Protein AF-A0A511N3G9-F1 (afdb_monomer_lite)

Radius of gyration: 57.54 Å; chains: 1; bounding box: 117×112×173 Å

Structure (mmCIF, N/CA/C/O backbone):
data_AF-A0A511N3G9-F1
#
_entry.id   AF-A0A511N3G9-F1
#
loop_
_atom_site.group_PDB
_atom_site.id
_atom_site.type_symbol
_atom_site.label_atom_id
_atom_site.label_alt_id
_atom_site.label_comp_id
_atom_site.label_asym_id
_atom_site.label_entity_id
_atom_site.label_seq_id
_atom_site.pdbx_PDB_ins_code
_atom_site.Cartn_x
_atom_site.Cartn_y
_atom_site.Cartn_z
_atom_site.occupancy
_atom_site.B_iso_or_equiv
_atom_site.auth_seq_id
_atom_site.auth_comp_id
_atom_site.auth_asym_id
_atom_site.auth_atom_id
_atom_site.pdbx_PDB_model_num
ATOM 1 N N . MET A 1 1 ? 29.376 0.177 -33.043 1.00 80.56 1 MET A N 1
ATOM 2 C CA . MET A 1 1 ? 29.281 -0.830 -34.134 1.00 80.56 1 MET A CA 1
ATOM 3 C C . MET A 1 1 ? 27.994 -1.653 -34.119 1.00 80.56 1 MET A C 1
ATOM 5 O O . MET A 1 1 ? 27.246 -1.507 -35.070 1.00 80.56 1 MET A O 1
ATOM 9 N N . HIS A 1 2 ? 27.693 -2.499 -33.118 1.00 83.81 2 HIS A N 1
ATOM 10 C CA . HIS A 1 2 ? 26.480 -3.353 -33.165 1.00 83.81 2 HIS A CA 1
ATOM 11 C C . HIS A 1 2 ? 25.183 -2.542 -33.366 1.00 83.81 2 HIS A C 1
ATOM 13 O O . HIS A 1 2 ? 24.302 -2.943 -34.124 1.00 83.81 2 HIS A O 1
ATOM 19 N N . ASP A 1 3 ? 25.067 -1.378 -32.737 1.00 81.12 3 ASP A N 1
ATOM 20 C CA . ASP A 1 3 ? 23.855 -0.558 -32.829 1.00 81.12 3 ASP A CA 1
ATOM 21 C C . ASP A 1 3 ? 23.741 0.162 -34.181 1.00 81.12 3 ASP A C 1
ATOM 23 O O . ASP A 1 3 ? 22.640 0.288 -34.703 1.00 81.12 3 ASP A O 1
ATOM 27 N N . LEU A 1 4 ? 24.875 0.501 -34.809 1.00 87.31 4 LEU A N 1
ATOM 28 C CA . LEU A 1 4 ? 24.957 1.006 -36.186 1.00 87.31 4 LEU A CA 1
ATOM 29 C C . LEU A 1 4 ? 24.535 -0.061 -37.212 1.00 87.31 4 LEU A C 1
ATOM 31 O O . LEU A 1 4 ? 23.832 0.239 -38.175 1.00 87.31 4 LEU A O 1
ATOM 35 N N . GLU A 1 5 ? 24.926 -1.314 -36.981 1.00 93.50 5 GLU A N 1
ATOM 36 C CA . GLU A 1 5 ? 24.493 -2.478 -37.760 1.00 93.50 5 GLU A CA 1
ATOM 37 C C . GLU A 1 5 ? 22.983 -2.706 -37.611 1.00 93.50 5 GLU A C 1
ATOM 39 O O . GLU A 1 5 ? 22.265 -2.703 -38.610 1.00 93.50 5 GLU A O 1
ATOM 44 N N . ARG A 1 6 ? 22.466 -2.770 -36.374 1.00 87.81 6 ARG A N 1
ATOM 45 C CA . ARG A 1 6 ? 21.020 -2.897 -36.106 1.00 87.81 6 ARG A CA 1
ATOM 46 C C . ARG A 1 6 ? 20.218 -1.754 -36.745 1.00 87.81 6 ARG A C 1
ATOM 48 O O . ARG A 1 6 ? 19.177 -2.003 -37.345 1.00 87.81 6 ARG A O 1
ATOM 55 N N . PHE A 1 7 ? 20.718 -0.522 -36.647 1.00 88.56 7 PHE A N 1
ATOM 56 C CA . PHE A 1 7 ? 20.127 0.678 -37.241 1.00 88.56 7 PHE A CA 1
ATOM 57 C C . PHE A 1 7 ? 20.068 0.600 -38.773 1.00 88.56 7 PHE A C 1
ATOM 59 O O . PHE A 1 7 ? 19.003 0.774 -39.360 1.00 88.56 7 PHE A O 1
ATOM 66 N N . THR A 1 8 ? 21.191 0.287 -39.422 1.00 93.38 8 THR A N 1
ATOM 67 C CA . THR A 1 8 ? 21.296 0.245 -40.890 1.00 93.38 8 THR A CA 1
ATOM 68 C C . THR A 1 8 ? 20.446 -0.882 -41.481 1.00 93.38 8 THR A C 1
ATOM 70 O O . THR A 1 8 ? 19.719 -0.668 -42.451 1.00 93.38 8 THR A O 1
ATOM 73 N N . LEU A 1 9 ? 20.483 -2.074 -40.875 1.00 94.44 9 LEU A N 1
ATOM 74 C CA . LEU A 1 9 ? 19.665 -3.215 -41.299 1.00 94.44 9 LEU A CA 1
ATOM 75 C C . LEU A 1 9 ? 18.167 -2.938 -41.083 1.00 94.44 9 LEU A C 1
ATOM 77 O O . LEU A 1 9 ? 17.362 -3.203 -41.976 1.00 94.44 9 LEU A O 1
ATOM 81 N N . GLY A 1 10 ? 17.802 -2.331 -39.947 1.00 88.25 10 GLY A N 1
ATOM 82 C CA . GLY A 1 10 ? 16.431 -1.909 -39.654 1.00 88.25 10 GLY A CA 1
ATOM 83 C C . GLY A 1 10 ? 15.908 -0.827 -40.607 1.00 88.25 10 GLY A C 1
ATOM 84 O O . GLY A 1 10 ? 14.737 -0.861 -40.980 1.00 88.25 10 GLY A O 1
ATOM 85 N N . LEU A 1 11 ? 16.764 0.094 -41.067 1.00 89.38 11 LEU A N 1
ATOM 86 C CA . LEU A 1 11 ? 16.402 1.068 -42.102 1.00 89.38 11 LEU A CA 1
ATOM 87 C C . LEU A 1 11 ? 16.079 0.395 -43.441 1.00 89.38 11 LEU A C 1
ATOM 89 O O . LEU A 1 11 ? 15.052 0.714 -44.034 1.00 89.38 11 LEU A O 1
ATOM 93 N N . PHE A 1 12 ? 16.890 -0.563 -43.902 1.00 93.44 12 PHE A N 1
ATOM 94 C CA . PHE A 1 12 ? 16.565 -1.315 -45.122 1.00 93.44 12 PHE A CA 1
ATOM 95 C C . PHE A 1 12 ? 15.244 -2.088 -44.987 1.00 93.44 12 PHE A C 1
ATOM 97 O O . PHE A 1 12 ? 14.404 -2.004 -45.884 1.00 93.44 12 PHE A O 1
ATOM 104 N N . GLN A 1 13 ? 15.012 -2.745 -43.845 1.00 89.81 13 GLN A N 1
ATOM 105 C CA . GLN A 1 13 ? 13.759 -3.462 -43.572 1.00 89.81 13 GLN A CA 1
ATOM 106 C C . GLN A 1 13 ? 12.537 -2.527 -43.604 1.00 89.81 13 GLN A C 1
ATOM 108 O O . GLN A 1 13 ? 11.535 -2.855 -44.238 1.00 89.81 13 GLN A O 1
ATOM 113 N N . LYS A 1 14 ? 12.631 -1.330 -43.005 1.00 83.62 14 LYS A N 1
ATOM 114 C CA . LYS A 1 14 ? 11.577 -0.296 -43.061 1.00 83.62 14 LYS A CA 1
ATOM 115 C C . LYS A 1 14 ? 11.330 0.255 -44.467 1.00 83.62 14 LYS A C 1
ATOM 117 O O . LYS A 1 14 ? 10.218 0.673 -44.766 1.00 83.62 14 LYS A O 1
ATOM 122 N N . LEU A 1 15 ? 12.335 0.218 -45.341 1.00 87.69 15 LEU A N 1
ATOM 123 C CA . LEU A 1 15 ? 12.202 0.543 -46.765 1.00 87.69 15 LEU A CA 1
ATOM 124 C C . LEU A 1 15 ? 11.687 -0.640 -47.614 1.00 87.69 15 LEU A C 1
ATOM 126 O O . LEU A 1 15 ? 11.729 -0.577 -48.843 1.00 87.69 15 LEU A O 1
ATOM 130 N N . GLY A 1 16 ? 11.205 -1.716 -46.982 1.00 87.75 16 GLY A N 1
ATOM 131 C CA . GLY A 1 16 ? 10.663 -2.894 -47.660 1.00 87.75 16 GLY A CA 1
ATOM 132 C C . GLY A 1 16 ? 11.728 -3.796 -48.283 1.00 87.75 16 GLY A C 1
ATOM 133 O O . GLY A 1 16 ? 11.428 -4.515 -49.237 1.00 87.75 16 GLY A O 1
ATOM 134 N N . VAL A 1 17 ? 12.973 -3.751 -47.790 1.00 93.38 17 VAL A N 1
ATOM 135 C CA . VAL A 1 17 ? 14.098 -4.507 -48.356 1.00 93.38 17 VAL A CA 1
ATOM 136 C C . VAL A 1 17 ? 14.800 -5.349 -47.298 1.00 93.38 17 VAL A C 1
ATOM 138 O O . VAL A 1 17 ? 15.268 -4.837 -46.288 1.00 93.38 17 VAL A O 1
ATOM 141 N N . GLU A 1 18 ? 14.927 -6.648 -47.548 1.00 94.06 18 GLU A N 1
ATOM 142 C CA . GLU A 1 18 ? 15.605 -7.580 -46.646 1.00 94.06 18 GLU A CA 1
ATOM 143 C C . GLU A 1 18 ? 17.115 -7.657 -46.962 1.00 94.06 18 GLU A C 1
ATOM 145 O O . GLU A 1 18 ? 17.488 -8.077 -48.065 1.00 94.06 18 GLU A O 1
ATOM 150 N N . PRO A 1 19 ? 18.016 -7.271 -46.035 1.00 96.50 19 PRO A N 1
ATOM 151 C CA . PRO A 1 19 ? 19.450 -7.483 -46.201 1.00 96.50 19 PRO A CA 1
ATOM 152 C C . PRO A 1 19 ? 19.805 -8.942 -45.946 1.00 96.50 19 PRO A C 1
ATOM 154 O O . PRO A 1 19 ? 19.568 -9.473 -44.862 1.00 96.50 19 PRO A O 1
ATOM 157 N N . ARG A 1 20 ? 20.439 -9.583 -46.927 1.00 96.69 20 ARG A N 1
ATOM 158 C CA . ARG A 1 20 ? 20.916 -10.959 -46.800 1.00 96.69 20 ARG A CA 1
ATOM 159 C C . ARG A 1 20 ? 22.393 -10.969 -46.437 1.00 96.69 20 ARG A C 1
ATOM 161 O O . ARG A 1 20 ? 23.216 -10.494 -47.217 1.00 96.69 20 ARG A O 1
ATOM 168 N N . GLU A 1 21 ? 22.735 -11.555 -45.295 1.00 96.94 21 GLU A N 1
ATOM 169 C CA . GLU A 1 21 ? 24.132 -11.826 -44.944 1.00 96.94 21 GLU A CA 1
ATOM 170 C C . GLU A 1 21 ? 24.737 -12.835 -45.942 1.00 96.94 21 GLU A C 1
ATOM 172 O O . GLU A 1 21 ? 24.108 -13.841 -46.295 1.00 96.94 21 GLU A O 1
ATOM 177 N N . VAL A 1 22 ? 25.934 -12.532 -46.450 1.00 96.25 22 VAL A N 1
ATOM 178 C CA . VAL A 1 22 ? 26.666 -13.346 -47.444 1.00 96.25 22 VAL A CA 1
ATOM 179 C C . VAL A 1 22 ? 28.030 -13.815 -46.934 1.00 96.25 22 VAL A C 1
ATOM 181 O O . VAL A 1 22 ? 28.480 -14.894 -47.310 1.00 96.25 22 VAL A O 1
ATOM 184 N N . ALA A 1 23 ? 28.641 -13.043 -46.038 1.00 92.00 23 ALA A N 1
ATOM 185 C CA . ALA A 1 23 ? 29.803 -13.392 -45.223 1.00 92.00 23 ALA A CA 1
ATOM 186 C C . ALA A 1 23 ? 29.660 -12.680 -43.866 1.00 92.00 23 ALA A C 1
ATOM 188 O O . ALA A 1 23 ? 28.767 -11.849 -43.714 1.00 92.00 23 ALA A O 1
ATOM 189 N N . SER A 1 24 ? 30.520 -12.984 -42.889 1.00 90.06 24 SER A N 1
ATOM 190 C CA . SER A 1 24 ? 30.403 -12.472 -41.513 1.00 90.06 24 SER A CA 1
ATOM 191 C C . SER A 1 24 ? 30.217 -10.948 -41.473 1.00 90.06 24 SER A C 1
ATOM 193 O O . SER A 1 24 ? 31.135 -10.198 -41.813 1.00 90.06 24 SER A O 1
ATOM 195 N N . ARG A 1 25 ? 29.030 -10.491 -41.054 1.00 93.56 25 ARG A N 1
ATOM 196 C CA . ARG A 1 25 ? 28.620 -9.071 -40.969 1.00 93.56 25 ARG A CA 1
ATOM 197 C C . ARG A 1 25 ? 28.735 -8.298 -42.290 1.00 93.56 25 ARG A C 1
ATOM 199 O O . ARG A 1 25 ? 28.870 -7.072 -42.295 1.00 93.56 25 ARG A O 1
ATOM 206 N N . THR A 1 26 ? 28.668 -9.022 -43.404 1.00 95.94 26 THR A N 1
ATOM 207 C CA . THR A 1 26 ? 28.747 -8.518 -44.777 1.00 95.94 26 THR A CA 1
ATOM 208 C C . THR A 1 26 ? 27.452 -8.874 -45.499 1.00 95.94 26 THR A C 1
ATOM 210 O O . THR A 1 26 ? 27.085 -10.047 -45.606 1.00 95.94 26 THR A O 1
ATOM 213 N N . TYR A 1 27 ? 26.743 -7.859 -45.984 1.00 97.56 27 TYR A N 1
ATOM 214 C CA . TYR A 1 27 ? 25.353 -7.947 -46.419 1.00 97.56 27 TYR A CA 1
ATOM 215 C C . TYR A 1 27 ? 25.187 -7.540 -47.883 1.00 97.56 27 TYR A C 1
ATOM 217 O O . TYR A 1 27 ? 25.810 -6.592 -48.364 1.00 97.56 27 TYR A O 1
ATOM 225 N N . ARG A 1 28 ? 24.287 -8.245 -48.572 1.00 97.25 28 ARG A N 1
ATOM 226 C CA . ARG A 1 28 ? 23.818 -7.949 -49.928 1.00 97.25 28 ARG A CA 1
ATOM 227 C C . ARG A 1 28 ? 22.343 -7.558 -49.880 1.00 97.25 28 ARG A C 1
ATOM 229 O O . ARG A 1 28 ? 21.518 -8.290 -49.335 1.00 97.25 28 ARG A O 1
ATOM 236 N N . VAL A 1 29 ? 22.008 -6.426 -50.488 1.00 97.06 29 VAL A N 1
ATOM 237 C CA . VAL A 1 29 ? 20.650 -5.862 -50.556 1.00 97.06 29 VAL A CA 1
ATOM 238 C C . VAL A 1 29 ? 20.244 -5.721 -52.023 1.00 97.06 29 VAL A C 1
ATOM 240 O O . VAL A 1 29 ? 20.979 -5.124 -52.806 1.00 97.06 29 VAL A O 1
ATOM 243 N N . LYS A 1 30 ? 19.071 -6.241 -52.408 1.00 96.94 30 LYS A N 1
ATOM 244 C CA . LYS A 1 30 ? 18.481 -6.032 -53.745 1.00 96.94 30 LYS A CA 1
ATOM 245 C C . LYS A 1 30 ? 17.495 -4.870 -53.693 1.00 96.94 30 LYS A C 1
ATOM 247 O O . LYS A 1 30 ? 16.472 -4.979 -53.029 1.00 96.94 30 LYS A O 1
ATOM 252 N N . LEU A 1 31 ? 17.782 -3.769 -54.379 1.00 95.81 31 LEU A N 1
ATOM 253 C CA . LEU A 1 31 ? 16.970 -2.559 -54.288 1.00 95.81 31 LEU A CA 1
ATOM 254 C C . LEU A 1 31 ? 15.731 -2.625 -55.206 1.00 95.81 31 LEU A C 1
ATOM 256 O O . LEU A 1 31 ? 15.878 -2.886 -56.404 1.00 95.81 31 LEU A O 1
ATOM 260 N N . PRO A 1 32 ? 14.515 -2.332 -54.698 1.00 93.25 32 PRO A N 1
ATOM 261 C CA . PRO A 1 32 ? 13.338 -2.139 -55.541 1.00 93.25 32 PRO A CA 1
ATOM 262 C C . PRO A 1 32 ? 13.531 -0.936 -56.477 1.00 93.25 32 PRO A C 1
ATOM 264 O O . PRO A 1 32 ? 14.361 -0.060 -56.227 1.00 93.25 32 PRO A O 1
ATOM 267 N N . LEU A 1 33 ? 12.740 -0.872 -57.556 1.00 93.31 33 LEU A N 1
ATOM 268 C CA . LEU A 1 33 ? 12.893 0.106 -58.647 1.00 93.31 33 LEU A CA 1
ATOM 269 C C . LEU A 1 33 ? 12.995 1.567 -58.171 1.00 93.31 33 LEU A C 1
ATOM 271 O O . LEU A 1 33 ? 13.725 2.360 -58.763 1.00 93.31 33 LEU A O 1
ATOM 275 N N . GLU A 1 34 ? 12.285 1.918 -57.102 1.00 90.12 34 GLU A N 1
ATOM 276 C CA . GLU A 1 34 ? 12.327 3.248 -56.497 1.00 90.12 34 GLU A CA 1
ATOM 277 C C . GLU A 1 34 ? 13.695 3.573 -55.876 1.00 90.12 34 GLU A C 1
ATOM 279 O O . GLU A 1 34 ? 14.321 4.563 -56.257 1.00 90.12 34 GLU A O 1
ATOM 284 N N . LEU A 1 35 ? 14.195 2.717 -54.978 1.00 92.12 35 LEU A N 1
ATOM 285 C CA . LEU A 1 35 ? 15.515 2.900 -54.371 1.00 92.12 35 LEU A CA 1
ATOM 286 C C . LEU A 1 35 ? 16.627 2.795 -55.420 1.00 92.12 35 LEU A C 1
ATOM 288 O O . LEU A 1 35 ? 17.587 3.557 -55.367 1.00 92.12 35 LEU A O 1
ATOM 292 N N . ASN A 1 36 ? 16.478 1.920 -56.418 1.00 93.25 36 ASN A N 1
ATOM 293 C CA . ASN A 1 36 ? 17.420 1.800 -57.531 1.00 93.25 36 ASN A CA 1
ATOM 294 C C . ASN A 1 36 ? 17.585 3.140 -58.282 1.00 93.25 36 ASN A C 1
ATOM 296 O O . ASN A 1 36 ? 18.711 3.561 -58.540 1.00 93.25 36 ASN A O 1
ATOM 300 N N . ARG A 1 37 ? 16.496 3.886 -58.533 1.00 92.12 37 ARG A N 1
ATOM 301 C CA . ARG A 1 37 ? 16.574 5.238 -59.130 1.00 92.12 37 ARG A CA 1
ATOM 302 C C . ARG A 1 37 ? 17.350 6.236 -58.262 1.00 92.12 37 ARG A C 1
ATOM 304 O O . ARG A 1 37 ? 18.047 7.085 -58.813 1.00 92.12 37 ARG A O 1
ATOM 311 N N . PHE A 1 38 ? 17.250 6.137 -56.936 1.00 92.62 38 PHE A N 1
ATOM 312 C CA . PHE A 1 38 ? 17.947 7.030 -56.003 1.00 92.62 38 PHE A CA 1
ATOM 313 C C . PHE A 1 38 ? 19.433 6.666 -55.837 1.00 92.62 38 PHE A C 1
ATOM 315 O O . PHE A 1 38 ? 20.307 7.506 -56.041 1.00 92.62 38 PHE A O 1
ATOM 322 N N . PHE A 1 39 ? 19.734 5.401 -55.528 1.00 92.75 39 PHE A N 1
ATOM 323 C CA . PHE A 1 39 ? 21.100 4.899 -55.326 1.00 92.75 39 PHE A CA 1
ATOM 324 C C . PHE A 1 39 ? 21.869 4.643 -56.634 1.00 92.75 39 PHE A C 1
ATOM 326 O O . PHE A 1 39 ? 23.074 4.402 -56.590 1.00 92.75 39 PHE A O 1
ATOM 333 N N . ARG A 1 40 ? 21.190 4.690 -57.790 1.00 95.31 40 ARG A N 1
ATOM 334 C CA . ARG A 1 40 ? 21.722 4.396 -59.137 1.00 95.31 40 ARG A CA 1
ATOM 335 C C . ARG A 1 40 ? 22.352 3.000 -59.260 1.00 95.31 40 ARG A C 1
ATOM 337 O O . ARG A 1 40 ? 23.276 2.796 -60.046 1.00 95.31 40 ARG A O 1
ATOM 344 N N . ARG A 1 41 ? 21.861 2.043 -58.468 1.00 94.94 41 ARG A N 1
ATOM 345 C CA . ARG A 1 41 ? 22.316 0.647 -58.407 1.00 94.94 41 ARG A CA 1
ATOM 346 C C . ARG A 1 41 ? 21.117 -0.265 -58.144 1.00 94.94 41 ARG A C 1
ATOM 348 O O . ARG A 1 41 ? 20.276 0.054 -57.310 1.00 94.94 41 ARG A O 1
ATOM 355 N N . SER A 1 42 ? 21.057 -1.418 -58.806 1.00 95.12 42 SER A N 1
ATOM 356 C CA . SER A 1 42 ? 20.032 -2.445 -58.555 1.00 95.12 42 SER A CA 1
ATOM 357 C C . SER A 1 42 ? 20.308 -3.286 -57.307 1.00 95.12 42 SER A C 1
ATOM 359 O O . SER A 1 42 ? 19.383 -3.856 -56.733 1.00 95.12 42 SER A O 1
ATOM 361 N N . GLU A 1 43 ? 21.563 -3.356 -56.869 1.00 97.00 43 GLU A N 1
ATOM 362 C CA . GLU A 1 43 ? 21.985 -4.053 -55.658 1.00 97.00 43 GLU A CA 1
ATOM 363 C C . GLU A 1 43 ? 23.060 -3.249 -54.916 1.00 97.00 43 GLU A C 1
ATOM 365 O O . GLU A 1 43 ? 23.776 -2.443 -55.515 1.00 97.00 43 GLU A O 1
ATOM 370 N N . LEU A 1 44 ? 23.178 -3.482 -53.611 1.00 97.06 44 LEU A N 1
ATOM 371 C CA . LEU A 1 44 ? 24.229 -2.941 -52.753 1.00 97.06 44 LEU A CA 1
ATOM 372 C C . LEU A 1 44 ? 24.935 -4.079 -52.016 1.00 97.06 44 LEU A C 1
ATOM 374 O O . LEU A 1 44 ? 24.289 -5.042 -51.598 1.00 97.06 44 LEU A O 1
ATOM 378 N N . PHE A 1 45 ? 26.239 -3.918 -51.812 1.00 96.69 45 PHE A N 1
ATOM 379 C CA . PHE A 1 45 ? 27.061 -4.750 -50.940 1.00 96.69 45 PHE A CA 1
ATOM 380 C C . PHE A 1 45 ? 27.729 -3.846 -49.905 1.00 96.69 45 PHE A C 1
ATOM 382 O O . PHE A 1 45 ? 28.253 -2.788 -50.257 1.00 96.69 45 PHE A O 1
ATOM 389 N N . PHE A 1 46 ? 27.694 -4.240 -48.636 1.00 97.50 46 PHE A N 1
ATOM 390 C CA . PHE A 1 46 ? 28.313 -3.478 -47.553 1.00 97.50 46 PHE A CA 1
ATOM 391 C C . PHE A 1 46 ? 28.715 -4.360 -46.373 1.00 97.50 46 PHE A C 1
ATOM 393 O O . PHE A 1 46 ? 28.207 -5.472 -46.219 1.00 97.50 46 PHE A O 1
ATOM 400 N N . THR A 1 47 ? 29.617 -3.868 -45.524 1.00 97.25 47 THR A N 1
ATOM 401 C CA . THR A 1 47 ? 30.106 -4.611 -44.352 1.00 97.25 47 THR A CA 1
ATOM 402 C C . THR A 1 47 ? 30.288 -3.732 -43.116 1.00 97.25 47 THR A C 1
ATOM 404 O O . THR A 1 47 ? 30.544 -2.532 -43.221 1.00 97.25 47 THR A O 1
ATOM 407 N N . PHE A 1 48 ? 30.167 -4.348 -41.937 1.00 96.44 48 PHE A N 1
ATOM 408 C CA . PHE A 1 48 ? 30.522 -3.766 -40.633 1.00 96.44 48 PHE A CA 1
ATOM 409 C C . PHE A 1 48 ? 31.831 -4.358 -40.069 1.00 96.44 48 PHE A C 1
ATOM 411 O O . PHE A 1 48 ? 32.148 -4.151 -38.895 1.00 96.44 48 PHE A O 1
ATOM 418 N N . SER A 1 49 ? 32.569 -5.120 -40.884 1.00 95.19 49 SER A N 1
ATOM 419 C CA . SER A 1 49 ? 33.885 -5.691 -40.583 1.00 95.19 49 SER A CA 1
ATOM 420 C C . SER A 1 49 ? 34.947 -4.977 -41.422 1.00 95.19 49 SER A C 1
ATOM 422 O O . SER A 1 49 ? 34.970 -5.113 -42.641 1.00 95.19 49 SER A O 1
ATOM 424 N N . GLU A 1 50 ? 35.820 -4.225 -40.753 1.00 93.94 50 GLU A N 1
ATOM 425 C CA . GLU A 1 50 ? 36.971 -3.535 -41.357 1.00 93.94 50 GLU A CA 1
ATOM 426 C C . GLU A 1 50 ? 37.894 -4.546 -42.064 1.00 93.94 50 GLU A C 1
ATOM 428 O O . GLU A 1 50 ? 38.189 -4.400 -43.244 1.00 93.94 50 GLU A O 1
ATOM 433 N N . GLU A 1 51 ? 38.172 -5.678 -41.403 1.00 92.69 51 GLU A N 1
ATOM 434 C CA . GLU A 1 51 ? 38.910 -6.821 -41.962 1.00 92.69 51 GLU A CA 1
ATOM 435 C C . GLU A 1 51 ? 38.329 -7.340 -43.296 1.00 92.69 51 GLU A C 1
ATOM 437 O O . GLU A 1 51 ? 39.088 -7.677 -44.200 1.00 92.69 51 GLU A O 1
ATOM 442 N N . HIS A 1 52 ? 36.998 -7.409 -43.455 1.00 89.81 52 HIS A N 1
ATOM 443 C CA . HIS A 1 52 ? 36.389 -7.814 -44.733 1.00 89.81 52 HIS A CA 1
ATOM 444 C C . HIS A 1 52 ? 36.451 -6.709 -45.791 1.00 89.81 52 HIS A C 1
ATOM 446 O O . HIS A 1 52 ? 36.538 -7.021 -46.976 1.00 89.81 52 HIS A O 1
ATOM 452 N N . TYR A 1 53 ? 36.392 -5.436 -45.397 1.00 93.38 53 TYR A N 1
ATOM 453 C CA . TYR A 1 53 ? 36.513 -4.326 -46.341 1.00 93.38 53 TYR A CA 1
ATOM 454 C C . TYR A 1 53 ? 37.918 -4.269 -46.953 1.00 93.38 53 TYR A C 1
ATOM 456 O O . TYR A 1 53 ? 38.034 -4.197 -48.174 1.00 93.38 53 TYR A O 1
ATOM 464 N N . ASP A 1 54 ? 38.965 -4.413 -46.136 1.00 91.31 54 ASP A N 1
ATOM 465 C CA . ASP A 1 54 ? 40.359 -4.417 -46.600 1.00 91.31 54 ASP A CA 1
ATOM 466 C C . ASP A 1 54 ? 40.668 -5.590 -47.551 1.00 91.31 54 ASP A C 1
ATOM 468 O O . ASP A 1 54 ? 41.468 -5.452 -48.475 1.00 91.31 54 ASP A O 1
ATOM 472 N N . ILE A 1 55 ? 40.022 -6.747 -47.355 1.00 90.19 55 ILE A N 1
ATOM 473 C CA . ILE A 1 55 ? 40.192 -7.935 -48.213 1.00 90.19 55 ILE A CA 1
ATOM 474 C C . ILE A 1 55 ? 39.423 -7.805 -49.541 1.00 90.19 55 ILE A C 1
ATOM 476 O O . ILE A 1 55 ? 39.878 -8.325 -50.560 1.00 90.19 55 ILE A O 1
ATOM 480 N N . HIS A 1 56 ? 38.268 -7.130 -49.544 1.00 87.81 56 HIS A N 1
ATOM 481 C CA . HIS A 1 56 ? 37.316 -7.113 -50.665 1.00 87.81 56 HIS A CA 1
ATOM 482 C C . HIS A 1 56 ? 37.064 -5.706 -51.246 1.00 87.81 56 HIS A C 1
ATOM 484 O O . HIS A 1 56 ? 36.014 -5.457 -51.847 1.00 87.81 56 HIS A O 1
ATOM 490 N N . GLN A 1 57 ? 38.011 -4.773 -51.094 1.00 88.00 57 GLN A N 1
ATOM 491 C CA . GLN A 1 57 ? 37.856 -3.379 -51.536 1.00 88.00 57 GLN A CA 1
ATOM 492 C C . GLN A 1 57 ? 37.535 -3.262 -53.042 1.00 88.00 57 GLN A C 1
ATOM 494 O O . GLN A 1 57 ? 36.681 -2.464 -53.435 1.00 88.00 57 GLN A O 1
ATOM 499 N N . ASP A 1 58 ? 38.148 -4.113 -53.873 1.00 86.44 58 ASP A N 1
ATOM 500 C CA . ASP A 1 58 ? 37.926 -4.170 -55.327 1.00 86.44 58 ASP A CA 1
ATOM 501 C C . ASP A 1 58 ? 36.532 -4.703 -55.728 1.00 86.44 58 ASP A C 1
ATOM 503 O O . ASP A 1 58 ? 36.078 -4.468 -56.849 1.00 86.44 58 ASP A O 1
ATOM 507 N N . GLU A 1 59 ? 35.812 -5.390 -54.832 1.00 88.19 59 GLU A N 1
ATOM 508 C CA . GLU A 1 59 ? 34.467 -5.929 -55.107 1.00 88.19 59 GLU A CA 1
ATOM 509 C C . GLU A 1 59 ? 33.352 -4.870 -54.971 1.00 88.19 59 GLU A C 1
ATOM 511 O O . GLU A 1 59 ? 32.174 -5.161 -55.190 1.00 88.19 59 GLU A O 1
ATOM 516 N N . GLY A 1 60 ? 33.702 -3.624 -54.629 1.00 91.00 60 GLY A N 1
ATOM 517 C CA . GLY A 1 60 ? 32.749 -2.518 -54.495 1.00 91.00 60 GLY A CA 1
ATOM 518 C C . GLY A 1 60 ? 31.890 -2.574 -53.227 1.00 91.00 60 GLY A C 1
ATOM 519 O O . GLY A 1 60 ? 30.824 -1.952 -53.183 1.00 91.00 60 GLY A O 1
ATOM 520 N N . ILE A 1 61 ? 32.340 -3.312 -52.207 1.00 95.62 61 ILE A N 1
ATOM 521 C CA . ILE A 1 61 ? 31.710 -3.381 -50.883 1.00 95.62 61 ILE A CA 1
ATOM 522 C C . ILE A 1 61 ? 31.934 -2.052 -50.147 1.00 95.62 61 ILE A C 1
ATOM 524 O O . ILE A 1 61 ? 33.070 -1.628 -49.955 1.00 95.62 61 ILE A O 1
ATOM 528 N N . GLU A 1 62 ? 30.866 -1.390 -49.696 1.00 96.38 62 GLU A N 1
ATOM 529 C CA . GLU A 1 62 ? 30.981 -0.150 -48.909 1.00 96.38 62 GLU A CA 1
ATOM 530 C C . GLU A 1 62 ? 31.087 -0.462 -47.398 1.00 96.38 62 GLU A C 1
ATOM 532 O O . GLU A 1 62 ? 30.238 -1.154 -46.834 1.00 96.38 62 GLU A O 1
ATOM 537 N N . PHE A 1 63 ? 32.118 0.044 -46.712 1.00 96.25 63 PHE A N 1
ATOM 538 C CA . PHE A 1 63 ? 32.251 -0.090 -45.253 1.00 96.25 63 PHE A CA 1
ATOM 539 C C . PHE A 1 63 ? 31.311 0.877 -44.520 1.00 96.25 63 PHE A C 1
ATOM 541 O O . PHE A 1 63 ? 31.301 2.078 -44.806 1.00 96.25 63 PHE A O 1
ATOM 548 N N . ILE A 1 64 ? 30.518 0.372 -43.568 1.00 96.31 64 ILE A N 1
ATOM 549 C CA . ILE A 1 64 ? 29.517 1.178 -42.857 1.00 96.31 64 ILE A CA 1
ATOM 550 C C . ILE A 1 64 ? 30.057 1.720 -41.532 1.00 96.31 64 ILE A C 1
ATOM 552 O O . ILE A 1 64 ? 30.041 1.055 -40.494 1.00 96.31 64 ILE A O 1
ATOM 556 N N . THR A 1 65 ? 30.431 2.994 -41.569 1.00 92.44 65 THR A N 1
ATOM 557 C CA . THR A 1 65 ? 30.580 3.882 -40.409 1.00 92.44 65 THR A CA 1
ATOM 558 C C . THR A 1 65 ? 29.408 4.875 -40.350 1.00 92.44 65 THR A C 1
ATOM 560 O O . THR A 1 65 ? 28.619 4.976 -41.295 1.00 92.44 65 THR A O 1
ATOM 563 N N . ALA A 1 66 ? 29.281 5.635 -39.256 1.00 84.25 66 ALA A N 1
ATOM 564 C CA . ALA A 1 66 ? 28.223 6.642 -39.094 1.00 84.25 66 ALA A CA 1
ATOM 565 C C . ALA A 1 66 ? 28.296 7.807 -40.113 1.00 84.25 66 ALA A C 1
ATOM 567 O O . ALA A 1 66 ? 27.289 8.481 -40.331 1.00 84.25 66 ALA A O 1
ATOM 568 N N . GLY A 1 67 ? 29.455 7.994 -40.755 1.00 85.44 67 GLY A N 1
ATOM 569 C CA . GLY A 1 67 ? 29.702 8.926 -41.865 1.00 85.44 67 GLY A CA 1
ATOM 570 C C . GLY A 1 67 ? 30.034 8.229 -43.183 1.00 85.44 67 GLY A C 1
ATOM 571 O O . GLY A 1 67 ? 30.770 8.768 -44.008 1.00 85.44 67 GLY A O 1
ATOM 572 N N . SER A 1 68 ? 29.577 6.986 -43.365 1.00 92.75 68 SER A N 1
ATOM 573 C CA . SER A 1 68 ? 29.770 6.277 -44.631 1.00 92.75 68 SER A CA 1
ATOM 574 C C . SER A 1 68 ? 28.837 6.840 -45.713 1.00 92.75 68 SER A C 1
ATOM 576 O O . SER A 1 68 ? 27.644 7.032 -45.452 1.00 92.75 68 SER A O 1
ATOM 578 N N . PRO A 1 69 ? 29.312 7.039 -46.960 1.00 93.44 69 PRO A N 1
ATOM 579 C CA . PRO A 1 69 ? 28.490 7.600 -48.033 1.00 93.44 69 PRO A CA 1
ATOM 580 C C . PRO A 1 69 ? 27.204 6.816 -48.320 1.00 93.44 69 PRO A C 1
ATOM 582 O O . PRO A 1 69 ? 26.218 7.406 -48.757 1.00 93.44 69 PRO A O 1
ATOM 585 N N . LEU A 1 70 ? 27.181 5.499 -48.086 1.00 94.25 70 LEU A N 1
ATOM 586 C CA . LEU A 1 70 ? 25.954 4.711 -48.198 1.00 94.25 70 LEU A CA 1
ATOM 587 C C . LEU A 1 70 ? 24.947 5.047 -47.090 1.00 94.25 70 LEU A C 1
ATOM 589 O O . LEU A 1 70 ? 23.761 5.198 -47.388 1.00 94.25 70 LEU A O 1
ATOM 593 N N . LEU A 1 71 ? 25.399 5.216 -45.847 1.00 93.00 71 LEU A N 1
ATOM 594 C CA . LEU A 1 71 ? 24.515 5.558 -44.738 1.00 93.00 71 LEU A CA 1
ATOM 595 C C . LEU A 1 71 ? 23.964 6.981 -44.866 1.00 93.00 71 LEU A C 1
ATOM 597 O O . LEU A 1 71 ? 22.761 7.162 -44.709 1.00 93.00 71 LEU A O 1
ATOM 601 N N . ASP A 1 72 ? 24.786 7.966 -45.239 1.00 90.19 72 ASP A N 1
ATOM 602 C CA . ASP A 1 72 ? 24.307 9.339 -45.463 1.00 90.19 72 ASP A CA 1
ATOM 603 C C . ASP A 1 72 ? 23.301 9.409 -46.630 1.00 90.19 72 ASP A C 1
ATOM 605 O O . ASP A 1 72 ? 22.289 10.109 -46.540 1.00 90.19 72 ASP A O 1
ATOM 609 N N . ARG A 1 73 ? 23.492 8.615 -47.700 1.00 94.12 73 ARG A N 1
ATOM 610 C CA . ARG A 1 73 ? 22.483 8.458 -48.769 1.00 94.12 73 ARG A CA 1
ATOM 611 C C . ARG A 1 73 ? 21.195 7.804 -48.254 1.00 94.12 73 ARG A C 1
ATOM 613 O O . ARG A 1 73 ? 20.110 8.256 -48.614 1.00 94.12 73 ARG A O 1
ATOM 620 N N . LEU A 1 74 ? 21.290 6.772 -47.413 1.00 91.25 74 LEU A N 1
ATOM 621 C CA . LEU A 1 74 ? 20.135 6.086 -46.816 1.00 91.25 74 LEU A CA 1
ATOM 622 C C . LEU A 1 74 ? 19.338 7.025 -45.896 1.00 91.25 74 LEU A C 1
ATOM 624 O O . LEU A 1 74 ? 18.116 7.104 -46.001 1.00 91.25 74 LEU A O 1
ATOM 628 N N . ILE A 1 75 ? 20.038 7.801 -45.071 1.00 87.56 75 ILE A N 1
ATOM 629 C CA . ILE A 1 75 ? 19.492 8.857 -44.213 1.00 87.56 75 ILE A CA 1
ATOM 630 C C . ILE A 1 75 ? 18.808 9.947 -45.049 1.00 87.56 75 ILE A C 1
ATOM 632 O O . ILE A 1 75 ? 17.665 10.313 -44.767 1.00 87.56 75 ILE A O 1
ATOM 636 N N . GLY A 1 76 ? 19.468 10.435 -46.103 1.00 87.25 76 GLY A N 1
ATOM 637 C CA . GLY A 1 76 ? 18.906 11.425 -47.023 1.00 87.25 76 GLY A CA 1
ATOM 638 C C . GLY A 1 76 ? 17.637 10.930 -47.723 1.00 87.25 76 GLY A C 1
ATOM 639 O O . GLY A 1 76 ? 16.661 11.676 -47.817 1.00 87.25 76 GLY A O 1
ATOM 640 N N . PHE A 1 77 ? 17.607 9.659 -48.145 1.00 88.75 77 PHE A N 1
ATOM 641 C CA . PHE A 1 77 ? 16.403 9.049 -48.710 1.00 88.75 77 PHE A CA 1
ATOM 642 C C . PHE A 1 77 ? 15.256 9.016 -47.694 1.00 88.75 77 PHE A C 1
ATOM 644 O O . PHE A 1 77 ? 14.164 9.498 -47.998 1.00 88.75 77 PHE A O 1
ATOM 651 N N . VAL A 1 78 ? 15.505 8.499 -46.485 1.00 84.75 78 VAL A N 1
ATOM 652 C CA . VAL A 1 78 ? 14.494 8.401 -45.418 1.00 84.75 78 VAL A CA 1
ATOM 653 C C . VAL A 1 78 ? 13.901 9.777 -45.120 1.00 84.75 78 VAL A C 1
ATOM 655 O O . VAL A 1 78 ? 12.686 9.934 -45.194 1.00 84.75 78 VAL A O 1
ATOM 658 N N . ARG A 1 79 ? 14.736 10.803 -44.921 1.00 79.94 79 ARG A N 1
ATOM 659 C CA . ARG A 1 79 ? 14.291 12.188 -44.661 1.00 79.94 79 ARG A CA 1
ATOM 660 C C . ARG A 1 79 ? 13.465 12.790 -45.798 1.00 79.94 79 ARG A C 1
ATOM 662 O O . ARG A 1 79 ? 12.567 13.579 -45.531 1.00 79.94 79 ARG A O 1
ATOM 669 N N . SER A 1 80 ? 13.721 12.394 -47.048 1.00 81.19 80 SER A N 1
ATOM 670 C CA . SER A 1 80 ? 12.934 12.831 -48.214 1.00 81.19 80 SER A CA 1
ATOM 671 C C . SER A 1 80 ? 11.546 12.177 -48.330 1.00 81.19 80 SER A C 1
ATOM 673 O O . SER A 1 80 ? 10.758 12.572 -49.190 1.00 81.19 80 SER A O 1
ATOM 675 N N . ARG A 1 81 ? 11.244 11.171 -47.494 1.00 74.00 81 ARG A N 1
ATOM 676 C CA . ARG A 1 81 ? 9.994 10.392 -47.537 1.00 74.00 81 ARG A CA 1
ATOM 677 C C . ARG A 1 81 ? 9.220 10.370 -46.223 1.00 74.00 81 ARG A C 1
ATOM 679 O O . ARG A 1 81 ? 8.004 10.527 -46.251 1.00 74.00 81 ARG A O 1
ATOM 686 N N . PHE A 1 82 ? 9.901 10.177 -45.098 1.00 63.25 82 PHE A N 1
ATOM 687 C CA . PHE A 1 82 ? 9.296 9.977 -43.785 1.00 63.25 82 PHE A CA 1
ATOM 688 C C . PHE A 1 82 ? 10.163 10.622 -42.694 1.00 63.25 82 PHE A C 1
ATOM 690 O O . PHE A 1 82 ? 11.256 10.143 -42.396 1.00 63.25 82 PHE A O 1
ATOM 697 N N . MET A 1 83 ? 9.665 11.681 -42.047 1.00 62.88 83 MET A N 1
ATOM 698 C CA . MET A 1 83 ? 10.281 12.184 -40.807 1.00 62.88 83 MET A CA 1
ATOM 699 C C . MET A 1 83 ? 9.922 11.328 -39.584 1.00 62.88 83 MET A C 1
ATOM 701 O O . MET A 1 83 ? 10.687 11.303 -38.619 1.00 62.88 83 MET A O 1
ATOM 705 N N . VAL A 1 84 ? 8.785 10.619 -39.630 1.00 72.31 84 VAL A N 1
ATOM 706 C CA . VAL A 1 84 ? 8.318 9.718 -38.570 1.00 72.31 84 VAL A CA 1
ATOM 707 C C . VAL A 1 84 ? 8.003 8.337 -39.145 1.00 72.31 84 VAL A C 1
ATOM 709 O O . VAL A 1 84 ? 7.255 8.215 -40.111 1.00 72.31 84 VAL A O 1
ATOM 712 N N . SER A 1 85 ? 8.568 7.302 -38.527 1.00 75.56 85 SER A N 1
ATOM 713 C CA . SER A 1 85 ? 8.191 5.893 -38.686 1.00 75.56 85 SER A CA 1
ATOM 714 C C . SER A 1 85 ? 7.207 5.528 -37.574 1.00 75.56 85 SER A C 1
ATOM 716 O O . SER A 1 85 ? 7.492 5.828 -36.419 1.00 75.56 85 SER A O 1
ATOM 718 N N . GLU A 1 86 ? 6.091 4.858 -37.864 1.00 74.06 86 GLU A N 1
ATOM 719 C CA . GLU A 1 86 ? 5.126 4.457 -36.827 1.00 74.06 86 GLU A CA 1
ATOM 720 C C . GLU A 1 86 ? 5.062 2.935 -36.663 1.00 74.06 86 GLU A C 1
ATOM 722 O O . GLU A 1 86 ? 4.863 2.195 -37.624 1.00 74.06 86 GLU A O 1
ATOM 727 N N . ALA A 1 87 ? 5.217 2.468 -35.424 1.00 74.75 87 ALA A N 1
ATOM 728 C CA . ALA A 1 87 ? 5.192 1.064 -35.043 1.00 74.75 87 ALA A CA 1
ATOM 729 C C . ALA A 1 87 ? 4.229 0.858 -33.861 1.00 74.75 87 ALA A C 1
ATOM 731 O O . ALA A 1 87 ? 4.429 1.346 -32.748 1.00 74.75 87 ALA A O 1
ATOM 732 N N . MET A 1 88 ? 3.149 0.119 -34.099 1.00 72.44 88 MET A N 1
ATOM 733 C CA . MET A 1 88 ? 2.104 -0.145 -33.109 1.00 72.44 88 MET A CA 1
ATOM 734 C C . MET A 1 88 ? 2.193 -1.588 -32.622 1.00 72.44 88 MET A C 1
ATOM 736 O O . MET A 1 88 ? 2.101 -2.519 -33.416 1.00 72.44 88 MET A O 1
ATOM 740 N N . LEU A 1 89 ? 2.370 -1.768 -31.313 1.00 71.38 89 LEU A N 1
ATOM 741 C CA . LEU A 1 89 ? 2.743 -3.053 -30.733 1.00 71.38 89 LEU A CA 1
ATOM 742 C C . LEU A 1 89 ? 1.532 -3.931 -30.393 1.00 71.38 89 LEU A C 1
ATOM 744 O O . LEU A 1 89 ? 0.725 -3.604 -29.517 1.00 71.38 89 LEU A O 1
ATOM 748 N N . GLN A 1 90 ? 1.450 -5.103 -31.025 1.00 65.88 90 GLN A N 1
ATOM 749 C CA . GLN A 1 90 ? 0.465 -6.133 -30.686 1.00 65.88 90 GLN A CA 1
ATOM 750 C C . GLN A 1 90 ? 0.849 -6.885 -29.401 1.00 65.88 90 GLN A C 1
ATOM 752 O O . GLN A 1 90 ? 1.338 -8.013 -29.411 1.00 65.88 90 GLN A O 1
ATOM 757 N N . GLY A 1 91 ? 0.600 -6.257 -28.253 1.00 59.50 91 GLY A N 1
ATOM 758 C CA . GLY A 1 91 ? 0.736 -6.912 -26.954 1.00 59.50 91 GLY A CA 1
ATOM 759 C C . GLY A 1 91 ? -0.310 -8.011 -26.777 1.00 59.50 91 GLY A C 1
ATOM 760 O O . GLY A 1 91 ? -1.476 -7.720 -26.507 1.00 59.50 91 GLY A O 1
ATOM 761 N N . LYS A 1 92 ? 0.117 -9.276 -26.872 1.00 61.06 92 LYS A N 1
ATOM 762 C CA . LYS A 1 92 ? -0.701 -10.450 -26.533 1.00 61.06 92 LYS A CA 1
ATOM 763 C C . LYS A 1 92 ? -1.285 -10.254 -25.132 1.00 61.06 92 LYS A C 1
ATOM 765 O O . LYS A 1 92 ? -0.532 -10.076 -24.176 1.00 61.06 92 LYS A O 1
ATOM 770 N N . ALA A 1 93 ? -2.614 -10.222 -25.025 1.00 57.47 93 ALA A N 1
ATOM 771 C CA . ALA A 1 93 ? -3.282 -9.796 -23.800 1.00 57.47 93 ALA A CA 1
ATOM 772 C C . ALA A 1 93 ? -2.829 -10.641 -22.598 1.00 57.47 93 ALA A C 1
ATOM 774 O O . ALA A 1 93 ? -3.023 -11.858 -22.579 1.00 57.47 93 ALA A O 1
ATOM 775 N N . LEU A 1 94 ? -2.241 -9.988 -21.588 1.00 54.88 94 LEU A N 1
ATOM 776 C CA . LEU A 1 94 ? -1.971 -10.637 -20.308 1.00 54.88 94 LEU A CA 1
ATOM 777 C C . LEU A 1 94 ? -3.281 -11.151 -19.708 1.00 54.88 94 LEU A C 1
ATOM 779 O O . LEU A 1 94 ? -4.343 -10.552 -19.900 1.00 54.88 94 LEU A O 1
ATOM 783 N N . GLY A 1 95 ? -3.174 -12.293 -19.023 1.00 58.06 95 GLY A N 1
ATOM 784 C CA . GLY A 1 95 ? -4.309 -13.081 -18.550 1.00 58.06 95 GLY A CA 1
ATOM 785 C C . GLY A 1 95 ? -5.268 -12.306 -17.644 1.00 58.06 95 GLY A C 1
ATOM 786 O O . GLY A 1 95 ? -4.933 -11.256 -17.100 1.00 58.06 95 GLY A O 1
ATOM 787 N N . GLN A 1 96 ? -6.477 -12.855 -17.491 1.00 65.56 96 GLN A N 1
ATOM 788 C CA . GLN A 1 96 ? -7.591 -12.228 -16.775 1.00 65.56 96 GLN A CA 1
ATOM 789 C C . GLN A 1 96 ? -7.159 -11.560 -15.461 1.00 65.56 96 GLN A C 1
ATOM 791 O O . GLN A 1 96 ? -6.547 -12.196 -14.603 1.00 65.56 96 GLN A O 1
ATOM 796 N N . LEU A 1 97 ? -7.549 -10.293 -15.282 1.00 68.56 97 LEU A N 1
ATOM 797 C CA . LEU A 1 97 ? -7.259 -9.520 -14.078 1.00 68.56 97 LEU A CA 1
ATOM 798 C C . LEU A 1 97 ? -7.750 -10.257 -12.818 1.00 68.56 97 LEU A C 1
ATOM 800 O O . LEU A 1 97 ? -8.956 -10.295 -12.534 1.00 68.56 97 LEU A O 1
ATOM 804 N N . ALA A 1 98 ? -6.808 -10.807 -12.050 1.00 72.88 98 ALA A N 1
ATOM 805 C CA . ALA A 1 98 ? -7.040 -11.668 -10.890 1.00 72.88 98 ALA A CA 1
ATOM 806 C C . ALA A 1 98 ? -7.474 -10.895 -9.624 1.00 72.88 98 ALA A C 1
ATOM 808 O O . ALA A 1 98 ? -6.898 -11.045 -8.548 1.00 72.88 98 ALA A O 1
ATOM 809 N N . LEU A 1 99 ? -8.509 -10.057 -9.747 1.00 74.94 99 LEU A N 1
ATOM 810 C CA . LEU A 1 99 ? -9.214 -9.501 -8.592 1.00 74.94 99 LEU A CA 1
ATOM 811 C C . LEU A 1 99 ? -10.049 -10.583 -7.914 1.00 74.94 99 LEU A C 1
ATOM 813 O O . LEU A 1 99 ? -10.838 -11.258 -8.580 1.00 74.94 99 LEU A O 1
ATOM 817 N N . SER A 1 100 ? -9.916 -10.654 -6.592 1.00 74.94 100 SER A N 1
ATOM 818 C CA . SER A 1 100 ? -10.757 -11.447 -5.700 1.00 74.94 100 SER A CA 1
ATOM 819 C C . SER A 1 100 ? -11.505 -10.515 -4.748 1.00 74.94 100 SER A C 1
ATOM 821 O O . SER A 1 100 ? -10.896 -9.657 -4.103 1.00 74.94 100 SER A O 1
ATOM 823 N N . SER A 1 101 ? -12.822 -10.693 -4.662 1.00 74.25 101 SER A N 1
ATOM 824 C CA . SER A 1 101 ? -13.707 -9.996 -3.729 1.00 74.25 101 SER A CA 1
ATOM 825 C C . SER A 1 101 ? -14.790 -10.960 -3.253 1.00 74.25 101 SER A C 1
ATOM 827 O O . SER A 1 101 ? -15.532 -11.503 -4.066 1.00 74.25 101 SER A O 1
ATOM 829 N N . GLN A 1 102 ? -14.893 -11.169 -1.940 1.00 76.88 102 GLN A N 1
ATOM 830 C CA . GLN A 1 102 ? -15.840 -12.129 -1.357 1.00 76.88 102 GLN A CA 1
ATOM 831 C C . GLN A 1 102 ? -17.283 -11.599 -1.302 1.00 76.88 102 GLN A C 1
ATOM 833 O O . GLN A 1 102 ? -18.219 -12.390 -1.290 1.00 76.88 102 GLN A O 1
ATOM 838 N N . ASN A 1 103 ? -17.469 -10.272 -1.275 1.00 78.56 103 ASN A N 1
ATOM 839 C CA . ASN A 1 103 ? -18.762 -9.622 -1.030 1.00 78.56 103 ASN A CA 1
ATOM 840 C C . ASN A 1 103 ? -19.198 -8.617 -2.121 1.00 78.56 103 ASN A C 1
ATOM 842 O O . ASN A 1 103 ? -20.046 -7.762 -1.865 1.00 78.56 103 ASN A O 1
ATOM 846 N N . LEU A 1 104 ? -18.614 -8.690 -3.324 1.00 81.81 104 LEU A N 1
ATOM 847 C CA . LEU A 1 104 ? -18.901 -7.781 -4.441 1.00 81.81 104 LEU A CA 1
ATOM 848 C C . LEU A 1 104 ? -18.987 -8.538 -5.766 1.00 81.81 104 LEU A 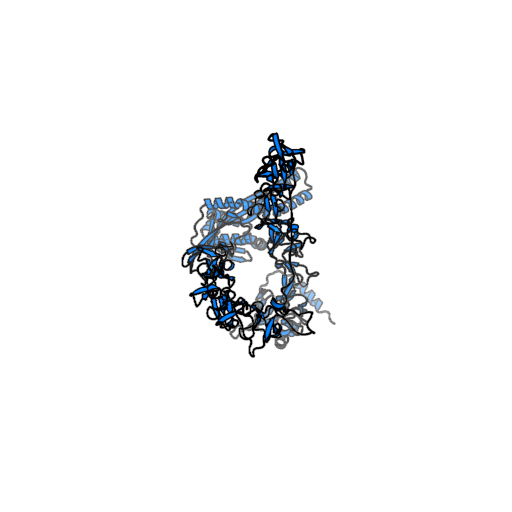C 1
ATOM 850 O O . LEU A 1 104 ? -18.119 -9.356 -6.070 1.00 81.81 104 LEU A O 1
ATOM 854 N N . ASN A 1 105 ? -19.972 -8.179 -6.590 1.00 83.75 105 ASN A N 1
ATOM 855 C CA . ASN A 1 105 ? -19.995 -8.566 -7.999 1.00 83.75 105 ASN A CA 1
ATOM 856 C C . ASN A 1 105 ? -19.048 -7.647 -8.787 1.00 83.75 105 ASN A C 1
ATOM 858 O O . ASN A 1 105 ? -19.085 -6.425 -8.612 1.00 83.75 105 ASN A O 1
ATOM 862 N N . LEU A 1 106 ? -18.203 -8.235 -9.643 1.00 86.88 106 LEU A N 1
ATOM 863 C CA . LEU A 1 106 ? -17.183 -7.530 -10.427 1.00 86.88 106 LEU A CA 1
ATOM 864 C C . LEU A 1 106 ? -17.485 -7.600 -11.926 1.00 86.88 106 LEU A C 1
ATOM 866 O O . LEU A 1 106 ? -17.171 -8.593 -12.584 1.00 86.88 106 LEU A O 1
ATOM 870 N N . GLU A 1 107 ? -18.007 -6.517 -12.489 1.00 85.50 107 GLU A N 1
ATOM 871 C CA . GLU A 1 107 ? -18.073 -6.345 -13.943 1.00 85.50 107 GLU A CA 1
ATOM 872 C C . GLU A 1 107 ? -16.754 -5.739 -14.432 1.00 85.50 107 GLU A C 1
ATOM 874 O O . GLU A 1 107 ? -16.405 -4.614 -14.071 1.00 85.50 107 GLU A O 1
ATOM 879 N N . LYS A 1 108 ? -15.993 -6.510 -15.218 1.00 85.56 108 LYS A N 1
ATOM 880 C CA . LYS A 1 108 ? -14.654 -6.153 -15.713 1.00 85.56 108 LYS A CA 1
ATOM 881 C C . LYS A 1 108 ? -14.728 -5.849 -17.211 1.00 85.56 108 LYS A C 1
ATOM 883 O O . LYS A 1 108 ? -14.833 -6.771 -18.014 1.00 85.56 108 LYS A O 1
ATOM 888 N N . THR A 1 109 ? -14.643 -4.575 -17.584 1.00 84.00 109 THR A N 1
ATOM 889 C CA . THR A 1 109 ? -14.580 -4.137 -18.987 1.00 84.00 109 THR A CA 1
ATOM 890 C C . THR A 1 109 ? -13.122 -3.850 -19.363 1.00 84.00 109 THR A C 1
ATOM 892 O O . THR A 1 109 ? -12.573 -2.844 -18.898 1.00 84.00 109 THR A O 1
ATOM 895 N N . PRO A 1 110 ? -12.461 -4.703 -20.167 1.00 81.44 110 PRO A N 1
ATOM 896 C CA . PRO A 1 110 ? -11.149 -4.384 -20.709 1.00 81.44 110 PRO A CA 1
ATOM 897 C C . PRO A 1 110 ? -11.273 -3.273 -21.760 1.00 81.44 110 PRO A C 1
ATOM 899 O O . PRO A 1 110 ? -12.146 -3.303 -22.627 1.00 81.44 110 PRO A O 1
ATOM 902 N N . LYS A 1 111 ? -10.370 -2.299 -21.693 1.00 82.94 111 LYS A N 1
ATOM 903 C CA . LYS A 1 111 ? -10.150 -1.253 -22.693 1.00 82.94 111 LYS A CA 1
ATOM 904 C C . LYS A 1 111 ? -8.663 -1.231 -23.029 1.00 82.94 111 LYS A C 1
ATOM 906 O O . LYS A 1 111 ? -7.814 -1.208 -22.139 1.00 82.94 111 LYS A O 1
ATOM 911 N N . GLN A 1 112 ? -8.341 -1.219 -24.314 1.00 76.81 112 GLN A N 1
ATOM 912 C CA . GLN A 1 112 ? -6.962 -1.113 -24.771 1.00 76.81 112 GLN A CA 1
ATOM 913 C C . GLN A 1 112 ? -6.643 0.361 -25.018 1.00 76.81 112 GLN A C 1
ATOM 915 O O . GLN A 1 112 ? -7.176 0.973 -25.940 1.00 76.81 112 GLN A O 1
ATOM 920 N N . LEU A 1 113 ? -5.814 0.939 -24.150 1.00 83.12 113 LEU A N 1
ATOM 921 C CA . LEU A 1 113 ? -5.191 2.240 -24.385 1.00 83.12 113 LEU A CA 1
ATOM 922 C C . LEU A 1 113 ? -3.804 2.025 -24.998 1.00 83.12 113 LEU A C 1
ATOM 924 O O . LEU A 1 113 ? -3.270 0.917 -24.955 1.00 83.12 113 LEU A O 1
ATOM 928 N N . TYR A 1 114 ? -3.196 3.091 -25.514 1.00 83.50 114 TYR A N 1
ATOM 929 C CA . TYR A 1 114 ? -1.816 3.062 -25.994 1.00 83.50 114 TYR A CA 1
ATOM 930 C C . TYR A 1 114 ? -1.005 4.182 -25.350 1.00 83.50 114 TYR A C 1
ATOM 932 O O . TYR A 1 114 ? -1.453 5.326 -25.287 1.00 83.50 114 TYR A O 1
ATOM 940 N N . ARG A 1 115 ? 0.195 3.844 -24.882 1.00 86.75 115 ARG A N 1
ATOM 941 C CA . ARG A 1 115 ? 1.216 4.796 -24.448 1.00 86.75 115 ARG A CA 1
ATOM 942 C C . ARG A 1 115 ? 2.125 5.065 -25.640 1.00 86.75 115 ARG A C 1
ATOM 944 O O . ARG A 1 115 ? 2.759 4.143 -26.153 1.00 86.75 115 ARG A O 1
ATOM 951 N N . LYS A 1 116 ? 2.133 6.315 -26.104 1.00 90.06 116 LYS A N 1
ATOM 952 C CA . LYS A 1 116 ? 2.993 6.774 -27.198 1.00 90.06 116 LYS A CA 1
ATOM 953 C C . LYS A 1 116 ? 4.397 7.071 -26.654 1.00 90.06 116 LYS A C 1
ATOM 955 O O . LYS A 1 116 ? 4.540 7.896 -25.749 1.00 90.06 116 LYS A O 1
ATOM 960 N N . TYR A 1 117 ? 5.412 6.438 -27.230 1.00 90.69 117 TYR A N 1
ATOM 961 C CA . TYR A 1 117 ? 6.822 6.790 -27.061 1.00 90.69 117 TYR A CA 1
ATOM 962 C C . TYR A 1 117 ? 7.396 7.241 -28.399 1.00 90.69 117 TYR A C 1
ATOM 964 O O . TYR A 1 117 ? 6.992 6.717 -29.430 1.00 90.69 117 TYR A O 1
ATOM 972 N N . LEU A 1 118 ? 8.341 8.173 -28.394 1.00 91.94 118 LEU A N 1
ATOM 973 C CA . LEU A 1 118 ? 8.983 8.685 -29.602 1.00 91.94 118 LEU A CA 1
ATOM 974 C C . LEU A 1 118 ? 10.500 8.521 -29.463 1.00 91.94 118 LEU A C 1
ATOM 976 O O . LEU A 1 118 ? 11.095 9.061 -28.532 1.00 91.94 118 LEU A O 1
ATOM 980 N N . CYS A 1 119 ? 11.113 7.728 -30.340 1.00 91.81 119 CYS A N 1
ATOM 981 C CA . CYS A 1 119 ? 12.560 7.545 -30.404 1.00 91.81 119 CYS A CA 1
ATOM 982 C C . CYS A 1 119 ? 13.139 8.464 -31.481 1.00 91.81 119 CYS A C 1
ATOM 984 O O . CYS A 1 119 ? 12.927 8.242 -32.670 1.00 91.81 119 CYS A O 1
ATOM 986 N N . PHE A 1 120 ? 13.854 9.507 -31.078 1.00 91.75 120 PHE A N 1
ATOM 987 C CA . PHE A 1 120 ? 14.579 10.381 -31.992 1.00 91.75 120 PHE A CA 1
ATOM 988 C C . PHE A 1 120 ? 15.959 9.791 -32.269 1.00 91.75 120 PHE A C 1
ATOM 990 O O . PHE A 1 120 ? 16.765 9.650 -31.351 1.00 91.75 120 PHE A O 1
ATOM 997 N N . HIS A 1 121 ? 16.260 9.480 -33.525 1.00 89.12 121 HIS A N 1
ATOM 998 C CA . HIS A 1 121 ? 17.611 9.103 -33.926 1.00 89.12 121 HIS A CA 1
ATOM 999 C C . HIS A 1 121 ? 18.389 10.374 -34.259 1.00 89.12 121 HIS A C 1
ATOM 1001 O O . HIS A 1 121 ? 18.059 11.071 -35.220 1.00 89.12 121 HIS A O 1
ATOM 1007 N N . VAL A 1 122 ? 19.399 10.691 -33.451 1.00 91.25 122 VAL A N 1
ATOM 1008 C CA . VAL A 1 122 ? 20.189 11.923 -33.578 1.00 91.25 122 VAL A CA 1
ATOM 1009 C C . VAL A 1 122 ? 21.609 11.568 -33.995 1.00 91.25 122 VAL A C 1
ATOM 1011 O O . VAL A 1 122 ? 22.319 10.889 -33.252 1.00 91.25 122 VAL A O 1
ATOM 1014 N N . LYS A 1 123 ? 22.022 12.026 -35.182 1.00 90.31 123 LYS A N 1
ATOM 1015 C CA . LYS A 1 123 ? 23.412 11.976 -35.640 1.00 90.31 123 LYS A CA 1
ATOM 1016 C C . LYS A 1 123 ? 24.174 13.087 -34.929 1.00 90.31 123 LYS A C 1
ATOM 1018 O O . LYS A 1 123 ? 23.716 14.229 -34.857 1.00 90.31 123 LYS A O 1
ATOM 1023 N N . ILE A 1 124 ? 25.311 12.728 -34.360 1.00 91.31 124 ILE A N 1
ATOM 1024 C CA . ILE A 1 124 ? 26.175 13.599 -33.575 1.00 91.31 124 ILE A CA 1
ATOM 1025 C C . ILE A 1 124 ? 27.540 13.538 -34.230 1.00 91.31 124 ILE A C 1
ATOM 1027 O O . ILE A 1 124 ? 28.125 12.460 -34.316 1.00 91.31 124 ILE A O 1
ATOM 1031 N N . SER A 1 125 ? 28.032 14.686 -34.679 1.00 91.56 125 SER A N 1
ATOM 1032 C CA . SER A 1 125 ? 29.315 14.812 -35.363 1.00 91.56 125 SER A CA 1
ATOM 1033 C C . SER A 1 125 ? 30.207 15.745 -34.556 1.00 91.56 125 SER A C 1
ATOM 1035 O O . SER A 1 125 ? 29.895 16.925 -34.389 1.00 91.56 125 SER A O 1
ATOM 1037 N N . VAL A 1 126 ? 31.315 15.225 -34.038 1.00 93.19 126 VAL A N 1
ATOM 1038 C CA . VAL A 1 126 ? 32.348 15.997 -33.341 1.00 93.19 126 VAL A CA 1
ATOM 1039 C C . VAL A 1 126 ? 33.525 16.177 -34.288 1.00 93.19 126 VAL A C 1
ATOM 1041 O O . VAL A 1 126 ? 34.137 15.203 -34.729 1.00 93.19 126 VAL A O 1
ATOM 1044 N N . ARG A 1 127 ? 33.841 17.434 -34.608 1.00 91.62 127 ARG A N 1
ATOM 1045 C CA . ARG A 1 127 ? 35.003 17.812 -35.425 1.00 91.62 127 ARG A CA 1
ATOM 1046 C C . ARG A 1 127 ? 36.079 18.421 -34.534 1.00 91.62 127 ARG A C 1
ATOM 1048 O O . ARG A 1 127 ? 35.842 19.463 -33.925 1.00 91.62 127 ARG A O 1
ATOM 1055 N N . SER A 1 128 ? 37.236 17.776 -34.464 1.00 90.69 128 SER A N 1
ATOM 1056 C CA . SER A 1 128 ? 38.417 18.218 -33.713 1.00 90.69 128 SER A CA 1
ATOM 1057 C C . SER A 1 128 ? 39.684 17.949 -34.543 1.00 90.69 128 SER A C 1
ATOM 1059 O O . SER A 1 128 ? 39.737 18.248 -35.736 1.00 90.69 128 SER A O 1
ATOM 1061 N N . ASP A 1 129 ? 40.708 17.352 -33.936 1.00 86.81 129 ASP A N 1
ATOM 1062 C CA . ASP A 1 129 ? 41.793 16.661 -34.629 1.00 86.81 129 ASP A CA 1
ATOM 1063 C C . ASP A 1 129 ? 41.327 15.434 -35.439 1.00 86.81 129 ASP A C 1
ATOM 1065 O O . ASP A 1 129 ? 41.939 15.120 -36.460 1.00 86.81 129 ASP A O 1
ATOM 1069 N N . GLU A 1 130 ? 40.238 14.794 -35.010 1.00 83.81 130 GLU A N 1
ATOM 1070 C CA . GLU A 1 130 ? 39.542 13.689 -35.677 1.00 83.81 130 GLU A CA 1
ATOM 1071 C C . GLU A 1 130 ? 38.094 14.093 -36.019 1.00 83.81 130 GLU A C 1
ATOM 1073 O O . GLU A 1 130 ? 37.550 15.053 -35.467 1.00 83.81 130 GLU A O 1
ATOM 1078 N N . HIS A 1 131 ? 37.452 13.351 -36.928 1.00 86.56 131 HIS A N 1
ATOM 1079 C CA . HIS A 1 131 ? 36.008 13.439 -37.157 1.00 86.56 131 HIS A CA 1
ATOM 1080 C C . HIS A 1 131 ? 35.340 12.196 -36.574 1.00 86.56 131 HIS A C 1
ATOM 1082 O O . HIS A 1 131 ? 35.493 11.099 -37.111 1.00 86.56 131 HIS A O 1
ATOM 1088 N N . LEU A 1 132 ? 34.626 12.370 -35.466 1.00 88.31 132 LEU A N 1
ATOM 1089 C CA . LEU A 1 132 ? 33.895 11.303 -34.790 1.00 88.31 132 LEU A CA 1
ATOM 1090 C C . LEU A 1 132 ? 32.404 11.495 -35.045 1.00 88.31 132 LEU A C 1
ATOM 1092 O O . LEU A 1 132 ? 31.871 12.569 -34.770 1.00 88.31 132 LEU A O 1
ATOM 1096 N N . GLU A 1 133 ? 31.734 10.462 -35.549 1.00 88.25 133 GLU A N 1
ATOM 1097 C CA . GLU A 1 133 ? 30.288 10.479 -35.767 1.00 88.25 133 GLU A CA 1
ATOM 1098 C C . GLU A 1 133 ? 29.617 9.279 -35.091 1.00 88.25 133 GLU A C 1
ATOM 1100 O O . GLU A 1 133 ? 30.095 8.147 -35.195 1.00 88.25 133 GLU A O 1
ATOM 1105 N N . GLU A 1 134 ? 28.489 9.517 -34.424 1.00 88.81 134 GLU A N 1
ATOM 1106 C CA . GLU A 1 134 ? 27.657 8.482 -33.802 1.00 88.81 134 GLU A CA 1
ATOM 1107 C C . GLU A 1 134 ? 26.165 8.807 -33.986 1.00 88.81 134 GLU A C 1
ATOM 1109 O O . GLU A 1 134 ? 25.794 9.958 -34.212 1.00 88.81 134 GLU A O 1
ATOM 1114 N N . ILE A 1 135 ? 25.295 7.794 -33.925 1.00 86.56 135 ILE A N 1
ATOM 1115 C CA . ILE A 1 135 ? 23.837 7.959 -34.009 1.00 86.56 135 ILE A CA 1
ATOM 1116 C C . ILE A 1 135 ? 23.225 7.438 -32.710 1.00 86.56 135 ILE A C 1
ATOM 1118 O O . ILE A 1 135 ? 23.158 6.225 -32.504 1.00 86.56 135 ILE A O 1
ATOM 1122 N N . LEU A 1 136 ? 22.767 8.344 -31.844 1.00 88.25 136 LEU A N 1
ATOM 1123 C CA . LEU A 1 136 ? 22.154 7.983 -30.564 1.00 88.25 136 LEU A CA 1
ATOM 1124 C C . LEU A 1 136 ? 20.616 7.905 -30.681 1.00 88.25 136 LEU A C 1
ATOM 1126 O O . LEU A 1 136 ? 20.000 8.832 -31.216 1.00 88.25 136 LEU A O 1
ATOM 1130 N N . PRO A 1 137 ? 19.978 6.819 -30.193 1.00 89.81 137 PRO A N 1
ATOM 1131 C CA . PRO A 1 137 ? 18.525 6.690 -30.114 1.00 89.81 137 PRO A CA 1
ATOM 1132 C C . PRO A 1 137 ? 18.003 7.288 -28.799 1.00 89.81 137 PRO A C 1
ATOM 1134 O O . PRO A 1 137 ? 18.262 6.766 -27.714 1.00 89.81 137 PRO A O 1
ATOM 1137 N N . ILE A 1 138 ? 17.243 8.375 -28.890 1.00 89.88 138 ILE A N 1
ATOM 1138 C CA . ILE A 1 138 ? 16.832 9.184 -27.739 1.00 89.88 138 ILE A CA 1
ATOM 1139 C C . ILE A 1 138 ? 15.330 9.036 -27.526 1.00 89.88 138 ILE A C 1
ATOM 1141 O O . ILE A 1 138 ? 14.512 9.473 -28.333 1.00 89.88 138 ILE A O 1
ATOM 1145 N N . TRP A 1 139 ? 14.968 8.400 -26.419 1.00 90.81 139 TRP A N 1
ATOM 1146 C CA . TRP A 1 139 ? 13.604 7.971 -26.139 1.00 90.81 139 TRP A CA 1
ATOM 1147 C C . TRP A 1 139 ? 12.838 9.002 -25.321 1.00 90.81 139 TRP A C 1
ATOM 1149 O O . TRP A 1 139 ? 13.280 9.389 -24.244 1.00 90.81 139 TRP A O 1
ATOM 1159 N N . MET A 1 140 ? 11.653 9.390 -25.783 1.00 91.56 140 MET A N 1
ATOM 1160 C CA . MET A 1 140 ? 10.727 10.254 -25.058 1.00 91.56 140 MET A CA 1
ATOM 1161 C C . MET A 1 140 ? 9.397 9.545 -24.803 1.00 91.56 140 MET A C 1
ATOM 1163 O O . MET A 1 140 ? 8.826 8.911 -25.687 1.00 91.56 140 MET A O 1
ATOM 1167 N N . ASP A 1 141 ? 8.874 9.685 -23.591 1.00 91.12 141 ASP A N 1
ATOM 1168 C CA . ASP A 1 141 ? 7.517 9.294 -23.222 1.00 91.12 141 ASP A CA 1
ATOM 1169 C C . ASP A 1 141 ? 6.569 10.470 -23.488 1.00 91.12 141 ASP A C 1
ATOM 1171 O O . ASP A 1 141 ? 6.587 11.460 -22.752 1.00 91.12 141 ASP A O 1
ATOM 1175 N N . LEU A 1 142 ? 5.732 10.388 -24.529 1.00 89.94 142 LEU A N 1
ATOM 1176 C CA . LEU A 1 142 ? 4.830 11.494 -24.890 1.00 89.94 142 LEU A CA 1
ATOM 1177 C C . LEU A 1 142 ? 3.709 11.704 -23.856 1.00 89.94 142 LEU A C 1
ATOM 1179 O O . LEU A 1 142 ? 3.050 12.740 -23.869 1.00 89.94 142 LEU A O 1
ATOM 1183 N N . THR A 1 143 ? 3.495 10.749 -22.943 1.00 86.25 143 THR A N 1
ATOM 1184 C CA . THR A 1 143 ? 2.467 10.852 -21.893 1.00 86.25 143 THR A CA 1
ATOM 1185 C C . THR A 1 143 ? 2.982 11.604 -20.666 1.00 86.25 143 THR A C 1
ATOM 1187 O O . THR A 1 143 ? 2.220 12.340 -20.044 1.00 86.25 143 THR A O 1
ATOM 1190 N N . THR A 1 144 ? 4.261 11.443 -20.304 1.00 88.00 144 THR A N 1
ATOM 1191 C CA . THR A 1 144 ? 4.880 12.184 -19.183 1.00 88.00 144 THR A CA 1
ATOM 1192 C C . THR A 1 144 ? 5.748 13.365 -19.622 1.00 88.00 144 THR A C 1
ATOM 1194 O O . THR A 1 144 ? 6.208 14.116 -18.766 1.00 88.00 144 THR A O 1
ATOM 1197 N N . LYS A 1 145 ? 5.973 13.532 -20.933 1.00 89.75 145 LYS A N 1
ATOM 1198 C CA . LYS A 1 145 ? 6.914 14.488 -21.548 1.00 89.75 145 LYS A CA 1
ATOM 1199 C C . LYS A 1 145 ? 8.347 14.372 -21.000 1.00 89.75 145 LYS A C 1
ATOM 1201 O O . LYS A 1 145 ? 9.069 15.358 -20.909 1.00 89.75 145 LYS A O 1
ATOM 1206 N N . GLN A 1 146 ? 8.765 13.156 -20.637 1.00 89.44 146 GLN A N 1
ATOM 1207 C CA . GLN A 1 146 ? 10.096 12.866 -20.086 1.00 89.44 146 GLN A CA 1
ATOM 1208 C C . GLN A 1 146 ? 10.960 12.088 -21.079 1.00 89.44 146 GLN A C 1
ATOM 1210 O O . GLN A 1 146 ? 10.486 11.151 -21.721 1.00 89.44 146 GLN A O 1
ATOM 1215 N N . VAL A 1 147 ? 12.248 12.432 -21.137 1.00 89.81 147 VAL A N 1
ATOM 1216 C CA . VAL A 1 147 ? 13.275 11.607 -21.787 1.00 89.81 147 VAL A CA 1
ATOM 1217 C C . VAL A 1 147 ? 13.609 10.410 -20.895 1.00 89.81 147 VAL A C 1
ATOM 1219 O O . VAL A 1 147 ? 13.703 10.540 -19.674 1.00 89.81 147 VAL A O 1
ATOM 1222 N N . LEU A 1 148 ? 13.778 9.242 -21.507 1.00 88.69 148 LEU A N 1
ATOM 1223 C CA . LEU A 1 148 ? 14.199 8.004 -20.862 1.00 88.69 148 LEU A CA 1
ATOM 1224 C C . LEU A 1 148 ? 15.706 7.802 -21.078 1.00 88.69 148 LEU A C 1
ATOM 1226 O O . LEU A 1 148 ? 16.234 8.076 -22.155 1.00 88.69 148 LEU A O 1
ATOM 1230 N N . SER A 1 149 ? 16.398 7.296 -20.057 1.00 84.44 149 SER A N 1
ATOM 1231 C CA . SER A 1 149 ? 17.823 6.939 -20.130 1.00 84.44 149 SER A CA 1
ATOM 1232 C C . SER A 1 149 ? 18.093 5.655 -20.917 1.00 84.44 149 SER A C 1
ATOM 1234 O O . SER A 1 149 ? 19.222 5.415 -21.325 1.00 84.44 149 SER A O 1
ATOM 1236 N N . GLU A 1 150 ? 17.070 4.822 -21.096 1.00 85.56 150 GLU A N 1
ATOM 1237 C CA . GLU A 1 150 ? 17.139 3.503 -21.718 1.00 85.56 150 GLU A CA 1
ATOM 1238 C C . GLU A 1 150 ? 15.936 3.321 -22.651 1.00 85.56 150 GLU A C 1
ATOM 1240 O O . GLU A 1 150 ? 14.887 3.950 -22.464 1.00 85.56 150 GLU A O 1
ATOM 1245 N N . ALA A 1 151 ? 16.074 2.442 -23.643 1.00 84.06 151 ALA A N 1
ATOM 1246 C CA . ALA A 1 151 ? 14.945 2.041 -24.470 1.00 84.06 151 ALA A CA 1
ATOM 1247 C C . ALA A 1 151 ? 13.881 1.321 -23.612 1.00 84.06 151 ALA A C 1
ATOM 1249 O O . ALA A 1 151 ? 14.242 0.491 -22.773 1.00 84.06 151 ALA A O 1
ATOM 1250 N N . PRO A 1 152 ? 12.574 1.574 -23.818 1.00 81.62 152 PRO A N 1
ATOM 1251 C CA . PRO A 1 152 ? 11.531 0.726 -23.252 1.00 81.62 152 PRO A CA 1
ATOM 1252 C C . PRO A 1 152 ? 11.736 -0.725 -23.715 1.00 81.62 152 PRO A C 1
ATOM 1254 O O . PRO A 1 152 ? 12.053 -0.953 -24.883 1.00 81.62 152 PRO A O 1
ATOM 1257 N N . GLU A 1 153 ? 11.553 -1.699 -22.814 1.00 76.94 153 GLU A N 1
ATOM 1258 C CA . GLU A 1 153 ? 11.663 -3.125 -23.152 1.00 76.94 153 GLU A CA 1
ATOM 1259 C C . GLU A 1 153 ? 10.702 -3.478 -24.297 1.00 76.94 153 GLU A C 1
ATOM 1261 O O . GLU A 1 153 ? 9.488 -3.582 -24.104 1.00 76.94 153 GLU A O 1
ATOM 1266 N N . THR A 1 154 ? 11.251 -3.681 -25.494 1.00 66.62 154 THR A N 1
ATOM 1267 C CA . THR A 1 154 ? 10.498 -4.107 -26.672 1.00 66.62 154 THR A CA 1
ATOM 1268 C C . THR A 1 154 ? 10.174 -5.601 -26.548 1.00 66.62 154 THR A C 1
ATOM 1270 O O . THR A 1 154 ? 11.087 -6.426 -26.609 1.00 66.62 154 THR A O 1
ATOM 1273 N N . PRO A 1 155 ? 8.897 -6.008 -26.384 1.00 64.00 155 PRO A N 1
ATOM 1274 C CA . PRO A 1 155 ? 8.509 -7.364 -26.754 1.00 64.00 155 PRO A CA 1
ATOM 1275 C C . PRO A 1 155 ? 8.668 -7.529 -28.274 1.00 64.00 155 PRO A C 1
ATOM 1277 O O . PRO A 1 155 ? 8.774 -6.539 -28.998 1.00 64.00 155 PRO A O 1
ATOM 1280 N N . GLU A 1 156 ? 8.666 -8.772 -28.759 1.00 62.22 156 GLU A N 1
ATOM 1281 C CA . GLU A 1 156 ? 8.816 -9.083 -30.187 1.00 62.22 156 GLU A CA 1
ATOM 1282 C C . GLU A 1 156 ? 7.841 -8.246 -31.040 1.00 62.22 156 GLU A C 1
ATOM 1284 O O . GLU A 1 156 ? 6.621 -8.305 -30.871 1.00 62.22 156 GLU A O 1
ATOM 1289 N N . LEU A 1 157 ? 8.402 -7.393 -31.906 1.00 56.81 157 LEU A N 1
ATOM 1290 C CA . LEU A 1 157 ? 7.643 -6.390 -32.646 1.00 56.81 157 LEU A CA 1
ATOM 1291 C C . LEU A 1 157 ? 6.880 -7.053 -33.802 1.00 56.81 157 LEU A C 1
ATOM 1293 O O . LEU A 1 157 ? 7.484 -7.550 -34.752 1.00 56.81 157 LEU A O 1
ATOM 1297 N N . HIS A 1 158 ? 5.551 -6.981 -33.771 1.00 61.16 158 HIS A N 1
ATOM 1298 C CA . HIS A 1 158 ? 4.711 -7.188 -34.950 1.00 61.16 158 HIS A CA 1
ATOM 1299 C C . HIS A 1 158 ? 4.086 -5.844 -35.344 1.00 61.16 158 HIS A C 1
ATOM 1301 O O . HIS A 1 158 ? 3.368 -5.273 -34.516 1.00 61.16 158 HIS A O 1
ATOM 1307 N N . PRO A 1 159 ? 4.363 -5.310 -36.551 1.00 57.91 159 PRO A N 1
ATOM 1308 C CA . PRO A 1 159 ? 3.766 -4.059 -37.005 1.00 57.91 159 PRO A CA 1
ATOM 1309 C C . PRO A 1 159 ? 2.255 -4.226 -37.219 1.00 57.91 159 PRO A C 1
ATOM 1311 O O . PRO A 1 159 ? 1.794 -5.250 -37.718 1.00 57.91 159 PRO A O 1
ATOM 1314 N N . SER A 1 160 ? 1.487 -3.205 -36.843 1.00 61.25 160 SER A N 1
ATOM 1315 C CA . SER A 1 160 ? 0.058 -3.101 -37.157 1.00 61.25 160 SER A CA 1
ATOM 1316 C C . SER A 1 160 ? -0.140 -2.382 -38.492 1.00 61.25 160 SER A C 1
ATOM 1318 O O . SER A 1 160 ? 0.602 -1.452 -38.797 1.00 61.25 160 SER A O 1
ATOM 1320 N N . GLU A 1 161 ? -1.153 -2.775 -39.262 1.00 54.56 161 GLU A N 1
ATOM 1321 C CA . GLU A 1 161 ? -1.331 -2.336 -40.655 1.00 54.56 161 GLU A CA 1
ATOM 1322 C C . GLU A 1 161 ? -1.782 -0.869 -40.802 1.00 54.56 161 GLU A C 1
ATOM 1324 O O . GLU A 1 161 ? -1.542 -0.260 -41.842 1.00 54.56 161 GLU A O 1
ATOM 1329 N N . THR A 1 162 ? -2.404 -0.277 -39.773 1.00 58.12 162 THR A N 1
ATOM 1330 C CA . THR A 1 162 ? -2.910 1.111 -39.808 1.00 58.12 162 THR A CA 1
ATOM 1331 C C . THR A 1 162 ? -2.701 1.856 -38.474 1.00 58.12 162 THR A C 1
ATOM 1333 O O . THR A 1 162 ? -3.615 1.895 -37.641 1.00 58.12 162 THR A O 1
ATOM 1336 N N . PRO A 1 163 ? -1.519 2.448 -38.222 1.00 57.38 163 PRO A N 1
ATOM 1337 C CA . PRO A 1 163 ? -1.330 3.410 -37.135 1.00 57.38 163 PRO A CA 1
ATOM 1338 C C . PRO A 1 163 ? -1.947 4.781 -37.489 1.00 57.38 163 PRO A C 1
ATOM 1340 O O . PRO A 1 163 ? -2.381 5.015 -38.618 1.00 57.38 163 PRO A O 1
ATOM 1343 N N . THR A 1 164 ? -2.046 5.686 -36.510 1.00 70.69 164 THR A N 1
ATOM 1344 C CA . THR A 1 164 ? -2.603 7.037 -36.699 1.00 70.69 164 THR A CA 1
ATOM 1345 C C . THR A 1 164 ? -1.500 8.078 -36.579 1.00 70.69 164 THR A C 1
ATOM 1347 O O . THR A 1 164 ? -1.085 8.387 -35.458 1.00 70.69 164 THR A O 1
ATOM 1350 N N . ALA A 1 165 ? -1.117 8.632 -37.734 1.00 74.38 165 ALA A N 1
ATOM 1351 C CA . ALA A 1 165 ? -0.060 9.624 -37.887 1.00 74.38 165 ALA A CA 1
ATOM 1352 C C . ALA A 1 165 ? -0.119 10.728 -36.819 1.00 74.38 165 ALA A C 1
ATOM 1354 O O . ALA A 1 165 ? -1.132 11.423 -36.695 1.00 74.38 165 ALA A O 1
ATOM 1355 N N . LEU A 1 166 ? 0.978 10.910 -36.077 1.00 80.31 166 LEU A N 1
ATOM 1356 C CA . LEU A 1 166 ? 1.201 12.124 -35.283 1.00 80.31 166 LEU A CA 1
ATOM 1357 C C . LEU A 1 166 ? 1.153 13.374 -36.169 1.00 80.31 166 LEU A C 1
ATOM 1359 O O . LEU A 1 166 ? 1.695 13.384 -37.278 1.00 80.31 166 LEU A O 1
ATOM 1363 N N . ALA A 1 167 ? 0.574 14.454 -35.645 1.00 84.38 167 ALA A N 1
ATOM 1364 C CA . ALA A 1 167 ? 0.652 15.750 -36.307 1.00 84.38 167 ALA A CA 1
ATOM 1365 C C . ALA A 1 167 ? 2.103 16.288 -36.253 1.00 84.38 167 ALA A C 1
ATOM 1367 O O . ALA A 1 167 ? 2.771 16.108 -35.226 1.00 84.38 167 ALA A O 1
ATOM 1368 N N . PRO A 1 168 ? 2.622 16.960 -37.302 1.00 81.88 168 PRO A N 1
ATOM 1369 C CA . PRO A 1 168 ? 3.980 17.521 -37.298 1.00 81.88 168 PRO A CA 1
ATOM 1370 C C . PRO A 1 168 ? 4.271 18.426 -36.090 1.00 81.88 168 PRO A C 1
ATOM 1372 O O . PRO A 1 168 ? 5.387 18.442 -35.571 1.00 81.88 168 PRO A O 1
ATOM 1375 N N . GLU A 1 169 ? 3.253 19.127 -35.596 1.00 86.00 169 GLU A N 1
ATOM 1376 C CA . GLU A 1 169 ? 3.301 19.979 -34.411 1.00 86.00 169 GLU A CA 1
ATOM 1377 C C . GLU A 1 169 ? 3.535 19.171 -33.123 1.00 86.00 169 GLU A C 1
ATOM 1379 O O . GLU A 1 169 ? 4.340 19.586 -32.291 1.00 86.00 169 GLU A O 1
ATOM 1384 N N . GLU A 1 170 ? 2.905 17.996 -32.968 1.00 86.75 170 GLU A N 1
ATOM 1385 C CA . GLU A 1 170 ? 3.145 17.095 -31.825 1.00 86.75 170 GLU A CA 1
ATOM 1386 C C . GLU A 1 170 ? 4.590 16.571 -31.833 1.00 86.75 170 GLU A C 1
ATOM 1388 O O . GLU A 1 170 ? 5.229 16.473 -30.784 1.00 86.75 170 GLU A O 1
ATOM 1393 N N . VAL A 1 171 ? 5.124 16.265 -33.021 1.00 85.44 171 VAL A N 1
ATOM 1394 C CA . VAL A 1 171 ? 6.506 15.793 -33.214 1.00 85.44 171 VAL A CA 1
ATOM 1395 C C . VAL A 1 171 ? 7.508 16.901 -32.882 1.00 85.44 171 VAL A C 1
ATOM 1397 O O . VAL A 1 171 ? 8.509 16.641 -32.212 1.00 85.44 171 VAL A O 1
ATOM 1400 N N . GLN A 1 172 ? 7.230 18.141 -33.295 1.00 86.94 172 GLN A N 1
ATOM 1401 C CA . GLN A 1 172 ? 8.076 19.295 -32.992 1.00 86.94 172 GLN A CA 1
ATOM 1402 C C . GLN A 1 172 ? 8.007 19.692 -31.507 1.00 86.94 172 GLN A C 1
ATOM 1404 O O . GLN A 1 172 ? 9.043 20.010 -30.921 1.00 86.94 172 GLN A O 1
ATOM 1409 N N . GLU A 1 173 ? 6.830 19.642 -30.870 1.00 89.25 173 GLU A N 1
ATOM 1410 C CA . GLU A 1 173 ? 6.703 19.880 -29.423 1.00 89.25 173 GLU A CA 1
ATOM 1411 C C . GLU A 1 173 ? 7.479 18.819 -28.629 1.00 89.25 173 GLU A C 1
ATOM 1413 O O . GLU A 1 173 ? 8.228 19.146 -27.704 1.00 89.25 173 GLU A O 1
ATOM 1418 N N . ALA A 1 174 ? 7.363 17.552 -29.039 1.00 89.19 174 ALA A N 1
ATOM 1419 C CA . ALA A 1 174 ? 8.120 16.454 -28.460 1.00 89.19 174 ALA A CA 1
ATOM 1420 C C . ALA A 1 174 ? 9.634 16.637 -28.650 1.00 89.19 174 ALA A C 1
ATOM 1422 O O . ALA A 1 174 ? 10.378 16.505 -27.684 1.00 89.19 174 ALA A O 1
ATOM 1423 N N . TRP A 1 175 ? 10.108 17.009 -29.844 1.00 91.00 175 TRP A N 1
ATOM 1424 C CA . TRP A 1 175 ? 11.533 17.277 -30.082 1.00 91.00 175 TRP A CA 1
ATOM 1425 C C . TRP A 1 175 ? 12.064 18.400 -29.181 1.00 91.00 175 TRP A C 1
ATOM 1427 O O . TRP A 1 175 ? 13.101 18.240 -28.533 1.00 91.00 175 TRP A O 1
ATOM 1437 N N . ASN A 1 176 ? 11.318 19.503 -29.072 1.00 89.81 176 ASN A N 1
ATOM 1438 C CA . ASN A 1 176 ? 11.676 20.637 -28.220 1.00 89.81 176 ASN A CA 1
ATOM 1439 C C . ASN A 1 176 ? 11.758 20.232 -26.734 1.00 89.81 176 ASN A C 1
ATOM 1441 O O . ASN A 1 176 ? 12.669 20.667 -26.031 1.00 89.81 176 ASN A O 1
ATOM 1445 N N . GLY A 1 177 ? 10.842 19.379 -26.259 1.00 86.62 177 GLY A N 1
ATOM 1446 C CA . GLY A 1 177 ? 10.879 18.825 -24.901 1.00 86.62 177 GLY A CA 1
ATOM 1447 C C . GLY A 1 177 ? 12.000 17.801 -24.693 1.00 86.62 177 GLY A C 1
ATOM 1448 O O . GLY A 1 177 ? 12.653 17.796 -23.650 1.00 86.62 177 GLY A O 1
ATOM 1449 N N . ALA A 1 178 ? 12.271 16.956 -25.689 1.00 88.31 178 ALA A N 1
ATOM 1450 C CA . ALA A 1 178 ? 13.354 15.981 -25.641 1.00 88.31 178 ALA A CA 1
ATOM 1451 C C . ALA A 1 178 ? 14.728 16.660 -25.567 1.00 88.31 178 ALA A C 1
ATOM 1453 O O . ALA A 1 178 ? 15.601 16.185 -24.839 1.00 88.31 178 ALA A O 1
ATOM 1454 N N . TRP A 1 179 ? 14.908 17.791 -26.259 1.00 89.00 179 TRP A N 1
ATOM 1455 C CA . TRP A 1 179 ? 16.182 18.502 -26.383 1.00 89.00 179 TRP A CA 1
ATOM 1456 C C . TRP A 1 179 ? 16.901 18.771 -25.048 1.00 89.00 179 TRP A C 1
ATOM 1458 O O . TRP A 1 179 ? 18.123 18.636 -24.975 1.00 89.00 179 TRP A O 1
ATOM 1468 N N . SER A 1 180 ? 16.178 19.044 -23.957 1.00 82.81 180 SER A N 1
ATOM 1469 C CA . SER A 1 180 ? 16.800 19.211 -22.632 1.00 82.81 180 SER A CA 1
ATOM 1470 C C . SER A 1 180 ? 17.446 17.924 -22.098 1.00 82.81 180 SER A C 1
ATOM 1472 O O . SER A 1 180 ? 18.514 17.969 -21.489 1.00 82.81 180 SER A O 1
ATOM 1474 N N . GLY A 1 181 ? 16.830 16.763 -22.345 1.00 80.12 181 GLY A N 1
ATOM 1475 C CA . GLY A 1 181 ? 17.414 15.457 -22.019 1.00 80.12 181 GLY A CA 1
ATOM 1476 C C . GLY A 1 181 ? 18.504 15.038 -23.010 1.00 80.12 181 GLY A C 1
ATOM 1477 O O . GLY A 1 181 ? 19.490 14.428 -22.597 1.00 80.12 181 GLY A O 1
ATOM 1478 N N . ILE A 1 182 ? 18.384 15.444 -24.283 1.00 83.88 182 ILE A N 1
ATOM 1479 C CA . ILE A 1 182 ? 19.439 15.290 -25.299 1.00 83.88 182 ILE A CA 1
ATOM 1480 C C . ILE A 1 182 ? 20.719 15.978 -24.817 1.00 83.88 182 ILE A C 1
ATOM 1482 O O . ILE A 1 182 ? 21.765 15.342 -24.777 1.00 83.88 182 ILE A O 1
ATOM 1486 N N . GLN A 1 183 ? 20.642 17.230 -24.357 1.00 87.88 183 GLN A N 1
ATOM 1487 C CA . GLN A 1 183 ? 21.793 17.961 -23.809 1.00 87.88 183 GLN A CA 1
ATOM 1488 C C . GLN A 1 183 ? 22.447 17.251 -22.608 1.00 87.88 183 GLN A C 1
ATOM 1490 O O . GLN A 1 183 ? 23.673 17.263 -22.485 1.00 87.88 183 GLN A O 1
ATOM 1495 N N . GLN A 1 184 ? 21.664 16.590 -21.748 1.00 85.50 184 GLN A N 1
ATOM 1496 C CA . GLN A 1 184 ? 22.198 15.820 -20.620 1.00 85.50 184 GLN A CA 1
ATOM 1497 C C . GLN A 1 184 ? 22.909 14.530 -21.072 1.00 85.50 184 GLN A C 1
ATOM 1499 O O . GLN A 1 184 ? 23.997 14.235 -20.575 1.00 85.50 184 GLN A O 1
ATOM 1504 N N . GLN A 1 185 ? 22.330 13.781 -22.017 1.00 83.06 185 GLN A N 1
ATOM 1505 C CA . GLN A 1 185 ? 22.948 12.570 -22.577 1.00 83.06 185 GLN A CA 1
ATOM 1506 C C . GLN A 1 185 ? 24.201 12.911 -23.399 1.00 83.06 185 GLN A C 1
ATOM 1508 O O . GLN A 1 185 ? 25.249 12.298 -23.198 1.00 83.06 185 GLN A O 1
ATOM 1513 N N . LEU A 1 186 ? 24.127 13.954 -24.235 1.00 86.81 186 LEU A N 1
ATOM 1514 C CA . LEU A 1 186 ? 25.258 14.511 -24.980 1.00 86.81 186 LEU A CA 1
ATOM 1515 C C . LEU A 1 186 ? 26.418 14.868 -24.061 1.00 86.81 186 LEU A C 1
ATOM 1517 O O . LEU A 1 186 ? 27.545 14.511 -24.376 1.00 86.81 186 LEU A O 1
ATOM 1521 N N . LYS A 1 187 ? 26.172 15.533 -22.922 1.00 89.12 187 LYS A N 1
ATOM 1522 C CA . LYS A 1 187 ? 27.248 15.870 -21.979 1.00 89.12 187 LYS A CA 1
ATOM 1523 C C . LYS A 1 187 ? 27.995 14.618 -21.516 1.00 89.12 187 LYS A C 1
ATOM 1525 O O . LYS A 1 187 ? 29.220 14.612 -21.534 1.00 89.12 187 LYS A O 1
ATOM 1530 N N . HIS A 1 188 ? 27.270 13.568 -21.134 1.00 87.06 188 HIS A N 1
ATOM 1531 C CA . HIS A 1 188 ? 27.891 12.354 -20.606 1.00 87.06 188 HIS A CA 1
ATOM 1532 C C . HIS A 1 188 ? 28.627 11.534 -21.681 1.00 87.06 188 HIS A C 1
ATOM 1534 O O . HIS A 1 188 ? 29.656 10.929 -21.392 1.00 87.06 188 HIS A O 1
ATOM 1540 N N . TRP A 1 189 ? 28.148 11.561 -22.929 1.00 86.94 189 TRP A N 1
ATOM 1541 C CA . TRP A 1 189 ? 28.859 10.990 -24.080 1.00 86.94 189 TRP A CA 1
ATOM 1542 C C . TRP A 1 189 ? 30.089 11.830 -24.482 1.00 86.94 189 TRP A C 1
ATOM 1544 O O . TRP A 1 189 ? 31.131 11.279 -24.830 1.00 86.94 189 TRP A O 1
ATOM 1554 N N . LEU A 1 190 ? 30.006 13.160 -24.369 1.00 90.12 190 LEU A N 1
ATOM 1555 C CA . LEU A 1 190 ? 31.102 14.081 -24.683 1.00 90.12 190 LEU A CA 1
ATOM 1556 C C . LEU A 1 190 ? 32.228 14.069 -23.651 1.00 90.12 190 LEU A C 1
ATOM 1558 O O . LEU A 1 190 ? 33.362 14.301 -24.045 1.00 90.12 190 LEU A O 1
ATOM 1562 N N . GLU A 1 191 ? 31.962 13.811 -22.368 1.00 92.25 191 GLU A N 1
ATOM 1563 C CA . GLU A 1 191 ? 32.985 13.754 -21.306 1.00 92.25 191 GLU A CA 1
ATOM 1564 C C . GLU A 1 191 ? 34.207 12.872 -21.686 1.00 92.25 191 GLU A C 1
ATOM 1566 O O . GLU A 1 191 ? 35.310 13.417 -21.788 1.00 92.25 191 GLU A O 1
ATOM 1571 N N . PRO A 1 192 ? 34.066 11.568 -22.012 1.00 91.38 192 PRO A N 1
ATOM 1572 C CA . PRO A 1 192 ? 35.203 10.726 -22.407 1.00 91.38 192 PRO A CA 1
ATOM 1573 C C . PRO A 1 192 ? 35.822 11.103 -23.767 1.00 91.38 192 PRO A C 1
ATOM 1575 O O . PRO A 1 192 ? 37.027 10.931 -23.958 1.00 91.38 192 PRO A O 1
ATOM 1578 N N . VAL A 1 193 ? 35.033 11.636 -24.708 1.00 88.81 193 VAL A N 1
ATOM 1579 C CA . VAL A 1 193 ? 35.531 12.110 -26.016 1.00 88.81 193 VAL A CA 1
ATOM 1580 C C . VAL A 1 193 ? 36.408 13.353 -25.835 1.00 88.81 193 VAL A C 1
ATOM 1582 O O . VAL A 1 193 ? 37.513 13.431 -26.374 1.00 88.81 193 VAL A O 1
ATOM 1585 N N . GLN A 1 194 ? 35.949 14.301 -25.019 1.00 91.62 194 GLN A N 1
ATOM 1586 C CA . GLN A 1 194 ? 36.654 15.524 -24.653 1.00 91.62 194 GLN A CA 1
ATOM 1587 C C . GLN A 1 194 ? 37.955 15.210 -23.910 1.00 91.62 194 GLN A C 1
ATOM 1589 O O . GLN A 1 194 ? 38.971 15.835 -24.211 1.00 91.62 194 GLN A O 1
ATOM 1594 N N . ASP A 1 195 ? 37.960 14.233 -23.000 1.00 92.88 195 ASP A N 1
ATOM 1595 C CA . ASP A 1 195 ? 39.174 13.788 -22.306 1.00 92.88 195 ASP A CA 1
ATOM 1596 C C . ASP A 1 195 ? 40.185 13.119 -23.252 1.00 92.88 195 ASP A C 1
ATOM 1598 O O . ASP A 1 195 ? 41.385 13.393 -23.157 1.00 92.88 195 ASP A O 1
ATOM 1602 N N . GLY A 1 196 ? 39.724 12.322 -24.223 1.00 91.75 196 GLY A N 1
ATOM 1603 C CA . GLY A 1 196 ? 40.574 11.766 -25.283 1.00 91.75 196 GLY A CA 1
ATOM 1604 C C . GLY A 1 196 ? 41.226 12.854 -26.144 1.00 91.75 196 GLY A C 1
ATOM 1605 O O . GLY A 1 196 ? 42.448 12.869 -26.313 1.00 91.75 196 GLY A O 1
ATOM 1606 N N . ILE A 1 197 ? 40.427 13.816 -26.615 1.00 92.44 197 ILE A N 1
ATOM 1607 C CA . ILE A 1 197 ? 40.890 14.988 -27.377 1.00 92.44 197 ILE A CA 1
ATOM 1608 C C . ILE A 1 197 ? 41.878 15.824 -26.546 1.00 92.44 197 ILE A C 1
ATOM 1610 O O . ILE A 1 197 ? 42.943 16.196 -27.042 1.00 92.44 197 ILE A O 1
ATOM 1614 N N . ASN A 1 198 ? 41.574 16.075 -25.267 1.00 93.38 198 ASN A N 1
ATOM 1615 C CA . ASN A 1 198 ? 42.445 16.803 -24.341 1.00 93.38 198 ASN A CA 1
ATOM 1616 C C . ASN A 1 198 ? 43.795 16.092 -24.165 1.00 93.38 198 ASN A C 1
ATOM 1618 O O . ASN A 1 198 ? 44.840 16.744 -24.195 1.00 93.38 198 ASN A O 1
ATOM 1622 N N . LEU A 1 199 ? 43.795 14.764 -24.012 1.00 94.75 199 LEU A N 1
ATOM 1623 C CA . LEU A 1 199 ? 45.018 13.973 -23.881 1.00 94.75 199 LEU A CA 1
ATOM 1624 C C . LEU A 1 199 ? 45.878 14.056 -25.150 1.00 94.75 199 LEU A C 1
ATOM 1626 O O . LEU A 1 199 ? 47.082 14.304 -25.051 1.00 94.75 199 LEU A O 1
ATOM 1630 N N . ARG A 1 200 ? 45.278 13.920 -26.341 1.00 93.56 200 ARG A N 1
ATOM 1631 C CA . ARG A 1 200 ? 46.000 14.056 -27.620 1.00 93.56 200 ARG A CA 1
ATOM 1632 C C . ARG A 1 200 ? 46.541 15.472 -27.834 1.00 93.56 200 ARG A C 1
ATOM 1634 O O . ARG A 1 200 ? 47.692 15.614 -28.247 1.00 93.56 200 ARG A O 1
ATOM 1641 N N . LEU A 1 201 ? 45.778 16.503 -27.465 1.00 95.31 201 LEU A N 1
ATOM 1642 C CA . LEU A 1 201 ? 46.223 17.900 -27.476 1.00 95.31 201 LEU A CA 1
ATOM 1643 C C . LEU A 1 201 ? 47.455 18.109 -26.580 1.00 95.31 201 LEU A C 1
ATOM 1645 O O . LEU A 1 201 ? 48.439 18.703 -27.021 1.00 95.31 201 LEU A O 1
ATOM 1649 N N . GLN A 1 202 ? 47.445 17.589 -25.347 1.00 95.88 202 GLN A N 1
ATOM 1650 C CA . GLN A 1 202 ? 48.602 17.675 -24.445 1.00 95.88 202 GLN A CA 1
ATOM 1651 C C . GLN A 1 202 ? 49.816 16.917 -24.998 1.00 95.88 202 GLN A C 1
ATOM 1653 O O . GLN A 1 202 ? 50.935 17.426 -24.937 1.00 95.88 202 GLN A O 1
ATOM 1658 N N . LEU A 1 203 ? 49.619 15.727 -25.576 1.00 95.25 203 LEU A N 1
ATOM 1659 C CA . LEU A 1 203 ? 50.697 14.960 -26.205 1.00 95.25 203 LEU A CA 1
ATOM 1660 C C . LEU A 1 203 ? 51.324 15.714 -27.389 1.00 95.25 203 LEU A C 1
ATOM 1662 O O . LEU A 1 203 ? 52.549 15.793 -27.466 1.00 95.25 203 LEU A O 1
ATOM 1666 N N . GLU A 1 204 ? 50.523 16.318 -28.272 1.00 94.88 204 GLU A N 1
ATOM 1667 C CA . GLU A 1 204 ? 51.029 17.062 -29.434 1.00 94.88 204 GLU A CA 1
ATOM 1668 C C . GLU A 1 204 ? 51.678 18.405 -29.033 1.00 94.88 204 GLU A C 1
ATOM 1670 O O . GLU A 1 204 ? 52.725 18.754 -29.586 1.00 94.88 204 GLU A O 1
ATOM 1675 N N . ILE A 1 205 ? 51.151 19.112 -28.018 1.00 96.12 205 ILE A N 1
ATOM 1676 C CA . ILE A 1 205 ? 51.811 20.287 -27.408 1.00 96.12 205 ILE A CA 1
ATOM 1677 C C . ILE A 1 205 ? 53.188 19.897 -26.854 1.00 96.12 205 ILE A C 1
ATOM 1679 O O . ILE A 1 205 ? 54.184 20.540 -27.188 1.00 96.12 205 ILE A O 1
ATOM 1683 N N . ASN A 1 206 ? 53.267 18.833 -26.047 1.00 95.19 206 ASN A N 1
ATOM 1684 C CA . ASN A 1 206 ? 54.516 18.384 -25.422 1.00 95.19 206 ASN A CA 1
ATOM 1685 C C . ASN A 1 206 ? 55.546 17.907 -26.459 1.00 95.19 206 ASN A C 1
ATOM 1687 O O . ASN A 1 206 ? 56.726 18.244 -26.365 1.00 95.19 206 ASN A O 1
ATOM 1691 N N . LYS A 1 207 ? 55.092 17.175 -27.483 1.00 95.94 207 LYS A N 1
ATOM 1692 C CA . LYS A 1 207 ? 55.902 16.680 -28.608 1.00 95.94 207 LYS A CA 1
ATOM 1693 C C . LYS A 1 207 ? 56.496 17.811 -29.455 1.00 95.94 207 LYS A C 1
ATOM 1695 O O . LYS A 1 207 ? 57.637 17.692 -29.894 1.00 95.94 207 LYS A O 1
ATOM 1700 N N . ARG A 1 208 ? 55.756 18.908 -29.656 1.00 95.56 208 ARG A N 1
ATOM 1701 C CA . ARG A 1 208 ? 56.230 20.114 -30.367 1.00 95.56 208 ARG A CA 1
ATOM 1702 C C . ARG A 1 208 ? 56.999 21.092 -29.479 1.00 95.56 208 ARG A C 1
ATOM 1704 O O . ARG A 1 208 ? 57.762 21.897 -29.997 1.00 95.56 208 ARG A O 1
ATOM 1711 N N . ARG A 1 209 ? 56.803 21.024 -28.155 1.00 95.56 209 ARG A N 1
ATOM 1712 C CA . ARG A 1 209 ? 57.154 22.079 -27.181 1.00 95.56 209 ARG A CA 1
ATOM 1713 C C . ARG A 1 209 ? 56.435 23.406 -27.478 1.00 95.56 209 ARG A C 1
ATOM 1715 O O . ARG A 1 209 ? 56.969 24.484 -27.222 1.00 95.56 209 ARG A O 1
ATOM 1722 N N . ALA A 1 210 ? 55.220 23.310 -28.021 1.00 91.00 210 ALA A N 1
ATOM 1723 C CA . ALA A 1 210 ? 54.462 24.444 -28.535 1.00 91.00 210 ALA A CA 1
ATOM 1724 C C . ALA A 1 210 ? 54.135 25.461 -27.432 1.00 91.00 210 ALA A C 1
ATOM 1726 O O . ALA A 1 210 ? 53.627 25.116 -26.360 1.00 91.00 210 ALA A O 1
ATOM 1727 N N . SER A 1 211 ? 54.384 26.738 -27.712 1.00 93.69 211 SER A N 1
ATOM 1728 C CA . SER A 1 211 ? 54.159 27.847 -26.781 1.00 93.69 211 SER A CA 1
ATOM 1729 C C . SER A 1 211 ? 53.588 29.070 -27.503 1.00 93.69 211 SER A C 1
ATOM 1731 O O . SER A 1 211 ? 53.575 29.125 -28.734 1.00 93.69 211 SER A O 1
ATOM 1733 N N . GLY A 1 212 ? 53.049 30.030 -26.743 1.00 95.12 212 GLY A N 1
ATOM 1734 C CA . GLY A 1 212 ? 52.468 31.255 -27.301 1.00 95.12 212 GLY A CA 1
ATOM 1735 C C . GLY A 1 212 ? 51.429 30.974 -28.407 1.00 95.12 212 GLY A C 1
ATOM 1736 O O . GLY A 1 212 ? 50.541 30.143 -28.194 1.00 95.12 212 GLY A O 1
ATOM 1737 N N . PRO A 1 213 ? 51.537 31.621 -29.586 1.00 96.31 213 PRO A N 1
ATOM 1738 C CA . PRO A 1 213 ? 50.607 31.427 -30.700 1.00 96.31 213 PRO A CA 1
ATOM 1739 C C . PRO A 1 213 ? 50.477 29.980 -31.196 1.00 96.31 213 PRO A C 1
ATOM 1741 O O . PRO A 1 213 ? 49.364 29.558 -31.494 1.00 96.31 213 PRO A O 1
ATOM 1744 N N . GLU A 1 214 ? 51.557 29.186 -31.240 1.00 93.81 214 GLU A N 1
ATOM 1745 C CA . GLU A 1 214 ? 51.472 27.792 -31.719 1.00 93.81 214 GLU A CA 1
ATOM 1746 C C . GLU A 1 214 ? 50.599 26.945 -30.783 1.00 93.81 214 GLU A C 1
ATOM 1748 O O . GLU A 1 214 ? 49.756 26.166 -31.232 1.00 93.81 214 GLU A O 1
ATOM 1753 N N . ARG A 1 215 ? 50.735 27.150 -29.465 1.00 95.12 215 ARG A N 1
ATOM 1754 C CA . ARG A 1 215 ? 49.876 26.486 -28.478 1.00 95.12 215 ARG A CA 1
ATOM 1755 C C . ARG A 1 215 ? 48.408 26.874 -28.663 1.00 95.12 215 ARG A C 1
ATOM 1757 O O . ARG A 1 215 ? 47.549 26.008 -28.527 1.00 95.12 215 ARG A O 1
ATOM 1764 N N . GLN A 1 216 ? 48.122 28.134 -28.994 1.00 95.62 216 GLN A N 1
ATOM 1765 C CA . GLN A 1 216 ? 46.755 28.579 -29.268 1.00 95.62 216 GLN A CA 1
ATOM 1766 C C . GLN A 1 216 ? 46.202 27.949 -30.557 1.00 95.62 216 GLN A C 1
ATOM 1768 O O . GLN A 1 216 ? 45.100 27.413 -30.531 1.00 95.62 216 GLN A O 1
ATOM 1773 N N . MET A 1 217 ? 46.988 27.888 -31.638 1.00 95.44 217 MET A N 1
ATOM 1774 C CA . MET A 1 217 ? 46.595 27.191 -32.874 1.00 95.44 217 MET A CA 1
ATOM 1775 C C . MET A 1 217 ? 46.299 25.700 -32.648 1.00 95.44 217 MET A C 1
ATOM 1777 O O . MET A 1 217 ? 45.381 25.156 -33.261 1.00 95.44 217 MET A O 1
ATOM 1781 N N . LEU A 1 218 ? 47.041 25.029 -31.758 1.00 93.19 218 LEU A N 1
ATOM 1782 C CA . LEU A 1 218 ? 46.738 23.651 -31.358 1.00 93.19 218 LEU A CA 1
ATOM 1783 C C . LEU A 1 218 ? 45.443 23.571 -30.536 1.00 93.19 218 LEU A C 1
ATOM 1785 O O . LEU A 1 218 ? 44.614 22.712 -30.819 1.00 93.19 218 LEU A O 1
ATOM 1789 N N . ILE A 1 219 ? 45.228 24.474 -29.573 1.00 94.12 219 ILE A N 1
ATOM 1790 C CA . ILE A 1 219 ? 43.973 24.540 -28.803 1.00 94.12 219 ILE A CA 1
ATOM 1791 C C . ILE A 1 219 ? 42.773 24.738 -29.739 1.00 94.12 219 ILE A C 1
ATOM 1793 O O . ILE A 1 219 ? 41.809 23.984 -29.641 1.00 94.12 219 ILE A O 1
ATOM 1797 N N . ASP A 1 220 ? 42.839 25.683 -30.677 1.00 92.81 220 ASP A N 1
ATOM 1798 C CA . ASP A 1 220 ? 41.734 25.974 -31.599 1.00 92.81 220 ASP A CA 1
ATOM 1799 C C . ASP A 1 220 ? 41.508 24.865 -32.639 1.00 92.81 220 ASP A C 1
ATOM 1801 O O . ASP A 1 220 ? 40.365 24.628 -33.026 1.00 92.81 220 ASP A O 1
ATOM 1805 N N . ARG A 1 221 ? 42.557 24.130 -33.043 1.00 92.50 221 ARG A N 1
ATOM 1806 C CA . ARG A 1 221 ? 42.428 22.932 -33.893 1.00 92.50 221 ARG A CA 1
ATOM 1807 C C . ARG A 1 221 ? 41.759 21.764 -33.164 1.00 92.50 221 ARG A C 1
ATOM 1809 O O . ARG A 1 221 ? 40.962 21.051 -33.764 1.00 92.50 221 ARG A O 1
ATOM 1816 N N . PHE A 1 222 ? 42.120 21.526 -31.905 1.00 93.06 222 PHE A N 1
ATOM 1817 C CA . PHE A 1 222 ? 41.590 20.405 -31.121 1.00 93.06 222 PHE A CA 1
ATOM 1818 C C . PHE A 1 222 ? 40.256 20.741 -30.436 1.00 93.06 222 PHE A C 1
ATOM 1820 O O . PHE A 1 222 ? 39.587 19.836 -29.951 1.00 93.06 222 PHE A O 1
ATOM 1827 N N . LYS A 1 223 ? 39.839 22.013 -30.402 1.00 93.25 223 LYS A N 1
ATOM 1828 C CA . LYS A 1 223 ? 38.558 22.462 -29.840 1.00 93.25 223 LYS A CA 1
ATOM 1829 C C . LYS A 1 223 ? 37.381 21.755 -30.538 1.00 93.25 223 LYS A C 1
ATOM 1831 O O . LYS A 1 223 ? 37.118 22.059 -31.702 1.00 93.25 223 LYS A O 1
ATOM 1836 N N . PRO A 1 224 ? 36.644 20.857 -29.854 1.00 91.50 224 PRO A N 1
ATOM 1837 C CA . PRO A 1 224 ? 35.601 20.079 -30.504 1.00 91.50 224 PRO A CA 1
ATOM 1838 C C . PRO A 1 224 ? 34.430 20.965 -30.925 1.00 91.50 224 PRO A C 1
ATOM 1840 O O . PRO A 1 224 ? 33.803 21.645 -30.110 1.00 91.50 224 PRO A O 1
ATOM 1843 N N . GLN A 1 225 ? 34.114 20.925 -32.214 1.00 93.50 225 GLN A N 1
ATOM 1844 C CA . GLN A 1 225 ? 32.907 21.506 -32.780 1.00 93.50 225 GLN A CA 1
ATOM 1845 C C . GLN A 1 225 ? 31.829 20.423 -32.796 1.00 93.50 225 GLN A C 1
ATOM 1847 O O . GLN A 1 225 ? 31.883 19.494 -33.602 1.00 93.50 225 GLN A O 1
ATOM 1852 N N . LEU A 1 226 ? 30.873 20.537 -31.874 1.00 92.44 226 LEU A N 1
ATOM 1853 C CA . LEU A 1 226 ? 29.702 19.671 -31.810 1.00 92.44 226 LEU A CA 1
ATOM 1854 C C . LEU A 1 226 ? 28.673 20.099 -32.864 1.00 92.44 226 LEU A C 1
ATOM 1856 O O . LEU A 1 226 ? 28.183 21.229 -32.836 1.00 92.44 226 LEU A O 1
ATOM 1860 N N . GLN A 1 227 ? 28.305 19.177 -33.745 1.00 92.69 227 GLN A N 1
ATOM 1861 C CA . GLN A 1 227 ? 27.151 19.278 -34.634 1.00 92.69 227 GLN A CA 1
ATOM 1862 C C . GLN A 1 227 ? 26.160 18.160 -34.288 1.00 92.69 227 GLN A C 1
ATOM 1864 O O . GLN A 1 227 ? 26.553 17.052 -33.925 1.00 92.69 227 GLN A O 1
ATOM 1869 N N . THR A 1 228 ? 24.866 18.463 -34.361 1.00 90.94 228 THR A N 1
ATOM 1870 C CA . THR A 1 228 ? 23.780 17.550 -33.980 1.00 90.94 228 THR A CA 1
ATOM 1871 C C . THR A 1 228 ? 22.651 17.652 -34.989 1.00 90.94 228 THR A C 1
ATOM 1873 O O . THR A 1 228 ? 22.176 18.754 -35.269 1.00 90.94 228 THR A O 1
ATOM 1876 N N . GLU A 1 229 ? 22.192 16.518 -35.497 1.00 89.19 229 GLU A N 1
ATOM 1877 C CA . GLU A 1 229 ? 21.222 16.446 -36.579 1.00 89.19 229 GLU A CA 1
ATOM 1878 C C . GLU A 1 229 ? 20.149 15.388 -36.292 1.00 89.19 229 GLU A C 1
ATOM 1880 O O . GLU A 1 229 ? 20.452 14.218 -36.062 1.00 89.19 229 GLU A O 1
ATOM 1885 N N . LEU A 1 230 ? 18.872 15.786 -36.338 1.00 88.69 230 LEU A N 1
ATOM 1886 C CA . LEU A 1 230 ? 17.761 14.835 -36.296 1.00 88.69 230 LEU A CA 1
ATOM 1887 C C . LEU A 1 230 ? 17.703 14.058 -37.621 1.00 88.69 230 LEU A C 1
ATOM 1889 O O . LEU A 1 230 ? 17.464 14.636 -38.688 1.00 88.69 230 LEU A O 1
ATOM 1893 N N . VAL A 1 231 ? 17.915 12.746 -37.529 1.00 86.25 231 VAL A N 1
ATOM 1894 C CA . VAL A 1 231 ? 17.940 11.811 -38.659 1.00 86.25 231 VAL A CA 1
ATOM 1895 C C . VAL A 1 231 ? 16.512 11.420 -39.036 1.00 86.25 231 VAL A C 1
ATOM 1897 O O . VAL A 1 231 ? 16.081 11.683 -40.152 1.00 86.25 231 VAL A O 1
ATOM 1900 N N . PHE A 1 232 ? 15.770 10.837 -38.093 1.00 85.81 232 PHE A N 1
ATOM 1901 C CA . PHE A 1 232 ? 14.328 10.572 -38.155 1.00 85.81 232 PHE A CA 1
ATOM 1902 C C . PHE A 1 232 ? 13.796 10.325 -36.733 1.00 85.81 232 PHE A C 1
ATOM 1904 O O . PHE A 1 232 ? 14.580 10.151 -35.794 1.00 85.81 232 PHE A O 1
ATOM 1911 N N . ALA A 1 233 ? 12.474 10.278 -36.571 1.00 87.94 233 ALA A N 1
ATOM 1912 C CA . ALA A 1 233 ? 11.823 9.837 -35.340 1.00 87.94 233 ALA A CA 1
ATOM 1913 C C . ALA A 1 233 ? 11.026 8.534 -35.548 1.00 87.94 233 ALA A C 1
ATOM 1915 O O . ALA A 1 233 ? 10.527 8.258 -36.638 1.00 87.94 233 ALA A O 1
ATOM 1916 N N . GLU A 1 234 ? 10.884 7.723 -34.505 1.00 88.12 234 GLU A N 1
ATOM 1917 C CA . GLU A 1 234 ? 10.058 6.514 -34.505 1.00 88.12 234 GLU A CA 1
ATOM 1918 C C . GLU A 1 234 ? 9.025 6.552 -33.377 1.00 88.12 234 GLU A C 1
ATOM 1920 O O . GLU A 1 234 ? 9.376 6.513 -32.197 1.00 88.12 234 GLU A O 1
ATOM 1925 N N . LEU A 1 235 ? 7.744 6.623 -33.740 1.00 88.44 235 LEU A N 1
ATOM 1926 C CA . LEU A 1 235 ? 6.632 6.473 -32.812 1.00 88.44 235 LEU A CA 1
ATOM 1927 C C . LEU A 1 235 ? 6.422 4.992 -32.504 1.00 88.44 235 LEU A C 1
ATOM 1929 O O . LEU A 1 235 ? 6.063 4.214 -33.384 1.00 88.44 235 LEU A O 1
ATOM 1933 N N . LEU A 1 236 ? 6.536 4.628 -31.231 1.00 86.31 236 LEU A N 1
ATOM 1934 C CA . LEU A 1 236 ? 6.181 3.313 -30.718 1.00 86.31 236 LEU A CA 1
ATOM 1935 C C . LEU A 1 236 ? 4.950 3.401 -29.810 1.00 86.31 236 LEU A C 1
ATOM 1937 O O . LEU A 1 236 ? 4.986 3.972 -28.716 1.00 86.31 236 LEU A O 1
ATOM 1941 N N . MET A 1 237 ? 3.841 2.823 -30.274 1.00 84.38 237 MET A N 1
ATOM 1942 C CA . MET A 1 237 ? 2.577 2.735 -29.537 1.00 84.38 237 MET A CA 1
ATOM 1943 C C . MET A 1 237 ? 2.498 1.417 -28.768 1.00 84.38 237 MET A C 1
ATOM 1945 O O . MET A 1 237 ? 2.141 0.378 -29.326 1.00 84.38 237 MET A O 1
ATOM 1949 N N . TYR A 1 238 ? 2.784 1.465 -27.469 1.00 82.25 238 TYR A N 1
ATOM 1950 C CA . TYR A 1 238 ? 2.709 0.301 -26.587 1.00 82.25 238 TYR A CA 1
ATOM 1951 C C . TYR A 1 238 ? 1.320 0.166 -25.952 1.00 82.25 238 TYR A C 1
ATOM 1953 O O . TYR A 1 238 ? 0.792 1.157 -25.443 1.00 82.25 238 TYR A O 1
ATOM 1961 N N . PRO A 1 239 ? 0.719 -1.034 -25.913 1.00 77.44 239 PRO A N 1
ATOM 1962 C CA . PRO A 1 239 ? -0.593 -1.222 -25.312 1.00 77.44 239 PRO A CA 1
ATOM 1963 C C . PRO A 1 239 ? -0.531 -1.105 -23.785 1.00 77.44 239 PRO A C 1
ATOM 1965 O O . PRO A 1 239 ? 0.262 -1.764 -23.115 1.00 77.44 239 PRO A O 1
ATOM 1968 N N . VAL A 1 240 ? -1.425 -0.294 -23.228 1.00 82.69 240 VAL A N 1
ATOM 1969 C CA . VAL A 1 240 ? -1.719 -0.206 -21.795 1.00 82.69 240 VAL A CA 1
ATOM 1970 C C . VAL A 1 240 ? -3.065 -0.878 -21.574 1.00 82.69 240 VAL A C 1
ATOM 1972 O O . VAL A 1 240 ? -4.089 -0.432 -22.100 1.00 82.69 240 VAL A O 1
ATOM 1975 N N . GLN A 1 241 ? -3.082 -1.947 -20.778 1.00 82.31 241 GLN A N 1
ATOM 1976 C CA . GLN A 1 241 ? -4.341 -2.573 -20.385 1.00 82.31 241 GLN A CA 1
ATOM 1977 C C . GLN A 1 241 ? -5.029 -1.692 -19.337 1.00 82.31 241 GLN A C 1
ATOM 1979 O O . GLN A 1 241 ? -4.598 -1.630 -18.182 1.00 82.31 241 GLN A O 1
ATOM 1984 N N . LEU A 1 242 ? -6.111 -1.026 -19.738 1.00 84.50 242 LEU A N 1
ATOM 1985 C CA . LEU A 1 242 ? -7.061 -0.409 -18.824 1.00 84.50 242 LEU A CA 1
ATOM 1986 C C . LEU A 1 242 ? -8.165 -1.427 -18.521 1.00 84.50 242 LEU A C 1
ATOM 1988 O O . LEU A 1 242 ? -8.853 -1.898 -19.419 1.00 84.50 242 LEU A O 1
ATOM 1992 N N . TRP A 1 243 ? -8.382 -1.729 -17.249 1.00 84.25 243 TRP A N 1
ATOM 1993 C CA . TRP A 1 243 ? -9.558 -2.458 -16.794 1.00 84.25 243 TRP A CA 1
ATOM 1994 C C . TRP A 1 243 ? -10.462 -1.492 -16.034 1.00 84.25 243 TRP A C 1
ATOM 1996 O O . TRP A 1 243 ? -10.114 -1.023 -14.945 1.00 84.25 243 TRP A O 1
ATOM 2006 N N . GLU A 1 244 ? -11.628 -1.198 -16.604 1.00 88.12 244 GLU A N 1
ATOM 2007 C CA . GLU A 1 244 ? -12.719 -0.574 -15.862 1.00 88.12 244 GLU A CA 1
ATOM 2008 C C . GLU A 1 244 ? -13.466 -1.659 -15.098 1.00 88.12 244 GLU A C 1
ATOM 2010 O O . GLU A 1 244 ? -14.024 -2.586 -15.685 1.00 88.12 244 GLU A O 1
ATOM 2015 N N . VAL A 1 245 ? -13.442 -1.553 -13.772 1.00 88.81 245 VAL A N 1
ATOM 2016 C CA . VAL A 1 245 ? -14.061 -2.524 -12.873 1.00 88.81 245 VAL A CA 1
ATOM 2017 C C . VAL A 1 245 ? -15.199 -1.832 -12.143 1.00 88.81 245 VAL A C 1
ATOM 2019 O O . VAL A 1 245 ? -14.962 -0.920 -11.344 1.00 88.81 245 VAL A O 1
ATOM 2022 N N . GLN A 1 246 ? -16.433 -2.247 -12.429 1.00 91.06 246 GLN A N 1
ATOM 2023 C CA . GLN A 1 246 ? -17.601 -1.840 -11.658 1.00 91.06 246 GLN A CA 1
ATOM 2024 C C . GLN A 1 246 ? -17.847 -2.863 -10.548 1.00 91.06 246 GLN A C 1
ATOM 2026 O O . GLN A 1 246 ? -18.182 -4.021 -10.795 1.00 91.06 246 GLN A O 1
ATOM 2031 N N . PHE A 1 247 ? -17.675 -2.398 -9.317 1.00 90.00 247 PHE A N 1
ATOM 2032 C CA . PHE A 1 247 ? -17.961 -3.120 -8.090 1.00 90.00 247 PHE A CA 1
ATOM 2033 C C . PHE A 1 247 ? -19.426 -2.877 -7.731 1.00 90.00 247 PHE A C 1
ATOM 2035 O O . PHE A 1 247 ? -19.824 -1.720 -7.572 1.00 90.00 247 PHE A O 1
ATOM 2042 N N . LYS A 1 248 ? -20.229 -3.936 -7.599 1.00 88.88 248 LYS A N 1
ATOM 2043 C CA . LYS A 1 248 ? -21.638 -3.850 -7.179 1.00 88.88 248 LYS A CA 1
ATOM 2044 C C . LYS A 1 248 ? -21.837 -4.556 -5.836 1.00 88.88 248 LYS A C 1
ATOM 2046 O O . LYS A 1 248 ? -21.546 -5.746 -5.711 1.00 88.88 248 LYS A O 1
ATOM 2051 N N . ALA A 1 249 ? -22.342 -3.806 -4.858 1.00 88.12 249 ALA A N 1
ATOM 2052 C CA . ALA A 1 249 ? -22.870 -4.292 -3.585 1.00 88.12 249 ALA A CA 1
ATOM 2053 C C . ALA A 1 249 ? -24.413 -4.300 -3.631 1.00 88.12 249 ALA A C 1
ATOM 2055 O O . ALA A 1 249 ? -25.012 -3.904 -4.630 1.00 88.12 249 ALA A O 1
ATOM 2056 N N . ARG A 1 250 ? -25.077 -4.711 -2.540 1.00 83.94 250 ARG A N 1
ATOM 2057 C CA . ARG A 1 250 ? -26.554 -4.723 -2.449 1.00 83.94 250 ARG A CA 1
ATOM 2058 C C . ARG A 1 250 ? -27.191 -3.330 -2.548 1.00 83.94 250 ARG A C 1
ATOM 2060 O O . ARG A 1 250 ? -28.301 -3.211 -3.047 1.00 83.94 250 ARG A O 1
ATOM 2067 N N . ASN A 1 251 ? -26.508 -2.304 -2.040 1.00 85.44 251 ASN A N 1
ATOM 2068 C CA . ASN A 1 251 ? -27.033 -0.949 -1.833 1.00 85.44 251 ASN A CA 1
ATOM 2069 C C . ASN A 1 251 ? -26.231 0.162 -2.541 1.00 85.44 251 ASN A C 1
ATOM 2071 O O . ASN A 1 251 ? -26.617 1.325 -2.471 1.00 85.44 251 ASN A O 1
ATOM 2075 N N . TRP A 1 252 ? -25.128 -0.166 -3.221 1.00 89.19 252 TRP A N 1
ATOM 2076 C CA . TRP A 1 252 ? -24.304 0.801 -3.956 1.00 89.19 252 TRP A CA 1
ATOM 2077 C C . TRP A 1 252 ? -23.498 0.135 -5.075 1.00 89.19 252 TRP A C 1
ATOM 2079 O O . TRP A 1 252 ? -23.283 -1.079 -5.079 1.00 89.19 252 TRP A O 1
ATOM 2089 N N . SER A 1 253 ? -22.998 0.940 -6.015 1.00 90.31 253 SER A N 1
ATOM 2090 C CA . SER A 1 253 ? -21.944 0.507 -6.935 1.00 90.31 253 SER A CA 1
ATOM 2091 C C . SER A 1 253 ? -20.921 1.612 -7.166 1.00 90.31 253 SER A C 1
ATOM 2093 O O . SER A 1 253 ? -21.255 2.793 -7.087 1.00 90.31 253 SER A O 1
ATOM 2095 N N . MET A 1 254 ? -19.678 1.229 -7.446 1.00 90.00 254 MET A N 1
ATOM 2096 C CA . MET A 1 254 ? -18.567 2.150 -7.691 1.00 90.00 254 MET A CA 1
ATOM 2097 C C . MET A 1 254 ? -17.725 1.635 -8.860 1.00 90.00 254 MET A C 1
ATOM 2099 O O . MET A 1 254 ? -17.595 0.426 -9.048 1.00 90.00 254 MET A O 1
ATOM 2103 N N . ARG A 1 255 ? -17.137 2.539 -9.647 1.00 91.00 255 ARG A N 1
ATOM 2104 C CA . ARG A 1 255 ? -16.195 2.196 -10.723 1.00 91.00 255 ARG A CA 1
ATOM 2105 C C . ARG A 1 255 ? -14.774 2.561 -10.307 1.00 91.00 255 ARG A C 1
ATOM 2107 O O . ARG A 1 255 ? -14.563 3.637 -9.758 1.00 91.00 255 ARG A O 1
ATOM 2114 N N . ALA A 1 256 ? -13.807 1.699 -10.609 1.00 88.94 256 ALA A N 1
ATOM 2115 C CA . ALA A 1 256 ? -12.385 2.031 -10.537 1.00 88.94 256 ALA A CA 1
ATOM 2116 C C . ALA A 1 256 ? -11.664 1.652 -11.836 1.00 88.94 256 ALA A C 1
ATOM 2118 O O . ALA A 1 256 ? -12.108 0.769 -12.573 1.00 88.94 256 ALA A O 1
ATOM 2119 N N . GLN A 1 257 ? -10.535 2.313 -12.094 1.00 89.75 257 GLN A N 1
ATOM 2120 C CA . GLN A 1 257 ? -9.664 2.042 -13.235 1.00 89.75 257 GLN A CA 1
ATOM 2121 C C . GLN A 1 257 ? -8.335 1.439 -12.768 1.00 89.75 257 GLN A C 1
ATOM 2123 O O . GLN A 1 257 ? -7.539 2.101 -12.094 1.00 89.75 257 GLN A O 1
ATOM 2128 N N . TYR A 1 258 ? -8.078 0.197 -13.170 1.00 88.50 258 TYR A N 1
ATOM 2129 C CA . TYR A 1 258 ? -6.761 -0.428 -13.065 1.00 88.50 258 TYR A CA 1
ATOM 2130 C C . TYR A 1 258 ? -6.024 -0.220 -14.391 1.00 88.50 258 TYR A C 1
ATOM 2132 O O . TYR A 1 258 ? -6.563 -0.564 -15.441 1.00 88.50 258 TYR A O 1
ATOM 2140 N N . ARG A 1 259 ? -4.811 0.334 -14.369 1.00 87.69 259 ARG A N 1
ATOM 2141 C CA . ARG A 1 259 ? -3.979 0.553 -15.564 1.00 87.69 259 ARG A CA 1
ATOM 2142 C C . ARG A 1 259 ? -2.673 -0.213 -15.410 1.00 87.69 259 ARG A C 1
ATOM 2144 O O . ARG A 1 259 ? -1.900 0.092 -14.501 1.00 87.69 259 ARG A O 1
ATOM 2151 N N . TRP A 1 260 ? -2.432 -1.186 -16.283 1.00 83.38 260 TRP A N 1
ATOM 2152 C CA . TRP A 1 260 ? -1.201 -1.977 -16.319 1.00 83.38 260 TRP A CA 1
ATOM 2153 C C . TRP A 1 260 ? -0.313 -1.560 -17.490 1.00 83.38 260 TRP A C 1
ATOM 2155 O O . TRP A 1 260 ? -0.756 -1.532 -18.642 1.00 83.38 260 TRP A O 1
ATOM 2165 N N . ASP A 1 261 ? 0.946 -1.265 -17.184 1.00 78.94 261 ASP A N 1
ATOM 2166 C CA . ASP A 1 261 ? 1.994 -1.018 -18.165 1.00 78.94 261 ASP A CA 1
ATOM 2167 C C . ASP A 1 261 ? 2.612 -2.355 -18.595 1.00 78.94 261 ASP A C 1
ATOM 2169 O O . ASP A 1 261 ? 3.273 -3.035 -17.804 1.00 78.94 261 ASP A O 1
ATOM 2173 N N . MET A 1 262 ? 2.381 -2.739 -19.853 1.00 72.12 262 MET A N 1
ATOM 2174 C CA . MET A 1 262 ? 2.899 -3.986 -20.427 1.00 72.12 262 MET A CA 1
ATOM 2175 C C . MET A 1 262 ? 4.434 -3.996 -20.522 1.00 72.12 262 MET A C 1
ATOM 2177 O O . MET A 1 262 ? 5.029 -5.069 -20.434 1.00 72.12 262 MET A O 1
ATOM 2181 N N . VAL A 1 263 ? 5.066 -2.824 -20.668 1.00 71.50 263 VAL A N 1
ATOM 2182 C CA . VAL A 1 263 ? 6.525 -2.653 -20.795 1.00 71.50 263 VAL A CA 1
ATOM 2183 C C . VAL A 1 263 ? 7.170 -2.778 -19.428 1.00 71.50 263 VAL A C 1
ATOM 2185 O O . VAL A 1 263 ? 7.976 -3.668 -19.170 1.00 71.50 263 VAL A O 1
ATOM 2188 N N . ARG A 1 264 ? 6.754 -1.899 -18.514 1.00 73.75 264 ARG A N 1
ATOM 2189 C CA . ARG A 1 264 ? 7.318 -1.779 -17.168 1.00 73.75 264 ARG A CA 1
ATOM 2190 C C . ARG A 1 264 ? 6.827 -2.879 -16.227 1.00 73.75 264 ARG A C 1
ATOM 2192 O O . ARG A 1 264 ? 7.197 -2.859 -15.055 1.00 73.75 264 ARG A O 1
ATOM 2199 N N . LYS A 1 265 ? 5.953 -3.778 -16.702 1.00 79.31 265 LYS A N 1
ATOM 2200 C CA . LYS A 1 265 ? 5.361 -4.914 -15.970 1.00 79.31 265 LYS A CA 1
ATOM 2201 C C . LYS A 1 265 ? 4.856 -4.490 -14.583 1.00 79.31 265 LYS A C 1
ATOM 2203 O O . LYS A 1 265 ? 5.124 -5.143 -13.574 1.00 79.31 265 LYS A O 1
ATOM 2208 N N . THR A 1 266 ? 4.173 -3.343 -14.533 1.00 80.06 266 THR A N 1
ATOM 2209 C CA . THR A 1 266 ? 3.775 -2.654 -13.295 1.00 80.06 266 THR A CA 1
ATOM 2210 C C . THR A 1 266 ? 2.429 -1.941 -13.422 1.00 80.06 266 THR A C 1
ATOM 2212 O O . THR A 1 266 ? 1.975 -1.570 -14.504 1.00 80.06 266 THR A O 1
ATOM 2215 N N . TRP A 1 267 ? 1.777 -1.725 -12.276 1.00 80.69 267 TRP A N 1
ATOM 2216 C CA . TRP A 1 267 ? 0.542 -0.948 -12.177 1.00 80.69 267 TRP A CA 1
ATOM 2217 C C . TRP A 1 267 ? 0.843 0.553 -12.211 1.00 80.69 267 TRP A C 1
ATOM 2219 O O . TRP A 1 267 ? 1.514 1.066 -11.319 1.00 80.69 267 TRP A O 1
ATOM 2229 N N . LEU A 1 268 ? 0.303 1.259 -13.207 1.00 78.81 268 LEU A N 1
ATOM 2230 C CA . LEU A 1 268 ? 0.315 2.726 -13.279 1.00 78.81 268 LEU A CA 1
ATOM 2231 C C . LEU A 1 268 ? -0.732 3.324 -12.338 1.00 78.81 268 LEU A C 1
ATOM 2233 O O . LEU A 1 268 ? -0.466 4.297 -11.641 1.00 78.81 268 LEU A O 1
ATOM 2237 N N . THR A 1 269 ? -1.924 2.723 -12.308 1.00 82.12 269 THR A N 1
ATOM 2238 C CA . THR A 1 269 ? -2.976 3.038 -11.337 1.00 82.12 269 THR A CA 1
ATOM 2239 C C . THR A 1 269 ? -3.675 1.762 -10.896 1.00 82.12 269 THR A C 1
ATOM 2241 O O . THR A 1 269 ? -3.958 0.877 -11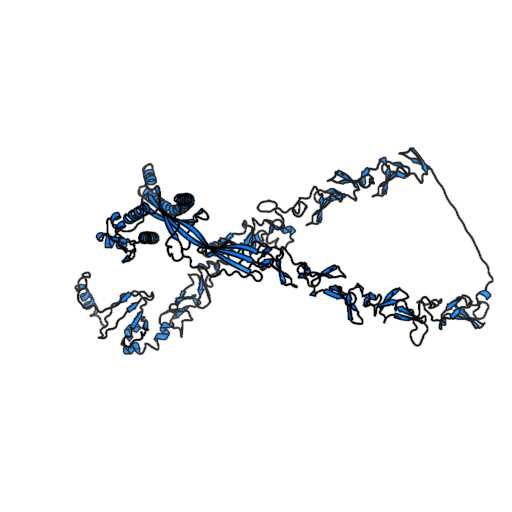.704 1.00 82.12 269 THR A O 1
ATOM 2244 N N . ALA A 1 270 ? -4.009 1.691 -9.615 1.00 84.31 270 ALA A N 1
ATOM 2245 C CA . ALA A 1 270 ? -4.959 0.739 -9.063 1.00 84.31 270 ALA A CA 1
ATOM 2246 C C . ALA A 1 270 ? -5.627 1.395 -7.838 1.00 84.31 270 ALA A C 1
ATOM 2248 O O . ALA A 1 270 ? -4.975 2.197 -7.163 1.00 84.31 270 ALA A O 1
ATOM 2249 N N . PRO A 1 271 ? -6.913 1.116 -7.560 1.00 85.81 271 PRO A N 1
ATOM 2250 C CA . PRO A 1 271 ? -7.628 1.696 -6.428 1.00 85.81 271 PRO A CA 1
ATOM 2251 C C . PRO A 1 271 ? -6.926 1.435 -5.090 1.00 85.81 271 PRO A C 1
ATOM 2253 O O . PRO A 1 271 ? -6.448 0.333 -4.805 1.00 85.81 271 PRO A O 1
ATOM 2256 N N . THR A 1 272 ? -6.898 2.470 -4.253 1.00 91.12 272 THR A N 1
ATOM 2257 C CA . THR A 1 272 ? -6.412 2.395 -2.878 1.00 91.12 272 THR A CA 1
ATOM 2258 C C . THR A 1 272 ? -7.529 1.974 -1.924 1.00 91.12 272 THR A C 1
ATOM 2260 O O . THR A 1 272 ? -8.717 2.180 -2.171 1.00 91.12 272 THR A O 1
ATOM 2263 N N . CYS A 1 273 ? -7.150 1.387 -0.791 1.00 93.25 273 CYS A N 1
ATOM 2264 C CA . CYS A 1 273 ? -8.056 1.175 0.334 1.00 93.25 273 CYS A CA 1
ATOM 2265 C C . CYS A 1 273 ? -8.441 2.523 0.972 1.00 93.25 273 CYS A C 1
ATOM 2267 O O . CYS A 1 273 ? -7.566 3.205 1.513 1.00 93.25 273 CYS A O 1
ATOM 2269 N N . SER A 1 274 ? -9.736 2.860 1.016 1.00 93.06 274 SER A N 1
ATOM 2270 C CA . SER A 1 274 ? -10.253 4.126 1.581 1.00 93.06 274 SER A CA 1
ATOM 2271 C C . SER A 1 274 ? -9.833 4.390 3.038 1.00 93.06 274 SER A C 1
ATOM 2273 O O . SER A 1 274 ? -9.778 5.535 3.484 1.00 93.06 274 SER A O 1
ATOM 2275 N N . SER A 1 275 ? -9.498 3.326 3.777 1.00 93.56 275 SER A N 1
ATOM 2276 C CA . SER A 1 275 ? -9.133 3.362 5.194 1.00 93.56 275 SER A CA 1
ATOM 2277 C C . SER A 1 275 ? -7.621 3.389 5.475 1.00 93.56 275 SER A C 1
ATOM 2279 O O . SER A 1 275 ? -7.252 3.601 6.630 1.00 93.56 275 SER A O 1
ATOM 2281 N N . CYS A 1 276 ? -6.739 3.130 4.501 1.00 93.69 276 CYS A N 1
ATOM 2282 C CA . CYS A 1 276 ? -5.279 3.156 4.732 1.00 93.69 276 CYS A CA 1
ATOM 2283 C C . CYS A 1 276 ? -4.425 3.626 3.542 1.00 93.69 276 CYS A C 1
ATOM 2285 O O . CYS A 1 276 ? -3.199 3.551 3.611 1.00 93.69 276 CYS A O 1
ATOM 2287 N N . GLN A 1 277 ? -5.055 4.052 2.444 1.00 94.19 277 GLN A N 1
ATOM 2288 C CA . GLN A 1 277 ? -4.442 4.553 1.206 1.00 94.19 277 GLN A CA 1
ATOM 2289 C C . GLN A 1 277 ? -3.429 3.620 0.513 1.00 94.19 277 GLN A C 1
ATOM 2291 O O . GLN A 1 277 ? -2.794 4.003 -0.463 1.00 94.19 277 GLN A O 1
ATOM 2296 N N . GLN A 1 278 ? -3.308 2.367 0.955 1.00 91.56 278 GLN A N 1
ATOM 2297 C CA . GLN A 1 278 ? -2.479 1.361 0.291 1.00 91.56 278 GLN A CA 1
ATOM 2298 C C . GLN A 1 278 ? -3.185 0.821 -0.956 1.00 91.56 278 GLN A C 1
ATOM 2300 O O . GLN A 1 278 ? -4.382 0.519 -0.908 1.00 91.56 278 GLN A O 1
ATOM 2305 N N . ILE A 1 279 ? -2.431 0.661 -2.044 1.00 88.31 279 ILE A N 1
ATOM 2306 C CA . ILE A 1 279 ? -2.867 -0.029 -3.266 1.00 88.31 279 ILE A CA 1
ATOM 2307 C C . ILE A 1 279 ? -3.077 -1.519 -2.958 1.00 88.31 279 ILE A C 1
ATOM 2309 O O . ILE A 1 279 ? -2.277 -2.129 -2.247 1.00 88.31 279 ILE A O 1
ATOM 2313 N N . THR A 1 280 ? -4.146 -2.118 -3.488 1.00 86.75 280 THR A N 1
ATOM 2314 C CA . THR A 1 280 ? -4.435 -3.551 -3.308 1.00 86.75 280 THR A CA 1
ATOM 2315 C C . THR A 1 280 ? -5.306 -4.121 -4.435 1.00 86.75 280 THR A C 1
ATOM 2317 O O . THR A 1 280 ? -6.148 -3.435 -5.013 1.00 86.75 280 THR A O 1
ATOM 2320 N N . PHE A 1 281 ? -5.124 -5.412 -4.716 1.00 85.69 281 PHE A N 1
ATOM 2321 C CA . PHE A 1 281 ? -5.914 -6.200 -5.678 1.00 85.69 281 PHE A CA 1
ATOM 2322 C C . PHE A 1 281 ? -6.990 -7.055 -4.991 1.00 85.69 281 PHE A C 1
ATOM 2324 O O . PHE A 1 281 ? -7.876 -7.599 -5.647 1.00 85.69 281 PHE A O 1
ATOM 2331 N N . GLN A 1 282 ? -6.937 -7.122 -3.658 1.00 88.50 282 GLN A N 1
ATOM 2332 C CA . GLN A 1 282 ? -7.977 -7.653 -2.786 1.00 88.50 282 GLN A CA 1
ATOM 2333 C C . GLN A 1 282 ? -8.694 -6.457 -2.152 1.00 88.50 282 GLN A C 1
ATOM 2335 O O . GLN A 1 282 ? -8.183 -5.828 -1.216 1.00 88.50 282 GLN A O 1
ATOM 2340 N N . LEU A 1 283 ? -9.851 -6.115 -2.714 1.00 89.75 283 LEU A N 1
ATOM 2341 C CA . LEU A 1 283 ? -10.739 -5.062 -2.228 1.00 89.75 283 LEU A CA 1
ATOM 2342 C C . LEU A 1 283 ? -12.115 -5.653 -1.952 1.00 89.75 283 LEU A C 1
ATOM 2344 O O . LEU A 1 283 ? -12.643 -6.437 -2.740 1.00 89.75 283 LEU A O 1
ATOM 2348 N N . GLN A 1 284 ? -12.692 -5.249 -0.830 1.00 91.75 284 GLN A N 1
ATOM 2349 C CA . GLN A 1 284 ? -14.020 -5.646 -0.399 1.00 91.75 284 GLN A CA 1
ATOM 2350 C C . GLN A 1 284 ? -14.874 -4.417 -0.091 1.00 91.75 284 GLN A C 1
ATOM 2352 O O . GLN A 1 284 ? -14.360 -3.335 0.213 1.00 91.75 284 GLN A O 1
ATOM 2357 N N . GLY A 1 285 ? -16.189 -4.591 -0.177 1.00 91.62 285 GLY A N 1
ATOM 2358 C CA . GLY A 1 285 ? -17.150 -3.522 0.060 1.00 91.62 285 GLY A CA 1
ATOM 2359 C C . GLY A 1 285 ? -17.370 -3.281 1.549 1.00 91.62 285 GLY A C 1
ATOM 2360 O O . GLY A 1 285 ? -17.468 -4.233 2.325 1.00 91.62 285 GLY A O 1
ATOM 2361 N N . CYS A 1 286 ? -17.488 -2.011 1.937 1.00 93.12 286 CYS A N 1
ATOM 2362 C CA . CYS A 1 286 ? -18.048 -1.612 3.223 1.00 93.12 286 CYS A CA 1
ATOM 2363 C C . CYS A 1 286 ? -19.546 -1.314 3.059 1.00 93.12 286 CYS A C 1
ATOM 2365 O O . CYS A 1 286 ? -19.922 -0.326 2.421 1.00 93.12 286 CYS A O 1
ATOM 2367 N N . GLU A 1 287 ? -20.410 -2.145 3.643 1.00 89.38 287 GLU A N 1
ATOM 2368 C CA . GLU A 1 287 ? -21.871 -2.061 3.453 1.00 89.38 287 GLU A CA 1
ATOM 2369 C C . GLU A 1 287 ? -22.470 -0.750 3.994 1.00 89.38 287 GLU A C 1
ATOM 2371 O O . GLU A 1 287 ? -23.412 -0.216 3.412 1.00 89.38 287 GLU A O 1
ATOM 2376 N N . LYS A 1 288 ? -21.866 -0.189 5.053 1.00 89.50 288 LYS A N 1
ATOM 2377 C CA . LYS A 1 288 ? -22.260 1.083 5.691 1.00 89.50 288 LYS A CA 1
ATOM 2378 C C . LYS A 1 288 ? -21.679 2.334 5.006 1.00 89.50 288 LYS A C 1
ATOM 2380 O O . LYS A 1 288 ? -22.146 3.432 5.277 1.00 89.50 288 LYS A O 1
ATOM 2385 N N . GLY A 1 289 ? -20.641 2.187 4.172 1.00 81.19 289 GLY A N 1
ATOM 2386 C CA . GLY A 1 289 ? -19.770 3.303 3.764 1.00 81.19 289 GLY A CA 1
ATOM 2387 C C . GLY A 1 289 ? -19.658 3.598 2.269 1.00 81.19 289 GLY A C 1
ATOM 2388 O O . GLY A 1 289 ? -18.999 4.568 1.914 1.00 81.19 289 GLY A O 1
ATOM 2389 N N . HIS A 1 290 ? -20.256 2.774 1.403 1.00 88.38 290 HIS A N 1
ATOM 2390 C CA . HIS A 1 290 ? -20.248 2.947 -0.061 1.00 88.38 290 HIS A CA 1
ATOM 2391 C C . HIS A 1 290 ? -18.836 3.051 -0.681 1.00 88.38 290 HIS A C 1
ATOM 2393 O O . HIS A 1 290 ? -18.625 3.725 -1.687 1.00 88.38 290 HIS A O 1
ATOM 2399 N N . HIS A 1 291 ? -17.850 2.389 -0.068 1.00 90.75 291 HIS A N 1
ATOM 2400 C CA . HIS A 1 291 ? -16.438 2.486 -0.443 1.00 90.75 291 HIS A CA 1
ATOM 2401 C C . HIS A 1 291 ? -15.708 1.137 -0.338 1.00 90.75 291 HIS A C 1
ATOM 2403 O O . HIS A 1 291 ? -16.202 0.183 0.275 1.00 90.75 291 HIS A O 1
ATOM 2409 N N . LEU A 1 292 ? -14.530 1.060 -0.968 1.00 92.81 292 LEU A N 1
ATOM 2410 C CA . LEU A 1 292 ? -13.687 -0.138 -1.013 1.00 92.81 292 LEU A CA 1
ATOM 2411 C C . LEU A 1 292 ? -12.558 -0.092 0.023 1.00 92.81 292 LEU A C 1
ATOM 2413 O O . LEU A 1 292 ? -11.816 0.890 0.117 1.00 92.81 292 LEU A O 1
ATOM 2417 N N . VAL A 1 293 ? -12.362 -1.204 0.732 1.00 94.44 293 VAL A N 1
ATOM 2418 C CA . VAL A 1 293 ? -11.246 -1.404 1.669 1.00 94.44 293 VAL A CA 1
ATOM 2419 C C . VAL A 1 293 ? -10.495 -2.702 1.404 1.00 94.44 293 VAL A C 1
ATOM 2421 O O . VAL A 1 293 ? -11.058 -3.676 0.912 1.00 94.44 293 VAL A O 1
ATOM 2424 N N . CYS A 1 294 ? -9.207 -2.726 1.751 1.00 93.81 294 CYS A N 1
ATOM 2425 C CA . CYS A 1 294 ? -8.444 -3.968 1.800 1.00 93.81 294 CYS A CA 1
ATOM 2426 C C . CYS A 1 294 ? -8.906 -4.836 2.978 1.00 93.81 294 CYS A C 1
ATOM 2428 O O . CYS A 1 294 ? -9.349 -4.315 4.003 1.00 93.81 294 CYS A O 1
ATOM 2430 N N . GLU A 1 295 ? -8.717 -6.149 2.860 1.00 93.06 295 GLU A N 1
ATOM 2431 C CA . GLU A 1 295 ? -9.028 -7.155 3.890 1.00 93.06 295 GLU A CA 1
ATOM 2432 C C . GLU A 1 295 ? -8.515 -6.755 5.291 1.00 93.06 295 GLU A C 1
ATOM 2434 O O . GLU A 1 295 ? -9.255 -6.780 6.269 1.00 93.06 295 GLU A O 1
ATOM 2439 N N . ARG A 1 296 ? -7.278 -6.245 5.391 1.00 94.06 296 ARG A N 1
ATOM 2440 C CA . ARG A 1 296 ? -6.674 -5.792 6.665 1.00 94.06 296 ARG A CA 1
ATOM 2441 C C . ARG A 1 296 ? -7.385 -4.592 7.312 1.00 94.06 296 ARG A C 1
ATOM 2443 O O . ARG A 1 296 ? -7.234 -4.366 8.516 1.00 94.06 296 ARG A O 1
ATOM 2450 N N . CYS A 1 297 ? -8.111 -3.796 6.531 1.00 94.69 297 CYS A N 1
ATOM 2451 C CA . CYS A 1 297 ? -8.898 -2.645 6.988 1.00 94.69 297 CYS A CA 1
ATOM 2452 C C . CYS A 1 297 ? -10.393 -2.948 7.123 1.00 94.69 297 CYS A C 1
ATOM 2454 O O . CYS A 1 297 ? -11.166 -2.057 7.488 1.00 94.69 297 CYS A O 1
ATOM 2456 N N . GLN A 1 298 ? -10.783 -4.192 6.862 1.00 94.62 298 GLN A N 1
ATOM 2457 C CA . GLN A 1 298 ? -12.124 -4.702 7.059 1.00 94.62 298 GLN A CA 1
ATOM 2458 C C . GLN A 1 298 ? -12.304 -5.233 8.489 1.00 94.62 298 GLN A C 1
ATOM 2460 O O . GLN A 1 298 ? -11.346 -5.547 9.199 1.00 94.62 298 GLN A O 1
ATOM 2465 N N . GLN A 1 299 ? -13.557 -5.306 8.917 1.00 94.81 299 GLN A N 1
ATOM 2466 C CA . GLN A 1 299 ? -14.032 -5.926 10.143 1.00 94.81 299 GLN A CA 1
ATOM 2467 C C . GLN A 1 299 ? -15.346 -6.641 9.805 1.00 94.81 299 GLN A C 1
ATOM 2469 O O . GLN A 1 299 ? -16.173 -6.094 9.075 1.00 94.81 299 GLN A O 1
ATOM 2474 N N . VAL A 1 300 ? -15.544 -7.851 10.326 1.00 94.50 300 VAL A N 1
ATOM 2475 C CA . VAL A 1 300 ? -16.740 -8.669 10.061 1.00 94.50 300 VAL A CA 1
ATOM 2476 C C . VAL A 1 300 ? -17.547 -8.795 11.347 1.00 94.50 300 VAL A C 1
ATOM 2478 O O . VAL A 1 300 ? -16.996 -9.141 12.395 1.00 94.50 300 VAL A O 1
ATOM 2481 N N . CYS A 1 301 ? -18.843 -8.483 11.297 1.00 95.06 301 CYS A N 1
ATOM 2482 C CA . CYS A 1 301 ? -19.707 -8.623 12.463 1.00 95.06 301 CYS A CA 1
ATOM 2483 C C . CYS A 1 301 ? -19.915 -10.102 12.804 1.00 95.06 301 CYS A C 1
ATOM 2485 O O . CYS A 1 301 ? -20.491 -10.841 12.009 1.00 95.06 301 CYS A O 1
ATOM 2487 N N . LYS A 1 302 ? -19.541 -10.515 14.024 1.00 94.38 302 LYS A N 1
ATOM 2488 C CA . LYS A 1 302 ? -19.676 -11.917 14.465 1.00 94.38 302 LYS A CA 1
ATOM 2489 C C . LYS A 1 302 ? -21.104 -12.483 14.386 1.00 94.38 302 LYS A C 1
ATOM 2491 O O . LYS A 1 302 ? -21.239 -13.695 14.285 1.00 94.38 302 LYS A O 1
ATOM 2496 N N . GLN A 1 303 ? -22.133 -11.632 14.442 1.00 94.81 303 GLN A N 1
ATOM 2497 C CA . GLN A 1 303 ? -23.537 -12.054 14.461 1.00 94.81 303 GLN A CA 1
ATOM 2498 C C . GLN A 1 303 ? -24.128 -12.230 13.053 1.00 94.81 303 GLN A C 1
ATOM 2500 O O . GLN A 1 303 ? -24.676 -13.280 12.742 1.00 94.81 303 GLN A O 1
ATOM 2505 N N . CYS A 1 304 ? -24.034 -11.203 12.204 1.00 93.50 304 CYS A N 1
ATOM 2506 C CA . CYS A 1 304 ? -24.703 -11.154 10.896 1.00 93.50 304 CYS A CA 1
ATOM 2507 C C . CYS A 1 304 ? -23.749 -11.259 9.694 1.00 93.50 304 CYS A C 1
ATOM 2509 O O . CYS A 1 304 ? -24.198 -11.163 8.557 1.00 93.50 304 CYS A O 1
ATOM 2511 N N . GLN A 1 305 ? -22.442 -11.408 9.938 1.00 93.62 305 GLN A N 1
ATOM 2512 C CA . GLN A 1 305 ? -21.367 -11.421 8.935 1.00 93.62 305 GLN A CA 1
ATOM 2513 C C . GLN A 1 305 ? -21.269 -10.162 8.047 1.00 93.62 305 GLN A C 1
ATOM 2515 O O . GLN A 1 305 ? -20.480 -10.138 7.111 1.00 93.62 305 GLN A O 1
ATOM 2520 N N . VAL A 1 306 ? -21.997 -9.083 8.366 1.00 91.94 306 VAL A N 1
ATOM 2521 C CA . VAL A 1 306 ? -21.896 -7.789 7.666 1.00 91.94 306 VAL A CA 1
ATOM 2522 C C . VAL A 1 306 ? -20.469 -7.242 7.739 1.00 91.94 306 VAL A C 1
ATOM 2524 O O . VAL A 1 306 ? -19.858 -7.184 8.816 1.00 91.94 306 VAL A O 1
ATOM 2527 N N . HIS A 1 307 ? -19.966 -6.798 6.590 1.00 93.06 307 HIS A N 1
ATOM 2528 C CA . HIS A 1 307 ? -18.607 -6.313 6.401 1.00 93.06 307 HIS A CA 1
ATOM 2529 C C . HIS A 1 307 ? -18.539 -4.781 6.520 1.00 93.06 307 HIS A C 1
ATOM 2531 O O . HIS A 1 307 ? -19.152 -4.034 5.749 1.00 93.06 307 HIS A O 1
ATOM 2537 N N . GLN A 1 308 ? -17.743 -4.293 7.474 1.00 94.44 308 GLN A N 1
ATOM 2538 C CA . GLN A 1 308 ? -17.514 -2.865 7.723 1.00 94.44 308 GLN A CA 1
ATOM 2539 C C . GLN A 1 308 ? -16.013 -2.540 7.699 1.00 94.44 308 GLN A C 1
ATOM 2541 O O . GLN A 1 308 ? -15.164 -3.427 7.707 1.00 94.44 308 GLN A O 1
ATOM 2546 N N . CYS A 1 309 ? -15.656 -1.261 7.615 1.00 94.88 309 CYS A N 1
ATOM 2547 C CA . CYS A 1 309 ? -14.264 -0.797 7.613 1.00 94.88 309 CYS A CA 1
ATOM 2548 C C . CYS A 1 309 ? -13.845 -0.230 8.973 1.00 94.88 309 CYS A C 1
ATOM 2550 O O . CYS A 1 309 ? -14.700 0.138 9.767 1.00 94.88 309 CYS A O 1
ATOM 2552 N N . ARG A 1 310 ? -12.551 0.015 9.201 1.00 93.00 310 ARG A N 1
ATOM 2553 C CA . ARG A 1 310 ? -12.074 0.695 10.428 1.00 93.00 310 ARG A CA 1
ATOM 2554 C C . ARG A 1 310 ? -12.634 2.115 10.660 1.00 93.00 310 ARG A C 1
ATOM 2556 O O . ARG A 1 310 ? -12.647 2.548 11.804 1.00 93.00 310 ARG A O 1
ATOM 2563 N N . GLN A 1 311 ? -13.112 2.820 9.626 1.00 92.12 311 GLN A N 1
ATOM 2564 C CA . GLN A 1 311 ? -13.832 4.110 9.759 1.00 92.12 311 GLN A CA 1
ATOM 2565 C C . GLN A 1 311 ? -15.307 3.940 10.180 1.00 92.12 311 GLN A C 1
ATOM 2567 O O . GLN A 1 311 ? -15.941 4.883 10.635 1.00 92.12 311 GLN A O 1
ATOM 2572 N N . HIS A 1 312 ? -15.835 2.723 10.061 1.00 92.88 312 HIS A N 1
ATOM 2573 C CA . HIS A 1 312 ? -17.142 2.285 10.544 1.00 92.88 312 HIS A CA 1
ATOM 2574 C C . HIS A 1 312 ? -16.905 1.162 11.567 1.00 92.88 312 HIS A C 1
ATOM 2576 O O . HIS A 1 312 ? -17.226 0.006 11.287 1.00 92.88 312 HIS A O 1
ATOM 2582 N N . PRO A 1 313 ? -16.229 1.468 12.693 1.00 93.19 313 PRO A N 1
ATOM 2583 C CA . PRO A 1 313 ? -15.751 0.451 13.614 1.00 93.19 313 PRO A CA 1
ATOM 2584 C C . PRO A 1 313 ? -16.921 -0.340 14.193 1.00 93.19 313 PRO A C 1
ATOM 2586 O O . PRO A 1 313 ? -17.935 0.231 14.593 1.00 93.19 313 PRO A O 1
ATOM 2589 N N . LEU A 1 314 ? -16.751 -1.657 14.276 1.00 95.56 314 LEU A N 1
ATOM 2590 C CA . LEU A 1 314 ? -17.668 -2.503 15.021 1.00 95.56 314 LEU A CA 1
ATOM 2591 C C . LEU A 1 314 ? -17.532 -2.203 16.516 1.00 95.56 314 LEU A C 1
ATOM 2593 O O . LEU A 1 314 ? -16.432 -2.243 17.077 1.00 95.56 314 LEU A O 1
ATOM 2597 N N . GLU A 1 315 ? -18.658 -1.952 17.169 1.00 95.50 315 GLU A N 1
ATOM 2598 C CA . GLU A 1 315 ? -18.718 -1.808 18.616 1.00 95.50 315 GLU A CA 1
ATOM 2599 C C . GLU A 1 315 ? -18.448 -3.151 19.306 1.00 95.50 315 GLU A C 1
ATOM 2601 O O . GLU A 1 315 ? -18.706 -4.234 18.770 1.00 95.50 315 GLU A O 1
ATOM 2606 N N . LYS A 1 316 ? -17.887 -3.100 20.515 1.00 95.56 316 LYS A N 1
ATOM 2607 C CA . LYS A 1 316 ? -17.585 -4.307 21.286 1.00 95.56 316 LYS A CA 1
ATOM 2608 C C . LYS A 1 316 ? -18.792 -4.699 22.122 1.00 95.56 316 LYS A C 1
ATOM 2610 O O . LYS A 1 316 ? -19.236 -3.927 22.966 1.00 95.56 316 LYS A O 1
ATOM 2615 N N . CYS A 1 317 ? -19.260 -5.934 21.959 1.00 95.69 317 CYS A N 1
ATOM 2616 C CA . CYS A 1 317 ? -20.199 -6.531 22.902 1.00 95.69 317 CYS A CA 1
ATOM 2617 C C . CYS A 1 317 ? -19.601 -6.495 24.321 1.00 95.69 317 CYS A C 1
ATOM 2619 O O . CYS A 1 317 ? -18.541 -7.080 24.552 1.00 95.69 317 CYS A O 1
ATOM 2621 N N . SER A 1 318 ? -20.306 -5.887 25.279 1.00 94.56 318 SER A N 1
ATOM 2622 C CA . SER A 1 318 ? -19.811 -5.710 26.656 1.00 94.56 318 SER A CA 1
ATOM 2623 C C . SER A 1 318 ? -19.459 -7.033 27.346 1.00 94.56 318 SER A C 1
ATOM 2625 O O . SER A 1 318 ? -18.494 -7.085 28.103 1.00 94.56 318 SER A O 1
ATOM 2627 N N . SER A 1 319 ? -20.200 -8.103 27.032 1.00 94.00 319 SER A N 1
ATOM 2628 C CA . SER A 1 319 ? -19.947 -9.471 27.500 1.00 94.00 319 SER A CA 1
ATOM 2629 C C . SER A 1 319 ? -18.693 -10.108 26.882 1.00 94.00 319 SER A C 1
ATOM 2631 O O . SER A 1 319 ? -17.699 -10.299 27.570 1.00 94.00 319 SER A O 1
ATOM 2633 N N . CYS A 1 320 ? -18.713 -10.449 25.586 1.00 93.69 320 CYS A N 1
ATOM 2634 C CA . CYS A 1 320 ? -17.662 -11.266 24.960 1.00 93.69 320 CYS A CA 1
ATOM 2635 C C . CYS A 1 320 ? -16.544 -10.471 24.256 1.00 93.69 320 CYS A C 1
ATOM 2637 O O . CYS A 1 320 ? -15.721 -11.066 23.560 1.00 93.69 320 CYS A O 1
ATOM 2639 N N . GLN A 1 321 ? -16.561 -9.133 24.333 1.00 94.56 321 GLN A N 1
ATOM 2640 C CA . GLN A 1 321 ? -15.639 -8.206 23.648 1.00 94.56 321 GLN A CA 1
ATOM 2641 C C . GLN A 1 321 ? -15.577 -8.348 22.110 1.00 94.56 321 GLN A C 1
ATOM 2643 O O . GLN A 1 321 ? -14.711 -7.769 21.452 1.00 94.56 321 GLN A O 1
ATOM 2648 N N . GLY A 1 322 ? -16.512 -9.097 21.516 1.00 93.81 322 GLY A N 1
ATOM 2649 C CA . GLY A 1 322 ? -16.588 -9.350 20.080 1.00 93.81 322 GLY A CA 1
ATOM 2650 C C . GLY A 1 322 ? -17.116 -8.148 19.298 1.00 93.81 322 GLY A C 1
ATOM 2651 O O . GLY A 1 322 ? -18.097 -7.524 19.705 1.00 93.81 322 GLY A O 1
ATOM 2652 N N . GLY A 1 323 ? -16.483 -7.867 18.155 1.00 95.75 323 GLY A N 1
ATOM 2653 C CA . GLY A 1 323 ? -16.930 -6.847 17.207 1.00 95.75 323 GLY A CA 1
ATOM 2654 C C . GLY A 1 323 ? -18.313 -7.173 16.643 1.00 95.75 323 GLY A C 1
ATOM 2655 O O . GLY A 1 323 ? -18.509 -8.189 15.969 1.00 95.75 323 GLY A O 1
ATOM 2656 N N . THR A 1 324 ? -19.266 -6.297 16.935 1.00 96.06 324 THR A N 1
ATOM 2657 C CA . THR A 1 324 ? -20.675 -6.405 16.562 1.00 96.06 324 THR A CA 1
ATOM 2658 C C . THR A 1 324 ? -21.115 -5.083 15.935 1.00 96.06 324 THR A C 1
ATOM 2660 O O . THR A 1 324 ? -20.705 -4.016 16.384 1.00 96.06 324 THR A O 1
ATOM 2663 N N . CYS A 1 325 ? -21.906 -5.120 14.863 1.00 95.25 325 CYS A N 1
ATOM 2664 C CA . CYS A 1 325 ? -22.445 -3.891 14.285 1.00 95.25 325 CYS A CA 1
ATOM 2665 C C . CYS A 1 325 ? -23.616 -3.372 15.134 1.00 95.25 325 CYS A C 1
ATOM 2667 O O . CYS A 1 325 ? -24.322 -4.162 15.759 1.00 95.25 325 CYS A O 1
ATOM 2669 N N . ASN A 1 326 ? -23.847 -2.057 15.128 1.00 92.62 326 ASN A N 1
ATOM 2670 C CA . ASN A 1 326 ? -24.874 -1.395 15.944 1.00 92.62 326 ASN A CA 1
ATOM 2671 C C . ASN A 1 326 ? -26.286 -1.987 15.757 1.00 92.62 326 ASN A C 1
ATOM 2673 O O . ASN A 1 326 ? -27.062 -2.034 16.700 1.00 92.62 326 ASN A O 1
ATOM 2677 N N . THR A 1 327 ? -26.612 -2.481 14.558 1.00 93.50 327 THR A N 1
ATOM 2678 C CA . THR A 1 327 ? -27.899 -3.128 14.229 1.00 93.50 327 THR A CA 1
ATOM 2679 C C . THR A 1 327 ? -28.051 -4.544 14.795 1.00 93.50 327 THR A C 1
ATOM 2681 O O . THR A 1 327 ? -29.125 -5.126 14.701 1.00 93.50 327 THR A O 1
ATOM 2684 N N . CYS A 1 328 ? -26.985 -5.119 15.353 1.00 94.88 328 CYS A N 1
ATOM 2685 C CA . CYS A 1 328 ? -26.981 -6.405 16.054 1.00 94.88 328 CYS A CA 1
ATOM 2686 C C . CYS A 1 328 ? -26.531 -6.254 17.516 1.00 94.88 328 CYS A C 1
ATOM 2688 O O . CYS A 1 328 ? -26.108 -7.233 18.129 1.00 94.88 328 CYS A O 1
ATOM 2690 N N . LEU A 1 329 ? -26.571 -5.037 18.066 1.00 95.00 329 LEU A N 1
ATOM 2691 C CA . LEU A 1 329 ? -26.321 -4.776 19.478 1.00 95.00 329 LEU A CA 1
ATOM 2692 C C . LEU A 1 329 ? -27.625 -4.399 20.176 1.00 95.00 329 LEU A C 1
ATOM 2694 O O . LEU A 1 329 ? -28.280 -3.421 19.833 1.00 95.00 329 LEU A O 1
ATOM 2698 N N . GLU A 1 330 ? -27.960 -5.165 21.205 1.00 95.94 330 GLU A N 1
ATOM 2699 C CA . GLU A 1 330 ? -29.148 -4.983 22.034 1.00 95.94 330 GLU A CA 1
ATOM 2700 C C . GLU A 1 330 ? -28.729 -4.556 23.451 1.00 95.94 330 GLU A C 1
ATOM 2702 O O . GLU A 1 330 ? -27.652 -4.912 23.943 1.00 95.94 330 GLU A O 1
ATOM 2707 N N . GLY A 1 331 ? -29.559 -3.749 24.114 1.00 95.19 331 GLY A N 1
ATOM 2708 C CA . GLY A 1 331 ? -29.313 -3.302 25.487 1.00 95.19 331 GLY A CA 1
ATOM 2709 C C . GLY A 1 331 ? -29.717 -4.364 26.512 1.00 95.19 331 GLY A C 1
ATOM 2710 O O . GLY A 1 331 ? -30.839 -4.863 26.485 1.00 95.19 331 GLY A O 1
ATOM 2711 N N . CYS A 1 332 ? -28.831 -4.685 27.458 1.00 96.00 332 CYS A N 1
ATOM 2712 C CA . CYS A 1 332 ? -29.209 -5.456 28.646 1.00 96.00 332 CYS A CA 1
ATOM 2713 C C . CYS A 1 332 ? -30.149 -4.624 29.531 1.00 96.00 332 CYS A C 1
ATOM 2715 O O . CYS A 1 332 ? -29.760 -3.540 29.961 1.00 96.00 332 CYS A O 1
ATOM 2717 N N . HIS A 1 333 ? -31.330 -5.139 29.883 1.00 94.38 333 HIS A N 1
ATOM 2718 C CA . HIS A 1 333 ? -32.301 -4.380 30.679 1.00 94.38 333 HIS A CA 1
ATOM 2719 C C . HIS A 1 333 ? -31.759 -3.929 32.047 1.00 94.38 333 HIS A C 1
ATOM 2721 O O . HIS A 1 333 ? -31.956 -2.783 32.440 1.00 94.38 333 HIS A O 1
ATOM 2727 N N . ALA A 1 334 ? -31.035 -4.811 32.743 1.00 92.88 334 ALA A N 1
ATOM 2728 C CA . ALA A 1 334 ? -30.565 -4.572 34.108 1.00 92.88 334 ALA A CA 1
ATOM 2729 C C . ALA A 1 334 ? -29.402 -3.564 34.211 1.00 92.88 334 ALA A C 1
ATOM 2731 O O . ALA A 1 334 ? -29.266 -2.883 35.221 1.00 92.88 334 ALA A O 1
ATOM 2732 N N . CYS A 1 335 ? -28.540 -3.462 33.190 1.00 94.06 335 CYS A N 1
ATOM 2733 C CA . CYS A 1 335 ? -27.335 -2.616 33.249 1.00 94.06 335 CYS A CA 1
ATOM 2734 C C . CYS A 1 335 ? -27.166 -1.639 32.076 1.00 94.06 335 CYS A C 1
ATOM 2736 O O . CYS A 1 335 ? -26.150 -0.950 32.009 1.00 94.06 335 CYS A O 1
ATOM 2738 N N . GLN A 1 336 ? -28.121 -1.605 31.141 1.00 94.81 336 GLN A N 1
ATOM 2739 C CA . GLN A 1 336 ? -28.172 -0.766 29.930 1.00 94.81 336 GLN A CA 1
ATOM 2740 C C . GLN A 1 336 ? -26.979 -0.903 28.961 1.00 94.81 336 GLN A C 1
ATOM 2742 O O . GLN A 1 336 ? -26.937 -0.254 27.921 1.00 94.81 336 GLN A O 1
ATOM 2747 N N . LYS A 1 337 ? -26.016 -1.788 29.243 1.00 95.25 337 LYS A N 1
ATOM 2748 C CA . LYS A 1 337 ? -24.857 -2.037 28.379 1.00 95.25 337 LYS A CA 1
ATOM 2749 C C . LYS A 1 337 ? -25.252 -2.817 27.123 1.00 95.25 337 LYS A C 1
ATOM 2751 O O . LYS A 1 337 ? -25.990 -3.805 27.202 1.00 95.25 337 LYS A O 1
ATOM 2756 N N . HIS A 1 338 ? -24.677 -2.430 25.986 1.00 95.81 338 HIS A N 1
ATOM 2757 C CA . HIS A 1 338 ? -24.873 -3.104 24.704 1.00 95.81 338 HIS A CA 1
ATOM 2758 C C . HIS A 1 338 ? -24.134 -4.446 24.629 1.00 95.81 338 HIS A C 1
ATOM 2760 O O . HIS A 1 338 ? -22.957 -4.563 24.999 1.00 95.81 338 HIS A O 1
ATOM 2766 N N . ASN A 1 339 ? -24.834 -5.467 24.138 1.00 96.00 339 ASN A N 1
ATOM 2767 C CA . ASN A 1 339 ? -24.359 -6.839 23.991 1.00 96.00 339 ASN A CA 1
ATOM 2768 C C . ASN A 1 339 ? -24.852 -7.440 22.666 1.00 96.00 339 ASN A C 1
ATOM 2770 O O . ASN A 1 339 ? -25.882 -7.029 22.140 1.00 96.00 339 ASN A O 1
ATOM 2774 N N . CYS A 1 340 ? -24.116 -8.415 22.127 1.00 95.75 340 CYS A N 1
ATOM 2775 C CA . CYS A 1 340 ? -24.595 -9.212 20.996 1.00 95.75 340 CYS A CA 1
ATOM 2776 C C . CYS A 1 340 ? -25.671 -10.216 21.467 1.00 95.75 340 CYS A C 1
ATOM 2778 O O . CYS A 1 340 ? -25.657 -10.590 22.647 1.00 95.75 340 CYS A O 1
ATOM 2780 N N . PRO A 1 341 ? -26.573 -10.694 20.586 1.00 94.38 341 PRO A N 1
ATOM 2781 C CA . PRO A 1 341 ? -27.737 -11.486 20.993 1.00 94.38 341 PRO A CA 1
ATOM 2782 C C . PRO A 1 341 ? -27.345 -12.818 21.640 1.00 94.38 341 PRO A C 1
ATOM 2784 O O . PRO A 1 341 ? -27.988 -13.256 22.583 1.00 94.38 341 PRO A O 1
ATOM 2787 N N . THR A 1 342 ? -26.222 -13.417 21.227 1.00 94.62 342 THR A N 1
ATOM 2788 C CA . THR A 1 342 ? -25.659 -14.640 21.833 1.00 94.62 342 THR A CA 1
ATOM 2789 C C . THR A 1 342 ? -25.109 -14.454 23.252 1.00 94.62 342 THR A C 1
ATOM 2791 O O . THR A 1 342 ? -24.732 -15.431 23.892 1.00 94.62 342 THR A O 1
ATOM 2794 N N . CYS A 1 343 ? -25.012 -13.218 23.750 1.00 94.62 343 CYS A N 1
ATOM 2795 C CA . CYS A 1 343 ? -24.632 -12.912 25.133 1.00 94.62 343 CYS A CA 1
ATOM 2796 C C . CYS A 1 343 ? -25.791 -12.346 25.968 1.00 94.62 343 CYS A C 1
ATOM 2798 O O . CYS A 1 343 ? -25.570 -11.950 27.119 1.00 94.62 343 CYS A O 1
ATOM 2800 N N . LEU A 1 344 ? -26.993 -12.291 25.394 1.00 94.56 344 LEU A N 1
ATOM 2801 C CA . LEU A 1 344 ? -28.240 -11.947 26.062 1.00 94.56 344 LEU A CA 1
ATOM 2802 C C . LEU A 1 344 ? -29.077 -13.213 26.250 1.00 94.56 344 LEU A C 1
ATOM 2804 O O . LEU A 1 344 ? -29.078 -14.108 25.410 1.00 94.56 344 LEU A O 1
ATOM 2808 N N . MET A 1 345 ? -29.792 -13.280 27.366 1.00 94.00 345 MET A N 1
ATOM 2809 C CA . MET A 1 345 ? -30.794 -14.305 27.632 1.00 94.00 345 MET A CA 1
ATOM 2810 C C . MET A 1 345 ? -32.083 -13.616 28.097 1.00 94.00 345 MET A C 1
ATOM 2812 O O . MET A 1 345 ? -32.009 -12.687 28.913 1.00 94.00 345 MET A O 1
ATOM 2816 N N . PRO A 1 346 ? -33.264 -14.040 27.617 1.00 94.75 346 PRO A N 1
ATOM 2817 C CA . PRO A 1 346 ? -34.526 -13.524 28.122 1.00 94.75 346 PRO A CA 1
ATOM 2818 C C . PRO A 1 346 ? -34.738 -14.026 29.554 1.00 94.75 346 PRO A C 1
ATOM 2820 O O . PRO A 1 346 ? -34.673 -15.226 29.820 1.00 94.75 346 PRO A O 1
ATOM 2823 N N . CYS A 1 347 ? -35.007 -13.118 30.492 1.00 93.56 347 CYS A N 1
ATOM 2824 C CA . CYS A 1 347 ? -35.399 -13.502 31.849 1.00 93.56 347 CYS A CA 1
ATOM 2825 C C . CYS A 1 347 ? -36.732 -14.282 31.797 1.00 93.56 347 CYS A C 1
ATOM 2827 O O . CYS A 1 347 ? -37.675 -13.776 31.187 1.00 93.56 347 CYS A O 1
ATOM 2829 N N . PRO A 1 348 ? -36.870 -15.467 32.422 1.00 90.00 348 PRO A N 1
ATOM 2830 C CA . PRO A 1 348 ? -38.086 -16.276 32.296 1.00 90.00 348 PRO A CA 1
ATOM 2831 C C . PRO A 1 348 ? -39.331 -15.604 32.892 1.00 90.00 348 PRO A C 1
ATOM 2833 O O . PRO A 1 348 ? -40.425 -15.801 32.371 1.00 90.00 348 PRO A O 1
ATOM 2836 N N . GLU A 1 349 ? -39.166 -14.777 33.930 1.00 91.88 349 GLU A N 1
ATOM 2837 C CA . GLU A 1 349 ? -40.276 -14.102 34.616 1.00 91.88 349 GLU A CA 1
ATOM 2838 C C . GLU A 1 349 ? -40.803 -12.893 33.807 1.00 91.88 349 GLU A C 1
ATOM 2840 O O . GLU A 1 349 ? -42.003 -12.775 33.572 1.00 91.88 349 GLU A O 1
ATOM 2845 N N . CYS A 1 350 ? -39.921 -12.007 33.313 1.00 92.88 350 CYS A N 1
ATOM 2846 C CA . CYS A 1 350 ? -40.322 -10.760 32.629 1.00 92.88 350 CYS A CA 1
ATOM 2847 C C . CYS A 1 350 ? -40.079 -10.724 31.108 1.00 92.88 350 CYS A C 1
ATOM 2849 O O . CYS A 1 350 ? -40.404 -9.726 30.464 1.00 92.88 350 CYS A O 1
ATOM 2851 N N . ARG A 1 351 ? -39.471 -11.768 30.531 1.00 94.75 351 ARG A N 1
ATOM 2852 C CA . ARG A 1 351 ? -39.070 -11.920 29.112 1.00 94.75 351 ARG A CA 1
ATOM 2853 C C . ARG A 1 351 ? -38.076 -10.885 28.561 1.00 94.75 351 ARG A C 1
ATOM 2855 O O . ARG A 1 351 ? -37.700 -10.971 27.395 1.00 94.75 351 ARG A O 1
ATOM 2862 N N . LYS A 1 352 ? -37.605 -9.932 29.371 1.00 95.06 352 LYS A N 1
ATOM 2863 C CA . LYS A 1 352 ? -36.648 -8.893 28.951 1.00 95.06 352 LYS A CA 1
ATOM 2864 C C . LYS A 1 352 ? -35.233 -9.460 28.781 1.00 95.06 352 LYS A C 1
ATOM 2866 O O . LYS A 1 352 ? -34.789 -10.291 29.577 1.00 95.06 352 LYS A O 1
ATOM 2871 N N . GLN A 1 353 ? -34.512 -8.962 27.776 1.00 95.75 353 GLN A N 1
ATOM 2872 C CA . GLN A 1 353 ? -33.142 -9.382 27.475 1.00 95.75 353 GLN A CA 1
ATOM 2873 C C . GLN A 1 353 ? -32.153 -8.937 28.556 1.00 95.75 353 GLN A C 1
ATOM 2875 O O . GLN A 1 353 ? -32.090 -7.762 28.926 1.00 95.75 353 GLN A O 1
ATOM 2880 N N . THR A 1 354 ? -31.351 -9.881 29.044 1.00 95.81 354 THR A N 1
ATOM 2881 C CA . THR A 1 354 ? -30.406 -9.676 30.148 1.00 95.81 354 THR A CA 1
ATOM 2882 C C . THR A 1 354 ? -29.061 -10.296 29.796 1.00 95.81 354 THR A C 1
ATOM 2884 O O . THR A 1 354 ? -29.000 -11.451 29.387 1.00 95.81 354 THR A O 1
ATOM 2887 N N . CYS A 1 355 ? -27.962 -9.550 29.931 1.00 95.69 355 CYS A N 1
ATOM 2888 C CA . CYS A 1 355 ? -26.635 -10.091 29.636 1.00 95.69 355 CYS A CA 1
ATOM 2889 C C . CYS A 1 355 ? -26.160 -11.046 30.730 1.00 95.69 355 CYS A C 1
ATOM 2891 O O . CYS A 1 355 ? -26.504 -10.855 31.894 1.00 95.69 355 CYS A O 1
ATOM 2893 N N . HIS A 1 356 ? -25.332 -12.027 30.366 1.00 91.62 356 HIS A N 1
ATOM 2894 C CA . HIS A 1 356 ? -24.913 -13.107 31.269 1.00 91.62 356 HIS A CA 1
ATOM 2895 C C . HIS A 1 356 ? -24.332 -12.638 32.624 1.00 91.62 356 HIS A C 1
ATOM 2897 O O . HIS A 1 356 ? -24.548 -13.304 33.627 1.00 91.62 356 HIS A O 1
ATOM 2903 N N . THR A 1 357 ? -23.676 -11.470 32.696 1.00 92.38 357 THR A N 1
ATOM 2904 C CA . THR A 1 357 ? -23.152 -10.889 33.955 1.00 92.38 357 THR A CA 1
ATOM 2905 C C . THR A 1 357 ? -24.220 -10.297 34.882 1.00 92.38 357 THR A C 1
ATOM 2907 O O . THR A 1 357 ? -23.915 -9.935 36.012 1.00 92.38 357 THR A O 1
ATOM 2910 N N . CYS A 1 358 ? -25.441 -10.101 34.385 1.00 93.81 358 CYS A N 1
ATOM 2911 C CA . CYS A 1 358 ? -26.596 -9.583 35.128 1.00 93.81 358 CYS A CA 1
ATOM 2912 C C . CYS A 1 358 ? -27.719 -10.626 35.241 1.00 93.81 358 CYS A C 1
ATOM 2914 O O . CYS A 1 358 ? -28.804 -10.316 35.737 1.00 93.81 358 CYS A O 1
ATOM 2916 N N . VAL A 1 359 ? -27.459 -11.847 34.767 1.00 93.69 359 VAL A N 1
ATOM 2917 C CA . VAL A 1 359 ? -28.269 -13.020 35.069 1.00 93.69 359 VAL A CA 1
ATOM 2918 C C . VAL A 1 359 ? -27.773 -13.594 36.391 1.00 93.69 359 VAL A C 1
ATOM 2920 O O . VAL A 1 359 ? -26.576 -13.788 36.587 1.00 93.69 359 VAL A O 1
ATOM 2923 N N . VAL A 1 360 ? -28.707 -13.846 37.297 1.00 93.94 360 VAL A N 1
ATOM 2924 C CA . VAL A 1 360 ? -28.466 -14.335 38.654 1.00 93.94 360 VAL A CA 1
ATOM 2925 C C . VAL A 1 360 ? -29.182 -15.673 38.805 1.00 93.94 360 VAL A C 1
ATOM 2927 O O . VAL A 1 360 ? -30.310 -15.811 38.333 1.00 93.94 360 VAL A O 1
ATOM 2930 N N . SER A 1 361 ? -28.539 -16.658 39.437 1.00 94.75 361 SER A N 1
ATOM 2931 C CA . SER A 1 361 ? -29.159 -17.938 39.795 1.00 94.75 361 SER A CA 1
ATOM 2932 C C . SER A 1 361 ? -29.635 -17.946 41.250 1.00 94.75 361 SER A C 1
ATOM 2934 O O . SER A 1 361 ? -29.054 -17.304 42.129 1.00 94.75 361 SER A O 1
ATOM 2936 N N . CYS A 1 362 ? -30.706 -18.691 41.525 1.00 95.19 362 CYS A N 1
ATOM 2937 C CA . CYS A 1 362 ? -31.173 -18.933 42.885 1.00 95.19 362 CYS A CA 1
ATOM 2938 C C . CYS A 1 362 ? -30.274 -19.992 43.521 1.00 95.19 362 CYS A C 1
ATOM 2940 O O . CYS A 1 362 ? -30.319 -21.140 43.085 1.00 95.19 362 CYS A O 1
ATOM 2942 N N . ALA A 1 363 ? -29.542 -19.654 44.583 1.00 93.12 363 ALA A N 1
ATOM 2943 C CA . ALA A 1 363 ? -28.557 -20.533 45.238 1.00 93.12 363 ALA A CA 1
ATOM 2944 C C . ALA A 1 363 ? -29.152 -21.714 46.055 1.00 93.12 363 ALA A C 1
ATOM 2946 O O . ALA A 1 363 ? -28.580 -22.113 47.073 1.00 93.12 363 ALA A O 1
ATOM 2947 N N . ASP A 1 364 ? -30.323 -22.189 45.623 1.00 92.81 364 ASP A N 1
ATOM 2948 C CA . ASP A 1 364 ? -31.264 -23.086 46.308 1.00 92.81 364 ASP A CA 1
ATOM 2949 C C . ASP A 1 364 ? -32.139 -23.902 45.318 1.00 92.81 364 ASP A C 1
ATOM 2951 O O . ASP A 1 364 ? -32.744 -24.901 45.687 1.00 92.81 364 ASP A O 1
ATOM 2955 N N . CYS A 1 365 ? -32.247 -23.476 44.046 1.00 93.62 365 CYS A N 1
ATOM 2956 C CA . CYS A 1 365 ? -32.994 -24.205 43.000 1.00 93.62 365 CYS A CA 1
ATOM 2957 C C . CYS A 1 365 ? -32.523 -23.921 41.560 1.00 93.62 365 CYS A C 1
ATOM 2959 O O . CYS A 1 365 ? -33.252 -24.206 40.610 1.00 93.62 365 CYS A O 1
ATOM 2961 N N . ASP A 1 366 ? -31.373 -23.258 41.406 1.00 93.38 366 ASP A N 1
ATOM 2962 C CA . ASP A 1 366 ? -30.673 -22.909 40.160 1.00 93.38 366 ASP A CA 1
ATOM 2963 C C . ASP A 1 366 ? -31.465 -22.157 39.072 1.00 93.38 366 ASP A C 1
ATOM 2965 O O . ASP A 1 366 ? -30.910 -21.811 38.028 1.00 93.38 366 ASP A O 1
ATOM 2969 N N . ARG A 1 367 ? -32.729 -21.789 39.328 1.00 93.06 367 ARG A N 1
ATOM 2970 C CA . ARG A 1 367 ? -33.505 -20.872 38.478 1.00 93.06 367 ARG A CA 1
ATOM 2971 C C . ARG A 1 367 ? -32.716 -19.593 38.219 1.00 93.06 367 ARG A C 1
ATOM 2973 O O . ARG A 1 367 ? -32.310 -18.927 39.171 1.00 93.06 367 ARG A O 1
ATOM 2980 N N . VAL A 1 368 ? -32.571 -19.241 36.945 1.00 92.94 368 VAL A N 1
ATOM 2981 C CA . VAL A 1 368 ? -31.875 -18.042 36.466 1.00 92.94 368 VAL A CA 1
ATOM 2982 C C . VAL A 1 368 ? -32.846 -16.944 36.032 1.00 92.94 368 VAL A C 1
ATOM 2984 O O . VAL A 1 368 ? -33.895 -17.234 35.462 1.00 92.94 368 VAL A O 1
ATOM 2987 N N . GLY A 1 369 ? -32.487 -15.679 36.244 1.00 93.31 369 GLY A N 1
ATOM 2988 C CA . GLY A 1 369 ? -33.217 -14.521 35.712 1.00 93.31 369 GLY A CA 1
ATOM 2989 C C . GLY A 1 369 ? -32.459 -13.209 35.917 1.00 93.31 369 GLY A C 1
ATOM 2990 O O . GLY A 1 369 ? -31.314 -13.224 36.361 1.00 93.31 369 GLY A O 1
ATOM 2991 N N . CYS A 1 370 ? -33.061 -12.069 35.571 1.00 93.19 370 CYS A N 1
ATOM 2992 C CA . CYS A 1 370 ? -32.442 -10.766 35.837 1.00 93.19 370 CYS A CA 1
ATOM 2993 C C . CYS A 1 370 ? -32.506 -10.399 37.322 1.00 93.19 370 CYS A C 1
ATOM 2995 O O . CYS A 1 370 ? -33.442 -10.792 38.020 1.00 93.19 370 CYS A O 1
ATOM 2997 N N . THR A 1 371 ? -31.540 -9.589 37.763 1.00 91.94 371 THR A N 1
ATOM 2998 C CA . THR A 1 371 ? -31.421 -9.012 39.117 1.00 91.94 371 THR A CA 1
ATOM 2999 C C . THR A 1 371 ? -32.747 -8.602 39.753 1.00 91.94 371 THR A C 1
ATOM 3001 O O . THR A 1 371 ? -32.958 -8.843 40.931 1.00 91.94 371 THR A O 1
ATOM 3004 N N . ASP A 1 372 ? -33.659 -8.038 38.968 1.00 91.50 372 ASP A N 1
ATOM 3005 C CA . ASP A 1 372 ? -34.904 -7.415 39.429 1.00 91.50 372 ASP A CA 1
ATOM 3006 C C . ASP A 1 372 ? -35.913 -8.422 40.028 1.00 91.50 372 ASP A C 1
ATOM 3008 O O . ASP A 1 372 ? -36.826 -8.025 40.748 1.00 91.50 372 ASP A O 1
ATOM 3012 N N . HIS A 1 373 ? -35.747 -9.723 39.751 1.00 91.69 373 HIS A N 1
ATOM 3013 C CA . HIS A 1 373 ? -36.580 -10.817 40.288 1.00 91.69 373 HIS A CA 1
ATOM 3014 C C . HIS A 1 373 ? -35.866 -11.614 41.392 1.00 91.69 373 HIS A C 1
ATOM 3016 O O . HIS A 1 373 ? -36.376 -12.641 41.855 1.00 91.69 373 HIS A O 1
ATOM 3022 N N . PHE A 1 374 ? -34.677 -11.158 41.795 1.00 93.94 374 PHE A N 1
ATOM 3023 C CA . PHE A 1 374 ? -33.819 -11.808 42.774 1.00 93.94 374 PHE A CA 1
ATOM 3024 C C . PHE A 1 374 ? -33.535 -10.868 43.938 1.00 93.94 374 PHE A C 1
ATOM 3026 O O . PHE A 1 374 ? -33.337 -9.668 43.778 1.00 93.94 374 PHE A O 1
ATOM 3033 N N . GLN A 1 375 ? -33.512 -11.432 45.137 1.00 93.44 375 GLN A N 1
ATOM 3034 C CA . GLN A 1 375 ? -33.271 -10.695 46.368 1.00 93.44 375 GLN A CA 1
ATOM 3035 C C . GLN A 1 375 ? -32.112 -11.346 47.119 1.00 93.44 375 GLN A C 1
ATOM 3037 O O . GLN A 1 375 ? -32.054 -12.570 47.262 1.00 93.44 375 GLN A O 1
ATOM 3042 N N . THR A 1 376 ? -31.173 -10.530 47.591 1.00 94.19 376 THR A N 1
ATOM 3043 C CA . THR A 1 376 ? -30.031 -11.003 48.378 1.00 94.19 376 THR A CA 1
ATOM 3044 C C . THR A 1 376 ? -30.471 -11.266 49.813 1.00 94.19 376 THR A C 1
ATOM 3046 O O . THR A 1 376 ? -30.988 -10.374 50.484 1.00 94.19 376 THR A O 1
ATOM 3049 N N . CYS A 1 377 ? -30.251 -12.482 50.308 1.00 93.19 377 CYS A N 1
ATOM 3050 C CA . CYS A 1 377 ? -30.482 -12.815 51.708 1.00 93.19 377 CYS A CA 1
ATOM 3051 C C . CYS A 1 377 ? -29.494 -12.055 52.605 1.00 93.19 377 CYS A C 1
ATOM 3053 O O . CYS A 1 377 ? -28.288 -12.264 52.496 1.00 93.19 377 CYS A O 1
ATOM 3055 N N . HIS A 1 378 ? -29.990 -11.251 53.548 1.00 91.19 378 HIS A N 1
ATOM 3056 C CA . HIS A 1 378 ? -29.134 -10.410 54.398 1.00 91.19 378 HIS A CA 1
ATOM 3057 C C . HIS A 1 378 ? -28.189 -11.190 55.336 1.00 91.19 378 HIS A C 1
ATOM 3059 O O . HIS A 1 378 ? -27.184 -10.636 55.765 1.00 91.19 378 HIS A O 1
ATOM 3065 N N . ILE A 1 379 ? -28.488 -12.464 55.636 1.00 90.62 379 ILE A N 1
ATOM 3066 C CA . ILE A 1 379 ? -27.608 -13.355 56.417 1.00 90.62 379 ILE A CA 1
ATOM 3067 C C . ILE A 1 379 ? -26.583 -14.067 55.523 1.00 90.62 379 ILE A C 1
ATOM 3069 O O . ILE A 1 379 ? -25.383 -13.895 55.689 1.00 90.62 379 ILE A O 1
ATOM 3073 N N . THR A 1 380 ? -27.039 -14.880 54.564 1.00 92.69 380 THR A N 1
ATOM 3074 C CA . THR A 1 380 ? -26.150 -15.749 53.768 1.00 92.69 380 THR A CA 1
ATOM 3075 C C . THR A 1 380 ? -25.476 -15.053 52.582 1.00 92.69 380 THR A C 1
ATOM 3077 O O . THR A 1 380 ? -24.648 -15.671 51.917 1.00 92.69 380 THR A O 1
ATOM 3080 N N . LEU A 1 381 ? -25.872 -13.814 52.262 1.00 93.06 381 LEU A N 1
ATOM 3081 C CA . LEU A 1 381 ? -25.476 -13.034 51.077 1.00 93.06 381 LEU A CA 1
ATOM 3082 C C . LEU A 1 381 ? -25.732 -13.730 49.721 1.00 93.06 381 LEU A C 1
ATOM 3084 O O . LEU A 1 381 ? -25.343 -13.228 48.666 1.00 93.06 381 LEU A O 1
ATOM 3088 N N . LYS A 1 382 ? -26.444 -14.862 49.727 1.00 93.38 382 LYS A N 1
ATOM 3089 C CA . LYS A 1 382 ? -26.889 -15.590 48.536 1.00 93.38 382 LYS A CA 1
ATOM 3090 C C . LYS A 1 382 ? -28.069 -14.882 47.868 1.00 93.38 382 LYS A C 1
ATOM 3092 O O . LYS A 1 382 ? -28.937 -14.335 48.546 1.00 93.38 382 LYS A O 1
ATOM 3097 N N . SER A 1 383 ? -28.132 -14.958 46.539 1.00 95.12 383 SER A N 1
ATOM 3098 C CA . SER A 1 383 ? -29.270 -14.468 45.750 1.00 95.12 383 SER A CA 1
ATOM 3099 C C . SER A 1 383 ? -30.388 -15.506 45.662 1.00 95.12 383 SER A C 1
ATOM 3101 O O . SER A 1 383 ? -30.128 -16.687 45.416 1.00 95.12 383 SER A O 1
ATOM 3103 N N . LEU A 1 384 ? -31.633 -15.059 45.843 1.00 95.25 384 LEU A N 1
ATOM 3104 C CA . LEU A 1 384 ? -32.824 -15.905 45.923 1.00 95.25 384 LEU A CA 1
ATOM 3105 C C . LEU A 1 384 ? -33.935 -15.401 45.010 1.00 95.25 384 LEU A C 1
ATOM 3107 O O . LEU A 1 384 ? -34.214 -14.206 44.974 1.00 95.25 384 LEU A O 1
ATOM 3111 N N . CYS A 1 385 ? -34.615 -16.320 44.327 1.00 94.56 385 CYS A N 1
ATOM 3112 C CA . CYS A 1 385 ? -35.869 -16.007 43.646 1.00 94.56 385 CYS A CA 1
ATOM 3113 C C . CYS A 1 385 ? -37.022 -15.847 44.658 1.00 94.56 385 CYS A C 1
ATOM 3115 O O . CYS A 1 385 ? -36.956 -16.357 45.783 1.00 94.56 385 CYS A O 1
ATOM 3117 N N . ALA A 1 386 ? -38.122 -15.222 44.229 1.00 90.69 386 ALA A N 1
ATOM 3118 C CA . ALA A 1 386 ? -39.308 -14.939 45.050 1.00 90.69 386 ALA A CA 1
ATOM 3119 C C . ALA A 1 386 ? -39.961 -16.162 45.746 1.00 90.69 386 ALA A C 1
ATOM 3121 O O . ALA A 1 386 ? -40.772 -15.992 46.655 1.00 90.69 386 ALA A O 1
ATOM 3122 N N . ARG A 1 387 ? -39.616 -17.401 45.357 1.00 92.31 387 ARG A N 1
ATOM 3123 C CA . ARG A 1 387 ? -40.072 -18.629 46.035 1.00 92.31 387 ARG A CA 1
ATOM 3124 C C . ARG A 1 387 ? -39.311 -18.922 47.338 1.00 92.31 387 ARG A C 1
ATOM 3126 O O . ARG A 1 387 ? -39.917 -19.445 48.269 1.00 92.31 387 ARG A O 1
ATOM 3133 N N . HIS A 1 388 ? -38.015 -18.607 47.399 1.00 93.12 388 HIS A N 1
ATOM 3134 C CA . HIS A 1 388 ? -37.132 -18.935 48.535 1.00 93.12 388 HIS A CA 1
ATOM 3135 C C . HIS A 1 388 ? -36.736 -17.707 49.363 1.00 93.12 388 HIS A C 1
ATOM 3137 O O . HIS A 1 388 ? -36.323 -17.851 50.516 1.00 93.12 388 HIS A O 1
ATOM 3143 N N . ALA A 1 389 ? -36.925 -16.511 48.801 1.00 93.19 389 ALA A N 1
ATOM 3144 C CA . ALA A 1 389 ? -36.947 -15.258 49.536 1.00 93.19 389 ALA A CA 1
ATOM 3145 C C . ALA A 1 389 ? -38.173 -15.185 50.468 1.00 93.19 389 ALA A C 1
ATOM 3147 O O . ALA A 1 389 ? -39.316 -15.422 50.061 1.00 93.19 389 ALA A O 1
ATOM 3148 N N . ARG A 1 390 ? -37.931 -14.836 51.732 1.00 93.56 390 ARG A N 1
ATOM 3149 C CA . ARG A 1 390 ? -38.952 -14.564 52.751 1.00 93.56 390 ARG A CA 1
ATOM 3150 C C . ARG A 1 390 ? -38.509 -13.384 53.614 1.00 93.56 390 ARG A C 1
ATOM 3152 O O . ARG A 1 390 ? -37.337 -13.284 53.968 1.00 93.56 390 ARG A O 1
ATOM 3159 N N . THR A 1 391 ? -39.426 -12.493 53.967 1.00 93.19 391 THR A N 1
ATOM 3160 C CA . THR A 1 391 ? -39.123 -11.341 54.828 1.00 93.19 391 THR A CA 1
ATOM 3161 C C . THR A 1 391 ? -39.075 -11.774 56.293 1.00 93.19 391 THR A C 1
ATOM 3163 O O . THR A 1 391 ? -40.027 -12.381 56.777 1.00 93.19 391 THR A O 1
ATOM 3166 N N . CYS A 1 392 ? -37.993 -11.453 57.006 1.00 91.62 392 CYS A N 1
ATOM 3167 C CA . CYS A 1 392 ? -37.939 -11.597 58.463 1.00 91.62 392 CYS A CA 1
ATOM 3168 C C . CYS A 1 392 ? -38.871 -10.562 59.103 1.00 91.62 392 CYS A C 1
ATOM 3170 O O . CYS A 1 392 ? -38.722 -9.369 58.843 1.00 91.62 392 CYS A O 1
ATOM 3172 N N . GLN A 1 393 ? -39.803 -10.982 59.958 1.00 90.56 393 GLN A N 1
ATOM 3173 C CA . GLN A 1 393 ? -40.766 -10.056 60.569 1.00 90.56 393 GLN A CA 1
ATOM 3174 C C . GLN A 1 393 ? -40.137 -9.114 61.613 1.00 90.56 393 GLN A C 1
ATOM 3176 O O . GLN A 1 393 ? -40.690 -8.049 61.868 1.00 90.56 393 GLN A O 1
ATOM 3181 N N . GLY A 1 394 ? -38.962 -9.455 62.157 1.00 88.00 394 GLY A N 1
ATOM 3182 C CA . GLY A 1 394 ? -38.233 -8.624 63.121 1.00 88.00 394 GLY A CA 1
ATOM 3183 C C . GLY A 1 394 ? -37.453 -7.479 62.469 1.00 88.00 394 GLY A C 1
ATOM 3184 O O . GLY A 1 394 ? -37.685 -6.316 62.778 1.00 88.00 394 GLY A O 1
ATOM 3185 N N . CYS A 1 395 ? -36.534 -7.787 61.547 1.00 89.88 395 CYS A N 1
ATOM 3186 C CA . CYS A 1 395 ? -35.690 -6.774 60.891 1.00 89.88 395 CYS A CA 1
ATOM 3187 C C . CYS A 1 395 ? -36.204 -6.293 59.524 1.00 89.88 395 CYS A C 1
ATOM 3189 O O . CYS A 1 395 ? -35.535 -5.484 58.888 1.00 89.88 395 CYS A O 1
ATOM 3191 N N . GLN A 1 396 ? -37.334 -6.820 59.040 1.00 92.56 396 GLN A N 1
ATOM 3192 C CA . GLN A 1 396 ? -37.939 -6.537 57.726 1.00 92.56 396 GLN A CA 1
ATOM 3193 C C . GLN A 1 396 ? -37.040 -6.818 56.501 1.00 92.56 396 GLN A C 1
ATOM 3195 O O . GLN A 1 396 ? -37.425 -6.545 55.366 1.00 92.56 396 GLN A O 1
ATOM 3200 N N . ASN A 1 397 ? -35.867 -7.428 56.696 1.00 92.44 397 ASN A N 1
ATOM 3201 C CA . ASN A 1 397 ? -34.953 -7.786 55.616 1.00 92.44 397 ASN A CA 1
ATOM 3202 C C . ASN A 1 397 ? -35.329 -9.117 54.952 1.00 92.44 397 ASN A C 1
ATOM 3204 O O . ASN A 1 397 ? -35.852 -10.045 55.582 1.00 92.44 397 ASN A O 1
ATOM 3208 N N . VAL A 1 398 ? -34.972 -9.248 53.672 1.00 91.56 398 VAL A N 1
ATOM 3209 C CA . VAL A 1 398 ? -35.114 -10.508 52.936 1.00 91.56 398 VAL A CA 1
ATOM 3210 C C . VAL A 1 398 ? -34.132 -11.549 53.471 1.00 91.56 398 VAL A C 1
ATOM 3212 O O . VAL A 1 398 ? -32.956 -11.274 53.722 1.00 91.56 398 VAL A O 1
ATOM 3215 N N . THR A 1 399 ? -34.633 -12.762 53.656 1.00 90.94 399 THR A N 1
ATOM 3216 C CA . THR A 1 399 ? -33.956 -13.879 54.310 1.00 90.94 399 THR A CA 1
ATOM 3217 C C . THR A 1 399 ? -34.203 -15.168 53.526 1.00 90.94 399 THR A C 1
ATOM 3219 O O . THR A 1 399 ? -35.200 -15.297 52.812 1.00 90.94 399 THR A O 1
ATOM 3222 N N . HIS A 1 400 ? -33.297 -16.136 53.666 1.00 92.62 400 HIS A N 1
ATOM 3223 C CA . HIS A 1 400 ? -33.509 -17.501 53.202 1.00 92.62 400 HIS A CA 1
ATOM 3224 C C . HIS A 1 400 ? -34.615 -18.170 54.016 1.00 92.62 400 HIS A C 1
ATOM 3226 O O . HIS A 1 400 ? -34.564 -18.139 55.244 1.00 92.62 400 HIS A O 1
ATOM 3232 N N . HIS A 1 401 ? -35.572 -18.826 53.359 1.00 87.81 401 HIS A N 1
ATOM 3233 C CA . HIS A 1 401 ? -36.657 -19.516 54.061 1.00 87.81 401 HIS A CA 1
ATOM 3234 C C . HIS A 1 401 ? -36.162 -20.567 55.081 1.00 87.81 401 HIS A C 1
ATOM 3236 O O . HIS A 1 401 ? -36.806 -20.764 56.103 1.00 87.81 401 HIS A O 1
ATOM 3242 N N . SER A 1 402 ? -35.003 -21.193 54.839 1.00 87.94 402 SER A N 1
ATOM 3243 C CA . SER A 1 402 ? -34.393 -22.195 55.730 1.00 87.94 402 SER A CA 1
ATOM 3244 C C . SER A 1 402 ? -33.565 -21.627 56.897 1.00 87.94 402 SER A C 1
ATOM 3246 O O . SER A 1 402 ? -33.065 -22.412 57.695 1.00 87.94 402 SER A O 1
ATOM 3248 N N . VAL A 1 403 ? -33.380 -20.301 56.990 1.00 87.94 403 VAL A N 1
ATOM 3249 C CA . VAL A 1 403 ? -32.759 -19.624 58.158 1.00 87.94 403 VAL A CA 1
ATOM 3250 C C . VAL A 1 403 ? -33.747 -18.671 58.848 1.00 87.94 403 VAL A C 1
ATOM 3252 O O . VAL A 1 403 ? -33.361 -17.741 59.557 1.00 87.94 403 VAL A O 1
ATOM 3255 N N . LEU A 1 404 ? -35.043 -18.898 58.606 1.00 87.12 404 LEU A N 1
ATOM 3256 C CA . LEU A 1 404 ? -36.136 -18.354 59.398 1.00 87.12 404 LEU A CA 1
ATOM 3257 C C . LEU A 1 404 ? -36.611 -19.420 60.385 1.00 87.12 404 LEU A C 1
ATOM 3259 O O . LEU A 1 404 ? -36.950 -20.538 59.999 1.00 87.12 404 LEU A O 1
ATOM 3263 N N . HIS A 1 405 ? -36.674 -19.041 61.652 1.00 87.00 405 HIS A N 1
ATOM 3264 C CA . HIS A 1 405 ? -37.252 -19.820 62.731 1.00 87.00 405 HIS A CA 1
ATOM 3265 C C . HIS A 1 405 ? -38.692 -19.355 62.947 1.00 87.00 405 HIS A C 1
ATOM 3267 O O . HIS A 1 405 ? -38.966 -18.152 62.953 1.00 87.00 405 HIS A O 1
ATOM 3273 N N . LEU A 1 406 ? -39.605 -20.312 63.113 1.00 87.06 406 LEU A N 1
ATOM 3274 C CA . LEU A 1 406 ? -40.965 -20.046 63.566 1.00 87.06 406 LEU A CA 1
ATOM 3275 C C . LEU A 1 406 ? -40.955 -19.987 65.098 1.00 87.06 406 LEU A C 1
ATOM 3277 O O . LEU A 1 406 ? -40.521 -20.947 65.739 1.00 87.06 406 LEU A O 1
ATOM 3281 N N . THR A 1 407 ? -41.384 -18.868 65.672 1.00 83.50 407 THR A N 1
ATOM 3282 C CA . THR A 1 407 ? -41.433 -18.653 67.127 1.00 83.50 407 THR A CA 1
ATOM 3283 C C . THR A 1 407 ? -42.758 -19.126 67.741 1.00 83.50 407 THR A C 1
ATOM 3285 O O . THR A 1 407 ? -43.702 -19.445 67.017 1.00 83.50 407 THR A O 1
ATOM 3288 N N . GLU A 1 408 ? -42.854 -19.173 69.078 1.00 78.06 408 GLU A N 1
ATOM 3289 C CA . GLU A 1 408 ? -44.093 -19.566 69.789 1.00 78.06 408 GLU A CA 1
ATOM 3290 C C . GLU A 1 408 ? -45.313 -18.702 69.408 1.00 78.06 408 GLU A C 1
ATOM 3292 O O . GLU A 1 408 ? -46.425 -19.215 69.310 1.00 78.06 408 GLU A O 1
ATOM 3297 N N . ASP A 1 409 ? -45.106 -17.409 69.138 1.00 76.69 409 ASP A N 1
ATOM 3298 C CA . ASP A 1 409 ? -46.117 -16.452 68.664 1.00 76.69 409 ASP A CA 1
ATOM 3299 C C . ASP A 1 409 ? -46.413 -16.553 67.150 1.00 76.69 409 ASP A C 1
ATOM 3301 O O . ASP A 1 409 ? -47.152 -15.738 66.599 1.00 76.69 409 ASP A O 1
ATOM 3305 N N . GLY A 1 410 ? -45.856 -17.556 66.463 1.00 84.69 410 GLY A N 1
ATOM 3306 C CA . GLY A 1 410 ? -46.070 -17.807 65.036 1.00 84.69 410 GLY A CA 1
ATOM 3307 C C . GLY A 1 410 ? -45.315 -16.860 64.099 1.00 84.6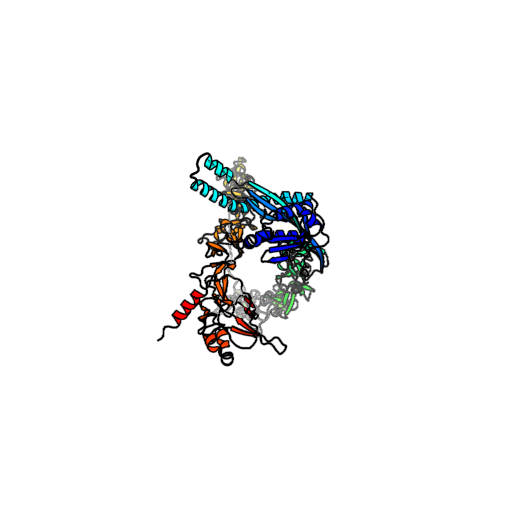9 410 GLY A C 1
ATOM 3308 O O . GLY A 1 410 ? -45.557 -16.885 62.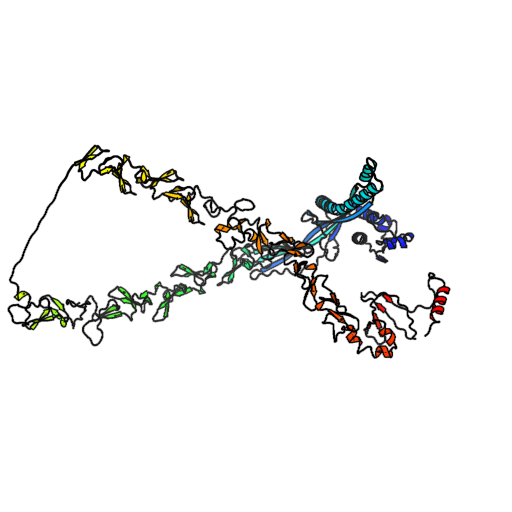889 1.00 84.69 410 GLY A O 1
ATOM 3309 N N . ALA A 1 411 ? -44.402 -16.037 64.622 1.00 86.00 411 ALA A N 1
ATOM 3310 C CA . ALA A 1 411 ? -43.609 -15.120 63.817 1.00 86.00 411 ALA A CA 1
ATOM 3311 C C . ALA A 1 411 ? -42.447 -15.840 63.109 1.00 86.00 411 ALA A C 1
ATOM 3313 O O . ALA A 1 411 ? -41.846 -16.776 63.636 1.00 86.00 411 ALA A O 1
ATOM 3314 N N . LEU A 1 412 ? -42.110 -15.385 61.900 1.00 88.56 412 LEU A N 1
ATOM 3315 C CA . LEU A 1 412 ? -40.963 -15.854 61.122 1.00 88.56 412 LEU A CA 1
ATOM 3316 C C . LEU A 1 412 ? -39.792 -14.883 61.282 1.00 88.56 412 LEU A C 1
ATOM 3318 O O . LEU A 1 412 ? -39.725 -13.837 60.622 1.00 88.56 412 LEU A O 1
ATOM 3322 N N . LEU A 1 413 ? -38.856 -15.247 62.155 1.00 88.31 413 LEU A N 1
ATOM 3323 C CA . LEU A 1 413 ? -37.681 -14.446 62.494 1.00 88.31 413 LEU A CA 1
ATOM 3324 C C . LEU A 1 413 ? -36.400 -15.109 61.997 1.00 88.31 413 LEU A C 1
ATOM 3326 O O . LEU A 1 413 ? -36.244 -16.322 62.072 1.00 88.31 413 LEU A O 1
ATOM 3330 N N . CYS A 1 414 ? -35.461 -14.314 61.490 1.00 90.06 414 CYS A N 1
ATOM 3331 C CA . CYS A 1 414 ? -34.148 -14.818 61.103 1.00 90.06 414 CYS A CA 1
ATOM 3332 C C . CYS A 1 414 ? -33.284 -15.126 62.333 1.00 90.06 414 CYS A C 1
ATOM 3334 O O . CYS A 1 414 ? -33.548 -14.606 63.413 1.00 90.06 414 CYS A O 1
ATOM 3336 N N . GLU A 1 415 ? -32.229 -15.924 62.168 1.00 86.19 415 GLU A N 1
ATOM 3337 C CA . GLU A 1 415 ? -31.300 -16.311 63.249 1.00 86.19 415 GLU A CA 1
ATOM 3338 C C . GLU A 1 415 ? -30.732 -15.112 64.048 1.00 86.19 415 GLU A C 1
ATOM 3340 O O . GLU A 1 415 ? -30.543 -15.205 65.255 1.00 86.19 415 GLU A O 1
ATOM 3345 N N . ASN A 1 416 ? -30.555 -13.946 63.410 1.00 86.25 416 ASN A N 1
ATOM 3346 C CA . ASN A 1 416 ? -30.114 -12.703 64.066 1.00 86.25 416 ASN A CA 1
ATOM 3347 C C . ASN A 1 416 ? -31.230 -11.938 64.815 1.00 86.25 416 ASN A C 1
ATOM 3349 O O . ASN A 1 416 ? -30.942 -10.966 65.513 1.00 86.25 416 ASN A O 1
ATOM 3353 N N . CYS A 1 417 ? -32.497 -12.312 64.630 1.00 85.44 417 CYS A N 1
ATOM 3354 C CA . CYS A 1 417 ? -33.665 -11.674 65.248 1.00 85.44 417 CYS A CA 1
ATOM 3355 C C . CYS A 1 417 ? -34.437 -12.596 66.194 1.00 85.44 417 CYS A C 1
ATOM 3357 O O . CYS A 1 417 ? -35.203 -12.094 67.007 1.00 85.44 417 CYS A O 1
ATOM 3359 N N . ALA A 1 418 ? -34.277 -13.912 66.089 1.00 83.06 418 ALA A N 1
ATOM 3360 C CA . ALA A 1 418 ? -34.858 -14.871 67.015 1.00 83.06 418 ALA A CA 1
ATOM 3361 C C . ALA A 1 418 ? -33.920 -15.064 68.219 1.00 83.06 418 ALA A C 1
ATOM 3363 O O . ALA A 1 418 ? -32.717 -15.244 68.044 1.00 83.06 418 ALA A O 1
ATOM 3364 N N . VAL A 1 419 ? -34.455 -15.066 69.441 1.00 81.62 419 VAL A N 1
ATOM 3365 C CA . VAL A 1 419 ? -33.676 -15.373 70.656 1.00 81.62 419 VAL A CA 1
ATOM 3366 C C . VAL A 1 419 ? -34.083 -16.734 71.209 1.00 81.62 419 VAL A C 1
ATOM 3368 O O . VAL A 1 419 ? -35.267 -17.035 71.325 1.00 81.62 419 VAL A O 1
ATOM 3371 N N . VAL A 1 420 ? -33.110 -17.584 71.535 1.00 81.94 420 VAL A N 1
ATOM 3372 C CA . VAL A 1 420 ? -33.377 -18.911 72.111 1.00 81.94 420 VAL A CA 1
ATOM 3373 C C . VAL A 1 420 ? -33.672 -18.769 73.606 1.00 81.94 420 VAL A C 1
ATOM 3375 O O . VAL A 1 420 ? -32.955 -18.052 74.308 1.00 81.94 420 VAL A O 1
ATOM 3378 N N . CYS A 1 421 ? -34.695 -19.469 74.104 1.00 78.94 421 CYS A N 1
ATOM 3379 C CA . CYS A 1 421 ? -34.961 -19.559 75.541 1.00 78.94 421 CYS A CA 1
ATOM 3380 C C . CYS A 1 421 ? -33.753 -20.162 76.280 1.00 78.94 421 CYS A C 1
ATOM 3382 O O . CYS A 1 421 ? -33.255 -21.220 75.895 1.00 78.94 421 CYS A O 1
ATOM 3384 N N . THR A 1 422 ? -33.284 -19.507 77.346 1.00 76.94 422 THR A N 1
ATOM 3385 C CA . THR A 1 422 ? -32.037 -19.899 78.032 1.00 76.94 422 THR A CA 1
ATOM 3386 C C . THR A 1 422 ? -32.198 -20.959 79.125 1.00 76.94 422 THR A C 1
ATOM 3388 O O . THR A 1 422 ? -31.188 -21.463 79.612 1.00 76.94 422 THR A O 1
ATOM 3391 N N . GLU A 1 423 ? -33.428 -21.320 79.505 1.00 73.88 423 GLU A N 1
ATOM 3392 C CA . GLU A 1 423 ? -33.705 -22.520 80.316 1.00 73.88 423 GLU A CA 1
ATOM 3393 C C . GLU A 1 423 ? -33.958 -23.746 79.408 1.00 73.88 423 GLU A C 1
ATOM 3395 O O . GLU A 1 423 ? -34.440 -23.630 78.277 1.00 73.88 423 GLU A O 1
ATOM 3400 N N . SER A 1 424 ? -33.553 -24.930 79.877 1.00 65.19 424 SER A N 1
ATOM 3401 C CA . SER A 1 424 ? -33.275 -26.106 79.043 1.00 65.19 424 SER A CA 1
ATOM 3402 C C . SER A 1 424 ? -34.520 -26.891 78.607 1.00 65.19 424 SER A C 1
ATOM 3404 O O . SER A 1 424 ? -34.876 -27.907 79.206 1.00 65.19 424 SER A O 1
ATOM 3406 N N . HIS A 1 425 ? -35.140 -26.462 77.509 1.00 71.12 425 HIS A N 1
ATOM 3407 C CA . HIS A 1 425 ? -36.083 -27.284 76.745 1.00 71.12 425 HIS A CA 1
ATOM 3408 C C . HIS A 1 425 ? -35.374 -28.454 76.023 1.00 71.12 425 HIS A C 1
ATOM 3410 O O . HIS A 1 425 ? -34.198 -28.368 75.671 1.00 71.12 425 HIS A O 1
ATOM 3416 N N . SER A 1 426 ? -36.107 -29.532 75.716 1.00 72.06 426 SER A N 1
ATOM 3417 C CA . SER A 1 426 ? -35.599 -30.699 74.962 1.00 72.06 426 SER A CA 1
ATOM 3418 C C . SER A 1 426 ? -35.374 -30.447 73.459 1.00 72.06 426 SER A C 1
ATOM 3420 O O . SER A 1 426 ? -34.818 -31.293 72.757 1.00 72.06 426 SER A O 1
ATOM 3422 N N . ARG A 1 427 ? -35.798 -29.281 72.959 1.00 70.75 427 ARG A N 1
ATOM 3423 C CA . ARG A 1 427 ? -35.486 -28.702 71.643 1.00 70.75 427 ARG A CA 1
ATOM 3424 C C . ARG A 1 427 ? -35.316 -27.187 71.827 1.00 70.75 427 ARG A C 1
ATOM 3426 O O . ARG A 1 427 ? -35.988 -26.642 72.698 1.00 70.75 427 ARG A O 1
ATOM 3433 N N . PRO A 1 428 ? -34.473 -26.488 71.046 1.00 74.56 428 PRO A N 1
ATOM 3434 C CA . PRO A 1 428 ? -34.303 -25.042 71.190 1.00 74.56 428 PRO A CA 1
ATOM 3435 C C . PRO A 1 428 ? -35.598 -24.292 70.840 1.00 74.56 428 PRO A C 1
ATOM 3437 O O . PRO A 1 428 ? -36.000 -24.239 69.678 1.00 74.56 428 PRO A O 1
ATOM 3440 N N . THR A 1 429 ? -36.240 -23.711 71.855 1.00 79.38 429 THR A N 1
ATOM 3441 C CA . THR A 1 429 ? -37.418 -22.848 71.702 1.00 79.38 429 THR A CA 1
ATOM 3442 C C . THR A 1 429 ? -36.973 -21.459 71.260 1.00 79.38 429 THR A C 1
ATOM 3444 O O . THR A 1 429 ? -36.310 -20.747 72.019 1.00 79.38 429 THR A O 1
ATOM 3447 N N . TRP A 1 430 ? -37.330 -21.077 70.035 1.00 80.00 430 TRP A N 1
ATOM 3448 C CA . TRP A 1 430 ? -37.061 -19.750 69.485 1.00 80.00 430 TRP A CA 1
ATOM 3449 C C . TRP A 1 430 ? -38.193 -18.789 69.852 1.00 80.00 430 TRP A C 1
ATOM 3451 O O . TRP A 1 430 ? -39.371 -19.100 69.672 1.00 80.00 430 TRP A O 1
ATOM 3461 N N . LEU A 1 431 ? -37.830 -17.616 70.359 1.00 77.56 431 LEU A N 1
ATOM 3462 C CA . LEU A 1 431 ? -38.747 -16.596 70.848 1.00 77.56 431 LEU A CA 1
ATOM 3463 C C . LEU A 1 431 ? -38.566 -15.293 70.067 1.00 77.56 431 LEU A C 1
ATOM 3465 O O . LEU A 1 431 ? -37.464 -14.948 69.630 1.00 77.56 431 LEU A O 1
ATOM 3469 N N . ASN A 1 432 ? -39.656 -14.543 69.946 1.00 77.88 432 ASN A N 1
ATOM 3470 C CA . ASN A 1 432 ? -39.651 -13.180 69.438 1.00 77.88 432 ASN A CA 1
ATOM 3471 C C . ASN A 1 432 ? -39.165 -12.210 70.533 1.00 77.88 432 ASN A C 1
ATOM 3473 O O . ASN A 1 432 ? -39.807 -12.154 71.580 1.00 77.88 432 ASN A O 1
ATOM 3477 N N . PRO A 1 433 ? -38.093 -11.414 70.336 1.00 72.62 433 PRO A N 1
ATOM 3478 C CA . PRO A 1 433 ? -37.588 -10.481 71.352 1.00 72.62 433 PRO A CA 1
ATOM 3479 C C . PRO A 1 433 ? -38.602 -9.434 71.828 1.00 72.62 433 PRO A C 1
ATOM 3481 O O . PRO A 1 433 ? -38.435 -8.887 72.912 1.00 72.62 433 PRO A O 1
ATOM 3484 N N . ALA A 1 434 ? -39.652 -9.156 71.047 1.00 73.31 434 ALA A N 1
ATOM 3485 C CA . ALA A 1 434 ? -40.735 -8.260 71.456 1.00 73.31 434 ALA A CA 1
ATOM 3486 C C . ALA A 1 434 ? -41.721 -8.894 72.464 1.00 73.31 434 ALA A C 1
ATOM 3488 O O . ALA A 1 434 ? -42.533 -8.182 73.050 1.00 73.31 434 ALA A O 1
ATOM 3489 N N . VAL A 1 435 ? -41.666 -10.219 72.647 1.00 72.31 435 VAL A N 1
ATOM 3490 C CA . VAL A 1 435 ? -42.565 -11.014 73.508 1.00 72.31 435 VAL A CA 1
ATOM 3491 C C . VAL A 1 435 ? -41.778 -11.806 74.567 1.00 72.31 435 VAL A C 1
ATOM 3493 O O . VAL A 1 435 ? -42.286 -12.080 75.653 1.00 72.31 435 VAL A O 1
ATOM 3496 N N . ALA A 1 436 ? -40.522 -12.155 74.277 1.00 72.12 436 ALA A N 1
ATOM 3497 C CA . ALA A 1 436 ? -39.615 -12.853 75.178 1.00 72.12 436 ALA A CA 1
ATOM 3498 C C . ALA A 1 436 ? -39.263 -11.982 76.391 1.00 72.12 436 ALA A C 1
ATOM 3500 O O . ALA A 1 436 ? -38.695 -10.898 76.249 1.00 72.12 436 ALA A O 1
ATOM 3501 N N . MET A 1 437 ? -39.532 -12.472 77.601 1.00 76.44 437 MET A N 1
ATOM 3502 C CA . MET A 1 437 ? -39.218 -11.706 78.803 1.00 76.44 437 MET A CA 1
ATOM 3503 C C . MET A 1 437 ? -37.727 -11.825 79.122 1.00 76.44 437 MET A C 1
ATOM 3505 O O . MET A 1 437 ? -37.223 -12.908 79.431 1.00 76.44 437 MET A O 1
ATOM 3509 N N . GLN A 1 438 ? -37.009 -10.704 79.049 1.00 82.12 438 GLN A N 1
ATOM 3510 C CA . GLN A 1 438 ? -35.615 -10.639 79.472 1.00 82.12 438 GLN A CA 1
ATOM 3511 C C . GLN A 1 438 ? -35.533 -10.771 81.002 1.00 82.12 438 GLN A C 1
ATOM 3513 O O . GLN A 1 438 ? -36.159 -10.007 81.741 1.00 82.12 438 GLN A O 1
ATOM 3518 N N . CYS A 1 439 ? -34.735 -11.723 81.487 1.00 80.00 439 CYS A N 1
ATOM 3519 C CA . CYS A 1 439 ? -34.449 -11.862 82.910 1.00 80.00 439 CYS A CA 1
ATOM 3520 C C . CYS A 1 439 ? -33.768 -10.587 83.425 1.00 80.00 439 CYS A C 1
ATOM 3522 O O . CYS A 1 439 ? -32.708 -10.196 82.932 1.00 80.00 439 CYS A O 1
ATOM 3524 N N . SER A 1 440 ? -34.361 -9.960 84.440 1.00 80.81 440 SER A N 1
ATOM 3525 C CA . SER A 1 440 ? -33.870 -8.711 85.033 1.00 80.81 440 SER A CA 1
ATOM 3526 C C . SER A 1 440 ? -32.761 -8.917 86.081 1.00 80.81 440 SER A C 1
ATOM 3528 O O . SER A 1 440 ? -32.393 -7.971 86.773 1.00 80.81 440 SER A O 1
ATOM 3530 N N . GLY A 1 441 ? -32.244 -10.143 86.228 1.00 73.69 441 GLY A N 1
ATOM 3531 C CA . GLY A 1 441 ? -31.076 -10.455 87.056 1.00 73.69 441 GLY A CA 1
ATOM 3532 C C . GLY A 1 441 ? -29.752 -10.162 86.338 1.00 73.69 441 GLY A C 1
ATOM 3533 O O . GLY A 1 441 ? -29.686 -10.144 85.109 1.00 73.69 441 GLY A O 1
ATOM 3534 N N . GLN A 1 442 ? -28.674 -9.951 87.099 1.00 75.25 442 GLN A N 1
ATOM 3535 C CA . GLN A 1 442 ? -27.359 -9.586 86.555 1.00 75.25 442 GLN A CA 1
ATOM 3536 C C . GLN A 1 442 ? -26.632 -10.792 85.928 1.00 75.25 442 GLN A C 1
ATOM 3538 O O . GLN A 1 442 ? -25.737 -11.391 86.520 1.00 75.25 442 GLN A O 1
ATOM 3543 N N . HIS A 1 443 ? -27.011 -11.142 84.700 1.00 75.25 443 HIS A N 1
ATOM 3544 C CA . HIS A 1 443 ? -26.294 -12.107 83.866 1.00 75.25 443 HIS A CA 1
ATOM 3545 C C . HIS A 1 443 ? -25.223 -11.412 83.003 1.00 75.25 443 HIS A C 1
ATOM 3547 O O . HIS A 1 443 ? -25.418 -10.297 82.526 1.00 75.25 443 HIS A O 1
ATOM 3553 N N . THR A 1 444 ? -24.112 -12.100 82.715 1.00 72.50 444 THR A N 1
ATOM 3554 C CA . THR A 1 444 ? -23.027 -11.596 81.838 1.00 72.50 444 THR A CA 1
ATOM 3555 C C . THR A 1 444 ? -23.406 -11.507 80.352 1.00 72.50 444 THR A C 1
ATOM 3557 O O . THR A 1 444 ? -22.675 -10.919 79.558 1.00 72.50 444 THR A O 1
ATOM 3560 N N . LYS A 1 445 ? -24.554 -12.079 79.972 1.00 72.12 445 LYS A N 1
ATOM 3561 C CA . LYS A 1 445 ? -25.261 -11.887 78.697 1.00 72.12 445 LYS A CA 1
ATOM 3562 C C . LYS A 1 445 ? -26.765 -11.836 78.997 1.00 72.12 445 LYS A C 1
ATOM 3564 O O . LYS A 1 445 ? -27.189 -12.566 79.894 1.00 72.12 445 LYS A O 1
ATOM 3569 N N . PRO A 1 446 ? -27.577 -11.041 78.275 1.00 75.19 446 PRO A N 1
ATOM 3570 C CA . PRO A 1 446 ? -29.023 -11.009 78.491 1.00 75.19 446 PRO A CA 1
ATOM 3571 C C . PRO A 1 446 ? -29.627 -12.403 78.280 1.00 75.19 446 PRO A C 1
ATOM 3573 O O . PRO A 1 446 ? -29.418 -13.027 77.240 1.00 75.19 446 PRO A O 1
ATOM 3576 N N . GLN A 1 447 ? -30.356 -12.890 79.284 1.00 80.44 447 GLN A N 1
ATOM 3577 C CA . GLN A 1 447 ? -31.093 -14.150 79.222 1.00 80.44 447 GLN A CA 1
ATOM 3578 C C . GLN A 1 447 ? -32.555 -13.880 78.870 1.00 80.44 447 GLN A C 1
ATOM 3580 O O . GLN A 1 447 ? -33.184 -13.023 79.491 1.00 80.44 447 GLN A O 1
ATOM 3585 N N . TYR A 1 448 ? -33.085 -14.618 77.897 1.00 81.06 448 TYR A N 1
ATOM 3586 C CA . TYR A 1 448 ? -34.466 -14.506 77.433 1.00 81.06 448 TYR A CA 1
ATOM 3587 C C . TYR A 1 448 ? -35.246 -15.755 77.836 1.00 81.06 448 TYR A C 1
ATOM 3589 O O . TYR A 1 448 ? -34.784 -16.881 77.636 1.00 81.06 448 TYR A O 1
ATOM 3597 N N . LEU A 1 449 ? -36.423 -15.545 78.418 1.00 78.81 449 LEU A N 1
ATOM 3598 C CA . LEU A 1 449 ? -37.267 -16.596 78.975 1.00 78.81 449 LEU A CA 1
ATOM 3599 C C . LEU A 1 449 ? -38.569 -16.700 78.178 1.00 78.81 449 LEU A C 1
ATOM 3601 O O . LEU A 1 449 ? -39.187 -15.689 77.836 1.00 78.81 449 LEU A O 1
ATOM 3605 N N . CYS A 1 450 ? -38.990 -17.935 77.905 1.00 81.31 450 CYS A N 1
ATOM 3606 C CA . CYS A 1 450 ? -40.327 -18.215 77.388 1.00 81.31 450 CYS A CA 1
ATOM 3607 C C . CYS A 1 450 ? -41.382 -18.048 78.493 1.00 81.31 450 CYS A C 1
ATOM 3609 O O . CYS A 1 450 ? -41.063 -17.980 79.685 1.00 81.31 450 CYS A O 1
ATOM 3611 N N . HIS A 1 451 ? -42.653 -18.080 78.095 1.00 77.75 451 HIS A N 1
ATOM 3612 C CA . HIS A 1 451 ? -43.803 -17.955 78.991 1.00 77.75 451 HIS A CA 1
ATOM 3613 C C . HIS A 1 451 ? -43.868 -19.022 80.110 1.00 77.75 451 HIS A C 1
ATOM 3615 O O . HIS A 1 451 ? -44.531 -18.798 81.117 1.00 77.75 451 HIS A O 1
ATOM 3621 N N . GLN A 1 452 ? -43.174 -20.159 79.959 1.00 78.44 452 GLN A N 1
ATOM 3622 C CA . GLN A 1 452 ? -43.138 -21.260 80.939 1.00 78.44 452 GLN A CA 1
ATOM 3623 C C . GLN A 1 452 ? -41.995 -21.129 81.959 1.00 78.44 452 GLN A C 1
ATOM 3625 O O . GLN A 1 452 ? -42.091 -21.653 83.067 1.00 78.44 452 GLN A O 1
ATOM 3630 N N . HIS A 1 453 ? -40.913 -20.439 81.585 1.00 79.62 453 HIS A N 1
ATOM 3631 C CA . HIS A 1 453 ? -39.698 -20.302 82.395 1.00 79.62 453 HIS A CA 1
ATOM 3632 C C . HIS A 1 453 ? -39.583 -18.932 83.082 1.00 79.62 453 HIS A C 1
ATOM 3634 O O . HIS A 1 453 ? -38.829 -18.786 84.044 1.00 79.62 453 HIS A O 1
ATOM 3640 N N . VAL A 1 454 ? -40.345 -17.926 82.638 1.00 80.06 454 VAL A N 1
ATOM 3641 C CA . VAL A 1 454 ? -40.425 -16.644 83.342 1.00 80.06 454 VAL A CA 1
ATOM 3642 C C . VAL A 1 454 ? -41.246 -16.754 84.626 1.00 80.06 454 VAL A C 1
ATOM 3644 O O . VAL A 1 454 ? -42.362 -17.268 84.641 1.00 80.06 454 VAL A O 1
ATOM 3647 N N . GLN A 1 455 ? -40.702 -16.223 85.717 1.00 81.88 455 GLN A N 1
ATOM 3648 C CA . GLN A 1 455 ? -41.416 -16.028 86.976 1.00 81.88 455 GLN A CA 1
ATOM 3649 C C . GLN A 1 455 ? -41.279 -14.559 87.397 1.00 81.88 455 GLN A C 1
ATOM 3651 O O . GLN A 1 455 ? -40.236 -13.935 87.201 1.00 81.88 455 GLN A O 1
ATOM 3656 N N . VAL A 1 456 ? -42.347 -13.979 87.942 1.00 82.25 456 VAL A N 1
ATOM 3657 C CA . VAL A 1 456 ? -42.414 -12.543 88.255 1.00 82.25 456 VAL A CA 1
ATOM 3658 C C . VAL A 1 456 ? -42.128 -12.316 89.739 1.00 82.25 456 VAL A C 1
ATOM 3660 O O . VAL A 1 456 ? -42.712 -12.983 90.591 1.00 82.25 456 VAL A O 1
ATOM 3663 N N . CYS A 1 457 ? -41.247 -11.365 90.057 1.00 82.69 457 CYS A N 1
ATOM 3664 C CA . CYS A 1 457 ? -41.056 -10.894 91.428 1.00 82.69 457 CYS A CA 1
ATOM 3665 C C . CYS A 1 457 ? -42.314 -10.156 91.907 1.00 82.69 457 CYS A C 1
ATOM 3667 O O . CYS A 1 457 ? -42.677 -9.128 91.332 1.00 82.69 457 CYS A O 1
ATOM 3669 N N . THR A 1 458 ? -42.946 -10.625 92.982 1.00 82.00 458 THR A N 1
ATOM 3670 C CA . THR A 1 458 ? -44.187 -10.018 93.498 1.00 82.00 458 THR A CA 1
ATOM 3671 C C . THR A 1 458 ? -44.002 -8.603 94.053 1.00 82.00 458 THR A C 1
ATOM 3673 O O . THR A 1 458 ? -44.931 -7.809 93.984 1.00 82.00 458 THR A O 1
ATOM 3676 N N . ASP A 1 459 ? -42.815 -8.276 94.576 1.00 80.19 459 ASP A N 1
ATOM 3677 C CA . ASP A 1 459 ? -42.515 -6.971 95.192 1.00 80.19 459 ASP A CA 1
ATOM 3678 C C . ASP A 1 459 ? -42.323 -5.845 94.159 1.00 80.19 459 ASP A C 1
ATOM 3680 O O . ASP A 1 459 ? -42.557 -4.680 94.468 1.00 80.19 459 ASP A O 1
ATOM 3684 N N . CYS A 1 460 ? -41.851 -6.163 92.946 1.00 81.25 460 CYS A N 1
ATOM 3685 C CA . CYS A 1 460 ? -41.436 -5.147 91.965 1.00 81.25 460 CYS A CA 1
ATOM 3686 C C . CYS A 1 460 ? -41.830 -5.430 90.506 1.00 81.25 460 CYS A C 1
ATOM 3688 O O . CYS A 1 460 ? -41.400 -4.705 89.610 1.00 81.25 460 CYS A O 1
ATOM 3690 N N . GLY A 1 461 ? -42.600 -6.488 90.235 1.00 83.19 461 GLY A N 1
ATOM 3691 C CA . GLY A 1 461 ? -43.103 -6.825 88.897 1.00 83.19 461 GLY A CA 1
ATOM 3692 C C . GLY A 1 461 ? -42.045 -7.265 87.873 1.00 83.19 461 GLY A C 1
ATOM 3693 O O . GLY A 1 461 ? -42.397 -7.591 86.742 1.00 83.19 461 GLY A O 1
ATOM 3694 N N . LYS A 1 462 ? -40.753 -7.297 88.232 1.00 85.75 462 LYS A N 1
ATOM 3695 C CA . LYS A 1 462 ? -39.667 -7.693 87.322 1.00 85.75 462 LYS A CA 1
ATOM 3696 C C . LYS A 1 462 ? -39.738 -9.184 86.963 1.00 85.75 462 LYS A C 1
ATOM 3698 O O . LYS A 1 462 ? -39.867 -10.035 87.846 1.00 85.75 462 LYS A O 1
ATOM 3703 N N . ALA A 1 463 ? -39.544 -9.491 85.682 1.00 82.44 463 ALA A N 1
ATOM 3704 C CA . ALA A 1 463 ? -39.368 -10.846 85.162 1.00 82.44 463 ALA A CA 1
ATOM 3705 C C . ALA A 1 463 ? -37.995 -11.432 85.549 1.00 82.44 463 ALA A C 1
ATOM 3707 O O . ALA A 1 463 ? -36.962 -10.776 85.391 1.00 82.44 463 ALA A O 1
ATOM 3708 N N . MET A 1 464 ? -37.978 -12.674 86.036 1.00 82.69 464 MET A N 1
ATOM 3709 C CA . MET A 1 464 ? -36.794 -13.372 86.546 1.00 82.69 464 MET A CA 1
ATOM 3710 C C . MET A 1 464 ? -36.783 -14.853 86.132 1.00 82.69 464 MET A C 1
ATOM 3712 O O . MET A 1 464 ? -37.831 -15.486 86.009 1.00 82.69 464 MET A O 1
ATOM 3716 N N . CYS A 1 465 ? -35.581 -15.411 85.970 1.00 83.81 465 CYS A N 1
ATOM 3717 C CA . CYS A 1 465 ? -35.344 -16.858 85.900 1.00 83.81 465 CYS A CA 1
ATOM 3718 C C . CYS A 1 465 ? -35.365 -17.482 87.305 1.00 83.81 465 CYS A C 1
ATOM 3720 O O . CYS A 1 465 ? -35.229 -16.770 88.311 1.00 83.81 465 CYS A O 1
ATOM 3722 N N . GLN A 1 466 ? -35.451 -18.812 87.396 1.00 81.19 466 GLN A N 1
ATOM 3723 C CA . GLN A 1 466 ? -35.574 -19.495 88.695 1.00 81.19 466 GLN A CA 1
ATOM 3724 C C . GLN A 1 466 ? -34.394 -19.224 89.645 1.00 81.19 466 GLN A C 1
ATOM 3726 O O . GLN A 1 466 ? -34.578 -19.157 90.857 1.00 81.19 466 GLN A O 1
ATOM 3731 N N . GLN A 1 467 ? -33.190 -19.005 89.106 1.00 81.69 467 GLN A N 1
ATOM 3732 C CA . GLN A 1 467 ? -31.967 -18.774 89.889 1.00 81.69 467 GLN A CA 1
ATOM 3733 C C . GLN A 1 467 ? -31.927 -17.399 90.589 1.00 81.69 467 GLN A C 1
ATOM 3735 O O . GLN A 1 467 ? -31.188 -17.218 91.565 1.00 81.69 467 GLN A O 1
ATOM 3740 N N . HIS A 1 468 ? -32.707 -16.426 90.101 1.00 83.06 468 HIS A N 1
ATOM 3741 C CA . HIS A 1 468 ? -32.704 -15.037 90.577 1.00 83.06 468 HIS A CA 1
ATOM 3742 C C . HIS A 1 468 ? -33.865 -14.680 91.519 1.00 83.06 468 HIS A C 1
ATOM 3744 O O . HIS A 1 468 ? -33.854 -13.599 92.119 1.00 83.06 468 HIS A O 1
ATOM 3750 N N . LEU A 1 469 ? -34.814 -15.599 91.712 1.00 80.44 469 LEU A N 1
ATOM 3751 C CA . LEU A 1 469 ? -35.837 -15.503 92.750 1.00 80.44 469 LEU A CA 1
ATOM 3752 C C . LEU A 1 469 ? -35.381 -16.179 94.047 1.00 80.44 469 LEU A C 1
ATOM 3754 O O . LEU A 1 469 ? -34.591 -17.122 94.051 1.00 80.44 469 LEU A O 1
ATOM 3758 N N . VAL A 1 470 ? -35.911 -15.682 95.157 1.00 76.88 470 VAL A N 1
ATOM 3759 C CA . VAL A 1 470 ? -35.779 -16.236 96.503 1.00 76.88 470 VAL A CA 1
ATOM 3760 C C . VAL A 1 470 ? -37.179 -16.349 97.086 1.00 76.88 470 VAL A C 1
ATOM 3762 O O . VAL A 1 470 ? -38.020 -15.473 96.881 1.00 76.88 470 VAL A O 1
ATOM 3765 N N . THR A 1 471 ? -37.437 -17.438 97.803 1.00 79.62 471 THR A N 1
ATOM 3766 C CA . THR A 1 471 ? -38.719 -17.633 98.487 1.00 79.62 471 THR A CA 1
ATOM 3767 C C . THR A 1 471 ? -38.609 -17.030 99.886 1.00 79.62 471 THR A C 1
ATOM 3769 O O . THR A 1 471 ? -37.710 -17.401 100.641 1.00 79.62 471 THR A O 1
ATOM 3772 N N . THR A 1 472 ? -39.480 -16.081 100.225 1.00 78.12 472 THR A N 1
ATOM 3773 C CA . THR A 1 472 ? -39.560 -15.491 101.570 1.00 78.12 472 THR A CA 1
ATOM 3774 C C . THR A 1 472 ? -40.088 -16.510 102.583 1.00 78.12 472 THR A C 1
ATOM 3776 O O . THR A 1 472 ? -40.627 -17.562 102.230 1.00 78.12 472 THR A O 1
ATOM 3779 N N . LYS A 1 473 ? -40.029 -16.162 103.875 1.00 69.12 473 LYS A N 1
ATOM 3780 C CA . LYS A 1 473 ? -40.631 -16.966 104.953 1.00 69.12 473 LYS A CA 1
ATOM 3781 C C . LYS A 1 473 ? -42.154 -17.168 104.797 1.00 69.12 473 LYS A C 1
ATOM 3783 O O . LYS A 1 473 ? -42.691 -18.119 105.353 1.00 69.12 473 LYS A O 1
ATOM 3788 N N . SER A 1 474 ? -42.836 -16.311 104.033 1.00 71.81 474 SER A N 1
ATOM 3789 C CA . SER A 1 474 ? -44.266 -16.417 103.699 1.00 71.81 474 SER A CA 1
ATOM 3790 C C . SER A 1 474 ? -44.559 -17.234 102.428 1.00 71.81 474 SER A C 1
ATOM 3792 O O . SER A 1 474 ? -45.703 -17.270 101.984 1.00 71.81 474 SER A O 1
ATOM 3794 N N . GLY A 1 475 ? -43.557 -17.888 101.825 1.00 77.56 475 GLY A N 1
ATOM 3795 C CA . GLY A 1 475 ? -43.721 -18.677 100.595 1.00 77.56 475 GLY A CA 1
ATOM 3796 C C . GLY A 1 475 ? -43.764 -17.844 99.306 1.00 77.56 475 GLY A C 1
ATOM 3797 O O . GLY A 1 475 ? -43.950 -18.390 98.220 1.00 77.56 475 GLY A O 1
ATOM 3798 N N . VAL A 1 476 ? -43.581 -16.526 99.408 1.00 79.56 476 VAL A N 1
ATOM 3799 C CA . VAL A 1 476 ? -43.701 -15.576 98.297 1.00 79.56 476 VAL A CA 1
ATOM 3800 C C . VAL A 1 476 ? -42.372 -15.473 97.542 1.00 79.56 476 VAL A C 1
ATOM 3802 O O . VAL A 1 476 ? -41.306 -15.425 98.154 1.00 79.56 476 VAL A O 1
ATOM 3805 N N . LYS A 1 477 ? -42.408 -15.435 96.204 1.00 82.19 477 LYS A N 1
ATOM 3806 C CA . LYS A 1 477 ? -41.202 -15.328 95.365 1.00 82.19 477 LYS A CA 1
ATOM 3807 C C . LYS A 1 477 ? -40.865 -13.872 95.041 1.00 82.19 477 LYS A C 1
ATOM 3809 O O . LYS A 1 477 ? -41.534 -13.231 94.231 1.00 82.19 477 LYS A O 1
ATOM 3814 N N . VAL A 1 478 ? -39.769 -13.385 95.616 1.00 80.75 478 VAL A N 1
ATOM 3815 C CA . VAL A 1 478 ? -39.199 -12.056 95.344 1.00 80.75 478 VAL A CA 1
ATOM 3816 C C . VAL A 1 478 ? -37.805 -12.186 94.730 1.00 80.75 478 VAL A C 1
ATOM 3818 O O . VAL A 1 478 ? -37.127 -13.193 94.915 1.00 80.75 478 VAL A O 1
ATOM 3821 N N . CYS A 1 479 ? -37.339 -11.188 93.983 1.00 83.38 479 CYS A N 1
ATOM 3822 C CA . CYS A 1 479 ? -35.964 -11.179 93.488 1.00 83.38 479 CYS A CA 1
ATOM 3823 C C . CYS A 1 479 ? -34.969 -10.809 94.594 1.00 83.38 479 CYS A C 1
ATOM 3825 O O . CYS A 1 479 ? -35.317 -10.088 95.530 1.00 83.38 479 CYS A O 1
ATOM 3827 N N . ARG A 1 480 ? -33.704 -11.222 94.437 1.00 76.69 480 ARG A N 1
ATOM 3828 C CA . ARG A 1 480 ? -32.620 -10.956 95.409 1.00 76.69 480 ARG A CA 1
ATOM 3829 C C . ARG A 1 480 ? -32.429 -9.475 95.783 1.00 76.69 480 ARG A C 1
ATOM 3831 O O . ARG A 1 480 ? -31.930 -9.205 96.863 1.00 76.69 480 ARG A O 1
ATOM 3838 N N . GLU A 1 481 ? -32.840 -8.532 94.931 1.00 78.56 481 GLU A N 1
ATOM 3839 C CA . GLU A 1 481 ? -32.794 -7.085 95.217 1.00 78.56 481 GLU A CA 1
ATOM 3840 C C . GLU A 1 481 ? -33.903 -6.610 96.178 1.00 78.56 481 GLU A C 1
ATOM 3842 O O . GLU A 1 481 ? -33.685 -5.704 96.976 1.00 78.56 481 GLU A O 1
ATOM 3847 N N . CYS A 1 482 ? -35.095 -7.213 96.109 1.00 77.25 482 CYS A N 1
ATOM 3848 C CA . CYS A 1 482 ? -36.228 -6.895 96.990 1.00 77.25 482 CYS A CA 1
ATOM 3849 C C . CYS A 1 482 ? -36.176 -7.696 98.298 1.00 77.25 482 CYS A C 1
ATOM 3851 O O . CYS A 1 482 ? -36.759 -7.285 99.297 1.00 77.25 482 CYS A O 1
ATOM 3853 N N . ALA A 1 483 ? -35.460 -8.822 98.281 1.00 69.81 483 ALA A N 1
ATOM 3854 C CA . ALA A 1 483 ? -35.198 -9.699 99.410 1.00 69.81 483 ALA A CA 1
ATOM 3855 C C . ALA A 1 483 ? -34.269 -9.024 100.445 1.00 69.81 483 ALA A C 1
ATOM 3857 O O . ALA A 1 483 ? -33.064 -9.283 100.488 1.00 69.81 483 ALA A O 1
ATOM 3858 N N . LYS A 1 484 ? -34.817 -8.155 101.300 1.00 68.38 484 LYS A N 1
ATOM 3859 C CA . LYS A 1 484 ? -34.066 -7.498 102.382 1.00 68.38 484 LYS A CA 1
ATOM 3860 C C . LYS A 1 484 ? -33.774 -8.509 103.500 1.00 68.38 484 LYS A C 1
ATOM 3862 O O . LYS A 1 484 ? -34.688 -9.140 104.025 1.00 68.38 484 LYS A O 1
ATOM 3867 N N . THR A 1 485 ? -32.518 -8.660 103.915 1.00 55.94 485 THR A N 1
ATOM 3868 C CA . THR A 1 485 ? -32.165 -9.431 105.123 1.00 55.94 485 THR A CA 1
ATOM 3869 C C . THR A 1 485 ? -32.323 -8.554 106.363 1.00 55.94 485 THR A C 1
ATOM 3871 O O . THR A 1 485 ? -31.648 -7.530 106.472 1.00 55.94 485 THR A O 1
ATOM 3874 N N . CYS A 1 486 ? -33.181 -8.941 107.310 1.00 49.34 486 CYS A N 1
ATOM 3875 C CA . CYS A 1 486 ? -33.340 -8.207 108.568 1.00 49.34 486 CYS A CA 1
ATOM 3876 C C . CYS A 1 486 ? -32.116 -8.441 109.482 1.00 49.34 486 CYS A C 1
ATOM 3878 O O . CYS A 1 486 ? -31.890 -9.587 109.870 1.00 49.34 486 CYS A O 1
ATOM 3880 N N . PRO A 1 487 ? -31.353 -7.402 109.886 1.00 47.09 487 PRO A N 1
ATOM 3881 C CA . PRO A 1 487 ? -30.134 -7.567 110.690 1.00 47.09 487 PRO A CA 1
ATOM 3882 C C . PRO A 1 487 ? -30.390 -7.956 112.158 1.00 47.09 487 PRO A C 1
ATOM 3884 O O . PRO A 1 487 ? -29.442 -8.200 112.895 1.00 47.09 487 PRO A O 1
ATOM 3887 N N . VAL A 1 488 ? -31.657 -8.009 112.588 1.00 51.25 488 VAL A N 1
ATOM 3888 C CA . VAL A 1 488 ? -32.072 -8.422 113.943 1.00 51.25 488 VAL A CA 1
ATOM 3889 C C . VAL A 1 488 ? -32.514 -9.896 113.973 1.00 51.25 488 VAL A C 1
ATOM 3891 O O . VAL A 1 488 ? -32.604 -10.498 115.040 1.00 51.25 488 VAL A O 1
ATOM 3894 N N . CYS A 1 489 ? -32.770 -10.508 112.811 1.00 46.22 489 CYS A N 1
ATOM 3895 C CA . CYS A 1 489 ? -33.131 -11.923 112.716 1.00 46.22 489 CYS A CA 1
ATOM 3896 C C . CYS A 1 489 ? -31.875 -12.807 112.560 1.00 46.22 489 CYS A C 1
ATOM 3898 O O . CYS A 1 489 ? -30.935 -12.405 111.871 1.00 46.22 489 CYS A O 1
ATOM 3900 N N . PRO A 1 490 ? -31.848 -14.027 113.137 1.00 46.22 490 PRO A N 1
ATOM 3901 C CA . PRO A 1 490 ? -30.755 -14.975 112.917 1.00 46.22 490 PRO A CA 1
ATOM 3902 C C . PRO A 1 490 ? -30.615 -15.349 111.431 1.00 46.22 490 PRO A C 1
ATOM 3904 O O . PRO A 1 490 ? -31.585 -15.344 110.672 1.00 46.22 490 PRO A O 1
ATOM 3907 N N . THR A 1 491 ? -29.386 -15.654 111.009 1.00 50.69 491 THR A N 1
ATOM 3908 C CA . THR A 1 491 ? -28.967 -15.643 109.597 1.00 50.69 491 THR A CA 1
ATOM 3909 C C . THR A 1 491 ? -29.762 -16.586 108.692 1.00 50.69 491 THR A C 1
ATOM 3911 O O . THR A 1 491 ? -29.664 -17.804 108.828 1.00 50.69 491 THR A O 1
ATOM 3914 N N . GLY A 1 492 ? -30.460 -16.021 107.698 1.00 57.75 492 GLY A N 1
ATOM 3915 C CA . GLY A 1 492 ? -30.995 -16.763 106.547 1.00 57.75 492 GLY A CA 1
ATOM 3916 C C . GLY A 1 492 ? -32.371 -16.328 106.026 1.00 57.75 492 GLY A C 1
ATOM 3917 O O . GLY A 1 492 ? -32.737 -16.724 104.923 1.00 57.75 492 GLY A O 1
ATOM 3918 N N . THR A 1 493 ? -33.144 -15.524 106.767 1.00 58.25 493 THR A N 1
ATOM 3919 C CA . THR A 1 493 ? -34.506 -15.133 106.352 1.00 58.25 493 THR A CA 1
ATOM 3920 C C . THR A 1 493 ? -34.561 -13.805 105.597 1.00 58.25 493 THR A C 1
ATOM 3922 O O . THR A 1 493 ? -34.087 -12.773 106.075 1.00 58.25 493 THR A O 1
ATOM 3925 N N . TYR A 1 494 ? -35.212 -13.834 104.432 1.00 63.97 494 TYR A N 1
ATOM 3926 C CA . TYR A 1 494 ? -35.482 -12.668 103.593 1.00 63.97 494 TYR A CA 1
ATOM 3927 C C . TYR A 1 494 ? -36.894 -12.113 103.818 1.00 63.97 494 TYR A C 1
ATOM 3929 O O . TYR A 1 494 ? -37.864 -12.875 103.888 1.00 63.97 494 TYR A O 1
ATOM 3937 N N . HIS A 1 495 ? -36.975 -10.786 103.871 1.00 60.97 495 HIS A N 1
ATOM 3938 C CA . HIS A 1 495 ? -38.171 -9.969 104.069 1.00 60.97 495 HIS A CA 1
ATOM 3939 C C . HIS A 1 495 ? -38.451 -9.098 102.835 1.00 60.97 495 HIS A C 1
ATOM 3941 O O . HIS A 1 495 ? -37.567 -8.862 102.006 1.00 60.97 495 HIS A O 1
ATOM 3947 N N . THR A 1 496 ? -39.690 -8.635 102.715 1.00 63.47 496 THR A N 1
ATOM 3948 C CA . THR A 1 496 ? -40.172 -7.757 101.639 1.00 63.47 496 THR A CA 1
ATOM 3949 C C . THR A 1 496 ? -39.786 -6.297 101.874 1.00 63.47 496 THR A C 1
ATOM 3951 O O . THR A 1 496 ? -39.386 -5.886 102.969 1.00 63.47 496 THR A O 1
ATOM 3954 N N . SER A 1 497 ? -39.903 -5.474 100.835 1.00 57.84 497 SER A N 1
ATOM 3955 C CA . SER A 1 497 ? -39.512 -4.065 100.899 1.00 57.84 497 SER A CA 1
ATOM 3956 C C . SER A 1 497 ? -40.329 -3.242 101.906 1.00 57.84 497 SER A C 1
ATOM 3958 O O . SER A 1 497 ? -39.743 -2.354 102.537 1.00 57.84 497 SER A O 1
ATOM 3960 N N . GLN A 1 498 ? -41.612 -3.578 102.100 1.00 55.19 498 GLN A N 1
ATOM 3961 C CA . GLN A 1 498 ? -42.554 -2.905 103.008 1.00 55.19 498 GLN A CA 1
ATOM 3962 C C . GLN A 1 498 ? -42.250 -3.136 104.500 1.00 55.19 498 GLN A C 1
ATOM 3964 O O . GLN A 1 498 ? -42.531 -2.263 105.316 1.00 55.19 498 GLN A O 1
ATOM 3969 N N . GLU A 1 499 ? -41.611 -4.251 104.869 1.00 51.25 499 GLU A N 1
ATOM 3970 C CA . GLU A 1 499 ? -41.295 -4.599 106.270 1.00 51.25 499 GLU A CA 1
ATOM 3971 C C . GLU A 1 499 ? -40.172 -3.739 106.898 1.00 51.25 499 GLU A C 1
ATOM 3973 O O . GLU A 1 499 ? -39.817 -3.936 108.058 1.00 51.25 499 GLU A O 1
ATOM 3978 N N . VAL A 1 500 ? -39.573 -2.804 106.144 1.00 46.56 500 VAL A N 1
ATOM 3979 C CA . VAL A 1 500 ? -38.333 -2.086 106.529 1.00 46.56 500 VAL A CA 1
ATOM 3980 C C . VAL A 1 500 ? -38.445 -0.557 106.334 1.00 46.56 500 VAL A C 1
ATOM 3982 O O . VAL A 1 500 ? -37.446 0.157 106.335 1.00 46.56 500 VAL A O 1
ATOM 3985 N N . GLN A 1 501 ? -39.649 -0.020 106.123 1.00 40.69 501 GLN A N 1
ATOM 3986 C CA . GLN A 1 501 ? -39.848 1.380 105.721 1.00 40.69 501 GLN A CA 1
ATOM 3987 C C . GLN A 1 501 ? -39.993 2.329 106.936 1.00 40.69 501 GLN A C 1
ATOM 3989 O O . GLN A 1 501 ? -41.102 2.730 107.282 1.00 40.69 501 GLN A O 1
ATOM 3994 N N . GLY A 1 502 ? -38.877 2.678 107.599 1.00 38.91 502 GLY A N 1
ATOM 3995 C CA . GLY A 1 502 ? -38.902 3.398 108.889 1.00 38.91 502 GLY A CA 1
ATOM 3996 C C . GLY A 1 502 ? -37.718 4.322 109.238 1.00 38.91 502 GLY A C 1
ATOM 3997 O O . GLY A 1 502 ? -37.359 4.380 110.408 1.00 38.91 502 GLY A O 1
ATOM 3998 N N . CYS A 1 503 ? -37.118 5.038 108.273 1.00 28.86 503 CYS A N 1
ATOM 3999 C CA . CYS A 1 503 ? -36.155 6.150 108.481 1.00 28.86 503 CYS A CA 1
ATOM 4000 C C . CYS A 1 503 ? -36.215 7.171 107.304 1.00 28.86 503 CYS A C 1
ATOM 4002 O O . CYS A 1 503 ? -36.840 6.861 106.294 1.00 28.86 503 CYS A O 1
ATOM 4004 N N . GLN A 1 504 ? -35.626 8.377 107.448 1.00 30.42 504 GLN A N 1
ATOM 4005 C CA . GLN A 1 504 ? -36.054 9.642 106.776 1.00 30.42 504 GLN A CA 1
ATOM 4006 C C . GLN A 1 504 ? -35.048 10.302 105.765 1.00 30.42 504 GLN A C 1
ATOM 4008 O O . GLN A 1 504 ? -34.022 9.709 105.440 1.00 30.42 504 GLN A O 1
ATOM 4013 N N . ASP A 1 505 ? -35.363 11.521 105.262 1.00 31.22 505 ASP A N 1
ATOM 4014 C CA . ASP A 1 505 ? -34.976 12.121 103.945 1.00 31.22 505 ASP A CA 1
ATOM 4015 C C . ASP A 1 505 ? -34.114 13.449 103.926 1.00 31.22 505 ASP A C 1
ATOM 4017 O O . ASP A 1 505 ? -33.714 13.951 104.975 1.00 31.22 505 ASP A O 1
ATOM 4021 N N . SER A 1 506 ? -33.962 14.094 102.727 1.00 32.25 506 SER A N 1
ATOM 4022 C CA . SER A 1 506 ? -33.573 15.525 102.390 1.00 32.25 506 SER A CA 1
ATOM 4023 C C . SER A 1 506 ? -32.063 15.882 102.105 1.00 32.25 506 SER A C 1
ATOM 4025 O O . SER A 1 506 ? -31.222 15.024 102.342 1.00 32.25 506 SER A O 1
ATOM 4027 N N . HIS A 1 507 ? -31.579 17.037 101.544 1.00 30.56 507 HIS A N 1
ATOM 4028 C CA . HIS A 1 507 ? -32.148 18.332 101.035 1.00 30.56 507 HIS A CA 1
ATOM 4029 C C . HIS A 1 507 ? -31.158 19.236 100.173 1.00 30.56 507 HIS A C 1
ATOM 4031 O O . HIS A 1 507 ? -29.955 19.029 100.256 1.00 30.56 507 HIS A O 1
ATOM 4037 N N . HIS A 1 508 ? -31.651 20.314 99.490 1.00 29.23 508 HIS A N 1
ATOM 4038 C CA . HIS A 1 508 ? -30.963 21.586 99.011 1.00 29.23 508 HIS A CA 1
ATOM 4039 C C . HIS A 1 508 ? -29.822 21.563 97.915 1.00 29.23 508 HIS A C 1
ATOM 4041 O O . HIS A 1 508 ? -29.336 20.486 97.603 1.00 29.23 508 HIS A O 1
ATOM 4047 N N . ALA A 1 509 ? -29.281 22.665 97.298 1.00 28.94 509 ALA A N 1
ATOM 4048 C CA . ALA A 1 509 ? -29.777 23.990 96.770 1.00 28.94 509 ALA A CA 1
ATOM 4049 C C . ALA A 1 509 ? -28.665 24.873 96.043 1.00 28.94 509 ALA A C 1
ATOM 4051 O O . ALA A 1 509 ? -27.493 24.527 96.130 1.00 28.94 509 ALA A O 1
ATOM 4052 N N . ALA A 1 510 ? -29.027 26.046 95.439 1.00 28.94 510 ALA A N 1
ATOM 4053 C CA . ALA A 1 510 ? -28.212 27.284 95.114 1.00 28.94 510 ALA A CA 1
ATOM 4054 C C . ALA A 1 510 ? -27.169 27.331 93.924 1.00 28.94 510 ALA A C 1
ATOM 4056 O O . ALA A 1 510 ? -26.734 26.276 93.485 1.00 28.94 510 ALA A O 1
ATOM 4057 N N . HIS A 1 511 ? -26.633 28.472 93.377 1.00 28.69 511 HIS A N 1
ATOM 4058 C CA . HIS A 1 511 ? -27.147 29.829 92.955 1.00 28.69 511 HIS A CA 1
ATOM 4059 C C . HIS A 1 511 ? -26.118 30.725 92.134 1.00 28.69 511 HIS A C 1
ATOM 4061 O O . HIS A 1 511 ? -24.917 30.615 92.348 1.00 28.69 511 HIS A O 1
ATOM 4067 N N . LEU A 1 512 ? -26.610 31.726 91.348 1.00 29.56 512 LEU A N 1
ATOM 4068 C CA . LEU A 1 512 ? -26.073 33.117 91.068 1.00 29.56 512 LEU A CA 1
ATOM 4069 C C . LEU A 1 512 ? -25.102 33.531 89.885 1.00 29.56 512 LEU A C 1
ATOM 4071 O O . LEU A 1 512 ? -24.877 32.755 88.964 1.00 29.56 512 LEU A O 1
ATOM 4075 N N . VAL A 1 513 ? -24.731 34.845 89.808 1.00 35.59 513 VAL A N 1
ATOM 4076 C CA . VAL A 1 513 ? -24.539 35.740 88.600 1.00 35.59 513 VAL A CA 1
ATOM 4077 C C . VAL A 1 513 ? -23.380 36.794 88.736 1.00 35.59 513 VAL A C 1
ATOM 4079 O O . VAL A 1 513 ? -22.932 37.029 89.854 1.00 35.59 513 VAL A O 1
ATOM 4082 N N . CYS A 1 514 ? -22.908 37.479 87.654 1.00 26.92 514 CYS A N 1
ATOM 4083 C CA . CYS A 1 514 ? -21.999 38.672 87.704 1.00 26.92 514 CYS A CA 1
ATOM 4084 C C . CYS A 1 514 ? -22.076 39.673 86.484 1.00 26.92 514 CYS A C 1
ATOM 4086 O O . CYS A 1 514 ? -22.843 39.431 85.556 1.00 26.92 514 CYS A O 1
ATOM 4088 N N . HIS A 1 515 ? -21.296 40.783 86.487 1.00 33.91 515 HIS A N 1
ATOM 4089 C CA . HIS A 1 515 ? -21.292 42.006 85.603 1.00 33.91 515 HIS A CA 1
ATOM 4090 C C . HIS A 1 515 ? -19.828 42.521 85.351 1.00 33.91 515 HIS A C 1
ATOM 4092 O O . HIS A 1 515 ? -18.926 41.972 85.975 1.00 33.91 515 HIS A O 1
ATOM 4098 N N . GLU A 1 516 ? -19.413 43.571 84.593 1.00 38.28 516 GLU A N 1
ATOM 4099 C CA . GLU A 1 516 ? -19.850 44.451 83.455 1.00 38.28 516 GLU A CA 1
ATOM 4100 C C . GLU A 1 516 ? -18.647 45.410 83.080 1.00 38.28 516 GLU A C 1
ATOM 4102 O O . GLU A 1 516 ? -17.647 45.345 83.787 1.00 38.28 516 GLU A O 1
ATOM 4107 N N . HIS A 1 517 ? -18.675 46.252 82.007 1.00 38.22 517 HIS A N 1
ATOM 4108 C CA . HIS A 1 517 ? -18.019 47.603 81.815 1.00 38.22 517 HIS A CA 1
ATOM 4109 C C . HIS A 1 517 ? -18.288 48.194 80.376 1.00 38.22 517 HIS A C 1
ATOM 4111 O O . HIS A 1 517 ? -18.936 47.522 79.574 1.00 38.22 517 HIS A O 1
ATOM 4117 N N . GLN A 1 518 ? -17.824 49.415 79.984 1.00 40.91 518 GLN A N 1
ATOM 4118 C CA . GLN A 1 518 ? -18.090 50.061 78.648 1.00 40.91 518 GLN A CA 1
ATOM 4119 C C . GLN A 1 518 ? -16.906 50.835 77.965 1.00 40.91 518 GLN A C 1
ATOM 4121 O O . GLN A 1 518 ? -15.994 51.286 78.655 1.00 40.91 518 GLN A O 1
ATOM 4126 N N . ARG A 1 519 ? -16.913 50.985 76.610 1.00 50.81 519 ARG A N 1
ATOM 4127 C CA . ARG A 1 519 ? -15.968 51.730 75.702 1.00 50.81 519 ARG A CA 1
ATOM 4128 C C . ARG A 1 519 ? -16.604 52.112 74.331 1.00 50.81 519 ARG A C 1
ATOM 4130 O O . ARG A 1 519 ? -17.586 51.498 73.939 1.00 50.81 519 ARG A O 1
ATOM 4137 N N . SER A 1 520 ? -16.065 53.065 73.550 1.00 53.72 520 SER A N 1
ATOM 4138 C CA . SER A 1 520 ? -16.661 53.547 72.267 1.00 53.72 520 SER A CA 1
ATOM 4139 C C . SER A 1 520 ? -15.983 53.084 70.953 1.00 53.72 520 SER A C 1
ATOM 4141 O O . SER A 1 520 ? -14.870 52.560 70.952 1.00 53.72 520 SER A O 1
ATOM 4143 N N . CYS A 1 521 ? -16.694 53.256 69.825 1.00 66.38 521 CYS A N 1
ATOM 4144 C CA . CYS A 1 521 ? -16.357 52.788 68.470 1.00 66.38 521 CYS A CA 1
ATOM 4145 C C . CYS A 1 521 ? -15.688 53.856 67.572 1.00 66.38 521 CYS A C 1
ATOM 4147 O O . CYS A 1 521 ? -16.031 55.033 67.620 1.00 66.38 521 CYS A O 1
ATOM 4149 N N . HIS A 1 522 ? -14.806 53.430 66.662 1.00 69.81 522 HIS A N 1
ATOM 4150 C CA . HIS A 1 522 ? -14.049 54.277 65.735 1.00 69.81 522 HIS A CA 1
ATOM 4151 C C . HIS A 1 522 ? -14.868 54.783 64.533 1.00 69.81 522 HIS A C 1
ATOM 4153 O O . HIS A 1 522 ? -14.991 56.001 64.381 1.00 69.81 522 HIS A O 1
ATOM 4159 N N . ASP A 1 523 ? -15.442 53.873 63.728 1.00 66.75 523 ASP A N 1
ATOM 4160 C CA . ASP A 1 523 ? -16.164 54.207 62.482 1.00 66.75 523 ASP A CA 1
ATOM 4161 C C . ASP A 1 523 ? -17.464 54.991 62.747 1.00 66.75 523 ASP A C 1
ATOM 4163 O O . ASP A 1 523 ? -17.690 56.035 62.147 1.00 66.75 523 ASP A O 1
ATOM 4167 N N . CYS A 1 524 ? -18.307 54.524 63.681 1.00 67.88 524 CYS A N 1
ATOM 4168 C CA . CYS A 1 524 ? -19.629 55.119 63.947 1.00 67.88 524 CYS A CA 1
ATOM 4169 C C . CYS A 1 524 ? -19.735 55.958 65.240 1.00 67.88 524 CYS A C 1
ATOM 4171 O O . CYS A 1 524 ? -20.832 56.375 65.601 1.00 67.88 524 CYS A O 1
ATOM 4173 N N . LYS A 1 525 ? -18.625 56.183 65.961 1.00 66.69 525 LYS A N 1
ATOM 4174 C CA . LYS A 1 525 ? -18.499 57.017 67.186 1.00 66.69 525 LYS A CA 1
ATOM 4175 C C . LYS A 1 525 ? -19.364 56.655 68.414 1.00 66.69 525 LYS A C 1
ATOM 4177 O O . LYS A 1 525 ? -19.114 57.196 69.489 1.00 66.69 525 LYS A O 1
ATOM 4182 N N . LYS A 1 526 ? -20.321 55.725 68.315 1.00 66.56 526 LYS A N 1
ATOM 4183 C CA . LYS A 1 526 ? -21.195 55.286 69.426 1.00 66.56 526 LYS A CA 1
ATOM 4184 C C . LYS A 1 526 ? -20.426 54.612 70.578 1.00 66.56 526 LYS A C 1
ATOM 4186 O O . LYS A 1 526 ? -19.415 53.942 70.355 1.00 66.56 526 LYS A O 1
ATOM 4191 N N . SER A 1 527 ? -20.937 54.743 71.804 1.00 51.53 527 SER A N 1
ATOM 4192 C CA . SER A 1 527 ? -20.538 53.955 72.982 1.00 51.53 527 SER A CA 1
ATOM 4193 C C . SER A 1 527 ? -21.064 52.511 72.912 1.00 51.53 527 SER A C 1
ATOM 4195 O O . SER A 1 527 ? -22.088 52.239 72.289 1.00 51.53 527 SER A O 1
ATOM 4197 N N . THR A 1 528 ? -20.341 51.568 73.524 1.00 52.69 528 THR A N 1
ATOM 4198 C CA . THR A 1 528 ? -20.635 50.121 73.534 1.00 52.69 528 THR A CA 1
ATOM 4199 C C . THR A 1 528 ? -20.156 49.460 74.837 1.00 52.69 528 THR A C 1
ATOM 4201 O O . THR A 1 528 ? -19.261 49.966 75.506 1.00 52.69 528 THR A O 1
ATOM 4204 N N . CYS A 1 529 ? -20.691 48.293 75.206 1.00 43.22 529 CYS A N 1
ATOM 4205 C CA . CYS A 1 529 ? -20.141 47.505 76.319 1.00 43.22 529 CYS A CA 1
ATOM 4206 C C . CYS A 1 529 ? -18.698 47.035 76.017 1.00 43.22 529 CYS A C 1
ATOM 4208 O O . CYS A 1 529 ? -18.361 46.733 74.870 1.00 43.22 529 CYS A O 1
ATOM 4210 N N . SER A 1 530 ? -17.828 46.931 77.029 1.00 49.91 530 SER A N 1
ATOM 4211 C CA . SER A 1 530 ? -16.449 46.440 76.869 1.00 49.91 530 SER A CA 1
ATOM 4212 C C . SER A 1 530 ? -16.398 44.961 76.463 1.00 49.91 530 SER A C 1
ATOM 4214 O O . SER A 1 530 ? -15.450 44.561 75.794 1.00 49.91 530 SER A O 1
ATOM 4216 N N . HIS A 1 531 ? -17.452 44.184 76.738 1.00 52.41 531 HIS A N 1
ATOM 4217 C CA . HIS A 1 531 ? -17.653 42.838 76.186 1.00 52.41 531 HIS A CA 1
ATOM 4218 C C . HIS A 1 531 ? -18.104 42.822 74.707 1.00 52.41 531 HIS A C 1
ATOM 4220 O O . HIS A 1 531 ? -18.239 41.747 74.121 1.00 52.41 531 HIS A O 1
ATOM 4226 N N . HIS A 1 532 ? -18.355 43.982 74.084 1.00 54.47 532 HIS A N 1
ATOM 4227 C CA . HIS A 1 532 ? -18.882 44.110 72.712 1.00 54.47 532 HIS A CA 1
ATOM 4228 C C . HIS A 1 532 ? -18.081 45.061 71.797 1.00 54.47 532 HIS A C 1
ATOM 4230 O O . HIS A 1 532 ? -18.452 45.243 70.634 1.00 54.47 532 HIS A O 1
ATOM 4236 N N . SER A 1 533 ? -16.968 45.624 72.279 1.00 50.47 533 SER A N 1
ATOM 4237 C CA . SER A 1 533 ? -16.003 46.369 71.457 1.00 50.47 533 SER A CA 1
ATOM 4238 C C . SER A 1 533 ? -14.819 45.472 71.092 1.00 50.47 533 SER A C 1
ATOM 4240 O O . SER A 1 533 ? -14.122 44.969 71.972 1.00 50.47 533 SER A O 1
ATOM 4242 N N . TYR A 1 534 ? -14.566 45.268 69.796 1.00 59.09 534 TYR A N 1
ATOM 4243 C CA . TYR A 1 534 ? -13.399 44.505 69.334 1.00 59.09 534 TYR A CA 1
ATOM 4244 C C . TYR A 1 534 ? -12.317 45.454 68.823 1.00 59.09 534 TYR A C 1
ATOM 4246 O O . TYR A 1 534 ? -12.616 46.511 68.268 1.00 59.09 534 TYR A O 1
ATOM 4254 N N . ARG A 1 535 ? -11.048 45.080 68.998 1.00 60.31 535 ARG A N 1
ATOM 4255 C CA . ARG A 1 535 ? -9.895 45.926 68.667 1.00 60.31 535 ARG A CA 1
ATOM 4256 C C . ARG A 1 535 ? -9.163 45.375 67.443 1.00 60.31 535 ARG A C 1
ATOM 4258 O O . ARG A 1 535 ? -8.729 44.223 67.473 1.00 60.31 535 ARG A O 1
ATOM 4265 N N . SER A 1 536 ? -8.992 46.180 66.391 1.00 60.72 536 SER A N 1
ATOM 4266 C CA . SER A 1 536 ? -8.184 45.775 65.228 1.00 60.72 536 SER A CA 1
ATOM 4267 C C . SER A 1 536 ? -6.734 45.563 65.664 1.00 60.72 536 SER A C 1
ATOM 4269 O O . SER A 1 536 ? -6.133 46.425 66.313 1.00 60.72 536 SER A O 1
ATOM 4271 N N . LYS A 1 537 ? -6.156 44.407 65.311 1.00 60.75 537 LYS A N 1
ATOM 4272 C CA . LYS A 1 537 ? -4.760 44.070 65.645 1.00 60.75 537 LYS A CA 1
ATOM 4273 C C . LYS A 1 537 ? -3.732 44.922 64.888 1.00 60.75 537 LYS A C 1
ATOM 4275 O O . LYS A 1 537 ? -2.580 44.939 65.303 1.00 60.75 537 LYS A O 1
ATOM 4280 N N . ARG A 1 538 ? -4.130 45.601 63.802 1.00 64.25 538 ARG A N 1
ATOM 4281 C CA . ARG A 1 538 ? -3.246 46.437 62.967 1.00 64.25 538 ARG A CA 1
ATOM 4282 C C . ARG A 1 538 ? -3.321 47.929 63.304 1.00 64.25 538 ARG A C 1
ATOM 4284 O O . ARG A 1 538 ? -2.286 48.577 63.317 1.00 64.25 538 ARG A O 1
ATOM 4291 N N . SER A 1 539 ? -4.512 48.471 63.574 1.00 66.19 539 SER A N 1
ATOM 4292 C CA . SER A 1 539 ? -4.709 49.917 63.807 1.00 66.19 539 SER A CA 1
ATOM 4293 C C . SER A 1 539 ? -4.997 50.298 65.263 1.00 66.19 539 SER A C 1
ATOM 4295 O O . SER A 1 539 ? -5.143 51.477 65.567 1.00 66.19 539 SER A O 1
ATOM 4297 N N . HIS A 1 540 ? -5.122 49.322 66.173 1.00 65.12 540 HIS A N 1
ATOM 4298 C CA . HIS A 1 540 ? -5.507 49.489 67.588 1.00 65.12 540 HIS A CA 1
ATOM 4299 C C . HIS A 1 540 ? -6.856 50.189 67.853 1.00 65.12 540 HIS A C 1
ATOM 4301 O O . HIS A 1 540 ? -7.267 50.302 69.016 1.00 65.12 540 HIS A O 1
ATOM 4307 N N . ASN A 1 541 ? -7.572 50.588 66.803 1.00 70.88 541 ASN A N 1
ATOM 4308 C CA . ASN A 1 541 ? -8.914 51.146 66.854 1.00 70.88 541 ASN A CA 1
ATOM 4309 C C . ASN A 1 541 ? -9.925 50.111 67.367 1.00 70.88 541 ASN A C 1
ATOM 4311 O O . ASN A 1 541 ? -9.825 48.916 67.072 1.00 70.88 541 ASN A O 1
ATOM 4315 N N . ALA A 1 542 ? -10.899 50.582 68.146 1.00 64.06 542 ALA A N 1
ATOM 4316 C CA . ALA A 1 542 ? -12.028 49.786 68.610 1.00 64.06 542 ALA A CA 1
ATOM 4317 C C . ALA A 1 542 ? -13.206 49.948 67.642 1.00 64.06 542 ALA A C 1
ATOM 4319 O O . ALA A 1 542 ? -13.584 51.070 67.319 1.00 64.06 542 ALA A O 1
ATOM 4320 N N . PHE A 1 543 ? -13.805 48.851 67.196 1.00 71.81 543 PHE A N 1
ATOM 4321 C CA . PHE A 1 543 ? -14.952 48.843 66.288 1.00 71.81 543 PHE A CA 1
ATOM 4322 C C . PHE A 1 543 ? -16.151 48.172 66.974 1.00 71.81 543 PHE A C 1
ATOM 4324 O O . PHE A 1 543 ? -15.986 47.255 67.786 1.00 71.81 543 PHE A O 1
ATOM 4331 N N . CYS A 1 544 ? -17.366 48.627 66.658 1.00 72.94 544 CYS A N 1
ATOM 4332 C CA . CYS A 1 544 ? -18.595 47.957 67.075 1.00 72.94 544 CYS A CA 1
ATOM 4333 C C . CYS A 1 544 ? -18.919 46.788 66.131 1.00 72.94 544 CYS A C 1
ATOM 4335 O O . CYS A 1 544 ? -18.453 46.732 64.991 1.00 72.94 544 CYS A O 1
ATOM 4337 N N . ARG A 1 545 ? -19.769 45.870 66.602 1.00 72.25 545 ARG A N 1
ATOM 4338 C CA . ARG A 1 545 ? -20.130 44.616 65.918 1.00 72.25 545 ARG A CA 1
ATOM 4339 C C . ARG A 1 545 ? -20.651 44.786 64.479 1.00 72.25 545 ARG A C 1
ATOM 4341 O O . ARG A 1 545 ? -20.476 43.879 63.678 1.00 72.25 545 ARG A O 1
ATOM 4348 N N . GLU A 1 546 ? -21.246 45.932 64.149 1.00 74.38 546 GLU A N 1
ATOM 4349 C CA . GLU A 1 546 ? -21.806 46.254 62.821 1.00 74.38 546 GLU A CA 1
ATOM 4350 C C . GLU A 1 546 ? -20.745 46.672 61.782 1.00 74.38 546 GLU A C 1
ATOM 4352 O O . GLU A 1 546 ? -20.980 46.574 60.578 1.00 74.38 546 GLU A O 1
ATOM 4357 N N . HIS A 1 547 ? -19.579 47.141 62.238 1.00 74.69 547 HIS A N 1
ATOM 4358 C CA . HIS A 1 547 ? -18.521 47.719 61.395 1.00 74.69 547 HIS A CA 1
ATOM 4359 C C . HIS A 1 547 ? -17.282 46.815 61.282 1.00 74.69 547 HIS A C 1
ATOM 4361 O O . HIS A 1 547 ? -16.265 47.204 60.710 1.00 74.69 547 HIS A O 1
ATOM 4367 N N . ILE A 1 548 ? -17.372 45.589 61.802 1.00 75.88 548 ILE A N 1
ATOM 4368 C CA . ILE A 1 548 ? -16.312 44.581 61.750 1.00 75.88 548 ILE A CA 1
ATOM 4369 C C . ILE A 1 548 ? -16.617 43.579 60.645 1.00 75.88 548 ILE A C 1
ATOM 4371 O O . ILE A 1 548 ? -17.663 42.931 60.653 1.00 75.88 548 ILE A O 1
ATOM 4375 N N . VAL A 1 549 ? -15.652 43.371 59.753 1.00 78.50 549 VAL A N 1
ATOM 4376 C CA . VAL A 1 549 ? -15.647 42.219 58.851 1.00 78.50 549 VAL A CA 1
ATOM 4377 C C . VAL A 1 549 ? -14.697 41.171 59.424 1.00 78.50 549 VAL A C 1
ATOM 4379 O O . VAL A 1 549 ? -13.508 41.422 59.623 1.00 78.50 549 VAL A O 1
ATOM 4382 N N . VAL A 1 550 ? -15.212 39.970 59.688 1.00 83.94 550 VAL A N 1
ATOM 4383 C CA . VAL A 1 550 ? -14.370 38.802 59.972 1.00 83.94 550 VAL A CA 1
ATOM 4384 C C . VAL A 1 550 ? -13.821 38.311 58.637 1.00 83.94 550 VAL A C 1
ATOM 4386 O O . VAL A 1 550 ? -14.582 37.772 57.836 1.00 83.94 550 VAL A O 1
ATOM 4389 N N . CYS A 1 551 ? -12.517 38.469 58.392 1.00 85.19 551 CYS A N 1
ATOM 4390 C CA . CYS A 1 551 ? -11.885 37.930 57.189 1.00 85.19 551 CYS A CA 1
ATOM 4391 C C . CYS A 1 551 ? -12.165 36.414 57.103 1.00 85.19 551 CYS A C 1
ATOM 4393 O O . CYS A 1 551 ? -11.758 35.683 58.019 1.00 85.19 551 CYS A O 1
ATOM 4395 N N . PRO A 1 552 ? -12.832 35.907 56.044 1.00 82.69 552 PRO A N 1
ATOM 4396 C CA . PRO A 1 552 ? -13.266 34.511 55.992 1.00 82.69 552 PRO A CA 1
ATOM 4397 C C . PRO A 1 552 ? -12.131 33.497 56.170 1.00 82.69 552 PRO A C 1
ATOM 4399 O O . PRO A 1 552 ? -12.366 32.408 56.701 1.00 82.69 552 PRO A O 1
ATOM 4402 N N . ASP A 1 553 ? -10.907 33.859 55.774 1.00 87.62 553 ASP A N 1
ATOM 4403 C CA . ASP A 1 553 ? -9.791 32.926 55.651 1.00 87.62 553 ASP A CA 1
ATOM 4404 C C . ASP A 1 553 ? -8.921 32.741 56.886 1.00 87.62 553 ASP A C 1
ATOM 4406 O O . ASP A 1 553 ? -8.579 31.597 57.193 1.00 87.62 553 ASP A O 1
ATOM 4410 N N . CYS A 1 554 ? -8.556 33.834 57.556 1.00 87.12 554 CYS A N 1
ATOM 4411 C CA . CYS A 1 554 ? -7.707 33.843 58.751 1.00 87.12 554 CYS A CA 1
ATOM 4412 C C . CYS A 1 554 ? -8.491 34.150 60.037 1.00 87.12 554 CYS A C 1
ATOM 4414 O O . CYS A 1 554 ? -7.917 34.143 61.122 1.00 87.12 554 CYS A O 1
ATOM 4416 N N . LYS A 1 555 ? -9.792 34.453 59.916 1.00 88.12 555 LYS A N 1
ATOM 4417 C CA . LYS A 1 555 ? -10.694 34.910 60.989 1.00 88.12 555 LYS A CA 1
ATOM 4418 C C . LYS A 1 555 ? -10.271 36.212 61.687 1.00 88.12 555 LYS A C 1
ATOM 4420 O O . LYS A 1 555 ? -10.941 36.637 62.625 1.00 88.12 555 LYS A O 1
ATOM 4425 N N . THR A 1 556 ? -9.229 36.895 61.205 1.00 84.25 556 THR A N 1
ATOM 4426 C CA . THR A 1 556 ? -8.869 38.243 61.661 1.00 84.25 556 THR A CA 1
ATOM 4427 C C . THR A 1 556 ? -10.025 39.202 61.402 1.00 84.25 556 THR A C 1
ATOM 4429 O O . THR A 1 556 ? -10.460 39.385 60.265 1.00 84.25 556 THR A O 1
ATOM 4432 N N . GLN A 1 557 ? -10.504 39.820 62.476 1.00 83.56 557 GLN A N 1
ATOM 4433 C CA . GLN A 1 557 ? -11.425 40.946 62.429 1.00 83.56 557 GLN A CA 1
ATOM 4434 C C . GLN A 1 557 ? -10.683 42.190 61.935 1.00 83.56 557 GLN A C 1
ATOM 4436 O O . GLN A 1 557 ? -9.646 42.556 62.493 1.00 83.56 557 GLN A O 1
ATOM 4441 N N . VAL A 1 558 ? -11.226 42.826 60.904 1.00 82.44 558 VAL A N 1
ATOM 4442 C CA . VAL A 1 558 ? -10.768 44.112 60.366 1.00 82.44 558 VAL A CA 1
ATOM 4443 C C . VAL A 1 558 ? -11.930 45.101 60.356 1.00 82.44 558 VAL A C 1
ATOM 4445 O O . VAL A 1 558 ? -13.094 44.688 60.279 1.00 82.44 558 VAL A O 1
ATOM 4448 N N . GLY A 1 559 ? -11.632 46.399 60.434 1.00 81.19 559 GLY A N 1
ATOM 4449 C CA . GLY A 1 559 ? -12.641 47.424 60.162 1.00 81.19 559 GLY A CA 1
ATOM 4450 C C . GLY A 1 559 ? -13.189 47.262 58.741 1.00 81.19 559 GLY A C 1
ATOM 4451 O O . GLY A 1 559 ? -12.465 46.839 57.837 1.00 81.19 559 GLY A O 1
ATOM 4452 N N . ARG A 1 560 ? -14.462 47.589 58.504 1.00 80.38 560 ARG A N 1
ATOM 4453 C CA . ARG A 1 560 ? -15.060 47.499 57.157 1.00 80.38 560 ARG A CA 1
ATOM 4454 C C . ARG A 1 560 ? -14.369 48.435 56.153 1.00 80.38 560 ARG A C 1
ATOM 4456 O O . ARG A 1 560 ? -14.316 48.121 54.970 1.00 80.38 560 ARG A O 1
ATOM 4463 N N . SER A 1 561 ? -13.793 49.525 56.656 1.00 78.56 561 SER A N 1
ATOM 4464 C CA . SER A 1 561 ? -12.891 50.469 55.983 1.00 78.56 561 SER A CA 1
ATOM 4465 C C . SER A 1 561 ? -11.471 49.923 55.723 1.00 78.56 561 SER A C 1
ATOM 4467 O O . SER A 1 561 ? -10.775 50.426 54.846 1.00 78.56 561 SER A O 1
ATOM 4469 N N . GLU A 1 562 ? -11.042 48.882 56.445 1.00 80.62 562 GLU A N 1
ATOM 4470 C CA . GLU A 1 562 ? -9.733 48.212 56.314 1.00 80.62 562 GLU A CA 1
ATOM 4471 C C . GLU A 1 562 ? -9.794 46.950 55.417 1.00 80.62 562 GLU A C 1
ATOM 4473 O O . GLU A 1 562 ? -8.776 46.286 55.190 1.00 80.62 562 GLU A O 1
ATOM 4478 N N . ALA A 1 563 ? -10.988 46.580 54.938 1.00 84.12 563 ALA A N 1
ATOM 4479 C CA . ALA A 1 563 ? -11.237 45.369 54.161 1.00 84.12 563 ALA A CA 1
ATOM 4480 C C . ALA A 1 563 ? -11.167 45.621 52.644 1.00 84.12 563 ALA A C 1
ATOM 4482 O O . ALA A 1 563 ? -11.692 46.603 52.126 1.00 84.12 563 ALA A O 1
ATOM 4483 N N . VAL A 1 564 ? -10.557 44.687 51.913 1.00 86.62 564 VAL A N 1
ATOM 4484 C CA . VAL A 1 564 ? -10.463 44.704 50.450 1.00 86.62 564 VAL A CA 1
ATOM 4485 C C . VAL A 1 564 ? -11.591 43.868 49.856 1.00 86.62 564 VAL A C 1
ATOM 4487 O O . VAL A 1 564 ? -11.797 42.721 50.258 1.00 86.62 564 VAL A O 1
ATOM 4490 N N . GLN A 1 565 ? -12.289 44.421 48.863 1.00 91.38 565 GLN A N 1
ATOM 4491 C CA . GLN A 1 565 ? -13.254 43.677 48.058 1.00 91.38 565 GLN A CA 1
ATOM 4492 C C . GLN A 1 565 ? -12.517 42.741 47.088 1.00 91.38 565 GLN A C 1
ATOM 4494 O O . GLN A 1 565 ? -11.834 43.183 46.162 1.00 91.38 565 GLN A O 1
ATOM 4499 N N . ALA A 1 566 ? -12.672 41.441 47.313 1.00 88.88 566 ALA A N 1
ATOM 4500 C CA . ALA A 1 566 ? -12.344 40.377 46.376 1.00 88.88 566 ALA A CA 1
ATOM 4501 C C . ALA A 1 566 ? -13.619 39.888 45.664 1.00 88.88 566 ALA A C 1
ATOM 4503 O O . ALA A 1 566 ? -14.737 40.247 46.051 1.00 88.88 566 ALA A O 1
ATOM 4504 N N . VAL A 1 567 ? -13.460 39.035 44.650 1.00 87.06 567 VAL A N 1
ATOM 4505 C CA . VAL A 1 567 ? -14.585 38.373 43.961 1.00 87.06 567 VAL A CA 1
ATOM 4506 C C . VAL A 1 567 ? -15.433 37.546 44.938 1.00 87.06 567 VAL A C 1
ATOM 4508 O O . VAL A 1 567 ? -16.653 37.514 44.814 1.00 87.06 567 VAL A O 1
ATOM 4511 N N . GLU A 1 568 ? -14.813 36.928 45.947 1.00 89.50 568 GLU A N 1
ATOM 4512 C CA . GLU A 1 568 ? -15.504 36.068 46.918 1.00 89.50 568 GLU A CA 1
ATOM 4513 C C . GLU A 1 568 ? -16.094 36.822 48.132 1.00 89.50 568 GLU A C 1
ATOM 4515 O O . GLU A 1 568 ? -16.729 36.201 48.984 1.00 89.50 568 GLU A O 1
ATOM 4520 N N . GLY A 1 569 ? -15.884 38.141 48.250 1.00 89.56 569 GLY A N 1
ATOM 4521 C CA . GLY A 1 569 ? -16.358 38.954 49.380 1.00 89.56 569 GLY A CA 1
ATOM 4522 C C . GLY A 1 569 ? -15.315 39.933 49.931 1.00 89.56 569 GLY A C 1
ATOM 4523 O O . GLY A 1 569 ? -14.351 40.281 49.254 1.00 89.56 569 GLY A O 1
ATOM 4524 N N . LEU A 1 570 ? -15.503 40.387 51.175 1.00 88.88 570 LEU A N 1
ATOM 4525 C CA . LEU A 1 570 ? -14.578 41.293 51.869 1.00 88.88 570 LEU A CA 1
ATOM 4526 C C . LEU A 1 570 ? -13.546 40.509 52.701 1.00 88.88 570 LEU A C 1
ATOM 4528 O O . LEU A 1 570 ? -13.906 39.691 53.549 1.00 88.88 570 LEU A O 1
ATOM 4532 N N . TYR A 1 571 ? -12.262 40.793 52.484 1.00 91.00 571 TYR A N 1
ATOM 4533 C CA . TYR A 1 571 ? -11.119 40.114 53.113 1.00 91.00 571 TYR A CA 1
ATOM 4534 C C . TYR A 1 571 ? -10.109 41.126 53.669 1.00 91.00 571 TYR A C 1
ATOM 4536 O O . TYR A 1 571 ? -10.078 42.281 53.253 1.00 91.00 571 TYR A O 1
ATOM 4544 N N . CYS A 1 572 ? -9.224 40.707 54.580 1.00 89.44 572 CYS A N 1
ATOM 4545 C CA . CYS A 1 572 ? -8.076 41.541 54.946 1.00 89.44 572 CYS A CA 1
ATOM 4546 C C . CYS A 1 572 ? -7.013 41.550 53.828 1.00 89.44 572 CYS A C 1
ATOM 4548 O O . CYS A 1 572 ? -6.847 40.563 53.106 1.00 89.44 572 CYS A O 1
ATOM 4550 N N . LEU A 1 573 ? -6.247 42.643 53.729 1.00 86.31 573 LEU A N 1
ATOM 4551 C CA . LEU A 1 573 ? -5.222 42.864 52.694 1.00 86.31 573 LEU A CA 1
ATOM 4552 C C . LEU A 1 573 ? -4.174 41.730 52.587 1.00 86.31 573 LEU A C 1
ATOM 4554 O O . LEU A 1 573 ? -3.661 41.449 51.508 1.00 86.31 573 LEU A O 1
ATOM 4558 N N . GLU A 1 574 ? -3.872 41.046 53.692 1.00 87.44 574 GLU A N 1
ATOM 4559 C CA . GLU A 1 574 ? -2.925 39.918 53.738 1.00 87.44 574 GLU A CA 1
ATOM 4560 C C . GLU A 1 574 ? -3.483 38.627 53.118 1.00 87.44 574 GLU A C 1
ATOM 4562 O O . GLU A 1 574 ? -2.713 37.785 52.658 1.00 87.44 574 GLU A O 1
ATOM 4567 N N . CYS A 1 575 ? -4.809 38.459 53.096 1.00 90.69 575 CYS A N 1
ATOM 4568 C CA . CYS A 1 575 ? -5.477 37.260 52.580 1.00 90.69 575 CYS A CA 1
ATOM 4569 C C . CYS A 1 575 ? -5.892 37.372 51.110 1.00 90.69 575 CYS A C 1
ATOM 4571 O O . CYS A 1 575 ? -6.431 36.406 50.577 1.00 90.69 575 CYS A O 1
ATOM 4573 N N . VAL A 1 576 ? -5.621 38.495 50.438 1.00 91.06 576 VAL A N 1
ATOM 4574 C CA . VAL A 1 576 ? -5.930 38.693 49.012 1.00 91.06 576 VAL A CA 1
ATOM 4575 C C . VAL A 1 576 ? -4.687 38.699 48.123 1.00 91.06 576 VAL A C 1
ATOM 4577 O O . VAL A 1 576 ? -3.558 38.934 48.568 1.00 91.06 576 VAL A O 1
ATOM 4580 N N . GLY A 1 577 ? -4.903 38.415 46.845 1.00 91.62 577 GLY A N 1
ATOM 4581 C CA . GLY A 1 577 ? -3.939 38.566 45.759 1.00 91.62 577 GLY A CA 1
ATOM 4582 C C . GLY A 1 577 ? -4.675 38.853 44.451 1.00 91.62 577 GLY A C 1
ATOM 4583 O O . GLY A 1 577 ? -5.903 38.935 44.435 1.00 91.62 577 GLY A O 1
ATOM 4584 N N . LYS A 1 578 ? -3.945 38.991 43.343 1.00 93.62 578 LYS A N 1
ATOM 4585 C CA . LYS A 1 578 ? -4.539 39.186 42.015 1.00 93.62 578 LYS A CA 1
ATOM 4586 C C . LYS A 1 578 ? -4.282 37.990 41.112 1.00 93.62 578 LYS A C 1
ATOM 4588 O O . LYS A 1 578 ? -3.194 37.429 41.140 1.00 93.62 578 LYS A O 1
ATOM 4593 N N . CYS A 1 579 ? -5.257 37.642 40.278 1.00 93.06 579 CYS A N 1
ATOM 4594 C CA . CYS A 1 579 ? -5.043 36.692 39.190 1.00 93.06 579 CYS A CA 1
ATOM 4595 C C . CYS A 1 579 ? -4.314 37.381 38.023 1.00 93.06 579 CYS A C 1
ATOM 4597 O O . CYS A 1 579 ? -4.802 38.378 37.494 1.00 93.06 579 CYS A O 1
ATOM 4599 N N . ALA A 1 580 ? -3.196 36.818 37.565 1.00 88.94 580 ALA A N 1
ATOM 4600 C CA . ALA A 1 580 ? -2.370 37.382 36.497 1.00 88.94 580 ALA A CA 1
ATOM 4601 C C . ALA A 1 580 ? -3.039 37.396 35.104 1.00 88.94 580 ALA A C 1
ATOM 4603 O O . ALA A 1 580 ? -2.600 38.152 34.246 1.00 88.94 580 ALA A O 1
ATOM 4604 N N . ALA A 1 581 ? -4.102 36.606 34.884 1.00 89.31 581 ALA A N 1
ATOM 4605 C CA . ALA A 1 581 ? -4.886 36.626 33.642 1.00 89.31 581 ALA A CA 1
ATOM 4606 C C . ALA A 1 581 ? -5.987 37.709 33.633 1.00 89.31 581 ALA A C 1
ATOM 4608 O O . ALA A 1 581 ? -5.977 38.587 32.779 1.00 89.31 581 ALA A O 1
ATOM 4609 N N . CYS A 1 582 ? -6.935 37.678 34.581 1.00 91.12 582 CYS A N 1
ATOM 4610 C CA . CYS A 1 582 ? -8.066 38.620 34.619 1.00 91.12 582 CYS A CA 1
ATOM 4611 C C . CYS A 1 582 ? -7.835 39.898 35.454 1.00 91.12 582 CYS A C 1
ATOM 4613 O O . CYS A 1 582 ? -8.725 40.742 35.510 1.00 91.12 582 CYS A O 1
ATOM 4615 N N . ASN A 1 583 ? -6.688 40.048 36.134 1.00 90.12 583 ASN A N 1
ATOM 4616 C CA . ASN A 1 583 ? -6.326 41.181 37.015 1.00 90.12 583 ASN A CA 1
ATOM 4617 C C . ASN A 1 583 ? -7.284 41.427 38.213 1.00 90.12 583 ASN A C 1
ATOM 4619 O O . ASN A 1 583 ? -7.105 42.380 38.978 1.00 90.12 583 ASN A O 1
ATOM 4623 N N . GLN A 1 584 ? -8.282 40.559 38.415 1.00 93.06 584 GLN A N 1
ATOM 4624 C CA . GLN A 1 584 ? -9.229 40.628 39.529 1.00 93.06 584 GLN A CA 1
ATOM 4625 C C . GLN A 1 584 ? -8.575 40.214 40.852 1.00 93.06 584 GLN A C 1
ATOM 4627 O O . GLN A 1 584 ? -7.684 39.357 40.892 1.00 93.06 584 GLN A O 1
ATOM 4632 N N . THR A 1 585 ? -9.043 40.828 41.940 1.00 93.25 585 THR A N 1
ATOM 4633 C CA . THR A 1 585 ? -8.636 40.505 43.310 1.00 93.25 585 THR A CA 1
ATOM 4634 C C . THR A 1 585 ? -9.420 39.294 43.811 1.00 93.25 585 THR A C 1
ATOM 4636 O O . THR A 1 585 ? -10.648 39.322 43.844 1.00 93.25 585 THR A O 1
ATOM 4639 N N . HIS A 1 586 ? -8.709 38.259 44.244 1.00 93.81 586 HIS A N 1
ATOM 4640 C CA . HIS A 1 586 ? -9.262 37.033 44.823 1.00 93.81 586 HIS A CA 1
ATOM 4641 C C . HIS A 1 586 ? -8.673 36.801 46.217 1.00 93.81 586 HIS A C 1
ATOM 4643 O O . HIS A 1 586 ? -7.574 37.285 46.521 1.00 93.81 586 HIS A O 1
ATOM 4649 N N . SER A 1 587 ? -9.339 36.001 47.049 1.00 92.06 587 SER A N 1
ATOM 4650 C CA . SER A 1 587 ? -8.661 35.391 48.199 1.00 92.06 587 SER A CA 1
ATOM 4651 C C . SER A 1 587 ? -7.493 34.503 47.739 1.00 92.06 587 SER A C 1
ATOM 4653 O O . SER A 1 587 ? -7.574 33.778 46.744 1.00 92.06 587 SER A O 1
ATOM 4655 N N . ARG A 1 588 ? -6.394 34.513 48.503 1.00 89.75 588 ARG A N 1
ATOM 4656 C CA . ARG A 1 588 ? -5.196 33.697 48.243 1.00 89.75 588 ARG A CA 1
ATOM 4657 C C . ARG A 1 588 ? -5.465 32.192 48.266 1.00 89.75 588 ARG A C 1
ATOM 4659 O O . ARG A 1 588 ? -4.667 31.460 47.697 1.00 89.75 588 ARG A O 1
ATOM 4666 N N . LYS A 1 589 ? -6.565 31.718 48.869 1.00 89.19 589 LYS A N 1
ATOM 4667 C CA . LYS A 1 589 ? -6.943 30.291 48.827 1.00 89.19 589 LYS A CA 1
ATOM 4668 C C . LYS A 1 589 ? -7.581 29.869 47.499 1.00 89.19 589 LYS A C 1
ATOM 4670 O O . LYS A 1 589 ? -7.596 28.680 47.200 1.00 89.19 589 LYS A O 1
ATOM 4675 N N . TYR A 1 590 ? -8.074 30.822 46.705 1.00 87.75 590 TYR A N 1
ATOM 4676 C CA . TYR A 1 590 ? -8.614 30.590 45.358 1.00 87.75 590 TYR A CA 1
ATOM 4677 C C . TYR A 1 590 ? -7.607 30.912 44.243 1.00 87.75 590 TYR A C 1
ATOM 4679 O O . TYR A 1 590 ? -7.922 30.757 43.061 1.00 87.75 590 TYR A O 1
ATOM 4687 N N . LEU A 1 591 ? -6.396 31.341 44.616 1.00 90.38 591 LEU A N 1
ATOM 4688 C CA . LEU A 1 591 ? -5.266 31.551 43.721 1.00 90.38 591 LEU A CA 1
ATOM 4689 C C . LEU A 1 591 ? -4.303 30.362 43.787 1.00 90.38 591 LEU A C 1
ATOM 4691 O O . LEU A 1 591 ? -3.898 29.917 44.857 1.00 90.38 591 LEU A O 1
ATOM 4695 N N . HIS A 1 592 ? -3.896 29.891 42.617 1.00 91.81 592 HIS A N 1
ATOM 4696 C CA . HIS A 1 592 ? -2.936 28.814 42.426 1.00 91.81 592 HIS A CA 1
ATOM 4697 C C . HIS A 1 592 ? -1.697 29.367 41.714 1.00 91.81 592 HIS A C 1
ATOM 4699 O O . HIS A 1 592 ? -1.818 30.182 40.798 1.00 91.81 592 HIS A O 1
ATOM 4705 N N . THR A 1 593 ? -0.502 28.944 42.122 1.00 90.81 593 THR A N 1
ATOM 4706 C CA . THR A 1 593 ? 0.756 29.422 41.530 1.00 90.81 593 THR A CA 1
ATOM 4707 C C . THR A 1 593 ? 1.160 28.544 40.346 1.00 90.81 593 THR A C 1
ATOM 4709 O O . THR A 1 593 ? 1.395 27.348 40.516 1.00 90.81 593 THR A O 1
ATOM 4712 N N . ALA A 1 594 ? 1.281 29.130 39.154 1.00 88.38 594 ALA A N 1
ATOM 4713 C CA . ALA A 1 594 ? 1.799 28.438 37.978 1.00 88.38 594 ALA A CA 1
ATOM 4714 C C . ALA A 1 594 ? 3.291 28.117 38.163 1.00 88.38 594 ALA A C 1
ATOM 4716 O O . ALA A 1 594 ? 4.094 28.987 38.513 1.00 88.38 594 ALA A O 1
ATOM 4717 N N . LYS A 1 595 ? 3.675 26.857 37.925 1.00 83.50 595 LYS A N 1
ATOM 4718 C CA . LYS A 1 595 ? 4.995 26.344 38.337 1.00 83.50 595 LYS A CA 1
ATOM 4719 C C . LYS A 1 595 ? 6.176 26.976 37.586 1.00 83.50 595 LYS A C 1
ATOM 4721 O O . LYS A 1 595 ? 7.268 27.032 38.139 1.00 83.50 595 LYS A O 1
ATOM 4726 N N . HIS A 1 596 ? 5.966 27.433 36.349 1.00 75.69 596 HIS A N 1
ATOM 4727 C CA . HIS A 1 596 ? 7.033 27.971 35.494 1.00 75.69 596 HIS A CA 1
ATOM 4728 C C . HIS A 1 596 ? 7.278 29.471 35.697 1.00 75.69 596 HIS A C 1
ATOM 4730 O O . HIS A 1 596 ? 8.420 29.911 35.640 1.00 75.69 596 HIS A O 1
ATOM 4736 N N . SER A 1 597 ? 6.228 30.259 35.945 1.00 83.25 597 SER A N 1
ATOM 4737 C CA . SER A 1 597 ? 6.316 31.724 36.042 1.00 83.25 597 SER A CA 1
ATOM 4738 C C . SER A 1 597 ? 6.304 32.261 37.475 1.00 83.25 597 SER A C 1
ATOM 4740 O O . SER A 1 597 ? 6.582 33.441 37.686 1.00 83.25 597 SER A O 1
ATOM 4742 N N . GLY A 1 598 ? 5.913 31.441 38.459 1.00 87.56 598 GLY A N 1
ATOM 4743 C CA . GLY A 1 598 ? 5.659 31.888 39.831 1.00 87.56 598 GLY A CA 1
ATOM 4744 C C . GLY A 1 598 ? 4.437 32.809 39.973 1.00 87.56 598 GLY A C 1
ATOM 4745 O O . GLY A 1 598 ? 4.185 33.329 41.060 1.00 87.56 598 GLY A O 1
ATOM 4746 N N . ARG A 1 599 ? 3.665 33.027 38.898 1.00 91.81 599 ARG A N 1
ATOM 4747 C CA . ARG A 1 599 ? 2.488 33.906 38.896 1.00 91.81 599 ARG A CA 1
ATOM 4748 C C . ARG A 1 599 ? 1.254 33.186 39.429 1.00 91.81 599 ARG A C 1
ATOM 4750 O O . ARG A 1 599 ? 1.096 31.977 39.268 1.00 91.81 599 ARG A O 1
ATOM 4757 N N . THR A 1 600 ? 0.365 33.945 40.063 1.00 93.75 600 THR A N 1
ATOM 4758 C CA . THR A 1 600 ? -0.878 33.439 40.653 1.00 93.75 600 THR A CA 1
ATOM 4759 C C . THR A 1 600 ? -2.058 33.587 39.696 1.00 93.75 600 THR A C 1
ATOM 4761 O O . THR A 1 600 ? -2.267 34.639 39.096 1.00 93.75 600 THR A O 1
ATOM 4764 N N . PHE A 1 601 ? -2.857 32.532 39.569 1.00 93.75 601 PHE A N 1
ATOM 4765 C CA . PHE A 1 601 ? -4.035 32.460 38.705 1.00 93.75 601 PHE A CA 1
ATOM 4766 C C . PHE A 1 601 ? -5.224 31.916 39.497 1.00 93.75 601 PHE A C 1
ATOM 4768 O O . PHE A 1 601 ? -5.059 31.001 40.302 1.00 93.75 601 PHE A O 1
ATOM 4775 N N . CYS A 1 602 ? -6.426 32.456 39.288 1.00 93.44 602 CYS A N 1
ATOM 4776 C CA . CYS A 1 602 ? -7.625 31.884 39.900 1.00 93.44 602 CYS A CA 1
ATOM 4777 C C . CYS A 1 602 ? -8.048 30.590 39.186 1.00 93.44 602 CYS A C 1
ATOM 4779 O O . CYS A 1 602 ? -7.619 30.319 38.063 1.00 93.44 602 CYS A O 1
ATOM 4781 N N . LYS A 1 603 ? -8.892 29.781 39.837 1.00 90.06 603 LYS A N 1
ATOM 4782 C CA . LYS A 1 603 ? -9.256 28.415 39.404 1.00 90.06 603 LYS A CA 1
ATOM 4783 C C . LYS A 1 603 ? -9.763 28.286 37.951 1.00 90.06 603 LYS A C 1
ATOM 4785 O O . LYS A 1 603 ? -9.624 27.216 37.373 1.00 90.06 603 LYS A O 1
ATOM 4790 N N . THR A 1 604 ? -10.330 29.337 37.352 1.00 90.00 604 THR A N 1
ATOM 4791 C CA . THR A 1 604 ? -10.776 29.352 35.939 1.00 90.00 604 THR A CA 1
ATOM 4792 C C . THR A 1 604 ? -9.668 29.693 34.938 1.00 90.00 604 THR A C 1
ATOM 4794 O O . THR A 1 604 ? -9.813 29.412 33.754 1.00 90.00 604 THR A O 1
ATOM 4797 N N . HIS A 1 605 ? -8.572 30.302 35.396 1.00 91.69 605 HIS A N 1
ATOM 4798 C CA . HIS A 1 605 ? -7.452 30.765 34.571 1.00 91.69 605 HIS A CA 1
ATOM 4799 C C . HIS A 1 605 ? -6.155 29.983 34.814 1.00 91.69 605 HIS A C 1
ATOM 4801 O O . HIS A 1 605 ? -5.101 30.382 34.317 1.00 91.69 605 HIS A O 1
ATOM 4807 N N . ILE A 1 606 ? -6.222 28.868 35.546 1.00 90.88 606 ILE A N 1
ATOM 4808 C CA . ILE A 1 606 ? -5.139 27.893 35.663 1.00 90.88 606 ILE A CA 1
ATOM 4809 C C . ILE A 1 606 ? -5.614 26.530 35.166 1.00 90.88 606 ILE A C 1
ATOM 4811 O O . ILE A 1 606 ? -6.760 26.142 35.392 1.00 90.88 606 ILE A O 1
ATOM 4815 N N . MET A 1 607 ? -4.732 25.788 34.505 1.00 88.31 607 MET A N 1
ATOM 4816 C CA . MET A 1 607 ? -5.040 24.457 33.990 1.00 88.31 607 MET A CA 1
ATOM 4817 C C . MET A 1 607 ? -3.864 23.501 34.170 1.00 88.31 607 MET A C 1
ATOM 4819 O O . MET A 1 607 ? -2.704 23.912 34.158 1.00 88.31 607 MET A O 1
ATOM 4823 N N . ALA A 1 608 ? -4.162 22.215 34.351 1.00 87.31 608 ALA A N 1
ATOM 4824 C CA . ALA A 1 608 ? -3.146 21.171 34.340 1.00 87.31 608 ALA A CA 1
ATOM 4825 C C . ALA A 1 608 ? -2.780 20.841 32.886 1.00 87.31 608 ALA A C 1
ATOM 4827 O O . ALA A 1 608 ? -3.655 20.514 32.085 1.00 87.31 608 ALA A O 1
ATOM 4828 N N . CYS A 1 609 ? -1.492 20.903 32.544 1.00 82.50 609 CYS A N 1
ATOM 4829 C CA . CYS A 1 609 ? -1.005 20.417 31.255 1.00 82.50 609 CYS A CA 1
ATOM 4830 C C . CYS A 1 609 ? -1.310 18.909 31.136 1.00 82.50 609 CYS A C 1
ATOM 4832 O O . CYS A 1 609 ? -0.877 18.151 32.010 1.00 82.50 609 CYS A O 1
ATOM 4834 N N . PRO A 1 610 ? -2.007 18.439 30.083 1.00 75.69 610 PRO A N 1
ATOM 4835 C CA . PRO A 1 610 ? -2.540 17.074 30.040 1.00 75.69 610 PRO A CA 1
ATOM 4836 C C . PRO A 1 610 ? -1.460 15.981 30.107 1.00 75.69 610 PRO A C 1
ATOM 4838 O O . PRO A 1 610 ? -1.712 14.902 30.640 1.00 75.69 610 PRO A O 1
ATOM 4841 N N . GLU A 1 611 ? -0.244 16.258 29.627 1.00 78.00 611 GLU A N 1
ATOM 4842 C CA . GLU A 1 611 ? 0.851 15.278 29.580 1.00 78.00 611 GLU A CA 1
ATOM 4843 C C . GLU A 1 611 ? 1.680 15.196 30.876 1.00 78.00 611 GLU A C 1
ATOM 4845 O O . GLU A 1 611 ? 2.134 14.117 31.259 1.00 78.00 611 GLU A O 1
ATOM 4850 N N . CYS A 1 612 ? 1.909 16.321 31.562 1.00 81.44 612 CYS A N 1
ATOM 4851 C CA . CYS A 1 612 ? 2.791 16.372 32.736 1.00 81.44 612 CYS A CA 1
ATOM 4852 C C . CYS A 1 612 ? 2.079 16.697 34.056 1.00 81.44 612 CYS A C 1
ATOM 4854 O O . CYS A 1 612 ? 2.710 16.594 35.106 1.00 81.44 612 CYS A O 1
ATOM 4856 N N . GLN A 1 613 ? 0.795 17.068 34.002 1.00 84.50 613 GLN A N 1
ATOM 4857 C CA . GLN A 1 613 ? -0.062 17.488 35.120 1.00 84.50 613 GLN A CA 1
ATOM 4858 C C . GLN A 1 613 ? 0.430 18.730 35.896 1.00 84.50 613 GLN A C 1
ATOM 4860 O O . GLN A 1 613 ? -0.178 19.132 36.886 1.00 84.50 613 GLN A O 1
ATOM 4865 N N . THR A 1 614 ? 1.488 19.400 35.424 1.00 86.44 614 THR A N 1
ATOM 4866 C CA . THR A 1 614 ? 1.925 20.704 35.941 1.00 86.44 614 THR A CA 1
ATOM 4867 C C . THR A 1 614 ? 0.845 21.761 35.707 1.00 86.44 614 THR A C 1
ATOM 4869 O O . THR A 1 614 ? 0.315 21.867 34.601 1.00 86.44 614 THR A O 1
ATOM 4872 N N . GLN A 1 615 ? 0.554 22.571 36.729 1.00 88.69 615 GLN A N 1
ATOM 4873 C CA . GLN A 1 615 ? -0.353 23.713 36.615 1.00 88.69 615 GLN A CA 1
ATOM 4874 C C . GLN A 1 615 ? 0.322 24.915 35.933 1.00 88.69 615 GLN A C 1
ATOM 4876 O O . GLN A 1 615 ? 1.430 25.318 36.306 1.00 88.69 615 GLN A O 1
ATOM 4881 N N . VAL A 1 616 ? -0.375 25.486 34.949 1.00 89.50 616 VAL A N 1
ATOM 4882 C CA . VAL A 1 616 ? 0.060 26.602 34.094 1.00 89.50 616 VAL A CA 1
ATOM 4883 C C . VAL A 1 616 ? -1.085 27.605 33.961 1.00 89.50 616 VAL A C 1
ATOM 4885 O O . VAL A 1 616 ? -2.250 27.197 33.913 1.00 89.50 616 VAL A O 1
ATOM 4888 N N . GLY A 1 617 ? -0.782 28.903 33.897 1.00 89.19 617 GLY A N 1
ATOM 4889 C CA . GLY A 1 617 ? -1.791 29.910 33.568 1.00 89.19 617 GLY A CA 1
ATOM 4890 C C . GLY A 1 617 ? -2.309 29.736 32.137 1.00 89.19 617 GLY A C 1
ATOM 4891 O O . GLY A 1 617 ? -1.539 29.423 31.234 1.00 89.19 617 GLY A O 1
ATOM 4892 N N . VAL A 1 618 ? -3.598 29.979 31.892 1.00 85.31 618 VAL A N 1
ATOM 4893 C CA . VAL A 1 618 ? -4.188 29.870 30.537 1.00 85.31 618 VAL A CA 1
ATOM 4894 C C . VAL A 1 618 ? -3.496 30.818 29.540 1.00 85.31 618 VAL A C 1
ATOM 4896 O O . VAL A 1 618 ? -3.331 30.472 28.377 1.00 85.31 618 VAL A O 1
ATOM 4899 N N . SER A 1 619 ? -3.006 31.971 30.008 1.00 83.56 619 SER A N 1
ATOM 4900 C CA . SER A 1 619 ? -2.206 32.934 29.231 1.00 83.56 619 SER A CA 1
ATOM 4901 C C . SER A 1 619 ? -0.726 32.551 29.053 1.00 83.56 619 SER A C 1
ATOM 4903 O O . SER A 1 619 ? 0.036 33.324 28.480 1.00 83.56 619 SER A O 1
ATOM 4905 N N . GLU A 1 620 ? -0.291 31.416 29.601 1.00 85.06 620 GLU A N 1
ATOM 4906 C CA . GLU A 1 620 ? 1.094 30.913 29.571 1.00 85.06 620 GLU A CA 1
ATOM 4907 C C . GLU A 1 620 ? 1.195 29.530 28.900 1.00 85.06 620 GLU A C 1
ATOM 4909 O O . GLU A 1 620 ? 2.286 28.972 28.776 1.00 85.06 620 GLU A O 1
ATOM 4914 N N . ALA A 1 621 ? 0.061 28.957 28.488 1.00 82.44 621 ALA A N 1
ATOM 4915 C CA . ALA A 1 621 ? -0.011 27.663 27.832 1.00 82.44 621 ALA A CA 1
ATOM 4916 C C . ALA A 1 621 ? 0.026 27.822 26.304 1.00 82.44 621 ALA A C 1
ATOM 4918 O O . ALA A 1 621 ? -0.693 28.641 25.731 1.00 82.44 621 ALA A O 1
ATOM 4919 N N . VAL A 1 622 ? 0.839 27.007 25.634 1.00 80.38 622 VAL A N 1
ATOM 4920 C CA . VAL A 1 622 ? 0.964 27.017 24.172 1.00 80.38 622 VAL A CA 1
ATOM 4921 C C . VAL A 1 622 ? -0.192 26.217 23.574 1.00 80.38 622 VAL A C 1
ATOM 4923 O O . VAL A 1 622 ? -0.394 25.056 23.941 1.00 80.38 622 VAL A O 1
ATOM 4926 N N . GLN A 1 623 ? -0.971 26.822 22.675 1.00 77.75 623 GLN A N 1
ATOM 4927 C CA . GLN A 1 623 ? -2.060 26.130 21.982 1.00 77.75 623 GLN A CA 1
ATOM 4928 C C . GLN A 1 623 ? -1.506 25.109 20.983 1.00 77.75 623 GLN A C 1
ATOM 4930 O O . GLN A 1 623 ? -0.753 25.460 20.082 1.00 77.75 623 GLN A O 1
ATOM 4935 N N . THR A 1 624 ? -1.937 23.853 21.105 1.00 72.19 624 THR A N 1
ATOM 4936 C CA . THR A 1 624 ? -1.694 22.805 20.102 1.00 72.19 624 THR A CA 1
ATOM 4937 C C . THR A 1 624 ? -3.019 22.235 19.597 1.00 72.19 624 THR A C 1
ATOM 4939 O O . THR A 1 624 ? -4.064 22.442 20.215 1.00 72.19 624 THR A O 1
ATOM 4942 N N . LEU A 1 625 ? -2.986 21.466 18.503 1.00 64.19 625 LEU A N 1
ATOM 4943 C CA . LEU A 1 625 ? -4.167 20.776 17.956 1.00 64.19 625 LEU A CA 1
ATOM 4944 C C . LEU A 1 625 ? -4.818 19.785 18.943 1.00 64.19 625 LEU A C 1
ATOM 4946 O O . LEU A 1 625 ? -5.982 19.436 18.781 1.00 64.19 625 LEU A O 1
ATOM 4950 N N . GLU A 1 626 ? -4.085 19.349 19.972 1.00 65.44 626 GLU A N 1
ATOM 4951 C CA . GLU A 1 626 ? -4.572 18.471 21.048 1.00 65.44 626 GLU A CA 1
ATOM 4952 C C . GLU A 1 626 ? -4.971 19.259 22.317 1.00 65.44 626 GLU A C 1
ATOM 4954 O O . GLU A 1 626 ? -5.209 18.672 23.372 1.00 65.44 626 GLU A O 1
ATOM 4959 N N . GLY A 1 627 ? -5.028 20.592 22.228 1.00 75.50 627 GLY A N 1
ATOM 4960 C CA . GLY A 1 627 ? -5.303 21.507 23.335 1.00 75.50 627 GLY A CA 1
ATOM 4961 C C . GLY A 1 627 ? -4.060 22.244 23.863 1.00 75.50 627 GLY A C 1
ATOM 4962 O O . GLY A 1 627 ? -2.944 22.052 23.367 1.00 75.50 627 GLY A O 1
ATOM 4963 N N . PRO A 1 628 ? -4.239 23.135 24.854 1.00 76.50 628 PRO A N 1
ATOM 4964 C CA . PRO A 1 628 ? -3.151 23.907 25.452 1.00 76.50 628 PRO A CA 1
ATOM 4965 C C . PRO A 1 628 ? -2.209 23.042 26.309 1.00 76.50 628 PRO A C 1
ATOM 4967 O O . PRO A 1 628 ? -2.648 22.210 27.107 1.00 76.50 628 PRO A O 1
ATOM 4970 N N . ARG A 1 629 ? -0.897 23.258 26.161 1.00 82.25 629 ARG A N 1
ATOM 4971 C CA . ARG A 1 629 ? 0.186 22.523 26.845 1.00 82.25 629 ARG A CA 1
ATOM 4972 C C . ARG A 1 629 ? 1.145 23.488 27.555 1.00 82.25 629 ARG A C 1
ATOM 4974 O O . ARG A 1 629 ? 1.214 24.666 27.219 1.00 82.25 629 ARG A O 1
ATOM 4981 N N . CYS A 1 630 ? 1.898 23.003 28.546 1.00 83.50 630 CYS A N 1
ATOM 4982 C CA . CYS A 1 630 ? 2.976 23.798 29.150 1.00 83.50 630 CYS A CA 1
ATOM 4983 C C . CYS A 1 630 ? 4.140 23.990 28.155 1.00 83.50 630 CYS A C 1
ATOM 4985 O O . CYS A 1 630 ? 4.356 23.091 27.338 1.00 83.50 630 CYS A O 1
ATOM 4987 N N . PRO A 1 631 ? 4.939 25.072 28.261 1.00 75.81 631 PRO A N 1
ATOM 4988 C CA . PRO A 1 631 ? 6.127 25.269 27.422 1.00 75.81 631 PRO A CA 1
ATOM 4989 C C . PRO A 1 631 ? 7.063 24.046 27.408 1.00 75.81 631 PRO A C 1
ATOM 4991 O O . PRO A 1 631 ? 7.394 23.531 26.346 1.00 75.81 631 PRO A O 1
ATOM 4994 N N . ASP A 1 632 ? 7.357 23.468 28.577 1.00 73.19 632 ASP A N 1
ATOM 4995 C CA . ASP A 1 632 ? 8.174 22.252 28.747 1.00 73.19 632 ASP A CA 1
ATOM 4996 C C . ASP A 1 632 ? 7.552 20.953 28.176 1.00 73.19 632 ASP A C 1
ATOM 4998 O O . ASP A 1 632 ? 8.087 19.862 28.380 1.00 73.19 632 ASP A O 1
ATOM 5002 N N . CYS A 1 633 ? 6.388 21.007 27.525 1.00 73.44 633 CYS A N 1
ATOM 5003 C CA . CYS A 1 633 ? 5.770 19.888 26.793 1.00 73.44 633 CYS A CA 1
ATOM 5004 C C . CYS A 1 633 ? 5.315 20.319 25.387 1.00 73.44 633 CYS A C 1
ATOM 5006 O O . CYS A 1 633 ? 4.357 19.763 24.844 1.00 73.44 633 CYS A O 1
ATOM 5008 N N . HIS A 1 634 ? 6.003 21.313 24.819 1.00 69.81 634 HIS A N 1
ATOM 5009 C CA . HIS A 1 634 ? 5.889 21.738 23.431 1.00 69.81 634 HIS A CA 1
ATOM 5010 C C . HIS A 1 634 ? 7.137 21.274 22.654 1.00 69.81 634 HIS A C 1
ATOM 5012 O O . HIS A 1 634 ? 8.139 21.983 22.572 1.00 69.81 634 HIS A O 1
ATOM 5018 N N . ASP A 1 635 ? 7.104 20.037 22.149 1.00 65.81 635 ASP A N 1
ATOM 5019 C CA . ASP A 1 635 ? 8.251 19.396 21.491 1.00 65.81 635 ASP A CA 1
ATOM 5020 C C . ASP A 1 635 ? 8.390 19.853 20.020 1.00 65.81 635 ASP A C 1
ATOM 5022 O O . ASP A 1 635 ? 7.516 19.587 19.193 1.00 65.81 635 ASP A O 1
ATOM 5026 N N . THR A 1 636 ? 9.515 20.488 19.666 1.00 61.91 636 THR A N 1
ATOM 5027 C CA . THR A 1 636 ? 9.852 20.886 18.282 1.00 61.91 636 THR A CA 1
ATOM 5028 C C . THR A 1 636 ? 10.736 19.846 17.580 1.00 61.91 636 THR A C 1
ATOM 5030 O O . THR A 1 636 ? 11.478 19.091 18.214 1.00 61.91 636 THR A O 1
ATOM 5033 N N . CYS A 1 637 ? 10.688 19.777 16.243 1.00 63.62 637 CYS A N 1
ATOM 5034 C CA . CYS A 1 637 ? 11.526 18.834 15.491 1.00 63.62 637 CYS A CA 1
ATOM 5035 C C . CYS A 1 637 ? 13.002 19.263 15.470 1.00 63.62 637 CYS A C 1
ATOM 5037 O O . CYS A 1 637 ? 13.334 20.344 14.983 1.00 63.62 637 CYS A O 1
ATOM 5039 N N . LYS A 1 638 ? 13.920 18.374 15.872 1.00 67.94 638 LYS A N 1
ATOM 5040 C CA . LYS A 1 638 ? 15.361 18.681 15.954 1.00 67.94 638 LYS A CA 1
ATOM 5041 C C . LYS A 1 638 ? 16.042 19.024 14.617 1.00 67.94 638 LYS A C 1
ATOM 5043 O O . LYS A 1 638 ? 17.116 19.611 14.631 1.00 67.94 638 LYS A O 1
ATOM 5048 N N . THR A 1 639 ? 15.468 18.622 13.480 1.00 68.19 639 THR A N 1
ATOM 5049 C CA . THR A 1 639 ? 16.091 18.800 12.151 1.00 68.19 639 THR A CA 1
ATOM 5050 C C . THR A 1 639 ? 15.639 20.067 11.428 1.00 68.19 639 THR A C 1
ATOM 5052 O O . THR A 1 639 ? 16.431 20.652 10.700 1.00 68.19 639 THR A O 1
ATOM 5055 N N . CYS A 1 640 ? 14.386 20.484 11.609 1.00 70.69 640 CYS A N 1
ATOM 5056 C CA . CYS A 1 640 ? 13.794 21.614 10.883 1.00 70.69 640 CYS A CA 1
ATOM 5057 C C . CYS A 1 640 ? 13.214 22.703 11.794 1.00 70.69 640 CYS A C 1
ATOM 5059 O O . CYS A 1 640 ? 12.735 23.710 11.288 1.00 70.69 640 CYS A O 1
ATOM 5061 N N . HIS A 1 641 ? 13.247 22.510 13.117 1.00 67.06 641 HIS A N 1
ATOM 5062 C CA . HIS A 1 641 ? 12.776 23.437 14.156 1.00 67.06 641 HIS A CA 1
ATOM 5063 C C . HIS A 1 641 ? 11.298 23.863 14.077 1.00 67.06 641 HIS A C 1
ATOM 5065 O O . HIS A 1 641 ? 10.841 24.617 14.928 1.00 67.06 641 HIS A O 1
ATOM 5071 N N . THR A 1 642 ? 10.534 23.337 13.119 1.00 61.16 642 THR A N 1
ATOM 5072 C CA . THR A 1 642 ? 9.094 23.562 12.972 1.00 61.16 642 THR A CA 1
ATOM 5073 C C . THR A 1 642 ? 8.265 22.719 13.935 1.00 61.16 642 THR A C 1
ATOM 5075 O O . THR A 1 642 ? 8.625 21.587 14.287 1.00 61.16 642 THR A O 1
ATOM 5078 N N . ASP A 1 643 ? 7.108 23.268 14.296 1.00 59.59 643 ASP A N 1
ATOM 5079 C CA . ASP A 1 643 ? 6.092 22.604 15.103 1.00 59.59 643 ASP A CA 1
ATOM 5080 C C . ASP A 1 643 ? 5.400 21.487 14.314 1.00 59.59 643 ASP A C 1
ATOM 5082 O O . ASP A 1 643 ? 4.994 21.654 13.161 1.00 59.59 643 ASP A O 1
ATOM 5086 N N . HIS A 1 644 ? 5.237 20.332 14.954 1.00 62.00 644 HIS A N 1
ATOM 5087 C CA . HIS A 1 644 ? 4.495 19.198 14.413 1.00 62.00 644 HIS A CA 1
ATOM 5088 C C . HIS A 1 644 ? 3.699 18.532 15.538 1.00 62.00 644 HIS A C 1
ATOM 5090 O O . HIS A 1 644 ? 4.194 18.397 16.654 1.00 62.00 644 HIS A O 1
ATOM 5096 N N . ALA A 1 645 ? 2.479 18.074 15.242 1.00 52.38 645 ALA A N 1
ATOM 5097 C CA . ALA A 1 645 ? 1.687 17.312 16.205 1.00 52.38 645 ALA A CA 1
ATOM 5098 C C . ALA A 1 645 ? 2.447 16.056 16.673 1.00 52.38 645 ALA A C 1
ATOM 5100 O O . ALA A 1 645 ? 3.149 15.417 15.885 1.00 52.38 645 ALA A O 1
ATOM 5101 N N . LEU A 1 646 ? 2.282 15.675 17.944 1.00 48.97 646 LEU A N 1
ATOM 5102 C CA . LEU A 1 646 ? 3.048 14.594 18.586 1.00 48.97 646 LEU A CA 1
ATOM 5103 C C . LEU A 1 646 ? 2.866 13.221 17.919 1.00 48.97 646 LEU A C 1
ATOM 5105 O O . LEU A 1 646 ? 3.781 12.400 17.941 1.00 48.97 646 LEU A O 1
ATOM 5109 N N . SER A 1 647 ? 1.735 12.994 17.250 1.00 51.03 647 SER A N 1
ATOM 5110 C CA . SER A 1 647 ? 1.485 11.830 16.386 1.00 51.03 647 SER A CA 1
ATOM 5111 C C . SER A 1 647 ? 2.418 11.733 15.161 1.00 51.03 647 SER A C 1
ATOM 5113 O O . SER A 1 647 ? 2.518 10.671 14.545 1.00 51.03 647 SER A O 1
ATOM 5115 N N . GLY A 1 648 ? 3.118 12.819 14.818 1.00 56.81 648 GLY A N 1
ATOM 5116 C CA . GLY A 1 648 ? 4.064 12.940 13.708 1.00 56.81 648 GLY A CA 1
ATOM 5117 C C . GLY A 1 648 ? 5.548 12.944 14.099 1.00 56.81 648 GLY A C 1
ATOM 5118 O O . GLY A 1 648 ? 6.386 13.121 13.211 1.00 56.81 648 GLY A O 1
ATOM 5119 N N . LEU A 1 649 ? 5.898 12.769 15.381 1.00 66.62 649 LEU A N 1
ATOM 5120 C CA . LEU A 1 649 ? 7.288 12.747 15.860 1.00 66.62 649 LEU A CA 1
ATOM 5121 C C . LEU A 1 649 ? 7.774 11.316 16.156 1.00 66.62 649 LEU A C 1
ATOM 5123 O O . LEU A 1 649 ? 7.072 10.502 16.752 1.00 66.62 649 LEU A O 1
ATOM 5127 N N . THR A 1 650 ? 9.015 11.017 15.767 1.00 76.38 650 THR A N 1
ATOM 5128 C CA . THR A 1 650 ? 9.644 9.690 15.890 1.00 76.38 650 THR A CA 1
ATOM 5129 C C . THR A 1 650 ? 11.072 9.821 16.418 1.00 76.38 650 THR A C 1
ATOM 5131 O O . THR A 1 650 ? 11.820 10.700 15.993 1.00 76.38 650 THR A O 1
ATOM 5134 N N . VAL A 1 651 ? 11.478 8.931 17.328 1.00 78.88 651 VAL A N 1
ATOM 5135 C CA . VAL A 1 651 ? 12.860 8.873 17.837 1.00 78.88 651 VAL A CA 1
ATOM 5136 C C . VAL A 1 651 ? 13.715 8.020 16.903 1.00 78.88 651 VAL A C 1
ATOM 5138 O O . VAL A 1 651 ? 13.357 6.883 16.609 1.00 78.88 651 VAL A O 1
ATOM 5141 N N . CYS A 1 652 ? 14.869 8.539 16.479 1.00 79.81 652 CYS A N 1
ATOM 5142 C CA . CYS A 1 652 ? 15.879 7.753 15.766 1.00 79.81 652 CYS A CA 1
ATOM 5143 C C . CYS A 1 652 ? 16.756 6.975 16.776 1.00 79.81 652 CYS A C 1
ATOM 5145 O O . CYS A 1 652 ? 17.455 7.621 17.563 1.00 79.81 652 CYS A O 1
ATOM 5147 N N . PRO A 1 653 ? 16.805 5.625 16.758 1.00 77.50 653 PRO A N 1
ATOM 5148 C CA . PRO A 1 653 ? 17.604 4.837 17.704 1.00 77.50 653 PRO A CA 1
ATOM 5149 C C . PRO A 1 653 ? 19.114 5.108 17.642 1.00 77.50 653 PRO A C 1
ATOM 5151 O O . PRO A 1 653 ? 19.808 4.918 18.640 1.00 77.50 653 PRO A O 1
ATOM 5154 N N . SER A 1 654 ? 19.619 5.562 16.489 1.00 79.38 654 SER A N 1
ATOM 5155 C CA . SER A 1 654 ? 21.023 5.952 16.287 1.00 79.38 654 SER A CA 1
ATOM 5156 C C . SER A 1 654 ? 21.351 7.337 16.858 1.00 79.38 654 SER A C 1
ATOM 5158 O O . SER A 1 654 ? 22.503 7.594 17.184 1.00 79.38 654 SER A O 1
ATOM 5160 N N . CYS A 1 655 ? 20.356 8.217 17.031 1.00 78.00 655 CYS A N 1
ATOM 5161 C CA . CYS A 1 655 ? 20.550 9.514 17.687 1.00 78.00 655 CYS A CA 1
ATOM 5162 C C . CYS A 1 655 ? 20.680 9.398 19.213 1.00 78.00 655 CYS A C 1
ATOM 5164 O O . CYS A 1 655 ? 21.232 10.302 19.835 1.00 78.00 655 CYS A O 1
ATOM 5166 N N . VAL A 1 656 ? 20.158 8.324 19.816 1.00 79.31 656 VAL A N 1
ATOM 5167 C CA . VAL A 1 656 ? 20.154 8.111 21.271 1.00 79.31 656 VAL A CA 1
ATOM 5168 C C . VAL A 1 656 ? 21.506 7.526 21.717 1.00 79.31 656 VAL A C 1
ATOM 5170 O O . VAL A 1 656 ? 21.822 6.393 21.336 1.00 79.31 656 VAL A O 1
ATOM 5173 N N . PRO A 1 657 ? 22.298 8.236 22.549 1.00 74.88 657 PRO A N 1
ATOM 5174 C CA . PRO A 1 657 ? 23.561 7.723 23.078 1.00 74.88 657 PRO A CA 1
ATOM 5175 C C . PRO A 1 657 ? 23.377 6.398 23.820 1.00 74.88 657 PRO A C 1
ATOM 5177 O O . PRO A 1 657 ? 22.344 6.174 24.451 1.00 74.88 657 PRO A O 1
ATOM 5180 N N . ALA A 1 658 ? 24.397 5.535 23.816 1.00 71.69 658 ALA A N 1
ATOM 5181 C CA . ALA A 1 658 ? 24.333 4.239 24.499 1.00 71.69 658 ALA A CA 1
ATOM 5182 C C . ALA A 1 658 ? 23.950 4.366 25.991 1.00 71.69 658 ALA A C 1
ATOM 5184 O O . ALA A 1 658 ? 23.147 3.581 26.481 1.00 71.69 658 ALA A O 1
ATOM 5185 N N . SER A 1 659 ? 24.422 5.418 26.669 1.00 63.75 659 SER A N 1
ATOM 5186 C CA . SER A 1 659 ? 24.109 5.769 28.067 1.00 63.75 659 SER A CA 1
ATOM 5187 C C . SER A 1 659 ? 22.684 6.304 28.319 1.00 63.75 659 SER A C 1
ATOM 5189 O O . SER A 1 659 ? 22.317 6.566 29.466 1.00 63.75 659 SER A O 1
ATOM 5191 N N . GLN A 1 660 ? 21.878 6.490 27.270 1.00 64.19 660 GLN A N 1
ATOM 5192 C CA . GLN A 1 660 ? 20.477 6.933 27.335 1.00 64.19 660 GLN A CA 1
ATOM 5193 C C . GLN A 1 660 ? 19.487 5.831 26.902 1.00 64.19 660 GLN A C 1
ATOM 5195 O O . GLN A 1 660 ? 18.277 5.974 27.094 1.00 64.19 660 GLN A O 1
ATOM 5200 N N . LYS A 1 661 ? 19.966 4.714 26.331 1.00 67.00 661 LYS A N 1
ATOM 5201 C CA . LYS A 1 661 ? 19.108 3.601 25.896 1.00 67.00 661 LYS A CA 1
ATOM 5202 C C . LYS A 1 661 ? 18.480 2.914 27.116 1.00 67.00 661 LYS A C 1
ATOM 5204 O O . LYS A 1 661 ? 19.184 2.331 27.930 1.00 67.00 661 LYS A O 1
ATOM 5209 N N . GLY A 1 662 ? 17.151 2.986 27.222 1.00 61.28 662 GLY A N 1
ATOM 5210 C CA . GLY A 1 662 ? 16.370 2.397 28.319 1.00 61.28 662 GLY A CA 1
ATOM 5211 C C . GLY A 1 662 ? 15.804 3.393 29.339 1.00 61.28 662 GLY A C 1
ATOM 5212 O O . GLY A 1 662 ? 15.070 2.975 30.230 1.00 61.28 662 GLY A O 1
ATOM 5213 N N . LYS A 1 663 ? 16.086 4.699 29.218 1.00 63.00 663 LYS A N 1
ATOM 5214 C CA . LYS A 1 663 ? 15.473 5.716 30.090 1.00 63.00 663 LYS A CA 1
ATOM 5215 C C . LYS A 1 663 ? 14.038 6.073 29.685 1.00 63.00 663 LYS A C 1
ATOM 5217 O O . LYS A 1 663 ? 13.587 5.791 28.575 1.00 63.00 663 LYS A O 1
ATOM 5222 N N . ASN A 1 664 ? 13.317 6.705 30.613 1.00 62.44 664 ASN A N 1
ATOM 5223 C CA . ASN A 1 664 ? 11.924 7.117 30.432 1.00 62.44 664 ASN A CA 1
ATOM 5224 C C . ASN A 1 664 ? 11.755 8.137 29.293 1.00 62.44 664 ASN A C 1
ATOM 5226 O O . ASN A 1 664 ? 12.641 8.945 29.027 1.00 62.44 664 ASN A O 1
ATOM 5230 N N . LYS A 1 665 ? 10.564 8.159 28.671 1.00 56.78 665 LYS A N 1
ATOM 5231 C CA . LYS A 1 665 ? 10.254 8.978 27.477 1.00 56.78 665 LYS A CA 1
ATOM 5232 C C . LYS A 1 665 ? 10.632 10.466 27.579 1.00 56.78 665 LYS A C 1
ATOM 5234 O O . LYS A 1 665 ? 10.947 11.055 26.551 1.00 56.78 665 LYS A O 1
ATOM 5239 N N . ARG A 1 666 ? 10.624 11.064 28.780 1.00 59.72 666 ARG A N 1
ATOM 5240 C CA . ARG A 1 666 ? 11.016 12.471 28.997 1.00 59.72 666 ARG A CA 1
ATOM 5241 C C . ARG A 1 666 ? 12.462 12.750 28.566 1.00 59.72 666 ARG A C 1
ATOM 5243 O O . ARG A 1 666 ? 12.703 13.760 27.915 1.00 59.72 666 ARG A O 1
ATOM 5250 N N . ASP A 1 667 ? 13.384 11.826 28.829 1.00 61.75 667 ASP A N 1
ATOM 5251 C CA . ASP A 1 667 ? 14.817 11.991 28.535 1.00 61.75 667 ASP A CA 1
ATOM 5252 C C . ASP A 1 667 ? 15.123 11.850 27.029 1.00 61.75 667 ASP A C 1
ATOM 5254 O O . ASP A 1 667 ? 16.167 12.291 26.546 1.00 61.75 667 ASP A O 1
ATOM 5258 N N . LEU A 1 668 ? 14.203 11.246 26.265 1.00 62.28 668 LEU A N 1
ATOM 5259 C CA . LEU A 1 668 ? 14.360 10.976 24.832 1.00 62.28 668 LEU A CA 1
ATOM 5260 C C . LEU A 1 668 ? 13.889 12.126 23.924 1.00 62.28 668 LEU A C 1
ATOM 5262 O O . LEU A 1 668 ? 14.137 12.078 22.717 1.00 62.28 668 LEU A O 1
ATOM 5266 N N . ARG A 1 669 ? 13.254 13.171 24.475 1.00 65.25 669 ARG A N 1
ATOM 5267 C CA . ARG A 1 669 ? 12.732 14.319 23.705 1.00 65.25 669 ARG A CA 1
ATOM 5268 C C . ARG A 1 669 ? 13.803 15.041 22.882 1.00 65.25 669 ARG A C 1
ATOM 5270 O O . ARG A 1 669 ? 13.545 15.444 21.753 1.00 65.25 669 ARG A O 1
ATOM 5277 N N . LEU A 1 670 ? 15.044 15.072 23.376 1.00 62.28 670 LEU A N 1
ATOM 5278 C CA . LEU A 1 670 ? 16.221 15.622 22.683 1.00 62.28 670 LEU A CA 1
ATOM 5279 C C . LEU A 1 670 ? 16.617 14.877 21.386 1.00 62.28 670 LEU A C 1
ATOM 5281 O O . LEU A 1 670 ? 17.638 15.223 20.782 1.00 62.28 670 LEU A O 1
ATOM 5285 N N . TYR A 1 671 ? 15.858 13.864 20.954 1.00 70.75 671 TYR A N 1
ATOM 5286 C CA . TYR A 1 671 ? 16.132 13.019 19.783 1.00 70.75 671 TYR A CA 1
ATOM 5287 C C . TYR A 1 671 ? 14.896 12.795 18.885 1.00 70.75 671 TYR A C 1
ATOM 5289 O O . TYR A 1 671 ? 14.873 11.848 18.092 1.00 70.75 671 TYR A O 1
ATOM 5297 N N . LEU A 1 672 ? 13.871 13.649 19.005 1.00 74.50 672 LEU A N 1
ATOM 5298 C CA . LEU A 1 672 ? 12.657 13.612 18.183 1.00 74.50 672 LEU A CA 1
ATOM 5299 C C . LEU A 1 672 ? 12.869 14.258 16.801 1.00 74.50 672 LEU A C 1
ATOM 5301 O O . LEU A 1 672 ? 13.351 15.387 16.677 1.00 74.50 672 LEU A O 1
ATOM 5305 N N . HIS A 1 673 ? 12.450 13.540 15.760 1.00 75.31 673 HIS A N 1
ATOM 5306 C CA . HIS A 1 673 ? 12.423 13.991 14.368 1.00 75.31 673 HIS A CA 1
ATOM 5307 C C . HIS A 1 673 ? 11.009 13.804 13.795 1.00 75.31 673 HIS A C 1
ATOM 5309 O O . HIS A 1 673 ? 10.366 12.783 14.050 1.00 75.31 673 HIS A O 1
ATOM 5315 N N . CYS A 1 674 ? 10.512 14.757 13.005 1.00 78.12 674 CYS A N 1
ATOM 5316 C CA . CYS A 1 674 ? 9.221 14.611 12.330 1.00 78.12 674 CYS A CA 1
ATOM 5317 C C . CYS A 1 674 ? 9.289 13.605 11.170 1.00 78.12 674 CYS A C 1
ATOM 5319 O O . CYS A 1 674 ? 10.362 13.371 10.610 1.00 78.12 674 CYS A O 1
ATOM 5321 N N . GLN A 1 675 ? 8.144 13.028 10.791 1.00 77.81 675 GLN A N 1
ATOM 5322 C CA . GLN A 1 675 ? 8.047 11.988 9.751 1.00 77.81 675 GLN A CA 1
ATOM 5323 C C . GLN A 1 675 ? 8.723 12.355 8.413 1.00 77.81 675 GLN A C 1
ATOM 5325 O O . GLN A 1 675 ? 9.229 11.464 7.739 1.00 77.81 675 GLN A O 1
ATOM 5330 N N . LEU A 1 676 ? 8.810 13.642 8.050 1.00 76.31 676 LEU A N 1
ATOM 5331 C CA . LEU A 1 676 ? 9.510 14.099 6.836 1.00 76.31 676 LEU A CA 1
ATOM 5332 C C . LEU A 1 676 ? 11.030 13.839 6.870 1.00 76.31 676 LEU A C 1
ATOM 5334 O O . LEU A 1 676 ? 11.636 13.604 5.829 1.00 76.31 676 LEU A O 1
ATOM 5338 N N . HIS A 1 677 ? 11.639 13.831 8.060 1.00 77.50 677 HIS A N 1
ATOM 5339 C CA . HIS A 1 677 ? 13.081 13.626 8.268 1.00 77.50 677 HIS A CA 1
ATOM 5340 C C . HIS A 1 677 ? 13.421 12.214 8.775 1.00 77.50 677 HIS A C 1
ATOM 5342 O O . HIS A 1 677 ? 14.562 11.949 9.173 1.00 77.50 677 HIS A O 1
ATOM 5348 N N . VAL A 1 678 ? 12.438 11.307 8.777 1.00 80.75 678 VAL A N 1
ATOM 5349 C CA . VAL A 1 678 ? 12.551 9.925 9.256 1.00 80.75 678 VAL A CA 1
ATOM 5350 C C . VAL A 1 678 ? 12.263 8.959 8.114 1.00 80.75 678 VAL A C 1
ATOM 5352 O O . VAL A 1 678 ? 11.163 8.893 7.572 1.00 80.75 678 VAL A O 1
ATOM 5355 N N . HIS A 1 679 ? 13.255 8.148 7.775 1.00 85.25 679 HIS A N 1
ATOM 5356 C CA . HIS A 1 679 ? 13.127 7.069 6.808 1.00 85.25 679 HIS A CA 1
ATOM 5357 C C . HIS A 1 679 ? 13.086 5.725 7.538 1.00 85.25 679 HIS A C 1
ATOM 5359 O O . HIS A 1 679 ? 13.718 5.541 8.576 1.00 85.25 679 HIS A O 1
ATOM 5365 N N . HIS A 1 680 ? 12.357 4.756 6.994 1.00 87.62 680 HIS A N 1
ATOM 5366 C CA . HIS A 1 680 ? 12.323 3.409 7.556 1.00 87.62 680 HIS A CA 1
ATOM 5367 C C . HIS A 1 680 ? 13.400 2.564 6.874 1.00 87.62 680 HIS A C 1
ATOM 5369 O O . HIS A 1 680 ? 13.438 2.487 5.646 1.00 87.62 680 HIS A O 1
ATOM 5375 N N . CYS A 1 681 ? 14.285 1.938 7.654 1.00 89.38 681 CYS A N 1
ATOM 5376 C CA . CYS A 1 681 ? 15.325 1.062 7.116 1.00 89.38 681 CYS A CA 1
ATOM 5377 C C . CYS A 1 681 ? 14.685 -0.093 6.330 1.00 89.38 681 CYS A C 1
ATOM 5379 O O . CYS A 1 681 ? 13.927 -0.878 6.900 1.00 89.38 681 CYS A O 1
ATOM 5381 N N . HIS A 1 682 ? 15.018 -0.253 5.047 1.00 89.19 682 HIS A N 1
ATOM 5382 C CA . HIS A 1 682 ? 14.417 -1.297 4.205 1.00 89.19 682 HIS A CA 1
ATOM 5383 C C . HIS A 1 682 ? 14.679 -2.731 4.719 1.00 89.19 682 HIS A C 1
ATOM 5385 O O . HIS A 1 682 ? 13.958 -3.663 4.356 1.00 89.19 682 HIS A O 1
ATOM 5391 N N . VAL A 1 683 ? 15.695 -2.949 5.563 1.00 90.94 683 VAL A N 1
ATOM 5392 C CA . VAL A 1 683 ? 15.994 -4.279 6.119 1.00 90.94 683 VAL A CA 1
ATOM 5393 C C . VAL A 1 683 ? 15.160 -4.598 7.362 1.00 90.94 683 VAL A C 1
ATOM 5395 O O . VAL A 1 683 ? 14.477 -5.618 7.361 1.00 90.94 683 VAL A O 1
ATOM 5398 N N . CYS A 1 684 ? 15.194 -3.746 8.392 1.00 91.56 684 CYS A N 1
ATOM 5399 C CA . CYS A 1 684 ? 14.576 -4.007 9.704 1.00 91.56 684 CYS A CA 1
ATOM 5400 C C . CYS A 1 684 ? 13.318 -3.172 10.008 1.00 91.56 684 CYS A C 1
ATOM 5402 O O . CYS A 1 684 ? 12.780 -3.256 11.110 1.00 91.56 684 CYS A O 1
ATOM 5404 N N . SER A 1 685 ? 12.882 -2.323 9.074 1.00 89.25 685 SER A N 1
ATOM 5405 C CA . SER A 1 685 ? 11.755 -1.385 9.210 1.00 89.25 685 SER A CA 1
ATOM 5406 C C . SER A 1 685 ? 11.853 -0.384 10.371 1.00 89.25 685 SER A C 1
ATOM 5408 O O . SER A 1 685 ? 10.875 0.299 10.661 1.00 89.25 685 SER A O 1
ATOM 5410 N N . GLN A 1 686 ? 13.013 -0.229 11.016 1.00 89.38 686 GLN A N 1
ATOM 5411 C CA . GLN A 1 686 ? 13.192 0.765 12.077 1.00 89.38 686 GLN A CA 1
ATOM 5412 C C . GLN A 1 686 ? 13.266 2.192 11.517 1.00 89.38 686 GLN A C 1
ATOM 5414 O O . GLN A 1 686 ? 13.963 2.462 10.532 1.00 89.38 686 GLN A O 1
ATOM 5419 N N . ALA A 1 687 ? 12.567 3.109 12.187 1.00 85.25 687 ALA A N 1
ATOM 5420 C CA . ALA A 1 687 ? 12.635 4.545 11.958 1.00 85.25 687 ALA A CA 1
ATOM 5421 C C . ALA A 1 687 ? 14.060 5.064 12.212 1.00 85.25 687 ALA A C 1
ATOM 5423 O O . ALA A 1 687 ? 14.596 4.920 13.306 1.00 85.25 687 ALA A O 1
ATOM 5424 N N . THR A 1 688 ? 14.679 5.668 11.202 1.00 85.62 688 THR A N 1
ATOM 5425 C CA . THR A 1 688 ? 16.049 6.192 11.244 1.00 85.62 688 THR A CA 1
ATOM 5426 C C . THR A 1 688 ? 16.048 7.579 10.598 1.00 85.62 688 THR A C 1
ATOM 5428 O O . THR A 1 688 ? 15.471 7.755 9.527 1.00 85.62 688 THR A O 1
ATOM 5431 N N . CYS A 1 689 ? 16.647 8.591 11.228 1.00 85.81 689 CYS A N 1
ATOM 5432 C CA . CYS A 1 689 ? 16.679 9.930 10.634 1.00 85.81 689 CYS A CA 1
ATOM 5433 C C . CYS A 1 689 ? 17.652 10.005 9.448 1.00 85.81 689 CYS A C 1
ATOM 5435 O O . CYS A 1 689 ? 18.600 9.219 9.358 1.00 85.81 689 CYS A O 1
ATOM 5437 N N . GLN A 1 690 ? 17.423 10.967 8.552 1.00 82.94 690 GLN A N 1
ATOM 5438 C CA . GLN A 1 690 ? 18.137 11.096 7.277 1.00 82.94 690 GLN A CA 1
ATOM 5439 C C . GLN A 1 690 ? 19.675 11.090 7.413 1.00 82.94 690 GLN A C 1
ATOM 5441 O O . GLN A 1 690 ? 20.351 10.453 6.609 1.00 82.94 690 GLN A O 1
ATOM 5446 N N . SER A 1 691 ? 20.234 11.718 8.457 1.00 82.38 691 SER A N 1
ATOM 5447 C CA . SER A 1 691 ? 21.685 11.757 8.719 1.00 82.38 691 SER A CA 1
ATOM 5448 C C . SER A 1 691 ? 22.294 10.418 9.160 1.00 82.38 691 SER A C 1
ATOM 5450 O O . SER A 1 691 ? 23.508 10.237 9.064 1.00 82.38 691 SER A O 1
ATOM 5452 N N . HIS A 1 692 ? 21.471 9.474 9.623 1.00 85.00 692 HIS A N 1
ATOM 5453 C CA . HIS A 1 692 ? 21.887 8.128 10.024 1.00 85.00 692 HIS A CA 1
ATOM 5454 C C . HIS A 1 692 ? 21.491 7.044 9.009 1.00 85.00 692 HIS A C 1
ATOM 5456 O O . HIS A 1 692 ? 21.967 5.915 9.112 1.00 85.00 692 HIS A O 1
ATOM 5462 N N . THR A 1 693 ? 20.675 7.360 8.000 1.00 87.94 693 THR A N 1
ATOM 5463 C CA . THR A 1 693 ? 20.481 6.478 6.842 1.00 87.94 693 THR A CA 1
ATOM 5464 C C . THR A 1 693 ? 21.552 6.679 5.782 1.00 87.94 693 THR A C 1
ATOM 5466 O O . THR A 1 693 ? 21.966 7.803 5.511 1.00 87.94 693 THR A O 1
ATOM 5469 N N . LYS A 1 694 ? 21.932 5.596 5.101 1.00 91.81 694 LYS A N 1
ATOM 5470 C CA . LYS A 1 694 ? 22.624 5.662 3.806 1.00 91.81 694 LYS A CA 1
ATOM 5471 C C . LYS A 1 694 ? 21.902 4.772 2.800 1.00 91.81 694 LYS A C 1
ATOM 5473 O O . LYS A 1 694 ? 21.268 3.785 3.181 1.00 91.81 694 LYS A O 1
ATOM 5478 N N . GLN A 1 695 ? 21.986 5.123 1.523 1.00 93.44 695 GLN A N 1
ATOM 5479 C CA . GLN A 1 695 ? 21.435 4.301 0.450 1.00 93.44 695 GLN A CA 1
ATOM 5480 C C . GLN A 1 695 ? 22.338 3.090 0.186 1.00 93.44 695 GLN A C 1
ATOM 5482 O O . GLN A 1 695 ? 23.565 3.182 0.249 1.00 93.44 695 GLN A O 1
ATOM 5487 N N . CYS A 1 696 ? 21.726 1.945 -0.108 1.00 94.44 696 CYS A N 1
ATOM 5488 C CA . CYS A 1 696 ? 22.437 0.778 -0.619 1.00 94.44 696 CYS A CA 1
ATOM 5489 C C . CYS A 1 696 ? 22.836 1.003 -2.085 1.00 94.44 696 CYS A C 1
ATOM 5491 O O . CYS A 1 696 ? 21.973 1.287 -2.906 1.00 94.44 696 CYS A O 1
ATOM 5493 N N . ALA A 1 697 ? 24.102 0.771 -2.437 1.00 91.12 697 ALA A N 1
ATOM 5494 C CA . ALA A 1 697 ? 24.630 0.995 -3.791 1.00 91.12 697 ALA A CA 1
ATOM 5495 C C . ALA A 1 697 ? 24.079 0.060 -4.902 1.00 91.12 697 ALA A C 1
ATOM 5497 O O . ALA A 1 697 ? 24.504 0.178 -6.043 1.00 91.12 697 ALA A O 1
ATOM 5498 N N . ASP A 1 698 ? 23.165 -0.866 -4.581 1.00 92.38 698 ASP A N 1
ATOM 5499 C CA . ASP A 1 698 ? 22.533 -1.803 -5.533 1.00 92.38 698 ASP A CA 1
ATOM 5500 C C . ASP A 1 698 ? 21.030 -1.537 -5.697 1.00 92.38 698 ASP A C 1
ATOM 5502 O O . ASP A 1 698 ? 20.545 -1.346 -6.805 1.00 92.38 698 ASP A O 1
ATOM 5506 N N . CYS A 1 699 ? 20.279 -1.485 -4.588 1.00 92.19 699 CYS A N 1
ATOM 5507 C CA . CYS A 1 699 ? 18.824 -1.272 -4.611 1.00 92.19 699 CYS A CA 1
ATOM 5508 C C . CYS A 1 699 ? 18.383 0.173 -4.306 1.00 92.19 699 CYS A C 1
ATOM 5510 O O . CYS A 1 699 ? 17.182 0.440 -4.227 1.00 92.19 699 CYS A O 1
ATOM 5512 N N . LEU A 1 700 ? 19.335 1.083 -4.061 1.00 91.00 700 LEU A N 1
ATOM 5513 C CA . LEU A 1 700 ? 19.147 2.501 -3.702 1.00 91.00 700 LEU A CA 1
ATOM 5514 C C . LEU A 1 700 ? 18.280 2.761 -2.450 1.00 91.00 700 LEU A C 1
ATOM 5516 O O . LEU A 1 700 ? 18.009 3.905 -2.097 1.00 91.00 700 LEU A O 1
ATOM 5520 N N . GLN A 1 701 ? 17.881 1.712 -1.722 1.00 93.00 701 GLN A N 1
ATOM 5521 C CA . GLN A 1 701 ? 17.023 1.825 -0.544 1.00 93.00 701 GLN A CA 1
ATOM 5522 C C . GLN A 1 701 ? 17.770 2.373 0.677 1.00 93.00 701 GLN A C 1
ATOM 5524 O O . GLN A 1 701 ? 18.890 1.952 0.990 1.00 93.00 701 GLN A O 1
ATOM 5529 N N . ASN A 1 702 ? 17.094 3.248 1.426 1.00 92.12 702 ASN A N 1
ATOM 5530 C CA . ASN A 1 702 ? 17.580 3.773 2.700 1.00 92.12 702 ASN A CA 1
ATOM 5531 C C . ASN A 1 702 ? 17.733 2.648 3.737 1.00 92.12 702 ASN A C 1
ATOM 5533 O O . ASN A 1 702 ? 16.801 1.891 4.024 1.00 92.12 702 ASN A O 1
ATOM 5537 N N . THR A 1 703 ? 18.932 2.548 4.304 1.00 91.88 703 THR A N 1
ATOM 5538 C CA . THR A 1 703 ? 19.352 1.494 5.234 1.00 91.88 703 THR A CA 1
ATOM 5539 C C . THR A 1 703 ? 20.030 2.136 6.450 1.00 91.88 703 THR A C 1
ATOM 5541 O O . THR A 1 703 ? 20.798 3.088 6.294 1.00 91.88 703 THR A O 1
ATOM 5544 N N . CYS A 1 704 ? 19.735 1.654 7.662 1.00 93.00 704 CYS A N 1
ATOM 5545 C CA . CYS A 1 704 ? 20.410 2.103 8.887 1.00 93.00 704 CYS A CA 1
ATOM 5546 C C . CYS A 1 704 ? 21.824 1.490 9.005 1.00 93.00 704 CYS A C 1
ATOM 5548 O O . CYS A 1 704 ? 22.100 0.486 8.340 1.00 93.00 704 CYS A O 1
ATOM 5550 N N . PRO A 1 705 ? 22.726 2.043 9.841 1.00 89.75 705 PRO A N 1
ATOM 5551 C CA . PRO A 1 705 ? 24.137 1.652 9.846 1.00 89.75 705 PRO A CA 1
ATOM 5552 C C . PRO A 1 705 ? 24.347 0.167 10.165 1.00 89.75 705 PRO A C 1
ATOM 5554 O O . PRO A 1 705 ? 25.135 -0.495 9.499 1.00 89.75 705 PRO A O 1
ATOM 5557 N N . ASP A 1 706 ? 23.565 -0.372 11.104 1.00 91.38 706 ASP A N 1
ATOM 5558 C CA . ASP A 1 706 ? 23.657 -1.760 11.582 1.00 91.38 706 ASP A CA 1
ATOM 5559 C C . ASP A 1 706 ? 23.344 -2.808 10.494 1.00 91.38 706 ASP A C 1
ATOM 5561 O O . ASP A 1 706 ? 23.710 -3.973 10.618 1.00 91.38 706 ASP A O 1
ATOM 5565 N N . HIS A 1 707 ? 22.667 -2.398 9.414 1.00 94.00 707 HIS A N 1
ATOM 5566 C CA . HIS A 1 707 ? 22.306 -3.256 8.281 1.00 94.00 707 HIS A CA 1
ATOM 5567 C C . HIS A 1 707 ? 23.065 -2.899 6.992 1.00 94.00 707 HIS A C 1
ATOM 5569 O O . HIS A 1 707 ? 22.751 -3.446 5.929 1.00 94.00 707 HIS A O 1
ATOM 5575 N N . LEU A 1 708 ? 24.044 -1.990 7.071 1.00 93.62 708 LEU A N 1
ATOM 5576 C CA . LEU A 1 708 ? 24.825 -1.480 5.946 1.00 93.62 708 LEU A CA 1
ATOM 5577 C C . LEU A 1 708 ? 26.270 -1.999 6.010 1.00 93.62 708 LEU A C 1
ATOM 5579 O O . LEU A 1 708 ? 27.140 -1.433 6.672 1.00 93.62 708 LEU A O 1
ATOM 5583 N N . VAL A 1 709 ? 26.533 -3.071 5.273 1.00 94.38 709 VAL A N 1
ATOM 5584 C CA . VAL A 1 709 ? 27.849 -3.710 5.191 1.00 94.38 709 VAL A CA 1
ATOM 5585 C C . VAL A 1 709 ? 28.698 -3.098 4.074 1.00 94.38 709 VAL A C 1
ATOM 5587 O O . VAL A 1 709 ? 28.205 -2.362 3.217 1.00 94.38 709 VAL A O 1
ATOM 5590 N N . THR A 1 710 ? 29.998 -3.391 4.088 1.00 93.31 710 THR A N 1
ATOM 5591 C CA . THR A 1 710 ? 30.935 -2.971 3.033 1.00 93.31 710 THR A CA 1
ATOM 5592 C C . THR A 1 710 ? 31.367 -4.205 2.259 1.00 93.31 710 THR A C 1
ATOM 5594 O O . THR A 1 710 ? 31.756 -5.188 2.889 1.00 93.31 710 THR A O 1
ATOM 5597 N N . ASP A 1 711 ? 31.279 -4.175 0.931 1.00 93.56 711 ASP A N 1
ATOM 5598 C CA . ASP A 1 711 ? 31.750 -5.285 0.100 1.00 93.56 711 ASP A CA 1
ATOM 5599 C C . ASP A 1 711 ? 33.258 -5.205 -0.196 1.00 93.56 711 ASP A C 1
ATOM 5601 O O . ASP A 1 711 ? 33.933 -4.228 0.142 1.00 93.56 711 ASP A O 1
ATOM 5605 N N . THR A 1 712 ? 33.796 -6.230 -0.860 1.00 88.31 712 THR A N 1
ATOM 5606 C CA . THR A 1 712 ? 35.213 -6.292 -1.266 1.00 88.31 712 THR A CA 1
ATOM 5607 C C . THR A 1 712 ? 35.646 -5.234 -2.294 1.00 88.31 712 THR A C 1
ATOM 5609 O O . THR A 1 712 ? 36.807 -5.229 -2.686 1.00 88.31 712 THR A O 1
ATOM 5612 N N . GLN A 1 713 ? 34.748 -4.351 -2.745 1.00 89.19 713 GLN A N 1
ATOM 5613 C CA . GLN A 1 713 ? 35.041 -3.193 -3.602 1.00 89.19 713 GLN A CA 1
ATOM 5614 C C . GLN A 1 713 ? 34.825 -1.858 -2.859 1.00 89.19 713 GLN A C 1
ATOM 5616 O O . GLN A 1 713 ? 34.820 -0.796 -3.475 1.00 89.19 713 GLN A O 1
ATOM 5621 N N . GLY A 1 714 ? 34.616 -1.888 -1.537 1.00 91.69 714 GLY A N 1
ATOM 5622 C CA . GLY A 1 714 ? 34.355 -0.696 -0.723 1.00 91.69 714 GLY A CA 1
ATOM 5623 C C . GLY A 1 714 ? 32.913 -0.177 -0.800 1.00 91.69 714 GLY A C 1
ATOM 5624 O O . GLY A 1 714 ? 32.571 0.788 -0.106 1.00 91.69 714 GLY A O 1
ATOM 5625 N N . ARG A 1 715 ? 32.039 -0.808 -1.596 1.00 92.50 715 ARG A N 1
ATOM 5626 C CA . ARG A 1 715 ? 30.658 -0.356 -1.810 1.00 92.50 715 ARG A CA 1
ATOM 5627 C C . ARG A 1 715 ? 29.814 -0.637 -0.571 1.00 92.50 715 ARG A C 1
ATOM 5629 O O . ARG A 1 715 ? 29.926 -1.693 0.054 1.00 92.50 715 ARG A O 1
ATOM 5636 N N . LYS A 1 716 ? 28.934 0.304 -0.220 1.00 95.19 716 LYS A N 1
ATOM 5637 C CA . LYS A 1 716 ? 28.001 0.156 0.906 1.00 95.19 716 LYS A CA 1
ATOM 5638 C C . LYS A 1 716 ? 26.725 -0.541 0.440 1.00 95.19 716 LYS A C 1
ATOM 5640 O O . LYS A 1 716 ? 25.936 0.023 -0.319 1.00 95.19 716 LYS A O 1
ATOM 5645 N N . LEU A 1 717 ? 26.525 -1.773 0.892 1.00 94.88 717 LEU A N 1
ATOM 5646 C CA . LEU A 1 717 ? 25.387 -2.618 0.535 1.00 94.88 717 LEU A CA 1
ATOM 5647 C C . LEU A 1 717 ? 24.521 -2.879 1.767 1.00 94.88 717 LEU A C 1
ATOM 5649 O O . LEU A 1 717 ? 25.034 -3.044 2.869 1.00 94.88 717 LEU A O 1
ATOM 5653 N N . CYS A 1 718 ? 23.203 -2.967 1.594 1.00 95.38 718 CYS A N 1
ATOM 5654 C CA . CYS A 1 718 ? 22.353 -3.504 2.650 1.00 95.38 718 CYS A CA 1
ATOM 5655 C C . CYS A 1 718 ? 22.553 -5.025 2.769 1.00 95.38 718 CYS A C 1
ATOM 5657 O O . CYS A 1 718 ? 22.850 -5.695 1.776 1.00 95.38 718 CYS A O 1
ATOM 5659 N N . SER A 1 719 ? 22.324 -5.601 3.950 1.00 92.06 719 SER A N 1
ATOM 5660 C CA . SER A 1 719 ? 22.474 -7.049 4.190 1.00 92.06 719 SER A CA 1
ATOM 5661 C C . SER A 1 719 ? 21.516 -7.954 3.388 1.00 92.06 719 SER A C 1
ATOM 5663 O O . SER A 1 719 ? 21.656 -9.173 3.420 1.00 92.06 719 SER A O 1
ATOM 5665 N N . LYS A 1 720 ? 20.574 -7.384 2.620 1.00 92.31 720 LYS A N 1
ATOM 5666 C CA . LYS A 1 720 ? 19.808 -8.103 1.584 1.00 92.31 720 LYS A CA 1
ATOM 5667 C C . LYS A 1 720 ? 20.581 -8.200 0.257 1.00 92.31 720 LYS A C 1
ATOM 5669 O O . LYS A 1 720 ? 20.604 -9.268 -0.350 1.00 92.31 720 LYS A O 1
ATOM 5674 N N . CYS A 1 721 ? 21.231 -7.122 -0.185 1.00 92.69 721 CYS A N 1
ATOM 5675 C CA . CYS A 1 721 ? 22.023 -7.082 -1.426 1.00 92.69 721 CYS A CA 1
ATOM 5676 C C . CYS A 1 721 ? 23.427 -7.688 -1.267 1.00 92.69 721 CYS A C 1
ATOM 5678 O O . CYS A 1 721 ? 24.034 -8.098 -2.254 1.00 92.69 721 CYS A O 1
ATOM 5680 N N . ALA A 1 722 ? 23.932 -7.772 -0.037 1.00 94.31 722 ALA A N 1
ATOM 5681 C CA . ALA A 1 722 ? 25.182 -8.443 0.291 1.00 94.31 722 ALA A CA 1
ATOM 5682 C C . ALA A 1 722 ? 24.978 -9.919 0.677 1.00 94.31 722 ALA A C 1
ATOM 5684 O O . ALA A 1 722 ? 23.945 -10.285 1.239 1.00 94.31 722 ALA A O 1
ATOM 5685 N N . VAL A 1 723 ? 25.981 -10.758 0.409 1.00 93.50 723 VAL A N 1
ATOM 5686 C CA . VAL A 1 723 ? 26.061 -12.168 0.831 1.00 93.50 723 VAL A CA 1
ATOM 5687 C C . VAL A 1 723 ? 27.520 -12.503 1.171 1.00 93.50 723 VAL A C 1
ATOM 5689 O O . VAL A 1 723 ? 28.432 -12.077 0.466 1.00 93.50 723 VAL A O 1
ATOM 5692 N N . ILE A 1 724 ? 27.757 -13.252 2.251 1.00 93.38 724 ILE A N 1
ATOM 5693 C CA . ILE A 1 724 ? 29.103 -13.704 2.644 1.00 93.38 724 ILE A CA 1
ATOM 5694 C C . ILE A 1 724 ? 29.516 -14.903 1.781 1.00 93.38 724 ILE A C 1
ATOM 5696 O O . ILE A 1 724 ? 28.735 -15.838 1.608 1.00 93.38 724 ILE A O 1
ATOM 5700 N N . CYS A 1 725 ? 30.754 -14.912 1.279 1.00 92.56 725 CYS A N 1
ATOM 5701 C CA . CYS A 1 725 ? 31.340 -16.111 0.675 1.00 92.56 725 CYS A CA 1
ATOM 5702 C C . CYS A 1 725 ? 31.927 -17.015 1.769 1.00 92.56 725 CYS A C 1
ATOM 5704 O O . CYS A 1 725 ? 32.824 -16.594 2.499 1.00 92.56 725 CYS A O 1
ATOM 5706 N N . THR A 1 726 ? 31.484 -18.274 1.838 1.00 90.31 726 THR A N 1
ATOM 5707 C CA . THR A 1 726 ? 31.875 -19.259 2.871 1.00 90.31 726 THR A CA 1
ATOM 5708 C C . THR A 1 726 ? 33.380 -19.586 2.875 1.00 90.31 726 THR A C 1
ATOM 5710 O O . THR A 1 726 ? 33.896 -20.131 3.846 1.00 90.31 726 THR A O 1
ATOM 5713 N N . TYR A 1 727 ? 34.089 -19.247 1.795 1.00 87.62 727 TYR A N 1
ATOM 5714 C CA . TYR A 1 727 ? 35.503 -19.569 1.570 1.00 87.62 727 TYR A CA 1
ATOM 5715 C C . TYR A 1 727 ? 36.435 -18.354 1.664 1.00 87.62 727 TYR A C 1
ATOM 5717 O O . TYR A 1 727 ? 37.652 -18.522 1.641 1.00 87.62 727 TYR A O 1
ATOM 5725 N N . CYS A 1 728 ? 35.897 -17.136 1.781 1.00 90.88 728 CYS A N 1
ATOM 5726 C CA . CYS A 1 728 ? 36.735 -15.956 1.971 1.00 90.88 728 CYS A CA 1
ATOM 5727 C C . CYS A 1 728 ? 37.203 -15.849 3.432 1.00 90.88 728 CYS A C 1
ATOM 5729 O O . CYS A 1 728 ? 36.400 -16.084 4.342 1.00 90.88 728 CYS A O 1
ATOM 5731 N N . PRO A 1 729 ? 38.462 -15.437 3.684 1.00 77.88 729 PRO A N 1
ATOM 5732 C CA . PRO A 1 729 ? 38.905 -15.029 5.015 1.00 77.88 729 PRO A CA 1
ATOM 5733 C C . PRO A 1 729 ? 37.967 -13.982 5.632 1.00 77.88 729 PRO A C 1
ATOM 5735 O O . PRO A 1 729 ? 37.302 -13.237 4.912 1.00 77.88 729 PRO A O 1
ATOM 5738 N N . SER A 1 730 ? 37.903 -13.961 6.968 1.00 71.56 730 SER A N 1
ATOM 5739 C CA . SER A 1 730 ? 37.156 -12.983 7.786 1.00 71.56 730 SER A CA 1
ATOM 5740 C C . SER A 1 730 ? 35.680 -12.727 7.415 1.00 71.56 730 SER A C 1
ATOM 5742 O O . SER A 1 730 ? 35.092 -11.758 7.890 1.00 71.56 730 SER A O 1
ATOM 5744 N N . GLY A 1 731 ? 35.040 -13.609 6.634 1.00 77.06 731 GLY A N 1
ATOM 5745 C CA . GLY A 1 731 ? 33.611 -13.518 6.318 1.00 77.06 731 GLY A CA 1
ATOM 5746 C C . GLY A 1 731 ? 33.251 -12.317 5.440 1.00 77.06 731 GLY A C 1
ATOM 5747 O O . GLY A 1 731 ? 32.192 -11.719 5.630 1.00 77.06 731 GLY A O 1
ATOM 5748 N N . THR A 1 732 ? 34.121 -11.940 4.495 1.00 88.38 732 THR A N 1
ATOM 5749 C CA . THR A 1 732 ? 33.895 -10.768 3.635 1.00 88.38 732 THR A CA 1
ATOM 5750 C C . THR A 1 732 ? 32.567 -10.838 2.885 1.00 88.38 732 THR A C 1
ATOM 5752 O O . THR A 1 732 ? 32.246 -11.830 2.220 1.00 88.38 732 THR A O 1
ATOM 5755 N N . TYR A 1 733 ? 31.825 -9.735 2.935 1.00 93.06 733 TYR A N 1
ATOM 5756 C CA . TYR A 1 733 ? 30.621 -9.551 2.142 1.00 93.06 733 TYR A CA 1
ATOM 5757 C C . TYR A 1 733 ? 30.972 -9.320 0.669 1.00 93.06 733 TYR A C 1
ATOM 5759 O O . TYR A 1 733 ? 31.856 -8.532 0.333 1.00 93.06 733 TYR A O 1
ATOM 5767 N N . HIS A 1 734 ? 30.225 -9.969 -0.214 1.00 93.69 734 HIS A N 1
ATOM 5768 C CA . HIS A 1 734 ? 30.219 -9.699 -1.644 1.00 93.69 734 HIS A CA 1
ATOM 5769 C C . HIS A 1 734 ? 28.832 -9.243 -2.080 1.00 93.69 734 HIS A C 1
ATOM 5771 O O . HIS A 1 734 ? 27.827 -9.470 -1.402 1.00 93.69 734 HIS A O 1
ATOM 5777 N N . HIS A 1 735 ? 28.777 -8.638 -3.257 1.00 93.56 735 HIS A N 1
ATOM 5778 C CA . HIS A 1 735 ? 27.530 -8.369 -3.943 1.00 93.56 735 HIS A CA 1
ATOM 5779 C C . HIS A 1 735 ? 26.803 -9.680 -4.285 1.00 93.56 735 HIS A C 1
ATOM 5781 O O . HIS A 1 735 ? 27.425 -10.608 -4.800 1.00 93.56 735 HIS A O 1
ATOM 5787 N N . ARG A 1 736 ? 25.484 -9.772 -4.069 1.00 92.56 736 ARG A N 1
ATOM 5788 C CA . ARG A 1 736 ? 24.712 -11.004 -4.340 1.00 92.56 736 ARG A CA 1
ATOM 5789 C C . ARG A 1 736 ? 24.829 -11.476 -5.798 1.00 92.56 736 ARG A C 1
ATOM 5791 O O . ARG A 1 736 ? 24.845 -12.675 -6.038 1.00 92.56 736 ARG A O 1
ATOM 5798 N N . LYS A 1 737 ? 24.967 -10.545 -6.753 1.00 90.44 737 LYS A N 1
ATOM 5799 C CA . LYS A 1 737 ? 25.191 -10.833 -8.191 1.00 90.44 737 LYS A CA 1
ATOM 5800 C C . LYS A 1 737 ? 26.587 -11.422 -8.504 1.00 90.44 737 LYS A C 1
ATOM 5802 O O . LYS A 1 737 ? 26.774 -11.980 -9.577 1.00 90.44 737 LYS A O 1
ATOM 5807 N N . ASP A 1 738 ? 27.552 -11.313 -7.585 1.00 90.75 738 ASP A N 1
ATOM 5808 C CA . ASP A 1 738 ? 28.916 -11.863 -7.708 1.00 90.75 738 ASP A CA 1
ATOM 5809 C C . ASP A 1 738 ? 29.103 -13.197 -6.952 1.00 90.75 738 ASP A C 1
ATOM 5811 O O . ASP A 1 738 ? 30.208 -13.750 -6.922 1.00 90.75 738 ASP A O 1
ATOM 5815 N N . ILE A 1 739 ? 28.025 -13.718 -6.354 1.00 93.06 739 ILE A N 1
ATOM 5816 C CA . ILE A 1 739 ? 27.969 -14.997 -5.644 1.00 93.06 739 ILE A CA 1
ATOM 5817 C C . ILE A 1 739 ? 27.246 -16.048 -6.494 1.00 93.06 739 ILE A C 1
ATOM 5819 O O . ILE A 1 739 ? 26.145 -15.819 -6.991 1.00 93.06 739 ILE A O 1
ATOM 5823 N N . THR A 1 740 ? 27.829 -17.242 -6.584 1.00 92.06 740 THR A N 1
ATOM 5824 C CA . THR A 1 740 ? 27.160 -18.470 -7.036 1.00 92.06 740 THR A CA 1
ATOM 5825 C C . THR A 1 740 ? 26.929 -19.407 -5.845 1.00 92.06 740 THR A C 1
ATOM 5827 O O . THR A 1 740 ? 27.548 -19.248 -4.792 1.00 92.06 740 THR A O 1
ATOM 5830 N N . SER A 1 741 ? 26.034 -20.391 -5.975 1.00 94.69 741 SER A N 1
ATOM 5831 C CA . SER A 1 741 ? 25.878 -21.450 -4.966 1.00 94.69 741 SER A CA 1
ATOM 5832 C C . SER A 1 741 ? 26.548 -22.740 -5.421 1.00 94.69 741 SER A C 1
ATOM 5834 O O . SER A 1 741 ? 26.313 -23.214 -6.534 1.00 94.69 741 SER A O 1
ATOM 5836 N N . CYS A 1 742 ? 27.337 -23.342 -4.531 1.00 94.62 742 CYS A N 1
ATOM 5837 C CA . CYS A 1 742 ? 27.965 -24.641 -4.734 1.00 94.62 742 CYS A CA 1
ATOM 5838 C C . CYS A 1 742 ? 26.903 -25.697 -5.070 1.00 94.62 742 CYS A C 1
ATOM 5840 O O . CYS A 1 742 ? 25.989 -25.948 -4.286 1.00 94.62 742 CYS A O 1
ATOM 5842 N N . SER A 1 743 ? 27.015 -26.362 -6.217 1.00 92.94 743 SER A N 1
ATOM 5843 C CA . SER A 1 743 ? 26.017 -27.352 -6.638 1.00 92.94 743 SER A CA 1
ATOM 5844 C C . SER A 1 743 ? 25.921 -28.561 -5.698 1.00 92.94 743 SER A C 1
ATOM 5846 O O . SER A 1 743 ? 24.830 -29.121 -5.562 1.00 92.94 743 SER A O 1
ATOM 5848 N N . VAL A 1 744 ? 27.013 -28.892 -4.997 1.00 91.94 744 VAL A N 1
ATOM 5849 C CA . VAL A 1 744 ? 27.088 -29.939 -3.964 1.00 91.94 744 VAL A CA 1
ATOM 5850 C C . VAL A 1 744 ? 26.522 -29.435 -2.629 1.00 91.94 744 VAL A C 1
ATOM 5852 O O . VAL A 1 744 ? 25.443 -29.858 -2.227 1.00 91.94 744 VAL A O 1
ATOM 5855 N N . SER A 1 745 ? 27.209 -28.502 -1.962 1.00 92.62 745 SER A N 1
ATOM 5856 C CA . SER A 1 745 ? 26.932 -28.085 -0.571 1.00 92.62 745 SER A CA 1
ATOM 5857 C C . SER A 1 745 ? 25.938 -26.924 -0.413 1.00 92.62 745 SER A C 1
ATOM 5859 O O . SER A 1 745 ? 25.589 -26.568 0.706 1.00 92.62 745 SER A O 1
ATOM 5861 N N . LYS A 1 746 ? 25.503 -26.298 -1.514 1.00 93.88 746 LYS A N 1
ATOM 5862 C CA . LYS A 1 746 ? 24.680 -25.065 -1.590 1.00 93.88 746 LYS A CA 1
ATOM 5863 C C . LYS A 1 746 ? 25.313 -23.786 -1.018 1.00 93.88 746 LYS A C 1
ATOM 5865 O O . LYS A 1 746 ? 24.787 -22.705 -1.286 1.00 93.88 746 LYS A O 1
ATOM 5870 N N . GLU A 1 747 ? 26.459 -23.899 -0.338 1.00 93.25 747 GLU A N 1
ATOM 5871 C CA . GLU A 1 747 ? 27.312 -22.801 0.148 1.00 93.25 747 GLU A CA 1
ATOM 5872 C C . GLU A 1 747 ? 27.511 -21.684 -0.884 1.00 93.25 747 GLU A C 1
ATOM 5874 O O . GLU A 1 747 ? 27.583 -21.936 -2.089 1.00 93.25 747 GLU A O 1
ATOM 5879 N N . HIS A 1 748 ? 27.667 -20.452 -0.402 1.00 94.25 748 HIS A N 1
ATOM 5880 C CA . HIS A 1 748 ? 27.857 -19.274 -1.240 1.00 94.25 748 HIS A CA 1
ATOM 5881 C C . HIS A 1 748 ? 29.336 -19.063 -1.589 1.00 94.25 748 HIS A C 1
ATOM 5883 O O . HIS A 1 748 ? 30.194 -18.967 -0.709 1.00 94.25 748 HIS A O 1
ATOM 5889 N N . LEU A 1 749 ? 29.621 -18.978 -2.888 1.00 92.94 749 LEU A N 1
ATOM 5890 C CA . LEU A 1 749 ? 30.955 -18.883 -3.475 1.00 92.94 749 LEU A CA 1
ATOM 5891 C C . LEU A 1 749 ? 31.065 -17.594 -4.290 1.00 92.94 749 LEU A C 1
ATOM 5893 O O . LEU A 1 749 ? 30.288 -17.382 -5.218 1.00 92.94 749 LEU A O 1
ATOM 5897 N N . CYS A 1 750 ? 32.051 -16.746 -4.002 1.00 93.44 750 CYS A N 1
ATOM 5898 C CA . CYS A 1 750 ? 32.427 -15.684 -4.934 1.00 93.44 750 CYS A CA 1
ATOM 5899 C C . CYS A 1 750 ? 33.164 -16.273 -6.147 1.00 93.44 750 CYS A C 1
ATOM 5901 O O . CYS A 1 750 ? 33.636 -17.414 -6.106 1.00 93.44 750 CYS A O 1
ATOM 5903 N N . LYS A 1 751 ? 33.290 -15.493 -7.227 1.00 90.00 751 LYS A N 1
ATOM 5904 C CA . LYS A 1 751 ? 33.974 -15.899 -8.472 1.00 90.00 751 LYS A CA 1
ATOM 5905 C C . LYS A 1 751 ? 35.348 -16.548 -8.218 1.00 90.00 751 LYS A C 1
ATOM 5907 O O . LYS A 1 751 ? 35.609 -17.619 -8.749 1.00 90.00 751 LYS A O 1
ATOM 5912 N N . ASN A 1 752 ? 36.158 -15.991 -7.313 1.00 90.75 752 ASN A N 1
ATOM 5913 C CA . ASN A 1 752 ? 37.500 -16.500 -6.978 1.00 90.75 752 ASN A CA 1
ATOM 5914 C C . ASN A 1 752 ? 37.503 -17.858 -6.242 1.00 90.75 752 ASN A C 1
ATOM 5916 O O . ASN A 1 752 ? 38.528 -18.531 -6.207 1.00 90.75 752 ASN A O 1
ATOM 5920 N N . HIS A 1 753 ? 36.374 -18.266 -5.654 1.00 92.88 753 HIS A N 1
ATOM 5921 C CA . HIS A 1 753 ? 36.200 -19.554 -4.968 1.00 92.88 753 HIS A CA 1
ATOM 5922 C C . HIS A 1 753 ? 35.231 -20.499 -5.701 1.00 92.88 753 HIS A C 1
ATOM 5924 O O . HIS A 1 753 ? 34.879 -21.556 -5.174 1.00 92.88 753 HIS A O 1
ATOM 5930 N N . THR A 1 754 ? 34.812 -20.130 -6.915 1.00 92.88 754 THR A N 1
ATOM 5931 C CA . THR A 1 754 ? 33.959 -20.942 -7.784 1.00 92.88 754 THR A CA 1
ATOM 5932 C C . THR A 1 754 ? 34.824 -21.676 -8.805 1.00 92.88 754 THR A C 1
ATOM 5934 O O . THR A 1 754 ? 35.346 -21.069 -9.736 1.00 92.88 754 THR A O 1
ATOM 5937 N N . LEU A 1 755 ? 34.944 -22.994 -8.659 1.00 93.38 755 LEU A N 1
ATOM 5938 C CA . LEU A 1 755 ? 35.446 -23.881 -9.708 1.00 93.38 755 LEU A CA 1
ATOM 5939 C C . LEU A 1 755 ? 34.261 -24.446 -10.502 1.00 93.38 755 LEU A C 1
ATOM 5941 O O . LEU A 1 755 ? 33.142 -24.512 -9.992 1.00 93.38 755 LEU A O 1
ATOM 5945 N N . ILE A 1 756 ? 34.498 -24.887 -11.735 1.00 92.19 756 ILE A N 1
ATOM 5946 C CA . ILE A 1 756 ? 33.508 -25.608 -12.546 1.00 92.19 756 ILE A CA 1
ATOM 5947 C C . ILE A 1 756 ? 33.891 -27.088 -12.567 1.00 92.19 756 ILE A C 1
ATOM 5949 O O . ILE A 1 756 ? 35.047 -27.422 -12.806 1.00 92.19 756 ILE A O 1
ATOM 5953 N N . CYS A 1 757 ? 32.931 -27.979 -12.315 1.00 91.81 757 CYS A N 1
ATOM 5954 C CA . CYS A 1 757 ? 33.142 -29.416 -12.487 1.00 91.81 757 CYS A CA 1
ATOM 5955 C C . CYS A 1 757 ? 33.214 -29.770 -13.979 1.00 91.81 757 CYS A C 1
ATOM 5957 O O . CYS A 1 757 ? 32.247 -29.525 -14.697 1.00 91.81 757 CYS A O 1
ATOM 5959 N N . GLU A 1 758 ? 34.280 -30.435 -14.426 1.00 88.38 758 GLU A N 1
ATOM 5960 C CA . GLU A 1 758 ? 34.459 -30.782 -15.846 1.00 88.38 758 GLU A CA 1
ATOM 5961 C C . GLU A 1 758 ? 33.403 -31.759 -16.400 1.00 88.38 758 GLU A C 1
ATOM 5963 O O . GLU A 1 758 ? 32.993 -31.600 -17.545 1.00 88.38 758 GLU A O 1
ATOM 5968 N N . ASP A 1 759 ? 32.914 -32.716 -15.596 1.00 87.62 759 ASP A N 1
ATOM 5969 C CA . ASP A 1 759 ? 31.859 -33.661 -16.018 1.00 87.62 759 ASP A CA 1
ATOM 5970 C C . ASP A 1 759 ? 30.468 -33.005 -16.146 1.00 87.62 759 ASP A C 1
ATOM 5972 O O . ASP A 1 759 ? 29.755 -33.233 -17.119 1.00 87.62 759 ASP A O 1
ATOM 5976 N N . CYS A 1 760 ? 30.032 -32.232 -15.138 1.00 89.88 760 CYS A N 1
ATOM 5977 C CA . CYS A 1 760 ? 28.640 -31.763 -15.037 1.00 89.88 760 CYS A CA 1
ATOM 5978 C C . CYS A 1 760 ? 28.440 -30.255 -15.252 1.00 89.88 760 CYS A C 1
ATOM 5980 O O . CYS A 1 760 ? 27.308 -29.778 -15.153 1.00 89.88 760 CYS A O 1
ATOM 5982 N N . LEU A 1 761 ? 29.521 -29.511 -15.511 1.00 89.88 761 LEU A N 1
ATOM 5983 C CA . LEU A 1 761 ? 29.574 -28.069 -15.804 1.00 89.88 761 LEU A CA 1
ATOM 5984 C C . LEU A 1 761 ? 28.942 -27.144 -14.744 1.00 89.88 761 LEU A C 1
ATOM 5986 O O . LEU A 1 761 ? 28.692 -25.967 -14.997 1.00 89.88 761 LEU A O 1
ATOM 5990 N N . LYS A 1 762 ? 28.705 -27.651 -13.529 1.00 93.06 762 LYS A N 1
ATOM 5991 C CA . LYS A 1 762 ? 28.115 -26.888 -12.420 1.00 93.06 762 LYS A CA 1
ATOM 5992 C C . LYS A 1 762 ? 29.189 -26.246 -11.529 1.00 93.06 762 LYS A C 1
ATOM 5994 O O . LYS A 1 762 ? 30.253 -26.845 -11.343 1.00 93.06 762 LYS A O 1
ATOM 5999 N N . PRO A 1 763 ? 28.901 -25.076 -10.921 1.00 91.81 763 PRO A N 1
ATOM 6000 C CA . PRO A 1 763 ? 29.791 -24.436 -9.957 1.00 91.81 763 PRO A CA 1
ATOM 6001 C C . PRO A 1 763 ? 29.958 -25.279 -8.687 1.00 91.81 763 PRO A C 1
ATOM 6003 O O . PRO A 1 763 ? 28.998 -25.878 -8.187 1.00 91.81 763 PRO A O 1
ATOM 6006 N N . VAL A 1 764 ? 31.175 -25.310 -8.149 1.00 93.25 764 VAL A N 1
ATOM 6007 C CA . VAL A 1 764 ? 31.567 -26.022 -6.925 1.00 93.25 764 VAL A CA 1
ATOM 6008 C C . VAL A 1 764 ? 32.722 -25.322 -6.210 1.00 93.25 764 VAL A C 1
ATOM 6010 O O . VAL A 1 764 ? 33.602 -24.744 -6.839 1.00 93.25 764 VAL A O 1
ATOM 6013 N N . GLY A 1 765 ? 32.727 -25.386 -4.877 1.00 92.62 765 GLY A N 1
ATOM 6014 C CA . GLY A 1 765 ? 33.820 -24.856 -4.058 1.00 92.62 765 GLY A CA 1
ATOM 6015 C C . GLY A 1 765 ? 35.000 -25.827 -4.001 1.00 92.62 765 GLY A C 1
ATOM 6016 O O . GLY A 1 765 ? 34.804 -27.039 -4.086 1.00 92.62 765 GLY A O 1
ATOM 6017 N N . ALA A 1 766 ? 36.216 -25.318 -3.786 1.00 87.81 766 ALA A N 1
ATOM 6018 C CA . ALA A 1 766 ? 37.454 -26.109 -3.851 1.00 87.81 766 ALA A CA 1
ATOM 6019 C C . ALA A 1 766 ? 37.499 -27.342 -2.914 1.00 87.81 766 ALA A C 1
ATOM 6021 O O . ALA A 1 766 ? 38.118 -28.350 -3.248 1.00 87.81 766 ALA A O 1
ATOM 6022 N N . ARG A 1 767 ? 36.800 -27.317 -1.766 1.00 91.31 767 ARG A N 1
ATOM 6023 C CA . ARG A 1 767 ? 36.667 -28.491 -0.869 1.00 91.31 767 ARG A CA 1
ATOM 6024 C C . ARG A 1 767 ? 35.789 -29.608 -1.458 1.00 91.31 767 ARG A C 1
ATOM 6026 O O . ARG A 1 767 ? 35.960 -30.774 -1.104 1.00 91.31 767 ARG A O 1
ATOM 6033 N N . HIS A 1 768 ? 34.877 -29.257 -2.363 1.00 92.69 768 HIS A N 1
ATOM 6034 C CA . HIS A 1 768 ? 33.905 -30.146 -3.005 1.00 92.69 768 HIS A CA 1
ATOM 6035 C C . HIS A 1 768 ? 34.338 -30.625 -4.400 1.00 92.69 768 HIS A C 1
ATOM 6037 O O . HIS A 1 768 ? 33.655 -31.461 -4.995 1.00 92.69 768 HIS A O 1
ATOM 6043 N N . THR A 1 769 ? 35.489 -30.162 -4.891 1.00 91.62 769 THR A N 1
ATOM 6044 C CA . THR A 1 769 ? 36.233 -30.772 -6.001 1.00 91.62 769 THR A CA 1
ATOM 6045 C C . THR A 1 769 ? 37.265 -31.787 -5.511 1.00 91.62 769 THR A C 1
ATOM 6047 O O . THR A 1 769 ? 37.771 -31.684 -4.393 1.00 91.62 769 THR A O 1
ATOM 6050 N N . ALA A 1 770 ? 37.614 -32.735 -6.374 1.00 92.56 770 ALA A N 1
ATOM 6051 C CA . ALA A 1 770 ? 38.860 -33.494 -6.329 1.00 92.56 770 ALA A CA 1
ATOM 6052 C C . ALA A 1 770 ? 39.300 -33.818 -7.771 1.00 92.56 770 ALA A C 1
ATOM 6054 O O . ALA A 1 770 ? 38.533 -33.628 -8.720 1.00 92.56 770 ALA A O 1
ATOM 6055 N N . LYS A 1 771 ? 40.546 -34.262 -7.955 1.00 94.12 771 LYS A N 1
ATOM 6056 C CA . LYS A 1 771 ? 41.036 -34.690 -9.271 1.00 94.12 771 LYS A CA 1
ATOM 6057 C C . LYS A 1 771 ? 40.586 -36.118 -9.563 1.00 94.12 771 LYS A C 1
ATOM 6059 O O . LYS A 1 771 ? 40.689 -36.974 -8.688 1.00 94.12 771 LYS A O 1
ATOM 6064 N N . CYS A 1 772 ? 40.155 -36.378 -10.794 1.00 91.38 772 CYS A N 1
ATOM 6065 C CA . CYS A 1 772 ? 40.020 -37.741 -11.305 1.00 91.38 772 CYS A CA 1
ATOM 6066 C C . CYS A 1 772 ? 41.391 -38.436 -11.297 1.00 91.38 772 CYS A C 1
ATOM 6068 O O . CYS A 1 772 ? 42.350 -37.878 -11.828 1.00 91.38 772 CYS A O 1
ATOM 6070 N N . SER A 1 773 ? 41.497 -39.655 -10.769 1.00 89.94 773 SER A N 1
ATOM 6071 C CA . SER A 1 773 ? 42.774 -40.384 -10.718 1.00 89.94 773 SER A CA 1
ATOM 6072 C C . SER A 1 773 ? 43.355 -40.660 -12.113 1.00 89.94 773 SER A C 1
ATOM 6074 O O . SER A 1 773 ? 44.544 -40.425 -12.326 1.00 89.94 773 SER A O 1
ATOM 6076 N N . SER A 1 774 ? 42.519 -41.055 -13.081 1.00 89.00 774 SER A N 1
ATOM 6077 C CA . SER A 1 774 ? 42.940 -41.382 -14.454 1.00 89.00 774 SER A CA 1
ATOM 6078 C C . SER A 1 774 ? 43.163 -40.178 -15.385 1.00 89.00 774 SER A C 1
ATOM 6080 O O . SER A 1 774 ? 44.154 -40.180 -16.107 1.00 89.00 774 SER A O 1
ATOM 6082 N N . CYS A 1 775 ? 42.317 -39.133 -15.381 1.00 85.69 775 CYS A N 1
ATOM 6083 C CA . CYS A 1 775 ? 42.488 -37.970 -16.282 1.00 85.69 775 CYS A CA 1
ATOM 6084 C C . CYS A 1 775 ? 42.987 -36.673 -15.613 1.00 85.69 775 CYS A C 1
ATOM 6086 O O . CYS A 1 775 ? 43.212 -35.683 -16.303 1.00 85.69 775 CYS A O 1
ATOM 6088 N N . GLN A 1 776 ? 43.147 -36.647 -14.284 1.00 91.44 776 GLN A N 1
ATOM 6089 C CA . GLN A 1 776 ? 43.572 -35.488 -13.475 1.00 91.44 776 GLN A CA 1
ATOM 6090 C C . GLN A 1 776 ? 42.663 -34.238 -13.518 1.00 91.44 776 GLN A C 1
ATOM 6092 O O . GLN A 1 776 ? 42.925 -33.283 -12.782 1.00 91.44 776 GLN A O 1
ATOM 6097 N N . GLY A 1 777 ? 41.576 -34.259 -14.299 1.00 88.19 777 GLY A N 1
ATOM 6098 C CA . GLY A 1 777 ? 40.585 -33.182 -14.392 1.00 88.19 777 GLY A CA 1
ATOM 6099 C C . GLY A 1 777 ? 39.822 -32.920 -13.087 1.00 88.19 777 GLY A C 1
ATOM 6100 O O . GLY A 1 777 ? 39.612 -33.823 -12.264 1.00 88.19 777 GLY A O 1
ATOM 6101 N N . LEU A 1 778 ? 39.403 -31.669 -12.890 1.00 91.31 778 LEU A N 1
ATOM 6102 C CA . LEU A 1 778 ? 38.707 -31.197 -11.691 1.00 91.31 778 LEU A CA 1
ATOM 6103 C C . LEU A 1 778 ? 37.226 -31.586 -11.728 1.00 91.31 778 LEU A C 1
ATOM 6105 O O . LEU A 1 778 ? 36.396 -30.996 -12.422 1.00 91.31 778 LEU A O 1
ATOM 6109 N N . THR A 1 779 ? 36.886 -32.582 -10.915 1.00 90.75 779 THR A N 1
ATOM 6110 C CA . THR A 1 779 ? 35.544 -33.164 -10.845 1.00 90.75 779 THR A CA 1
ATOM 6111 C C . THR A 1 779 ? 34.930 -32.873 -9.476 1.00 90.75 779 THR A C 1
ATOM 6113 O O . THR A 1 779 ? 35.621 -32.906 -8.456 1.00 90.75 779 THR A O 1
ATOM 6116 N N . CYS A 1 780 ? 33.629 -32.583 -9.401 1.00 94.25 780 CYS A N 1
ATOM 6117 C CA . CYS A 1 780 ? 32.953 -32.501 -8.107 1.00 94.25 780 CYS A CA 1
ATOM 6118 C C . CYS A 1 780 ? 32.813 -33.896 -7.483 1.00 94.25 780 CYS A C 1
ATOM 6120 O O . CYS A 1 780 ? 32.560 -34.866 -8.198 1.00 94.25 780 CYS A O 1
ATOM 6122 N N . ARG A 1 781 ? 32.907 -34.002 -6.153 1.00 91.56 781 ARG A N 1
ATOM 6123 C CA . ARG A 1 781 ? 32.868 -35.294 -5.438 1.00 91.56 781 ARG A CA 1
ATOM 6124 C C . ARG A 1 781 ? 31.613 -36.134 -5.720 1.00 91.56 781 ARG A C 1
ATOM 6126 O O . ARG A 1 781 ? 31.690 -37.348 -5.640 1.00 91.56 781 ARG A O 1
ATOM 6133 N N . SER A 1 782 ? 30.490 -35.517 -6.094 1.00 91.12 782 SER A N 1
ATOM 6134 C CA . SER A 1 782 ? 29.251 -36.215 -6.479 1.00 91.12 782 SER A CA 1
ATOM 6135 C C . SER A 1 782 ? 29.229 -36.752 -7.920 1.00 91.12 782 SER A C 1
ATOM 6137 O O . SER A 1 782 ? 28.298 -37.468 -8.270 1.00 91.12 782 SER A O 1
ATOM 6139 N N . CYS A 1 783 ? 30.213 -36.403 -8.757 1.00 91.81 783 CYS A N 1
ATOM 6140 C CA . CYS A 1 783 ? 30.436 -37.004 -10.082 1.00 91.81 783 CYS A CA 1
ATOM 6141 C C . CYS A 1 783 ? 31.646 -37.956 -10.098 1.00 91.81 783 CYS A C 1
ATOM 6143 O O . CYS A 1 783 ? 31.908 -38.577 -11.122 1.00 91.81 783 CYS A O 1
ATOM 6145 N N . LEU A 1 784 ? 32.366 -38.093 -8.977 1.00 90.44 784 LEU A N 1
ATOM 6146 C CA . LEU A 1 784 ? 33.407 -39.104 -8.829 1.00 90.44 784 LEU A CA 1
ATOM 6147 C C . LEU A 1 784 ? 32.797 -40.448 -8.402 1.00 90.44 784 LEU A C 1
ATOM 6149 O O . LEU A 1 784 ? 31.986 -40.505 -7.477 1.00 90.44 784 LEU A O 1
ATOM 6153 N N . ARG A 1 785 ? 33.241 -41.535 -9.034 1.00 88.38 785 ARG A N 1
ATOM 6154 C CA . ARG A 1 785 ? 33.056 -42.923 -8.590 1.00 88.38 785 ARG A CA 1
ATOM 6155 C C . ARG A 1 785 ? 34.432 -43.562 -8.495 1.00 88.38 785 ARG A C 1
ATOM 6157 O O . ARG A 1 785 ? 35.213 -43.446 -9.426 1.00 88.38 785 ARG A O 1
ATOM 6164 N N . GLU A 1 786 ? 34.752 -44.182 -7.359 1.00 90.00 786 GLU A N 1
ATOM 6165 C CA . GLU A 1 786 ? 36.021 -44.919 -7.181 1.00 90.00 786 GLU A CA 1
ATOM 6166 C C . GLU A 1 786 ? 37.280 -44.056 -7.468 1.00 90.00 786 GLU A C 1
ATOM 6168 O O . GLU A 1 786 ? 38.306 -44.533 -7.944 1.00 90.00 786 GLU A O 1
ATOM 6173 N N . ASN A 1 787 ? 37.194 -42.756 -7.141 1.00 90.00 787 ASN A N 1
ATOM 6174 C CA . ASN A 1 787 ? 38.161 -41.683 -7.443 1.00 90.00 787 ASN A CA 1
ATOM 6175 C C . ASN A 1 787 ? 38.330 -41.308 -8.932 1.00 90.00 787 ASN A C 1
ATOM 6177 O O . ASN A 1 787 ? 39.196 -40.498 -9.265 1.00 90.00 787 ASN A O 1
ATOM 6181 N N . GLU A 1 788 ? 37.476 -41.806 -9.821 1.00 88.56 788 GLU A N 1
ATOM 6182 C CA . GLU A 1 788 ? 37.437 -41.452 -11.243 1.00 88.56 788 GLU A CA 1
ATOM 6183 C C . GLU A 1 788 ? 36.210 -40.612 -11.586 1.00 88.56 788 GLU A C 1
ATOM 6185 O O . GLU A 1 788 ? 35.156 -40.755 -10.970 1.00 88.56 788 GLU A O 1
ATOM 6190 N N . CYS A 1 789 ? 36.334 -39.714 -12.567 1.00 88.69 789 CYS A N 1
ATOM 6191 C CA . CYS A 1 789 ? 35.184 -38.985 -13.092 1.00 88.69 789 CYS A CA 1
ATOM 6192 C C . CYS A 1 789 ? 34.238 -39.955 -13.810 1.00 88.69 789 CYS A C 1
ATOM 6194 O O . CYS A 1 789 ? 34.677 -41.003 -14.295 1.00 88.69 789 CYS A O 1
ATOM 6196 N N . TYR A 1 790 ? 32.948 -39.622 -13.879 1.00 83.81 790 TYR A N 1
ATOM 6197 C CA . TYR A 1 790 ? 31.925 -40.497 -14.457 1.00 83.81 790 TYR A CA 1
ATOM 6198 C C . TYR A 1 790 ? 32.327 -40.954 -15.860 1.00 83.81 790 TYR A C 1
ATOM 6200 O O . TYR A 1 790 ? 32.224 -42.136 -16.179 1.00 83.81 790 TYR A O 1
ATOM 6208 N N . THR A 1 791 ? 32.886 -40.031 -16.645 1.00 80.06 791 THR A N 1
ATOM 6209 C CA . THR A 1 791 ? 33.357 -40.286 -18.005 1.00 80.06 791 THR A CA 1
ATOM 6210 C C . THR A 1 791 ? 34.482 -41.335 -18.046 1.00 80.06 791 THR A C 1
ATOM 6212 O O . THR A 1 791 ? 34.369 -42.309 -18.786 1.00 80.06 791 THR A O 1
ATOM 6215 N N . CYS A 1 792 ? 35.532 -41.206 -17.224 1.00 81.25 792 CYS A N 1
ATOM 6216 C CA . CYS A 1 792 ? 36.611 -42.204 -17.145 1.00 81.25 792 CYS A CA 1
ATOM 6217 C C . CYS A 1 792 ? 36.122 -43.558 -16.613 1.00 81.25 792 CYS A C 1
ATOM 6219 O O . CYS A 1 792 ? 36.517 -44.603 -17.129 1.00 81.25 792 CYS A O 1
ATOM 6221 N N . TRP A 1 793 ? 35.236 -43.534 -15.616 1.00 83.62 793 TRP A N 1
ATOM 6222 C CA . TRP A 1 793 ? 34.655 -44.728 -15.008 1.00 83.62 793 TRP A CA 1
ATOM 6223 C C . TRP A 1 793 ? 33.835 -45.542 -16.024 1.00 83.62 793 TRP A C 1
ATOM 6225 O O . TRP A 1 793 ? 33.981 -46.761 -16.101 1.00 83.62 793 TRP A O 1
ATOM 6235 N N . THR A 1 794 ? 33.033 -44.883 -16.874 1.00 77.69 794 THR A N 1
ATOM 6236 C CA . THR A 1 794 ? 32.231 -45.564 -17.910 1.00 77.69 794 THR A CA 1
ATOM 6237 C C . THR A 1 794 ? 33.042 -46.170 -19.057 1.00 77.69 794 THR A C 1
ATOM 6239 O O . THR A 1 794 ? 32.589 -47.149 -19.644 1.00 77.69 794 THR A O 1
ATOM 6242 N N . LEU A 1 795 ? 34.230 -45.639 -19.370 1.00 71.19 795 LEU A N 1
ATOM 6243 C CA . LEU A 1 795 ? 35.067 -46.141 -20.473 1.00 71.19 795 LEU A CA 1
ATOM 6244 C C . LEU A 1 795 ? 35.730 -47.495 -20.146 1.00 71.19 795 LEU A C 1
ATOM 6246 O O . LEU A 1 795 ? 36.044 -48.265 -21.053 1.00 71.19 795 LEU A O 1
ATOM 6250 N N . LYS A 1 796 ? 35.934 -47.817 -18.858 1.00 65.38 796 LYS A N 1
ATOM 6251 C CA . LYS A 1 796 ? 36.658 -49.031 -18.432 1.00 65.38 796 LYS A CA 1
ATOM 6252 C C . LYS A 1 796 ? 36.020 -50.358 -18.877 1.00 65.38 796 LYS A C 1
ATOM 6254 O O . LYS A 1 796 ? 36.774 -51.203 -19.359 1.00 65.38 796 LYS A O 1
ATOM 6259 N N . PRO A 1 797 ? 34.699 -50.598 -18.727 1.00 54.72 797 PRO A N 1
ATOM 6260 C CA . PRO A 1 797 ? 34.122 -51.906 -19.051 1.00 54.72 797 PRO A CA 1
ATOM 6261 C C . PRO A 1 797 ? 33.735 -52.059 -20.528 1.00 54.72 797 PRO A C 1
ATOM 6263 O O . PRO A 1 797 ? 33.764 -53.170 -21.048 1.00 54.72 797 PRO A O 1
ATOM 6266 N N . ALA A 1 798 ? 33.338 -50.968 -21.193 1.00 51.03 798 ALA A N 1
ATOM 6267 C CA . ALA A 1 798 ? 32.704 -51.024 -22.512 1.00 51.03 798 ALA A CA 1
ATOM 6268 C C . ALA A 1 798 ? 33.716 -51.053 -23.670 1.00 51.03 798 ALA A C 1
ATOM 6270 O O . ALA A 1 798 ? 33.632 -51.905 -24.555 1.00 51.03 798 ALA A O 1
ATOM 6271 N N . ASP A 1 799 ? 34.697 -50.149 -23.660 1.00 53.09 799 ASP A N 1
ATOM 6272 C CA . ASP A 1 799 ? 35.561 -49.918 -24.824 1.00 53.09 799 ASP A CA 1
ATOM 6273 C C . ASP A 1 799 ? 36.811 -50.812 -24.854 1.00 53.09 799 ASP A C 1
ATOM 6275 O O . ASP A 1 799 ? 37.492 -50.894 -25.876 1.00 53.09 799 ASP A O 1
ATOM 6279 N N . ALA A 1 800 ? 37.100 -51.542 -23.771 1.00 52.50 800 ALA A N 1
ATOM 6280 C CA . ALA A 1 800 ? 38.257 -52.437 -23.679 1.00 52.50 800 ALA A CA 1
ATOM 6281 C C . ALA A 1 800 ? 38.215 -53.609 -24.685 1.00 52.50 800 ALA A C 1
ATOM 6283 O O . ALA A 1 800 ? 39.272 -54.049 -25.143 1.00 52.50 800 ALA A O 1
ATOM 6284 N N . LEU A 1 801 ? 37.019 -54.090 -25.061 1.00 52.69 801 LEU A N 1
ATOM 6285 C CA . LEU A 1 801 ? 36.853 -54.998 -26.206 1.00 52.69 801 LEU A CA 1
ATOM 6286 C C . LEU A 1 801 ? 36.870 -54.226 -27.531 1.00 52.69 801 LEU A C 1
ATOM 6288 O O . LEU A 1 801 ? 37.642 -54.569 -28.422 1.00 52.69 801 LEU A O 1
ATOM 6292 N N . LEU A 1 802 ? 36.068 -53.166 -27.659 1.00 51.88 802 LEU A N 1
ATOM 6293 C CA . LEU A 1 802 ? 35.843 -52.499 -28.946 1.00 51.88 802 LEU A CA 1
ATOM 6294 C C . LEU A 1 802 ? 37.122 -51.860 -29.524 1.00 51.88 802 LEU A C 1
ATOM 6296 O O . LEU A 1 802 ? 37.397 -51.977 -30.716 1.00 51.88 802 LEU A O 1
ATOM 6300 N N . LEU A 1 803 ? 37.960 -51.245 -28.683 1.00 50.53 803 LEU A N 1
ATOM 6301 C CA . LEU A 1 803 ? 39.259 -50.689 -29.091 1.00 50.53 803 LEU A CA 1
ATOM 6302 C C . LEU A 1 803 ? 40.292 -51.774 -29.434 1.00 50.53 803 LEU A C 1
ATOM 6304 O O . LEU A 1 803 ? 41.241 -51.497 -30.170 1.00 50.53 803 LEU A O 1
ATOM 6308 N N . LYS A 1 804 ? 40.111 -52.998 -28.921 1.00 54.09 804 LYS A N 1
ATOM 6309 C CA . LYS A 1 804 ? 40.936 -54.167 -29.249 1.00 54.09 804 LYS A CA 1
ATOM 6310 C C . LYS A 1 804 ? 40.512 -54.787 -30.583 1.00 54.09 804 LYS A C 1
ATOM 6312 O O . LYS A 1 804 ? 41.379 -55.097 -31.391 1.00 54.09 804 LYS A O 1
ATOM 6317 N N . GLU A 1 805 ? 39.209 -54.888 -30.850 1.00 56.09 805 GLU A N 1
ATOM 6318 C CA . GLU A 1 805 ? 38.664 -55.322 -32.148 1.00 56.09 805 GLU A CA 1
ATOM 6319 C C . GLU A 1 805 ? 38.989 -54.337 -33.283 1.00 56.09 805 GLU A C 1
ATOM 6321 O O . GLU A 1 805 ? 39.245 -54.755 -34.409 1.00 56.09 805 GLU A O 1
ATOM 6326 N N . LEU A 1 806 ? 39.034 -53.033 -32.988 1.00 54.22 806 LEU A N 1
ATOM 6327 C CA . LEU A 1 806 ? 39.383 -51.985 -33.957 1.00 54.22 806 LEU A CA 1
ATOM 6328 C C . LEU A 1 806 ? 40.897 -51.727 -34.095 1.00 54.22 806 LEU A C 1
ATOM 6330 O O . LEU A 1 806 ? 41.292 -50.917 -34.930 1.00 54.22 806 LEU A O 1
ATOM 6334 N N . GLY A 1 807 ? 41.748 -52.375 -33.288 1.00 49.22 807 GLY A N 1
ATOM 6335 C CA . GLY A 1 807 ? 43.209 -52.207 -33.342 1.00 49.22 807 GLY A CA 1
ATOM 6336 C C . GLY A 1 807 ? 43.732 -50.833 -32.890 1.00 49.22 807 GLY A C 1
ATOM 6337 O O . GLY A 1 807 ? 44.848 -50.459 -33.236 1.00 49.22 807 GLY A O 1
ATOM 6338 N N . LEU A 1 808 ? 42.951 -50.065 -32.121 1.00 53.31 808 LEU A N 1
ATOM 6339 C CA . LEU A 1 808 ? 43.237 -48.661 -31.770 1.00 53.31 808 LEU A CA 1
ATOM 6340 C C . LEU A 1 808 ? 43.878 -48.469 -30.380 1.00 53.31 808 LEU A C 1
ATOM 6342 O O . LEU A 1 808 ? 43.947 -47.342 -29.883 1.00 53.31 808 LEU A O 1
ATOM 6346 N N . GLN A 1 809 ? 44.351 -49.542 -29.736 1.00 50.62 809 GLN A N 1
ATOM 6347 C CA . GLN A 1 809 ? 44.811 -49.502 -28.338 1.00 50.62 809 GLN A CA 1
ATOM 6348 C C . GLN A 1 809 ? 45.966 -48.511 -28.087 1.00 50.62 809 GLN A C 1
ATOM 6350 O O . GLN A 1 809 ? 45.949 -47.822 -27.069 1.00 50.62 809 GLN A O 1
ATOM 6355 N N . GLU A 1 810 ? 46.922 -48.366 -29.011 1.00 47.06 810 GLU A N 1
ATOM 6356 C CA . GLU A 1 810 ? 48.042 -47.413 -28.867 1.00 47.06 810 GLU A CA 1
ATOM 6357 C C . GLU A 1 810 ? 47.605 -45.943 -29.041 1.00 47.06 810 GLU A C 1
ATOM 6359 O O . GLU A 1 810 ? 48.123 -45.039 -28.381 1.00 47.06 810 GLU A O 1
ATOM 6364 N N . VAL A 1 811 ? 46.587 -45.687 -29.872 1.00 47.12 811 VAL A N 1
ATOM 6365 C CA . VAL A 1 811 ? 46.025 -44.337 -30.065 1.00 47.12 811 VAL A CA 1
ATOM 6366 C C . VAL A 1 811 ? 45.239 -43.906 -28.821 1.00 47.12 811 VAL A C 1
ATOM 6368 O O . VAL A 1 811 ? 45.383 -42.780 -28.346 1.00 47.12 811 VAL A O 1
ATOM 6371 N N . ALA A 1 812 ? 44.464 -44.821 -28.232 1.00 45.41 812 ALA A N 1
ATOM 6372 C CA . ALA A 1 812 ? 43.680 -44.561 -27.023 1.00 45.41 812 ALA A CA 1
ATOM 6373 C C . ALA A 1 812 ? 44.540 -44.282 -25.770 1.00 45.41 812 ALA A C 1
ATOM 6375 O O . ALA A 1 812 ? 44.081 -43.598 -24.860 1.00 45.41 812 ALA A O 1
ATOM 6376 N N . GLN A 1 813 ? 45.786 -44.770 -25.716 1.00 43.69 813 GLN A N 1
ATOM 6377 C CA . GLN A 1 813 ? 46.714 -44.468 -24.614 1.00 43.69 813 GLN A CA 1
ATOM 6378 C C . GLN A 1 813 ? 47.348 -43.072 -24.709 1.00 43.69 813 GLN A C 1
ATOM 6380 O O . GLN A 1 813 ? 47.820 -42.551 -23.700 1.00 43.69 813 GLN A O 1
ATOM 6385 N N . SER A 1 814 ? 47.359 -42.455 -25.895 1.00 40.34 814 SER A N 1
ATOM 6386 C CA . SER A 1 814 ? 47.960 -41.131 -26.113 1.00 40.34 814 SER A CA 1
ATOM 6387 C C . SER A 1 814 ? 46.933 -39.999 -26.236 1.00 40.34 814 SER A C 1
ATOM 6389 O O . SER A 1 814 ? 47.254 -38.858 -25.897 1.00 40.34 814 SER A O 1
ATOM 6391 N N . TRP A 1 815 ? 45.706 -40.272 -26.698 1.00 43.56 815 TRP A N 1
ATOM 6392 C CA . TRP A 1 815 ? 44.671 -39.259 -26.953 1.00 43.56 815 TRP A CA 1
ATOM 6393 C C . TRP A 1 815 ? 43.423 -39.466 -26.080 1.00 43.56 815 TRP A C 1
ATOM 6395 O O . TRP A 1 815 ? 42.883 -40.565 -25.989 1.00 43.56 815 TRP A O 1
ATOM 6405 N N . SER A 1 816 ? 42.890 -38.380 -25.503 1.00 40.66 816 SER A N 1
ATOM 6406 C CA . SER A 1 816 ? 41.639 -38.378 -24.720 1.00 40.66 816 SER A CA 1
ATOM 6407 C C . SER A 1 816 ? 40.390 -38.480 -25.613 1.00 40.66 816 SER A C 1
ATOM 6409 O O . SER A 1 816 ? 39.615 -37.530 -25.732 1.00 40.66 816 SER A O 1
ATOM 6411 N N . ILE A 1 817 ? 40.222 -39.622 -26.279 1.00 43.44 817 ILE A N 1
ATOM 6412 C CA . ILE A 1 817 ? 39.128 -39.890 -2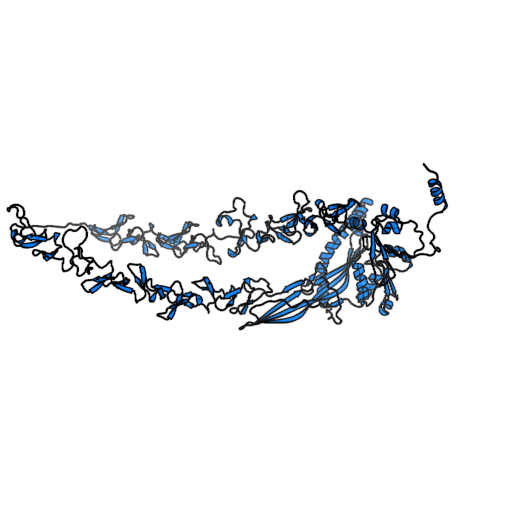7.218 1.00 43.44 817 ILE A CA 1
ATOM 6413 C C . ILE A 1 817 ? 37.840 -40.195 -26.446 1.00 43.44 817 ILE A C 1
ATOM 6415 O O . ILE A 1 817 ? 37.754 -41.188 -25.729 1.00 43.44 817 ILE A O 1
ATOM 6419 N N . HIS A 1 818 ? 36.805 -39.379 -26.652 1.00 41.47 818 HIS A N 1
ATOM 6420 C CA . HIS A 1 818 ? 35.431 -39.746 -26.302 1.00 41.47 818 HIS A CA 1
ATOM 6421 C C . HIS A 1 818 ? 34.685 -40.153 -27.570 1.00 41.47 818 HIS A C 1
ATOM 6423 O O . HIS A 1 818 ? 34.493 -39.313 -28.452 1.00 41.47 818 HIS A O 1
ATOM 6429 N N . ALA A 1 819 ? 34.254 -41.413 -27.643 1.00 39.91 819 ALA A N 1
ATOM 6430 C CA . ALA A 1 819 ? 33.362 -41.909 -28.683 1.00 39.91 819 ALA A CA 1
ATOM 6431 C C . ALA A 1 819 ? 31.909 -41.907 -28.183 1.00 39.91 819 ALA A C 1
ATOM 6433 O O . ALA A 1 819 ? 31.630 -42.273 -27.043 1.00 39.91 819 ALA A O 1
ATOM 6434 N N . SER A 1 820 ? 30.965 -41.517 -29.040 1.00 37.41 820 SER A N 1
ATOM 6435 C CA . SER A 1 820 ? 29.534 -41.696 -28.777 1.00 37.41 820 SER A CA 1
ATOM 6436 C C . SER A 1 820 ? 28.834 -42.239 -30.017 1.00 37.41 820 SER A C 1
ATOM 6438 O O . SER A 1 820 ? 28.929 -41.655 -31.100 1.00 37.41 820 SER A O 1
ATOM 6440 N N . LEU A 1 821 ? 28.135 -43.363 -29.843 1.00 37.09 821 LEU A N 1
ATOM 6441 C CA . LEU A 1 821 ? 27.239 -43.939 -30.839 1.00 37.09 821 LEU A CA 1
ATOM 6442 C C . LEU A 1 821 ? 25.837 -43.357 -30.641 1.00 37.09 821 LEU A C 1
ATOM 6444 O O . LEU A 1 821 ? 25.233 -43.521 -29.581 1.00 37.09 821 LEU A O 1
ATOM 6448 N N . LYS A 1 822 ? 25.299 -42.719 -31.682 1.00 38.09 822 LYS A N 1
ATOM 6449 C CA . LYS A 1 822 ? 23.865 -42.425 -31.780 1.00 38.09 822 LYS A CA 1
ATOM 6450 C C . LYS A 1 822 ? 23.256 -43.276 -32.875 1.00 38.09 822 LYS A C 1
ATOM 6452 O O . LYS A 1 822 ? 23.572 -43.088 -34.048 1.00 38.09 822 LYS A O 1
ATOM 6457 N N . ASP A 1 823 ? 22.362 -44.171 -32.476 1.00 34.12 823 ASP A N 1
ATOM 6458 C CA . ASP A 1 823 ? 21.494 -44.855 -33.421 1.00 34.12 823 ASP A CA 1
ATOM 6459 C C . ASP A 1 823 ? 20.487 -43.849 -34.006 1.00 34.12 823 ASP A C 1
ATOM 6461 O O . ASP A 1 823 ? 19.904 -43.025 -33.292 1.00 34.12 823 ASP A O 1
ATOM 6465 N N . ARG A 1 824 ? 20.319 -43.889 -35.325 1.00 37.69 824 ARG A N 1
ATOM 6466 C CA . ARG A 1 824 ? 19.262 -43.188 -36.055 1.00 37.69 824 ARG A CA 1
ATOM 6467 C C . ARG A 1 824 ? 18.482 -44.275 -36.769 1.00 37.69 824 ARG A C 1
ATOM 6469 O O . ARG A 1 824 ? 18.942 -44.750 -37.802 1.00 37.69 824 ARG A O 1
ATOM 6476 N N . GLY A 1 825 ? 17.337 -44.653 -36.203 1.00 36.03 825 GLY A N 1
ATOM 6477 C CA . GLY A 1 825 ? 16.574 -45.831 -36.612 1.00 36.03 825 GLY A CA 1
ATOM 6478 C C . GLY A 1 825 ? 16.289 -45.895 -38.114 1.00 36.03 825 GLY A C 1
ATOM 6479 O O . GLY A 1 825 ? 15.330 -45.288 -38.577 1.00 36.03 825 GLY A O 1
ATOM 6480 N N . ASN A 1 826 ? 17.161 -46.606 -38.838 1.00 36.25 826 ASN A N 1
ATOM 6481 C CA . ASN A 1 826 ? 16.993 -47.191 -40.174 1.00 36.25 826 ASN A CA 1
ATOM 6482 C C . ASN A 1 826 ? 18.273 -47.963 -40.580 1.00 36.25 826 ASN A C 1
ATOM 6484 O O . ASN A 1 826 ? 18.969 -47.625 -41.536 1.00 36.25 826 ASN A O 1
ATOM 6488 N N . GLY A 1 827 ? 18.583 -49.026 -39.831 1.00 39.69 827 GLY A N 1
ATOM 6489 C CA . GLY A 1 827 ? 19.277 -50.228 -40.322 1.00 39.69 827 GLY A CA 1
ATOM 6490 C C . GLY A 1 827 ? 20.786 -50.194 -40.618 1.00 39.69 827 GLY A C 1
ATOM 6491 O O . GLY A 1 827 ? 21.462 -51.156 -40.262 1.00 39.69 827 GLY A O 1
ATOM 6492 N N . THR A 1 828 ? 21.336 -49.174 -41.291 1.00 35.59 828 THR A N 1
ATOM 6493 C CA . THR A 1 828 ? 22.595 -49.362 -42.061 1.00 35.59 828 THR A CA 1
ATOM 6494 C C . THR A 1 828 ? 23.748 -48.385 -41.799 1.00 35.59 828 THR A C 1
ATOM 6496 O O . THR A 1 828 ? 24.785 -48.520 -42.445 1.00 35.59 828 THR A O 1
ATOM 6499 N N . PHE A 1 829 ? 23.647 -47.430 -40.863 1.00 33.53 829 PHE A N 1
ATOM 6500 C CA . PHE A 1 829 ? 24.752 -46.492 -40.579 1.00 33.53 829 PHE A CA 1
ATOM 6501 C C . PHE A 1 829 ? 25.005 -46.266 -39.082 1.00 33.53 829 PHE A C 1
ATOM 6503 O O . PHE A 1 829 ? 24.204 -45.643 -38.390 1.00 33.53 829 PHE A O 1
ATOM 6510 N N . LYS A 1 830 ? 26.184 -46.687 -38.601 1.00 35.91 830 LYS A N 1
ATOM 6511 C CA . LYS A 1 830 ? 26.717 -46.314 -37.280 1.00 35.91 830 LYS A CA 1
ATOM 6512 C C . LYS A 1 830 ? 27.541 -45.028 -37.405 1.00 35.91 830 LYS A C 1
ATOM 6514 O O . LYS A 1 830 ? 28.594 -45.035 -38.038 1.00 35.91 830 LYS A O 1
ATOM 6519 N N . GLN A 1 831 ? 27.083 -43.931 -36.799 1.00 40.06 831 GLN A N 1
ATOM 6520 C CA . GLN A 1 831 ? 27.854 -42.684 -36.718 1.00 40.06 831 GLN A CA 1
ATOM 6521 C C . GLN A 1 831 ? 28.714 -42.683 -35.446 1.00 40.06 831 GLN A C 1
ATOM 6523 O O . GLN A 1 831 ? 28.176 -42.748 -34.342 1.00 40.06 831 GLN A O 1
ATOM 6528 N N . VAL A 1 832 ? 30.037 -42.573 -35.605 1.00 40.09 832 VAL A N 1
ATOM 6529 C CA . VAL A 1 832 ? 30.985 -42.394 -34.494 1.00 40.09 832 VAL A CA 1
ATOM 6530 C C . VAL A 1 832 ? 31.326 -40.911 -34.382 1.00 40.09 832 VAL A C 1
ATOM 6532 O O . VAL A 1 832 ? 31.940 -40.342 -35.285 1.00 40.09 832 VAL A O 1
ATOM 6535 N N . VAL A 1 833 ? 30.915 -40.275 -33.284 1.00 42.16 833 VAL A N 1
ATOM 6536 C CA . VAL A 1 833 ? 31.287 -38.885 -32.976 1.00 42.16 833 VAL A CA 1
ATOM 6537 C C . VAL A 1 833 ? 32.491 -38.892 -32.041 1.00 42.16 833 VAL A C 1
ATOM 6539 O O . VAL A 1 833 ? 32.439 -39.546 -31.000 1.00 42.16 833 VAL A O 1
ATOM 6542 N N . VAL A 1 834 ? 33.550 -38.164 -32.412 1.00 42.94 834 VAL A N 1
ATOM 6543 C CA . VAL A 1 834 ? 34.788 -38.032 -31.628 1.00 42.94 834 VAL A CA 1
ATOM 6544 C C . VAL A 1 834 ? 34.957 -36.593 -31.146 1.00 42.94 834 VAL A C 1
ATOM 6546 O O . VAL A 1 834 ? 34.896 -35.651 -31.940 1.00 42.94 834 VAL A O 1
ATOM 6549 N N . TYR A 1 835 ? 35.210 -36.434 -29.847 1.00 40.81 835 TYR A N 1
ATOM 6550 C CA . TYR A 1 835 ? 35.497 -35.145 -29.210 1.00 40.81 835 TYR A CA 1
ATOM 6551 C C . TYR A 1 835 ? 36.969 -35.052 -28.799 1.00 40.81 835 TYR A C 1
ATOM 6553 O O . TYR A 1 835 ? 37.517 -36.012 -28.257 1.00 40.81 835 TYR A O 1
ATOM 6561 N N . HIS A 1 836 ? 37.588 -33.885 -29.002 1.00 40.62 836 HIS A N 1
ATOM 6562 C CA . HIS A 1 836 ? 38.980 -33.608 -28.622 1.00 40.62 836 HIS A CA 1
ATOM 6563 C C . HIS A 1 836 ? 39.077 -32.452 -27.609 1.00 40.62 836 HIS A C 1
ATOM 6565 O O . HIS A 1 836 ? 38.223 -31.561 -27.584 1.00 40.62 836 HIS A O 1
ATOM 6571 N N . THR A 1 837 ? 40.104 -32.468 -26.753 1.00 36.50 837 THR A N 1
ATOM 6572 C CA . THR A 1 837 ? 40.188 -31.619 -25.543 1.00 36.50 837 THR A CA 1
ATOM 6573 C C . THR A 1 837 ? 41.228 -30.494 -25.595 1.00 36.50 837 THR A C 1
ATOM 6575 O O . THR A 1 837 ? 41.220 -29.633 -24.716 1.00 36.50 837 THR A O 1
ATOM 6578 N N . ARG A 1 838 ? 42.097 -30.443 -26.615 1.00 38.19 838 ARG A N 1
ATOM 6579 C CA . ARG A 1 838 ? 43.051 -29.337 -26.845 1.00 38.19 838 ARG A CA 1
ATOM 6580 C C . ARG A 1 838 ? 43.103 -28.923 -28.317 1.00 38.19 838 ARG A C 1
ATOM 6582 O O . ARG A 1 838 ? 42.916 -29.753 -29.203 1.00 38.19 838 ARG A O 1
ATOM 6589 N N . ALA A 1 839 ? 43.393 -27.649 -28.575 1.00 35.19 839 ALA A N 1
ATOM 6590 C CA . ALA A 1 839 ? 43.740 -27.169 -29.910 1.00 35.19 839 ALA A CA 1
ATOM 6591 C C . ALA A 1 839 ? 45.234 -27.435 -30.167 1.00 35.19 839 ALA A C 1
ATOM 6593 O O . ALA A 1 839 ? 46.090 -26.914 -29.455 1.00 35.19 839 ALA A O 1
ATOM 6594 N N . GLY A 1 840 ? 45.536 -28.280 -31.152 1.00 33.16 840 GLY A N 1
ATOM 6595 C CA . GLY A 1 840 ? 46.890 -28.696 -31.521 1.00 33.16 840 GLY A CA 1
ATOM 6596 C C . GLY A 1 840 ? 46.874 -29.448 -32.854 1.00 33.16 840 GLY A C 1
ATOM 6597 O O . GLY A 1 840 ? 45.848 -30.015 -33.226 1.00 33.16 840 GLY A O 1
ATOM 6598 N N . SER A 1 841 ? 47.982 -29.401 -33.594 1.00 35.03 841 SER A N 1
ATOM 6599 C CA . SER A 1 841 ? 48.094 -29.893 -34.977 1.00 35.03 841 SER A CA 1
ATOM 6600 C C . SER A 1 841 ? 47.714 -31.371 -35.139 1.00 35.03 841 SER A C 1
ATOM 6602 O O . SER A 1 841 ? 48.257 -32.228 -34.444 1.00 35.03 841 SER A O 1
ATOM 6604 N N . LEU A 1 842 ? 46.838 -31.663 -36.105 1.00 29.30 842 LEU A N 1
ATOM 6605 C CA . LEU A 1 842 ? 46.214 -32.973 -36.302 1.00 29.30 842 LEU A CA 1
ATOM 6606 C C . LEU A 1 842 ? 46.564 -33.532 -37.693 1.00 29.30 842 LEU A C 1
ATOM 6608 O O . LEU A 1 842 ? 45.876 -33.245 -38.668 1.00 29.30 842 LEU A O 1
ATOM 6612 N N . TRP A 1 843 ? 47.636 -34.326 -37.778 1.00 33.84 843 TRP A N 1
ATOM 6613 C CA . TRP A 1 843 ? 47.993 -35.113 -38.966 1.00 33.84 843 TRP A CA 1
ATOM 6614 C C . TRP A 1 843 ? 48.564 -36.473 -38.548 1.00 33.84 843 TRP A C 1
ATOM 6616 O O . TRP A 1 843 ? 49.585 -36.546 -37.869 1.00 33.84 843 TRP A O 1
ATOM 6626 N N . GLY A 1 844 ? 47.905 -37.550 -38.974 1.00 31.73 844 GLY A N 1
ATOM 6627 C CA . GLY A 1 844 ? 48.317 -38.937 -38.763 1.00 31.73 844 GLY A CA 1
ATOM 6628 C C . GLY A 1 844 ? 47.541 -39.838 -39.725 1.00 31.73 844 GLY A C 1
ATOM 6629 O O . GLY A 1 844 ? 46.355 -39.605 -39.957 1.00 31.73 844 GLY A O 1
ATOM 6630 N N . ALA A 1 845 ? 48.207 -40.808 -40.352 1.00 30.19 845 ALA A N 1
ATOM 6631 C CA . ALA A 1 845 ? 47.627 -41.562 -41.463 1.00 30.19 845 ALA A CA 1
ATOM 6632 C C . ALA A 1 845 ? 46.776 -42.752 -40.986 1.00 30.19 845 ALA A C 1
ATOM 6634 O O . ALA A 1 845 ? 47.275 -43.642 -40.302 1.00 30.19 845 ALA A O 1
ATOM 6635 N N . LEU A 1 846 ? 45.515 -42.810 -41.426 1.00 29.09 846 LEU A N 1
ATOM 6636 C CA . LEU A 1 846 ? 44.666 -44.002 -41.340 1.00 29.09 846 LEU A CA 1
ATOM 6637 C C . LEU A 1 846 ? 44.649 -44.709 -42.700 1.00 29.09 846 LEU A C 1
ATOM 6639 O O . LEU A 1 846 ? 44.300 -44.101 -43.709 1.00 29.09 846 LEU A O 1
ATOM 6643 N N . THR A 1 847 ? 45.010 -45.993 -42.726 1.00 35.53 847 THR A N 1
ATOM 6644 C CA . THR A 1 847 ? 45.057 -46.816 -43.947 1.00 35.53 847 THR A CA 1
ATOM 6645 C C . THR A 1 847 ? 44.212 -48.085 -43.797 1.00 35.53 847 THR A C 1
ATOM 6647 O O . THR A 1 847 ? 44.722 -49.189 -43.639 1.00 35.53 847 THR A O 1
ATOM 6650 N N . SER A 1 848 ? 42.886 -47.943 -43.874 1.00 33.69 848 SER A N 1
ATOM 6651 C CA . SER A 1 848 ? 41.956 -49.080 -43.953 1.00 33.69 848 SER A CA 1
ATOM 6652 C C . SER A 1 848 ? 40.841 -48.830 -44.978 1.00 33.69 848 SER A C 1
ATOM 6654 O O . SER A 1 848 ? 40.424 -47.697 -45.214 1.00 33.69 848 SER A O 1
ATOM 6656 N N . LYS A 1 849 ? 40.373 -49.895 -45.643 1.00 32.31 849 LYS A N 1
ATOM 6657 C CA . LYS A 1 849 ? 39.469 -49.830 -46.813 1.00 32.31 849 LYS A CA 1
ATOM 6658 C C . LYS A 1 849 ? 37.972 -49.723 -46.455 1.00 32.31 849 LYS A C 1
ATOM 6660 O O . LYS A 1 849 ? 37.133 -50.296 -47.144 1.00 32.31 849 LYS A O 1
ATOM 6665 N N . THR A 1 850 ? 37.616 -49.006 -45.391 1.00 34.50 850 THR A N 1
ATOM 6666 C CA . THR A 1 850 ? 36.218 -48.871 -44.927 1.00 34.50 850 THR A CA 1
ATOM 6667 C C . THR A 1 850 ? 35.794 -47.409 -44.819 1.00 34.50 850 THR A C 1
ATOM 6669 O O . THR A 1 850 ? 36.328 -46.656 -44.008 1.00 34.50 850 THR A O 1
ATOM 6672 N N . SER A 1 851 ? 34.811 -47.009 -45.631 1.00 32.75 851 SER A N 1
ATOM 6673 C CA . SER A 1 851 ? 34.329 -45.626 -45.744 1.00 32.75 851 SER A CA 1
ATOM 6674 C C . SER A 1 851 ? 33.560 -45.164 -44.500 1.00 32.75 851 SER A C 1
ATOM 6676 O O . SER A 1 851 ? 32.354 -45.375 -44.381 1.00 32.75 851 SER A O 1
ATOM 6678 N N . LEU A 1 852 ? 34.256 -44.494 -43.582 1.00 37.31 852 LEU A N 1
ATOM 6679 C CA . LEU A 1 852 ? 33.707 -43.973 -42.328 1.00 37.31 852 LEU A CA 1
ATOM 6680 C C . LEU A 1 852 ? 33.523 -42.447 -42.413 1.00 37.31 852 LEU A C 1
ATOM 6682 O O . LEU A 1 852 ? 34.484 -41.713 -42.633 1.00 37.31 852 LEU A O 1
ATOM 6686 N N . MET A 1 853 ? 32.294 -41.950 -42.226 1.00 36.66 853 MET A N 1
ATOM 6687 C CA . MET A 1 853 ? 32.048 -40.508 -42.083 1.00 36.66 853 MET A CA 1
ATOM 6688 C C . MET A 1 853 ? 32.284 -40.074 -40.633 1.00 36.66 853 MET A C 1
ATOM 6690 O O . MET A 1 853 ? 31.437 -40.311 -39.770 1.00 36.66 853 MET A O 1
ATOM 6694 N N . LEU A 1 854 ? 33.407 -39.397 -40.389 1.00 39.09 854 LEU A N 1
ATOM 6695 C CA . LEU A 1 854 ? 33.676 -38.702 -39.131 1.00 39.09 854 LEU A CA 1
ATOM 6696 C C . LEU A 1 854 ? 33.235 -37.233 -39.218 1.00 39.09 854 LEU A C 1
ATOM 6698 O O . LEU A 1 854 ? 33.656 -36.491 -40.108 1.00 39.09 854 LEU A O 1
ATOM 6702 N N . ASP A 1 855 ? 32.433 -36.809 -38.245 1.00 41.06 855 ASP A N 1
ATOM 6703 C CA . ASP A 1 855 ? 32.172 -35.400 -37.954 1.00 41.06 855 ASP A CA 1
ATOM 6704 C C . ASP A 1 855 ? 32.886 -35.043 -36.641 1.00 41.06 855 ASP A C 1
ATOM 6706 O O . ASP A 1 855 ? 32.630 -35.672 -35.611 1.00 41.06 855 ASP A O 1
ATOM 6710 N N . VAL A 1 856 ? 33.770 -34.041 -36.670 1.00 41.03 856 VAL A N 1
ATOM 6711 C CA . VAL A 1 856 ? 34.588 -33.642 -35.510 1.00 41.03 856 VAL A CA 1
ATOM 6712 C C . VAL A 1 856 ? 34.057 -32.344 -34.901 1.00 41.03 856 VAL A C 1
ATOM 6714 O O . VAL A 1 856 ? 33.799 -31.364 -35.611 1.00 41.03 856 VAL A O 1
ATOM 6717 N N . TYR A 1 857 ? 33.918 -32.336 -33.574 1.00 42.19 857 TYR A N 1
ATOM 6718 C CA . TYR A 1 857 ? 33.358 -31.232 -32.792 1.00 42.19 857 TYR A CA 1
ATOM 6719 C C . TYR A 1 857 ? 34.283 -30.845 -31.628 1.00 42.19 857 TYR A C 1
ATOM 6721 O O . TYR A 1 857 ? 34.853 -31.708 -30.956 1.00 42.19 857 TYR A O 1
ATOM 6729 N N . LEU A 1 858 ? 34.380 -29.545 -31.340 1.00 37.62 858 LEU A N 1
ATOM 6730 C CA . LEU A 1 858 ? 34.941 -29.056 -30.077 1.00 37.62 858 LEU A CA 1
ATOM 6731 C C . LEU A 1 858 ? 33.971 -29.325 -28.914 1.00 37.62 858 LEU A C 1
ATOM 6733 O O . LEU A 1 858 ? 32.757 -29.401 -29.108 1.00 37.62 858 LEU A O 1
ATOM 6737 N N . ARG A 1 859 ? 34.485 -29.347 -27.673 1.00 33.94 859 ARG A N 1
ATOM 6738 C CA . ARG A 1 859 ? 33.649 -29.346 -26.448 1.00 33.94 859 ARG A CA 1
ATOM 6739 C C . ARG A 1 859 ? 32.700 -28.133 -26.343 1.00 33.94 859 ARG A C 1
ATOM 6741 O O . ARG A 1 859 ? 31.755 -28.190 -25.569 1.00 33.94 859 ARG A O 1
ATOM 6748 N N . SER A 1 860 ? 32.902 -27.073 -27.134 1.00 37.03 860 SER A N 1
ATOM 6749 C CA . SER A 1 860 ? 31.969 -25.940 -27.283 1.00 37.03 860 SER A CA 1
ATOM 6750 C C . SER A 1 860 ? 30.726 -26.250 -28.137 1.00 37.03 860 SER A C 1
ATOM 6752 O O . SER A 1 860 ? 29.878 -25.381 -28.311 1.00 37.03 860 SER A O 1
ATOM 6754 N N . GLY A 1 861 ? 30.621 -27.450 -28.721 1.00 34.94 861 GLY A N 1
ATOM 6755 C CA . GLY A 1 861 ? 29.566 -27.819 -29.672 1.00 34.94 861 GLY A CA 1
ATOM 6756 C C . GLY A 1 861 ? 29.812 -27.330 -31.105 1.00 34.94 861 GLY A C 1
ATOM 6757 O O . GLY A 1 861 ? 29.102 -27.739 -32.023 1.00 34.94 861 GLY A O 1
ATOM 6758 N N . GLN A 1 862 ? 30.840 -26.506 -31.327 1.00 36.38 862 GLN A N 1
ATOM 6759 C CA . GLN A 1 862 ? 31.210 -26.017 -32.652 1.00 36.38 862 GLN A CA 1
ATOM 6760 C C . GLN A 1 862 ? 31.770 -27.159 -33.513 1.00 36.38 862 GLN A C 1
ATOM 6762 O O . GLN A 1 862 ? 32.724 -27.843 -33.128 1.00 36.38 862 GLN A O 1
ATOM 6767 N N . LYS A 1 863 ? 31.172 -27.362 -34.690 1.00 42.78 863 LYS A N 1
ATOM 6768 C CA . LYS A 1 863 ? 31.648 -28.323 -35.689 1.00 42.78 863 LYS A CA 1
ATOM 6769 C C . LYS A 1 863 ? 32.869 -27.750 -36.401 1.00 42.78 863 LYS A C 1
ATOM 6771 O O . LYS A 1 863 ? 32.771 -26.677 -36.986 1.00 42.78 863 LYS A O 1
ATOM 6776 N N . ILE A 1 864 ? 33.992 -28.464 -36.361 1.00 38.81 864 ILE A N 1
ATOM 6777 C CA . ILE A 1 86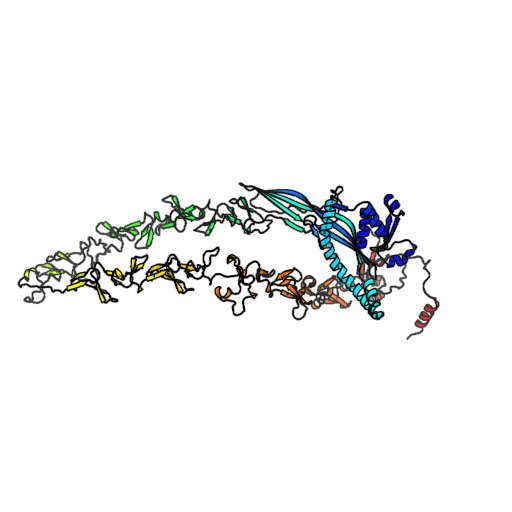4 ? 35.265 -27.966 -36.911 1.00 38.81 864 ILE A CA 1
ATOM 6778 C C . ILE A 1 864 ? 35.412 -28.347 -38.384 1.00 38.81 864 ILE A C 1
ATOM 6780 O O . ILE A 1 864 ? 35.869 -27.552 -39.197 1.00 38.81 864 ILE A O 1
ATOM 6784 N N . GLN A 1 865 ? 35.025 -29.577 -38.733 1.00 43.00 865 GLN A N 1
ATOM 6785 C CA . GLN A 1 865 ? 35.197 -30.104 -40.082 1.00 43.00 865 GLN A CA 1
ATOM 6786 C C . GLN A 1 865 ? 34.181 -31.214 -40.378 1.00 43.00 865 GLN A C 1
ATOM 6788 O O . GLN A 1 865 ? 33.712 -31.919 -39.480 1.00 43.00 865 GLN A O 1
ATOM 6793 N N . LYS A 1 866 ? 33.864 -31.382 -41.664 1.00 34.06 866 LYS A N 1
ATOM 6794 C CA . LYS A 1 866 ? 33.209 -32.570 -42.222 1.00 34.06 866 LYS A CA 1
ATOM 6795 C C . LYS A 1 866 ? 34.166 -33.162 -43.249 1.00 34.06 866 LYS A C 1
ATOM 6797 O O . LYS A 1 866 ? 34.281 -32.624 -44.349 1.00 34.06 866 LYS A O 1
ATOM 6802 N N . VAL A 1 867 ? 34.880 -34.224 -42.888 1.00 38.91 867 VAL A N 1
ATOM 6803 C CA . VAL A 1 867 ? 35.868 -34.826 -43.792 1.00 38.91 867 VAL A CA 1
ATOM 6804 C C . VAL A 1 867 ? 35.133 -35.671 -44.830 1.00 38.91 867 VAL A C 1
ATOM 6806 O O . VAL A 1 867 ? 34.608 -36.741 -44.529 1.00 38.91 867 VAL A O 1
ATOM 6809 N N . ARG A 1 868 ? 35.084 -35.177 -46.069 1.00 35.84 868 ARG A N 1
ATOM 6810 C CA . ARG A 1 868 ? 34.851 -36.010 -47.254 1.00 35.84 868 ARG A CA 1
ATOM 6811 C C . ARG A 1 868 ? 36.206 -36.365 -47.853 1.00 35.84 868 ARG A C 1
ATOM 6813 O O . ARG A 1 868 ? 37.127 -35.555 -47.800 1.00 35.84 868 ARG A O 1
ATOM 6820 N N . HIS A 1 869 ? 36.304 -37.554 -48.439 1.00 35.50 869 HIS A N 1
ATOM 6821 C CA . HIS A 1 869 ? 37.468 -37.927 -49.232 1.00 35.50 869 HIS A CA 1
ATOM 6822 C C . HIS A 1 869 ? 37.610 -36.927 -50.387 1.00 35.50 869 HIS A C 1
ATOM 6824 O O . HIS A 1 869 ? 36.663 -36.739 -51.152 1.00 35.50 869 HIS A O 1
ATOM 6830 N N . LEU A 1 870 ? 38.765 -36.272 -50.484 1.00 28.86 870 LEU A N 1
ATOM 6831 C CA . LEU A 1 870 ? 39.188 -35.598 -51.706 1.00 28.86 870 LEU A CA 1
ATOM 6832 C C . LEU A 1 870 ? 39.942 -36.611 -52.570 1.00 28.86 870 LEU A C 1
ATOM 6834 O O . LEU A 1 870 ? 40.612 -37.508 -52.047 1.00 28.86 870 LEU A O 1
ATOM 6838 N N . GLU A 1 871 ? 39.810 -36.469 -53.883 1.00 31.03 871 GLU A N 1
ATOM 6839 C CA . GLU A 1 871 ? 40.661 -37.149 -54.858 1.00 31.03 871 GLU A CA 1
ATOM 6840 C C . GLU A 1 871 ? 41.985 -36.371 -55.000 1.00 31.03 871 GLU A C 1
ATOM 6842 O O . GLU A 1 871 ? 42.008 -35.160 -54.760 1.00 31.03 871 GLU A O 1
ATOM 6847 N N . PRO A 1 872 ? 43.112 -37.031 -55.322 1.00 28.97 872 PRO A N 1
ATOM 6848 C CA . PRO A 1 872 ? 44.452 -36.482 -55.095 1.00 28.97 872 PRO A CA 1
ATOM 6849 C C . PRO A 1 872 ? 44.948 -35.496 -56.174 1.00 28.97 872 PRO A C 1
ATOM 6851 O O . PRO A 1 872 ? 46.143 -35.456 -56.462 1.00 28.97 872 PRO A O 1
ATOM 6854 N N . GLU A 1 873 ? 44.075 -34.660 -56.745 1.00 33.31 873 GLU A N 1
ATOM 6855 C CA . GLU A 1 873 ? 44.464 -33.614 -57.702 1.00 33.31 873 GLU A CA 1
ATOM 6856 C C . GLU A 1 873 ? 43.903 -32.228 -57.340 1.00 33.31 873 GLU A C 1
ATOM 6858 O O . GLU A 1 873 ? 42.724 -32.081 -57.027 1.00 33.31 873 GLU A O 1
ATOM 6863 N N . LYS A 1 874 ? 44.760 -31.199 -57.493 1.00 36.16 874 LYS A N 1
ATOM 6864 C CA . LYS A 1 874 ? 44.540 -29.750 -57.245 1.00 36.16 874 LYS A CA 1
ATOM 6865 C C . LYS A 1 874 ? 44.659 -29.295 -55.779 1.00 36.16 874 LYS A C 1
ATOM 6867 O O . LYS A 1 874 ? 43.674 -29.028 -55.098 1.00 36.16 874 LYS A O 1
ATOM 6872 N N . ALA A 1 875 ? 45.902 -29.054 -55.354 1.00 30.66 875 ALA A N 1
ATOM 6873 C CA . ALA A 1 875 ? 46.229 -28.171 -54.229 1.00 30.66 875 ALA A CA 1
ATOM 6874 C C . ALA A 1 875 ? 46.739 -26.801 -54.747 1.00 30.66 875 ALA A C 1
ATOM 6876 O O . ALA A 1 875 ? 47.519 -26.783 -55.706 1.00 30.66 875 ALA A O 1
ATOM 6877 N N . PRO A 1 876 ? 46.350 -25.656 -54.147 1.00 30.52 876 PRO A N 1
ATOM 6878 C CA . PRO A 1 876 ? 46.918 -24.345 -54.483 1.00 30.52 876 PRO A CA 1
ATOM 6879 C C . PRO A 1 876 ? 48.417 -24.234 -54.147 1.00 30.52 876 PRO A C 1
ATOM 6881 O O . PRO A 1 876 ? 48.924 -24.907 -53.250 1.00 30.52 876 PRO A O 1
ATOM 6884 N N . ARG A 1 877 ? 49.144 -23.363 -54.859 1.00 40.09 877 ARG A N 1
ATOM 6885 C CA . ARG A 1 877 ? 50.596 -23.163 -54.678 1.00 40.09 877 ARG A CA 1
ATOM 6886 C C . ARG A 1 877 ? 50.875 -22.258 -53.470 1.00 40.09 877 ARG A C 1
ATOM 6888 O O . ARG A 1 877 ? 50.348 -21.153 -53.438 1.00 40.09 877 ARG A O 1
ATOM 6895 N N . GLY A 1 878 ? 51.741 -22.670 -52.531 1.00 44.59 878 GLY A N 1
ATOM 6896 C CA . GLY A 1 878 ? 52.094 -21.788 -51.403 1.00 44.59 878 GLY A CA 1
ATOM 6897 C C . GLY A 1 878 ? 52.965 -22.315 -50.249 1.00 44.59 878 GLY A C 1
ATOM 6898 O O . GLY A 1 878 ? 52.933 -21.698 -49.194 1.00 44.59 878 GLY A O 1
ATOM 6899 N N . PHE A 1 879 ? 53.730 -23.409 -50.383 1.00 32.81 879 PHE A N 1
ATOM 6900 C CA . PHE A 1 879 ? 54.646 -23.895 -49.323 1.00 32.81 879 PHE A CA 1
ATOM 6901 C C . PHE A 1 879 ? 56.018 -24.341 -49.895 1.00 32.81 879 PHE A C 1
ATOM 6903 O O . PHE A 1 879 ? 56.129 -24.525 -51.110 1.00 32.81 879 PHE A O 1
ATOM 6910 N N . PRO A 1 880 ? 57.093 -24.426 -49.075 1.00 40.72 880 PRO A N 1
ATOM 6911 C CA . PRO A 1 880 ? 58.476 -24.339 -49.553 1.00 40.72 880 PRO A CA 1
ATOM 6912 C C . PRO A 1 880 ? 59.098 -25.659 -50.053 1.00 40.72 880 PRO A C 1
ATOM 6914 O O . PRO A 1 880 ? 58.576 -26.752 -49.863 1.00 40.72 880 PRO A O 1
ATOM 6917 N N . ASN A 1 881 ? 60.267 -25.511 -50.687 1.00 46.84 881 ASN A N 1
ATOM 6918 C CA . ASN A 1 881 ? 61.006 -26.519 -51.457 1.00 46.84 881 ASN A CA 1
ATOM 6919 C C . ASN A 1 881 ? 61.163 -27.901 -50.753 1.00 46.84 881 ASN A C 1
ATOM 6921 O O . ASN A 1 881 ? 61.774 -27.960 -49.677 1.00 46.84 881 ASN A O 1
ATOM 6925 N N . PRO A 1 882 ? 60.731 -29.019 -51.390 1.00 42.53 882 PRO A N 1
ATOM 6926 C CA . PRO A 1 882 ? 60.814 -30.385 -50.847 1.00 42.53 882 PRO A CA 1
ATOM 6927 C C . PRO A 1 882 ? 62.196 -30.835 -50.353 1.00 42.53 882 PRO A C 1
ATOM 6929 O O . PRO A 1 882 ? 62.284 -31.672 -49.453 1.00 42.53 882 PRO A O 1
ATOM 6932 N N . SER A 1 883 ? 63.277 -30.262 -50.891 1.00 42.12 883 SER A N 1
ATOM 6933 C CA . SER A 1 883 ? 64.663 -30.618 -50.546 1.00 42.12 883 SER A CA 1
ATOM 6934 C C . SER A 1 883 ? 64.963 -30.523 -49.041 1.00 42.12 883 SER A C 1
ATOM 6936 O O . SER A 1 883 ? 65.792 -31.274 -48.529 1.00 42.12 883 SER A O 1
ATOM 6938 N N . ARG A 1 884 ? 64.271 -29.634 -48.308 1.00 43.44 884 ARG A N 1
ATOM 6939 C CA . ARG A 1 884 ? 64.452 -29.474 -46.854 1.00 43.44 884 ARG A CA 1
ATOM 6940 C C . ARG A 1 884 ? 63.776 -30.555 -46.006 1.00 43.44 884 ARG A C 1
ATOM 6942 O O . ARG A 1 884 ? 64.273 -30.818 -44.916 1.00 43.44 884 ARG A O 1
ATOM 6949 N N . LEU A 1 885 ? 62.699 -31.196 -46.474 1.00 42.75 885 LEU A N 1
ATOM 6950 C CA . LEU A 1 885 ? 62.073 -32.295 -45.720 1.00 42.75 885 LEU A CA 1
ATOM 6951 C C . LEU A 1 885 ? 62.972 -33.534 -45.712 1.00 42.75 885 LEU A C 1
ATOM 6953 O O . LEU A 1 885 ? 63.186 -34.130 -44.658 1.00 42.75 885 LEU A O 1
ATOM 6957 N N . LYS A 1 886 ? 63.540 -33.889 -46.872 1.00 52.19 886 LYS A N 1
ATOM 6958 C CA . LYS A 1 886 ? 64.343 -35.110 -47.014 1.00 52.19 886 LYS A CA 1
ATOM 6959 C C . LYS A 1 886 ? 65.585 -35.099 -46.115 1.00 52.19 886 LYS A C 1
ATOM 6961 O O . LYS A 1 886 ? 65.825 -36.066 -45.405 1.00 52.19 886 LYS A O 1
ATOM 6966 N N . ALA A 1 887 ? 66.293 -33.968 -46.042 1.00 50.91 887 ALA A N 1
ATOM 6967 C CA . ALA A 1 887 ? 67.443 -33.806 -45.149 1.00 50.91 887 ALA A CA 1
ATOM 6968 C C . ALA A 1 887 ? 67.097 -33.993 -43.655 1.00 50.91 887 ALA A C 1
ATOM 6970 O O . ALA A 1 887 ? 67.918 -34.500 -42.893 1.00 50.91 887 ALA A O 1
ATOM 6971 N N . LEU A 1 888 ? 65.882 -33.620 -43.230 1.00 42.69 888 LEU A N 1
ATOM 6972 C CA . LEU A 1 888 ? 65.411 -33.838 -41.857 1.00 42.69 888 LEU A CA 1
ATOM 6973 C C . LEU A 1 888 ? 65.085 -35.319 -41.595 1.00 42.69 888 LEU A C 1
ATOM 6975 O O . LEU A 1 888 ? 65.328 -35.836 -40.506 1.00 42.69 888 LEU A O 1
ATOM 6979 N N . GLN A 1 889 ? 64.550 -36.001 -42.608 1.00 49.41 889 GLN A N 1
ATOM 6980 C CA . GLN A 1 889 ? 64.146 -37.405 -42.555 1.00 49.41 889 GLN A CA 1
ATOM 6981 C C . GLN A 1 889 ? 65.365 -38.346 -42.545 1.00 49.41 889 GLN A C 1
ATOM 6983 O O . GLN A 1 889 ? 65.445 -39.239 -41.700 1.00 49.41 889 GLN A O 1
ATOM 6988 N N . ASP A 1 890 ? 66.358 -38.076 -43.398 1.00 54.69 890 ASP A N 1
ATOM 6989 C CA . ASP A 1 890 ? 67.626 -38.818 -43.469 1.00 54.69 890 ASP A CA 1
ATOM 6990 C C . ASP A 1 890 ? 68.460 -38.663 -42.175 1.00 54.69 890 ASP A C 1
ATOM 6992 O O . ASP A 1 890 ? 69.158 -39.593 -41.760 1.00 54.69 890 ASP A O 1
ATOM 6996 N N . ALA A 1 891 ? 68.363 -37.510 -41.496 1.00 51.88 891 ALA A N 1
ATOM 6997 C CA . ALA A 1 891 ? 69.028 -37.258 -40.215 1.00 51.88 891 ALA A CA 1
ATOM 6998 C C . ALA A 1 891 ? 68.420 -38.059 -39.046 1.00 51.88 891 ALA A C 1
ATOM 7000 O O . ALA A 1 891 ? 69.145 -38.470 -38.138 1.00 51.88 891 ALA A O 1
ATOM 7001 N N . LEU A 1 892 ? 67.106 -38.311 -39.070 1.00 44.94 892 LEU A N 1
ATOM 7002 C CA . LEU A 1 892 ? 66.396 -39.048 -38.015 1.00 44.94 892 LEU A CA 1
ATOM 7003 C C . LEU A 1 892 ? 66.558 -40.574 -38.118 1.00 44.94 892 LEU A C 1
ATOM 7005 O O . LEU A 1 892 ? 66.428 -41.264 -37.111 1.00 44.94 892 LEU A O 1
ATOM 7009 N N . GLN A 1 893 ? 66.887 -41.118 -39.295 1.00 51.72 893 GLN A N 1
ATOM 7010 C CA . GLN A 1 893 ? 67.047 -42.569 -39.485 1.00 51.72 893 GLN A CA 1
ATOM 7011 C C . GLN A 1 893 ? 68.411 -43.134 -39.039 1.00 51.72 893 GLN A C 1
ATOM 7013 O O . GLN A 1 893 ? 68.577 -44.351 -39.001 1.00 51.72 893 GLN A O 1
ATOM 7018 N N . LYS A 1 894 ? 69.396 -42.291 -38.688 1.00 44.41 894 LYS A N 1
ATOM 7019 C CA . LYS A 1 894 ? 70.790 -42.714 -38.426 1.00 44.41 894 LYS A CA 1
ATOM 7020 C C . LYS A 1 894 ? 71.215 -42.758 -36.949 1.00 44.41 894 LYS A C 1
ATOM 7022 O O . LYS A 1 894 ? 72.407 -42.652 -36.662 1.00 44.41 894 LYS A O 1
ATOM 7027 N N . ARG A 1 895 ? 70.285 -42.943 -36.002 1.00 37.66 895 ARG A N 1
ATOM 7028 C CA . ARG A 1 895 ? 70.623 -43.201 -34.584 1.00 37.66 895 ARG A CA 1
ATOM 7029 C C . ARG A 1 895 ? 69.760 -44.284 -33.931 1.00 37.66 895 ARG A C 1
ATOM 7031 O O . ARG A 1 895 ? 68.601 -44.044 -33.609 1.00 37.66 895 ARG A O 1
ATOM 7038 N N . LYS A 1 896 ? 70.395 -45.434 -33.694 1.00 35.59 896 LYS A N 1
ATOM 7039 C CA . LYS A 1 896 ? 70.176 -46.374 -32.582 1.00 35.59 896 LYS A CA 1
ATOM 7040 C C . LYS A 1 896 ? 71.519 -47.071 -32.263 1.00 35.59 896 LYS A C 1
ATOM 7042 O O . LYS A 1 896 ? 72.363 -47.103 -33.166 1.00 35.59 896 LYS A O 1
ATOM 7047 N N . PRO A 1 897 ? 71.732 -47.658 -31.068 1.00 39.38 897 PRO A N 1
ATOM 7048 C CA . PRO A 1 897 ? 70.836 -47.684 -29.902 1.00 39.38 897 PRO A CA 1
ATOM 7049 C C . PRO A 1 897 ? 70.455 -46.293 -29.385 1.00 39.38 897 PRO A C 1
ATOM 7051 O O . PRO A 1 897 ? 71.352 -45.426 -29.319 1.00 39.38 897 PRO A O 1
#

Organism: Deinococcus cellulosilyticus (strain DSM 18568 / NBRC 106333 / KACC 11606 / 5516J-15) (NCBI:txid1223518)

Sequence (897 aa):
MHDLERFTLGLFQKLGVEPREVASRTYRVKLPLELNRFFRRSELFFTFSEEHYDIHQDEGIEFITAGSPLLDRLIGFVRSRFMVSEAMLQGKALGQLALSSQNLNLEKTPKQLYRKYLCFHVKISVRSDEHLEEILPIWMDLTTKQVLSEAPETPELHPSETPTALAPEEVQEAWNGAWSGIQQQLKHWLEPVQDGINLRLQLEINKRRASGPERQMLIDRFKPQLQTELVFAELLMYPVQLWEVQFKARNWSMRAQYRWDMVRKTWLTAPTCSSCQQITFQLQGCEKGHHLVCERCQQVCKQCQVHQCRQHPLEKCSSCQGGTCNTCLEGCHACQKHNCPTCLMPCPECRKQTCHTCVVSCADCDRVGCTDHFQTCHITLKSLCARHARTCQGCQNVTHHSVLHLTEDGALLCENCAVVCTESHSRPTWLNPAVAMQCSGQHTKPQYLCHQHVQVCTDCGKAMCQQHLVTTKSGVKVCRECAKTCPVCPTGTYHTSQEVQGCQDSHHAAHLVCHEHQRSCHDCKKSTCSHHSYRSKRSHNAFCREHIVVCPDCKTQVGRSEAVQAVEGLYCLECVGKCAACNQTHSRKYLHTAKHSGRTFCKTHIMACPECQTQVGVSEAVQTLEGPRCPDCHDTCKTCHTDHALSGLTVCPSCVPASQKGKNKRDLRLYLHCQLHVHHCHVCSQATCQSHTKQCADCLQNTCPDHLVTDTQGRKLCSKCAVICTYCPSGTYHHRKDITSCSVSKEHLCKNHTLICEDCLKPVGARHTAKCSSCQGLTCRSCLRENECYTCWTLKPADALLLKELGLQEVAQSWSIHASLKDRGNGTFKQVVVYHTRAGSLWGALTSKTSLMLDVYLRSGQKIQKVRHLEPEKAPRGFPNPSRLKALQDALQKRKP

Secondary structure (DSSP, 8-state):
-HHHHHHHHHHHHHTT-PPEEEETTEEEEE--HHHHHHHT-SEEEEES-HHHHHHSGGGTPEE--TT-HHHHHHHHHHHTT-SEEEEE---PPPP----B-SS-EEEEEEEEEEEEEEEEEEEEEEESSSEEEEEEEEEEETTTTEEESS----PPP---S------HHHHHHHHHHHHHHHHHHHHHHHHHHHHHHHHHHHHHHHHHT--HHHHHHHHHHHS-EEEEEEEEEEEEEEEEEEEEEEEE-SS-EEEEEEEEETTTTEEEE-PBPTTT--B-SBEEEETTTTEEEEGGGEEE-TTT--EEETTSPPEEPTTT--EE-GGG-EE-TTT--EE-GGGEEE-TTT--EEEGGGEEE-TTT--EEEGGGEEE-TTT--EEETTTEEE-TTT--EEEGGGEEEPTTS-EEETTT-EE-SS--SS--EE-TTTSEE--S--SS--EE-TTT-EE-TTT--EE-GGGEEE-TTS-EEETTT-EEPTTSPTT-EE-GGGG-----------------EEE-SSS--EEETTTEEE-TTT--EEETTSEEE-TTT--EEETTSEEEETTEEEEGGGEEE-TTT--EEETTSEEE-TTT--EEETTTEEE-TTT--EEEGGGSEEETTEEE-GGG-PBPTTT--B--GGGEEE-TTTS-GGGTT--GGGGGGGEEEGGGEEE-TTT--EEETTT-EE-TTT--EE-GGGEEEBTTS-EEETTTEEE-TTSGGG-EEEGGGEEE-TTT--EEEGGG-EE-TTT--EE-TTTEEE-TTT--EEETTTEETTEEHHHHHHHHHHHHHHHHTT-HHHHHHS-PEEEEE--SSSS--EEEEEESS----------S-----EEEETTS-EEEE-PPPPS--PPS-S--THHHHHHHHHHTT---

Foldseek 3Di:
DVVLLVVVQVLCVLVVWHWDDPDDQKTKIQDDPVVCVQVVHRMAIEGCDPVVCVVCVVVRHFYDDLPTPVNVSSLVVCVVPAQEAEFEADDPDDDDQPFDEPFWDKDKDKDKDWWKKKWWFKWKWKAALDTDIDTDTWIAGLVVLDTDPDDQDDDPGDGDPDDDDDDVVSVVVSVVSSVVVVVVVCVVVVVVVVVVLVVVLVVVCVVVVDDDVRNVVSCVRRVIDIDMDGSHMYIYIFIKIWIWIWIDHPPAIDTDIWIAGPRVRDTPDADAAPQPRDGDSHWYDAPVPRGIHHPVQWDAAPQPRHIHGPVQWFDAAPQPRGRHHPVQWDAAPQPRGTHGQVQWDQFPPHRGTHGPVQWFAAPPHRRIGGPVQWFQAPPPRGIHGPVQWDAQPQPRHTHGPVQWDQAPVRGTHGPVQWDWAPPDDPDTHTHGPVQFAWAPDDDPDTHTHDPVQWDAAPQPRHTHGPVQWDQAPVRHTHGPVQFDDDPVDPPDGTDGNVVPPDDDDYDDDDDDDDDFAWDAADPPGDIDTPVAWDAQPPPRGTHGPVQWDQAPPPRHTDGVVQWDDAPVGTHHPVQWDAAPPPRGIHGPVQWDQQPPPRGTHGPVQWDQFPPPRGIHGVVQFDQDPVGTHHPLPQQAAPPPRDGDPPVFKDFAPVQADPVRPPDDPSVRSNRIHGNVQWDQAPPPRDTHGPVQWDAAPPPRGTHGPVQWAAAPVRGTHGVVQWDFQPPDPPRGIHGPVQWDAAPPPRGTHGPVQWDAAPQPRDTHGPVQWDAQPVPRGTHGPVQDDPSHGVQVVVCVPPCPVVCVVVVNVVVVVPFPWDWDWDDDPDPDDTATETEHDDDDDDDDDDDDDDDHFYFYAYPVRDTDDGDDDDDPDDDDDDDDDPVVVVVVVVVVVPDDD

pLDDT: mean 78.57, std 18.7, range [26.92, 97.56]